Protein AF-0000000084981555 (afdb_homodimer)

pLDDT: mean 79.12, std 18.63, range [24.64, 98.62]

Foldseek 3Di:
DPCPPPCPPVNVLLVVLLVVLVVLLVCVVVPDDLVVSLVVCCVSCVPPALLNSVVSLVCCCVPVVDDPVSSVVVNCSSLCSVVVVLPPPPDPPPQLCDFLFPNVQLLVLLVVLLVLLVVLLVLLVVCLVPPDPVSLVVNLVSLVLNLLVVLSLLLCLFQVQLVCVVVVNHVNSQSLLQLVVVLNVLSVVLSVCSVVVVSVCNNVSSVVSSVSSNVSSCCCNSPVVSVCSVPPDPVSRVQSSVCSPLSDHRSDDTPDHRDDPDDPPPPPPPVCVVVCPVDWDDDDDDTDGPVRVLVVQQPPLKFKWWQWLVQATADTHDDRDLRDHGPSSGRGRNLSSDRVVCSVVVVVVFVCCQVVVDAKDKDWDDGPNFIKIKMKGFDADPVRHTTTIMIIMHGCRVVVPDDDDDPDPPDDD/DPCPPPCPPVNVLLVVLLVLLVVLLVCVVVPDDLVVSLVVCCVSCVPPALLNSVVSLVCCCVPVVDDPVSSVVVNVSSLVSVCVVLPPPPDPPPQLCDFLFPNVQLLVLLVVLLVLLVVLLVLLVVCLVPPDPVSLVVNLVSLVLNLLVVLSLLLCLFQVQLVCVVVVNHVNSQSLLQLVVVLNVLSVVLSVCSVVVVSVCNNVSSVVSSVSSNVSSCCCNSPVVSVCSVPDDPVSSVQSSVCSPLSDHRSDDTPDHRDDPDDPPPPPPPVCVVVCPVDWDDDDDDTDGPVRVLVVQQPPLKFKWWQWLVQATADTHDDRDLRDHGPSSGRGRNLSSDRVVCSVVVVVVFVCCQVVVDAKDKDWDDGPNFIKIKMKGFDADPVRHTTTIMIIMHGCRVVVPDDDDDPDPPDDD

Solvent-accessible surface area (backbone atoms only — not comparable to full-atom values): 45251 Å² total; per-residue (Å²): 134,82,80,68,73,77,69,50,70,65,58,50,50,50,48,49,48,43,49,50,48,46,50,50,46,49,40,48,71,72,62,49,59,66,68,62,48,48,53,49,43,50,70,74,41,67,89,52,49,71,48,53,50,50,52,48,49,50,46,41,32,72,73,67,65,50,55,69,71,58,48,49,53,46,48,48,51,45,47,45,51,50,47,64,65,39,68,70,68,80,75,68,62,79,60,47,71,34,58,29,24,58,62,29,45,51,52,52,30,45,52,50,47,53,50,47,52,50,51,47,53,53,51,47,58,46,33,76,75,54,79,40,72,67,53,52,52,50,47,53,51,48,50,53,52,54,54,30,48,55,28,48,50,46,44,44,55,36,38,48,32,36,54,37,39,75,68,73,43,55,61,48,49,46,52,52,44,44,50,50,51,50,48,53,50,43,51,51,50,49,54,50,32,59,75,67,63,42,70,89,54,44,60,64,52,44,53,52,42,46,49,54,52,54,52,47,46,48,44,43,62,70,44,47,47,59,55,44,65,75,66,53,49,71,67,51,51,48,55,38,44,71,44,39,72,80,63,41,62,26,90,54,71,68,89,41,81,54,74,81,87,66,75,84,64,69,70,70,61,73,70,67,70,54,72,72,54,85,46,71,40,79,34,63,41,46,39,36,36,60,66,54,50,38,51,50,55,34,65,45,85,41,51,44,35,36,26,36,68,82,42,25,25,35,28,30,45,50,73,93,58,92,70,82,76,40,73,50,39,50,67,26,49,51,58,69,75,42,57,55,93,47,32,64,59,52,51,51,50,52,49,32,31,61,71,60,82,32,59,65,39,46,27,30,40,79,51,94,93,34,36,34,36,40,36,41,33,50,38,53,51,97,86,64,50,64,52,24,38,40,35,37,37,30,77,41,51,69,55,41,66,57,85,71,72,36,79,48,49,84,52,80,130,133,82,80,70,73,77,72,49,70,64,58,51,50,51,47,48,48,45,49,48,48,47,50,49,47,48,38,49,70,74,63,49,59,65,66,64,47,47,53,50,43,49,70,74,40,66,88,52,48,72,45,52,50,50,52,47,48,50,48,40,33,73,73,68,65,50,55,70,70,59,49,49,54,47,48,46,51,46,48,45,51,48,48,63,66,40,69,69,68,80,75,68,63,79,60,46,72,34,58,29,23,56,63,29,45,51,50,52,30,45,52,50,47,54,50,47,51,50,51,46,52,54,50,47,58,46,33,77,76,54,79,41,72,68,52,50,52,50,47,53,52,51,50,54,51,53,54,29,48,54,29,48,48,46,43,44,55,36,39,49,32,36,53,36,39,74,69,72,44,55,61,46,50,44,51,51,45,44,50,50,50,52,50,52,50,42,51,52,50,50,54,50,34,60,75,66,63,42,70,89,54,42,61,63,53,45,53,52,40,48,50,54,51,54,51,47,46,46,44,43,62,70,44,47,47,60,56,44,66,75,67,54,49,72,67,52,49,48,54,39,44,70,44,38,71,79,64,40,61,26,89,53,70,68,90,40,81,56,74,80,86,67,74,83,64,69,69,69,60,72,71,65,68,51,72,74,54,85,44,70,40,78,33,64,40,48,40,38,37,60,66,53,49,35,51,49,55,34,64,45,85,41,52,44,35,34,26,36,70,85,42,25,25,35,27,29,46,50,72,92,59,91,70,82,76,40,73,51,38,51,67,28,49,52,57,70,75,42,55,56,92,47,31,65,59,51,50,52,51,53,49,33,31,61,72,60,82,32,59,66,40,45,27,30,39,79,52,93,95,33,35,33,38,40,37,40,32,50,37,56,51,97,86,62,49,61,51,23,38,39,34,37,38,28,78,41,53,70,54,43,66,57,83,69,72,36,81,48,48,81,52,79,128

InterPro domains:
  IPR007380 Domain of unknown function DUF438 [PF04282] (21-87)
  IPR012312 Hemerythrin-like [PF01814] (101-228)
  IPR035965 PAS domain superfamily [SSF55785] (292-389)

Secondary structure (DSSP, 8-state):
--------HHHHHHHHHHHHHHHHHHHHHTT--HHHHHHHHHHHHTTS-HHHHHHHHHHHHHHH---HHHHHHHHHHHHHHHHHHS---SS--GGGGSTT-HHHHHHHHHHHHHHHHHHHHHHHHHHHHS--HHHHHHHHHHHHHHHTHHHHHHHIIIIIHHHHHHTT--HHHHHHHHHHHHHHHHHHHHHHHHHHT-HHHHHHHHHHHHHHHHHHHHHIIIIIHHHHHHH--HHHHHHHHHHHHHH--SS---SS----------------------SPEE-SEEEE-HHHHHHHHHHSSSEEEEEETTSBEEEE--S--SS---GGGTT-BGGGGS-GGGHHHHHHHHHHHHHTS-SEEEEEEEETTEEEEEEEEEEE-TT--EEEEEEEEEE-HHHHT--S-B--TTS--/--------HHHHHHHHHHHHHHHHHHHHHTT--HHHHHHHHHHHHTTS-HHHHHHHHHHHHHHH---HHHHHHHHHHHHHHHHHHS---SS--GGGGSTT-HHHHHHHHHHHHHHHHHHHHHHHHHHHHS--HHHHHHHHHHHHHHHTHHHHHHHIIIIIHHHHHHTT--HHHHHHHHHHHHHHHHHHHHHHHHHHT-HHHHHHHHHHHHHHHHHHHHHIIIIIHHHHHHH--HHHHHHHHHHHHHH--SS---SS----------------------SPEE-SEEEE-HHHHHHHHHHSSSEEEEEETTSBEEEE--S--SS---GGGTT-BGGGGS-GGGHHHHHHHHHHHHHTS-SEEEEEEEETTEEEEEEEEEEE-TT--EEEEEEEEEE-HHHHT--S-B--TTS--

Sequence (826 aa):
MSKERKRSNRTLQQEKRQQKLKELILRLHEGEGEESVKADFRKYFKDVSALEISVMERRLIADEGIHADDIMKLCNVHAAIFLENIQLADEAPHDFEKPGHPVHVLKQENIALEGAVDRIERLLEFYVTDPAEDVLAGLKLQAQILWEIDKHYARKENSWFPIMEANDITAPPKVMWGVDDMIRDLIKEFITLLEQNKLDQILDHYAETKYEILEMIVKEEDILIPMVTEVFTEDDWMKIADEMDEIGYCIVKPEEKWVPERTDFEAKDATDESMNLAGNLKLGHGALTLEEADLILDQLPLELTFVDKHNKVKYFNRGEKILPRTPNAIGRDVFMCHPPRVHETVKQLLQELREGTRDTASAWFEARDTFVMITYDAIRDKTGEYLGCLEYVQDISGIKQIDTEKKDVFDEAMSKERKRSNRTLQQEKRQQKLKELILRLHEGEGEESVKADFRKYFKDVSALEISVMERRLIADEGIHADDIMKLCNVHAAIFLENIQLADEAPHDFEKPGHPVHVLKQENIALEGAVDRIERLLEFYVTDPAEDVLAGLKLQAQILWEIDKHYARKENSWFPIMEANDITAPPKVMWGVDDMIRDLIKEFITLLEQNKLDQILDHYAETKYEILEMIVKEEDILIPMVTEVFTEDDWMKIADEMDEIGYCIVKPEEKWVPERTDFEAKDATDESMNLAGNLKLGHGALTLEEADLILDQLPLELTFVDKHNKVKYFNRGEKILPRTPNAIGRDVFMCHPPRVHETVKQLLQELREGTRDTASAWFEARDTFVMITYDAIRDKTGEYLGCLEYVQDISGIKQIDTEKKDVFDEA

Organism: NCBI:txid883103

Structure (mmCIF, N/CA/C/O backbone):
data_AF-0000000084981555-model_v1
#
loop_
_entity.id
_entity.type
_entity.pdbx_description
1 polymer 'PAS domain S-box protein'
#
loop_
_atom_site.group_PDB
_atom_site.id
_atom_site.type_symbol
_atom_site.label_atom_id
_atom_site.label_alt_id
_atom_site.label_comp_id
_atom_site.label_asym_id
_atom_site.label_entity_id
_atom_site.label_seq_id
_atom_site.pdbx_PDB_ins_code
_atom_site.Cartn_x
_atom_site.Cartn_y
_atom_site.Cartn_z
_atom_site.occupancy
_atom_site.B_iso_or_equiv
_atom_site.auth_seq_id
_atom_site.auth_comp_id
_atom_site.auth_asym_id
_atom_site.auth_atom_id
_atom_site.pdbx_PDB_model_num
ATOM 1 N N . MET A 1 1 ? 19.328 -42.031 27.969 1 26.5 1 MET A N 1
ATOM 2 C CA . MET A 1 1 ? 17.984 -42.344 27.484 1 26.5 1 MET A CA 1
ATOM 3 C C . MET A 1 1 ? 17.766 -41.812 26.078 1 26.5 1 MET A C 1
ATOM 5 O O . MET A 1 1 ? 17.906 -40.594 25.844 1 26.5 1 MET A O 1
ATOM 9 N N . SER A 1 2 ? 18.047 -42.625 25 1 24.64 2 SER A N 1
ATOM 10 C CA . SER A 1 2 ? 18.297 -42.438 23.578 1 24.64 2 SER A CA 1
ATOM 11 C C . SER A 1 2 ? 17.062 -41.938 22.859 1 24.64 2 SER A C 1
ATOM 13 O O . SER A 1 2 ? 15.992 -42.531 22.938 1 24.64 2 SER A O 1
ATOM 15 N N . LYS A 1 3 ? 16.781 -40.562 22.922 1 30.34 3 LYS A N 1
ATOM 16 C CA . LYS A 1 3 ? 15.68 -39.812 22.359 1 30.34 3 LYS A CA 1
ATOM 17 C C . LYS A 1 3 ? 15.336 -40.281 20.953 1 30.34 3 LYS A C 1
ATOM 19 O O . LYS A 1 3 ? 16.016 -39.938 19.984 1 30.34 3 LYS A O 1
ATOM 24 N N . GLU A 1 4 ? 15.07 -41.562 20.844 1 30.45 4 GLU A N 1
ATOM 25 C CA . GLU A 1 4 ? 14.555 -42.156 19.609 1 30.45 4 GLU A CA 1
ATOM 26 C C . GLU A 1 4 ? 13.438 -41.312 19.016 1 30.45 4 GLU A C 1
ATOM 28 O O . GLU A 1 4 ? 12.414 -41.094 19.656 1 30.45 4 GLU A O 1
ATOM 33 N N . ARG A 1 5 ? 13.734 -40.25 18.375 1 34.94 5 ARG A N 1
ATOM 34 C CA . ARG A 1 5 ? 12.844 -39.344 17.688 1 34.94 5 ARG A CA 1
ATOM 35 C C . ARG A 1 5 ? 11.664 -40.062 17.062 1 34.94 5 ARG A C 1
ATOM 37 O O . ARG A 1 5 ? 11.859 -41 16.281 1 34.94 5 ARG A O 1
ATOM 44 N N . LYS A 1 6 ? 10.586 -40.125 17.719 1 39.72 6 LYS A N 1
ATOM 45 C CA . LYS A 1 6 ? 9.25 -40.562 17.344 1 39.72 6 LYS A CA 1
ATOM 46 C C . LYS A 1 6 ? 8.906 -40.188 15.914 1 39.72 6 LYS A C 1
ATOM 48 O O . LYS A 1 6 ? 8.703 -39.031 15.609 1 39.72 6 LYS A O 1
ATOM 53 N N . ARG A 1 7 ? 9.477 -40.844 14.953 1 43.16 7 ARG A N 1
ATOM 54 C CA . ARG A 1 7 ? 9.078 -40.75 13.555 1 43.16 7 ARG A CA 1
ATOM 55 C C . ARG A 1 7 ? 7.562 -40.656 13.422 1 43.16 7 ARG A C 1
ATOM 57 O O . ARG A 1 7 ? 6.832 -41.438 14.016 1 43.16 7 ARG A O 1
ATOM 64 N N . SER A 1 8 ? 7.062 -39.531 13.086 1 45.66 8 SER A N 1
ATOM 65 C CA . SER A 1 8 ? 5.629 -39.281 13.008 1 45.66 8 SER A CA 1
ATOM 66 C C . SER A 1 8 ? 4.902 -40.406 12.266 1 45.66 8 SER A C 1
ATOM 68 O O . SER A 1 8 ? 5.492 -41.062 11.422 1 45.66 8 SER A O 1
ATOM 70 N N . ASN A 1 9 ? 3.771 -40.844 12.75 1 53.19 9 ASN A N 1
ATOM 71 C CA . ASN A 1 9 ? 2.91 -41.875 12.219 1 53.19 9 ASN A CA 1
ATOM 72 C C . ASN A 1 9 ? 2.723 -41.75 10.711 1 53.19 9 ASN A C 1
ATOM 74 O O . ASN A 1 9 ? 2.666 -42.75 9.992 1 53.19 9 ASN A O 1
ATOM 78 N N . ARG A 1 10 ? 2.785 -40.562 10.242 1 50.25 10 ARG A N 1
ATOM 79 C CA . ARG A 1 10 ? 2.604 -40.312 8.82 1 50.25 10 ARG A CA 1
ATOM 80 C C . ARG A 1 10 ? 3.857 -40.656 8.031 1 50.25 10 ARG A C 1
ATOM 82 O O . ARG A 1 10 ? 3.766 -41.219 6.934 1 50.25 10 ARG A O 1
ATOM 89 N N . THR A 1 11 ? 4.918 -40.312 8.523 1 54.97 11 THR A N 1
ATOM 90 C CA . THR A 1 11 ? 6.188 -40.656 7.906 1 54.97 11 THR A CA 1
ATOM 91 C C . THR A 1 11 ? 6.367 -42.188 7.902 1 54.97 11 THR A C 1
ATOM 93 O O . THR A 1 11 ? 6.844 -42.75 6.918 1 54.97 11 THR A O 1
ATOM 96 N N . LEU A 1 12 ? 5.977 -42.781 8.93 1 59.38 12 LEU A N 1
ATOM 97 C CA . LEU A 1 12 ? 6.078 -44.219 9.047 1 59.38 12 LEU A CA 1
ATOM 98 C C . LEU A 1 12 ? 5.148 -44.938 8.062 1 59.38 12 LEU A C 1
ATOM 100 O O . LEU A 1 12 ? 5.516 -45.938 7.457 1 59.38 12 LEU A O 1
ATOM 104 N N . GLN A 1 13 ? 4.012 -44.344 7.926 1 60.19 13 GLN A N 1
ATOM 105 C CA . GLN A 1 13 ? 3.061 -44.906 6.965 1 60.19 13 GLN A CA 1
ATOM 106 C C . GLN A 1 13 ? 3.559 -44.719 5.531 1 60.19 13 GLN A C 1
ATOM 108 O O . GLN A 1 13 ? 3.416 -45.625 4.703 1 60.19 13 GLN A O 1
ATOM 113 N N . GLN A 1 14 ? 4.148 -43.625 5.305 1 59.19 14 GLN A N 1
ATOM 114 C CA . GLN A 1 14 ? 4.73 -43.344 3.992 1 59.19 14 GLN A CA 1
ATOM 115 C C . GLN A 1 14 ? 5.914 -44.281 3.725 1 59.19 14 GLN A C 1
ATOM 117 O O . GLN A 1 14 ? 6.074 -44.781 2.611 1 59.19 14 GLN A O 1
ATOM 122 N N . GLU A 1 15 ? 6.629 -44.438 4.703 1 65.44 15 GLU A N 1
ATOM 123 C CA . GLU A 1 15 ? 7.773 -45.344 4.59 1 65.44 15 GLU A CA 1
ATOM 124 C C . GLU A 1 15 ? 7.316 -46.781 4.387 1 65.44 15 GLU A C 1
ATOM 126 O O . GLU A 1 15 ? 7.918 -47.531 3.607 1 65.44 15 GLU A O 1
ATOM 131 N N . LYS A 1 16 ? 6.34 -47.156 5.078 1 71.12 16 LYS A N 1
ATOM 132 C CA . LYS A 1 16 ? 5.77 -48.5 4.922 1 71.12 16 LYS A CA 1
ATOM 133 C C . LYS A 1 16 ? 5.203 -48.688 3.518 1 71.12 16 LYS A C 1
ATOM 135 O O . LYS A 1 16 ? 5.375 -49.75 2.914 1 71.12 16 LYS A O 1
ATOM 140 N N . ARG A 1 17 ? 4.609 -47.656 3.061 1 67.56 17 ARG A N 1
ATOM 141 C CA . ARG A 1 17 ? 4.059 -47.719 1.712 1 67.56 17 ARG A CA 1
ATOM 142 C C . ARG A 1 17 ? 5.168 -47.75 0.667 1 67.56 17 ARG A C 1
ATOM 144 O O . ARG A 1 17 ? 5.078 -48.5 -0.314 1 67.56 17 ARG A O 1
ATOM 151 N N . GLN A 1 18 ? 6.086 -47.031 1.026 1 67.38 18 GLN A N 1
ATOM 152 C CA . GLN A 1 18 ? 7.246 -47.031 0.146 1 67.38 18 GLN A CA 1
ATOM 153 C C . GLN A 1 18 ? 7.922 -48.406 0.156 1 67.38 18 GLN A C 1
ATOM 155 O O . GLN A 1 18 ? 8.344 -48.906 -0.89 1 67.38 18 GLN A O 1
ATOM 160 N N . GLN A 1 19 ? 8.031 -48.906 1.3 1 74 19 GLN A N 1
ATOM 161 C CA . GLN A 1 19 ? 8.625 -50.219 1.429 1 74 19 GLN A CA 1
ATOM 162 C C . GLN A 1 19 ? 7.762 -51.281 0.749 1 74 19 GLN A C 1
ATOM 164 O O . GLN A 1 19 ? 8.281 -52.188 0.097 1 74 19 GLN A O 1
ATOM 169 N N . LYS A 1 20 ? 6.5 -51.125 0.91 1 75.19 20 LYS A N 1
ATOM 170 C CA . LYS A 1 20 ? 5.59 -52.062 0.255 1 75.19 20 LYS A CA 1
ATOM 171 C C . LYS A 1 20 ? 5.641 -51.906 -1.263 1 75.19 20 LYS A C 1
ATOM 173 O O . LYS A 1 20 ? 5.613 -52.906 -1.995 1 75.19 20 LYS A O 1
ATOM 178 N N . LEU A 1 21 ? 5.738 -50.688 -1.667 1 72.25 21 LEU A N 1
ATOM 179 C CA . LEU A 1 21 ? 5.867 -50.438 -3.098 1 72.25 21 LEU A CA 1
ATOM 180 C C . LEU A 1 21 ? 7.172 -51.031 -3.637 1 72.25 21 LEU A C 1
ATOM 182 O O . LEU A 1 21 ? 7.188 -51.625 -4.707 1 72.25 21 LEU A O 1
ATOM 186 N N . LYS A 1 22 ? 8.07 -50.781 -2.873 1 72.38 22 LYS A N 1
ATOM 187 C CA . LYS A 1 22 ? 9.367 -51.375 -3.209 1 72.38 22 LYS A CA 1
ATOM 188 C C . LYS A 1 22 ? 9.281 -52.906 -3.291 1 72.38 22 LYS A C 1
ATOM 190 O O . LYS A 1 22 ? 9.82 -53.5 -4.223 1 72.38 22 LYS A O 1
ATOM 195 N N . GLU A 1 23 ? 8.688 -53.5 -2.322 1 76.5 23 GLU A N 1
ATOM 196 C CA . GLU A 1 23 ? 8.5 -54.938 -2.299 1 76.5 23 GLU A CA 1
ATOM 197 C C . GLU A 1 23 ? 7.746 -55.406 -3.535 1 76.5 23 GLU A C 1
ATOM 199 O O . GLU A 1 23 ? 8.102 -56.438 -4.133 1 76.5 23 GLU A O 1
ATOM 204 N N . LEU A 1 24 ? 6.789 -54.594 -3.887 1 73.75 24 LEU A N 1
ATOM 205 C CA . LEU A 1 24 ? 5.977 -54.969 -5.039 1 73.75 24 LEU A CA 1
ATOM 206 C C . LEU A 1 24 ? 6.777 -54.844 -6.332 1 73.75 24 LEU A C 1
ATOM 208 O O . LEU A 1 24 ? 6.688 -55.688 -7.207 1 73.75 24 LEU A O 1
ATOM 212 N N . ILE A 1 25 ? 7.613 -53.906 -6.34 1 69.62 25 ILE A N 1
ATOM 213 C CA . ILE A 1 25 ? 8.477 -53.656 -7.492 1 69.62 25 ILE A CA 1
ATOM 214 C C . ILE A 1 25 ? 9.516 -54.781 -7.586 1 69.62 25 ILE A C 1
ATOM 216 O O . ILE A 1 25 ? 9.758 -55.312 -8.672 1 69.62 25 ILE A O 1
ATOM 220 N N . LEU A 1 26 ? 9.969 -55.062 -6.449 1 72.25 26 LEU A N 1
ATOM 221 C CA . LEU A 1 26 ? 10.969 -56.125 -6.398 1 72.25 26 LEU A CA 1
ATOM 222 C C . LEU A 1 26 ? 10.359 -57.469 -6.77 1 72.25 26 LEU A C 1
ATOM 224 O O . LEU A 1 26 ? 10.992 -58.281 -7.449 1 72.25 26 LEU A O 1
ATOM 228 N N . ARG A 1 27 ? 9.148 -57.656 -6.383 1 75.69 27 ARG A N 1
ATOM 229 C CA . ARG A 1 27 ? 8.422 -58.875 -6.758 1 75.69 27 ARG A CA 1
ATOM 230 C C . ARG A 1 27 ? 8.219 -58.938 -8.266 1 75.69 27 ARG A C 1
ATOM 232 O O . ARG A 1 27 ? 8.383 -60 -8.867 1 75.69 27 ARG A O 1
ATOM 239 N N . LEU A 1 28 ? 7.922 -57.781 -8.797 1 69.56 28 LEU A N 1
ATOM 240 C CA . LEU A 1 28 ? 7.766 -57.719 -10.25 1 69.56 28 LEU A CA 1
ATOM 241 C C . LEU A 1 28 ? 9.094 -57.938 -10.953 1 69.56 28 LEU A C 1
ATOM 243 O O . LEU A 1 28 ? 9.148 -58.625 -11.969 1 69.56 28 LEU A O 1
ATOM 247 N N . HIS A 1 29 ? 10.07 -57.562 -10.383 1 67.38 29 HIS A N 1
ATOM 248 C CA . HIS A 1 29 ? 11.422 -57.719 -10.898 1 67.38 29 HIS A CA 1
ATOM 249 C C . HIS A 1 29 ? 11.875 -59.188 -10.789 1 67.38 29 HIS A C 1
ATOM 251 O O . HIS A 1 29 ? 12.594 -59.688 -11.656 1 67.38 29 HIS A O 1
ATOM 257 N N . GLU A 1 30 ? 11.422 -59.781 -9.773 1 72.81 30 GLU A N 1
ATOM 258 C CA . GLU A 1 30 ? 11.805 -61.188 -9.531 1 72.81 30 GLU A CA 1
ATOM 259 C C . GLU A 1 30 ? 10.93 -62.125 -10.32 1 72.81 30 GLU A C 1
ATOM 261 O O . GLU A 1 30 ? 11.07 -63.344 -10.195 1 72.81 30 GLU A O 1
ATOM 266 N N . GLY A 1 31 ? 9.961 -61.531 -11.109 1 70.38 31 GLY A N 1
ATOM 267 C CA . GLY A 1 31 ? 9.25 -62.344 -12.086 1 70.38 31 GLY A CA 1
ATOM 268 C C . GLY A 1 31 ? 7.867 -62.75 -11.625 1 70.38 31 GLY A C 1
ATOM 269 O O . GLY A 1 31 ? 7.242 -63.625 -12.234 1 70.38 31 GLY A O 1
ATOM 270 N N . GLU A 1 32 ? 7.391 -62.188 -10.523 1 73.81 32 GLU A N 1
ATOM 271 C CA . GLU A 1 32 ? 6.031 -62.531 -10.109 1 73.81 32 GLU A CA 1
ATOM 272 C C . GLU A 1 32 ? 5.008 -62 -11.117 1 73.81 32 GLU A C 1
ATOM 274 O O . GLU A 1 32 ? 5.211 -60.969 -11.734 1 73.81 32 GLU A O 1
ATOM 279 N N . GLY A 1 33 ? 3.945 -62.812 -11.336 1 71.75 33 GLY A N 1
ATOM 280 C CA . GLY A 1 33 ? 2.896 -62.438 -12.281 1 71.75 33 GLY A CA 1
ATOM 281 C C . GLY A 1 33 ? 2.242 -61.125 -11.961 1 71.75 33 GLY A C 1
ATOM 282 O O . GLY A 1 33 ? 2.057 -60.781 -10.789 1 71.75 33 GLY A O 1
ATOM 283 N N . GLU A 1 34 ? 1.919 -60.312 -12.961 1 69.88 34 GLU A N 1
ATOM 284 C CA . GLU A 1 34 ? 1.361 -58.969 -12.859 1 69.88 34 GLU A CA 1
ATOM 285 C C . GLU A 1 34 ? 0.035 -58.969 -12.102 1 69.88 34 GLU A C 1
ATOM 287 O O . GLU A 1 34 ? -0.25 -58.062 -11.328 1 69.88 34 GLU A O 1
ATOM 292 N N . GLU A 1 35 ? -0.679 -60.031 -12.273 1 72.62 35 GLU A N 1
ATOM 293 C CA . GLU A 1 35 ? -2.014 -60.094 -11.688 1 72.62 35 GLU A CA 1
ATOM 294 C C . GLU A 1 35 ? -1.942 -60.219 -10.164 1 72.62 35 GLU A C 1
ATOM 296 O O . GLU A 1 35 ? -2.744 -59.625 -9.453 1 72.62 35 GLU A O 1
ATOM 301 N N . SER A 1 36 ? -1.054 -60.938 -9.711 1 75.75 36 SER A N 1
ATOM 302 C CA . SER A 1 36 ? -0.867 -61.094 -8.266 1 75.75 36 SER A CA 1
ATOM 303 C C . SER A 1 36 ? -0.361 -59.812 -7.629 1 75.75 36 SER A C 1
ATOM 305 O O . SER A 1 36 ? -0.833 -59.406 -6.562 1 75.75 36 SER A O 1
ATOM 307 N N . VAL A 1 37 ? 0.518 -59.125 -8.344 1 72.88 37 VAL A N 1
ATOM 308 C CA . VAL A 1 37 ? 1.062 -57.844 -7.844 1 72.88 37 VAL A CA 1
ATOM 309 C C . VAL A 1 37 ? -0.008 -56.781 -7.91 1 72.88 37 VAL A C 1
ATOM 311 O O . VAL A 1 37 ? -0.123 -55.938 -6.996 1 72.88 37 VAL A O 1
ATOM 314 N N . LYS A 1 38 ? -0.804 -56.844 -8.891 1 69.31 38 LYS A N 1
ATOM 315 C CA . LYS A 1 38 ? -1.917 -55.906 -9.039 1 69.31 38 LYS A CA 1
ATOM 316 C C . LYS A 1 38 ? -2.91 -56.062 -7.891 1 69.31 38 LYS A C 1
ATOM 318 O O . LYS A 1 38 ? -3.406 -55.062 -7.371 1 69.31 38 LYS A O 1
ATOM 323 N N . ALA A 1 39 ? -3.199 -57.219 -7.57 1 72.81 39 ALA A N 1
ATOM 324 C CA . ALA A 1 39 ? -4.137 -57.5 -6.48 1 72.81 39 ALA A CA 1
ATOM 325 C C . ALA A 1 39 ? -3.605 -56.938 -5.16 1 72.81 39 ALA A C 1
ATOM 327 O O . ALA A 1 39 ? -4.344 -56.312 -4.398 1 72.81 39 ALA A O 1
ATOM 328 N N . ASP A 1 40 ? -2.328 -57.094 -4.934 1 73.25 40 ASP A N 1
ATOM 329 C CA . ASP A 1 40 ? -1.719 -56.562 -3.717 1 73.25 40 ASP A CA 1
ATOM 330 C C . ASP A 1 40 ? -1.589 -55.031 -3.773 1 73.25 40 ASP A C 1
ATOM 332 O O . ASP A 1 40 ? -1.762 -54.344 -2.762 1 73.25 40 ASP A O 1
ATOM 336 N N . PHE A 1 41 ? -1.293 -54.594 -4.918 1 69.31 41 PHE A N 1
ATOM 337 C CA . PHE A 1 41 ? -1.233 -53.156 -5.102 1 69.31 41 PHE A CA 1
ATOM 338 C C . PHE A 1 41 ? -2.578 -52.5 -4.781 1 69.31 41 PHE A C 1
ATOM 340 O O . PHE A 1 41 ? -2.641 -51.5 -4.059 1 69.31 41 PHE A O 1
ATOM 347 N N . ARG A 1 42 ? -3.617 -53.125 -5.309 1 67.75 42 ARG A N 1
ATOM 348 C CA . ARG A 1 42 ? -4.969 -52.656 -5.039 1 67.75 42 ARG A CA 1
ATOM 349 C C . ARG A 1 42 ? -5.273 -52.688 -3.547 1 67.75 42 ARG A C 1
ATOM 351 O O . ARG A 1 42 ? -5.926 -51.781 -3.021 1 67.75 42 ARG A O 1
ATOM 358 N N . LYS A 1 43 ? -4.844 -53.562 -2.967 1 70.62 43 LYS A N 1
ATOM 359 C CA . LYS A 1 43 ? -5.09 -53.781 -1.543 1 70.62 43 LYS A CA 1
ATOM 360 C C . LYS A 1 43 ? -4.383 -52.719 -0.704 1 70.62 43 LYS A C 1
ATOM 362 O O . LYS A 1 43 ? -4.965 -52.156 0.235 1 70.62 43 LYS A O 1
ATOM 367 N N . TYR A 1 44 ? -3.129 -52.344 -1.146 1 66.12 44 TYR A N 1
ATOM 368 C CA . TYR A 1 44 ? -2.324 -51.5 -0.272 1 66.12 44 TYR A CA 1
ATOM 369 C C . TYR A 1 44 ? -2.354 -50.062 -0.738 1 66.12 44 TYR A C 1
ATOM 371 O O . TYR A 1 44 ? -2.1 -49.156 0.047 1 66.12 44 TYR A O 1
ATOM 379 N N . PHE A 1 45 ? -2.686 -49.938 -1.939 1 62.03 45 PHE A N 1
ATOM 380 C CA . PHE A 1 45 ? -2.557 -48.594 -2.482 1 62.03 45 PHE A CA 1
ATOM 381 C C . PHE A 1 45 ? -3.887 -48.094 -3.047 1 62.03 45 PHE A C 1
ATOM 383 O O . PHE A 1 45 ? -3.918 -47.219 -3.904 1 62.03 45 PHE A O 1
ATOM 390 N N . LYS A 1 46 ? -4.957 -48.656 -2.527 1 59.88 46 LYS A N 1
ATOM 391 C CA . LYS A 1 46 ? -6.305 -48.281 -2.967 1 59.88 46 LYS A CA 1
ATOM 392 C C . LYS A 1 46 ? -6.555 -46.781 -2.824 1 59.88 46 LYS A C 1
ATOM 394 O O . LYS A 1 46 ? -7.234 -46.188 -3.658 1 59.88 46 LYS A O 1
ATOM 399 N N . ASP A 1 47 ? -5.938 -46.312 -1.782 1 52.34 47 ASP A N 1
ATOM 400 C CA . ASP A 1 47 ? -6.246 -44.906 -1.473 1 52.34 47 ASP A CA 1
ATOM 401 C C . ASP A 1 47 ? -5.086 -44 -1.846 1 52.34 47 ASP A C 1
ATOM 403 O O . ASP A 1 47 ? -5.004 -42.844 -1.362 1 52.34 47 ASP A O 1
ATOM 407 N N . VAL A 1 48 ? -4.121 -44.562 -2.631 1 53.81 48 VAL A N 1
ATOM 408 C CA . VAL A 1 48 ? -2.957 -43.75 -2.998 1 53.81 48 VAL A CA 1
ATOM 409 C C . VAL A 1 48 ? -3.102 -43.25 -4.438 1 53.81 48 VAL A C 1
ATOM 411 O O . VAL A 1 48 ? -3.479 -44.031 -5.328 1 53.81 48 VAL A O 1
ATOM 414 N N . SER A 1 49 ? -2.975 -42.062 -4.652 1 50.62 49 SER A N 1
ATOM 415 C CA . SER A 1 49 ? -3.135 -41.469 -5.98 1 50.62 49 SER A CA 1
ATOM 416 C C . SER A 1 49 ? -2.012 -41.906 -6.918 1 50.62 49 SER A C 1
ATOM 418 O O . SER A 1 49 ? -0.933 -42.281 -6.461 1 50.62 49 SER A O 1
ATOM 420 N N . ALA A 1 50 ? -2.359 -42.062 -8.164 1 51.28 50 ALA A N 1
ATOM 421 C CA . ALA A 1 50 ? -1.376 -42.375 -9.188 1 51.28 50 ALA A CA 1
ATOM 422 C C . ALA A 1 50 ? -0.15 -41.5 -9.086 1 51.28 50 ALA A C 1
ATOM 424 O O . ALA A 1 50 ? 0.981 -41.938 -9.273 1 51.28 50 ALA A O 1
ATOM 425 N N . LEU A 1 51 ? -0.432 -40.375 -8.773 1 49.66 51 LEU A N 1
ATOM 426 C CA . LEU A 1 51 ? 0.661 -39.406 -8.664 1 49.66 51 LEU A CA 1
ATOM 427 C C . LEU A 1 51 ? 1.563 -39.75 -7.484 1 49.66 51 LEU A C 1
ATOM 429 O O . LEU A 1 51 ? 2.789 -39.656 -7.59 1 49.66 51 LEU A O 1
ATOM 433 N N . GLU A 1 52 ? 0.932 -40.125 -6.379 1 55 52 GLU A N 1
ATOM 434 C CA . GLU A 1 52 ? 1.71 -40.5 -5.207 1 55 52 GLU A CA 1
ATOM 435 C C . GLU A 1 52 ? 2.6 -41.719 -5.508 1 55 52 GLU A C 1
ATOM 437 O O . GLU A 1 52 ? 3.75 -41.781 -5.07 1 55 52 GLU A O 1
ATOM 442 N N . ILE A 1 53 ? 2.092 -42.531 -6.203 1 56.75 53 ILE A N 1
ATOM 443 C CA . ILE A 1 53 ? 2.84 -43.75 -6.594 1 56.75 53 ILE A CA 1
ATOM 444 C C . ILE A 1 53 ? 4.023 -43.344 -7.469 1 56.75 53 ILE A C 1
ATOM 446 O O . ILE A 1 53 ? 5.141 -43.812 -7.273 1 56.75 53 ILE A O 1
ATOM 450 N N . SER A 1 54 ? 3.693 -42.406 -8.297 1 54.97 54 SER A N 1
ATOM 451 C CA . SER A 1 54 ? 4.754 -41.938 -9.18 1 54.97 54 SER A CA 1
ATOM 452 C C . SER A 1 54 ? 5.887 -41.312 -8.391 1 54.97 54 SER A C 1
ATOM 454 O O . SER A 1 54 ? 7.062 -41.5 -8.711 1 54.97 54 SER A O 1
ATOM 456 N N . VAL A 1 55 ? 5.531 -40.625 -7.402 1 55.84 55 VAL A N 1
ATOM 457 C CA . VAL A 1 55 ? 6.523 -39.969 -6.551 1 55.84 55 VAL A CA 1
ATOM 458 C C . VAL A 1 55 ? 7.324 -41.031 -5.793 1 55.84 55 VAL A C 1
ATOM 460 O O . VAL A 1 55 ? 8.555 -40.938 -5.688 1 55.84 55 VAL A O 1
ATOM 463 N N . MET A 1 56 ? 6.625 -42.031 -5.309 1 58.81 56 MET A N 1
ATOM 464 C CA . MET A 1 56 ? 7.27 -43.125 -4.57 1 58.81 56 MET A CA 1
ATOM 465 C C . MET A 1 56 ? 8.234 -43.875 -5.469 1 58.81 56 MET A C 1
ATOM 467 O O . MET A 1 56 ? 9.336 -44.25 -5.043 1 58.81 56 MET A O 1
ATOM 471 N N . GLU A 1 57 ? 7.75 -44 -6.648 1 59.53 57 GLU A N 1
ATOM 472 C CA . GLU A 1 57 ? 8.57 -44.688 -7.637 1 59.53 57 GLU A CA 1
ATOM 473 C C . GLU A 1 57 ? 9.875 -43.938 -7.902 1 59.53 57 GLU A C 1
ATOM 475 O O . GLU A 1 57 ? 10.938 -44.562 -7.969 1 59.53 57 GLU A O 1
ATOM 480 N N . ARG A 1 58 ? 9.773 -42.75 -8.016 1 53.91 58 ARG A N 1
ATOM 481 C CA . ARG A 1 58 ? 10.93 -41.906 -8.305 1 53.91 58 ARG A CA 1
ATOM 482 C C . ARG A 1 58 ? 11.922 -41.938 -7.145 1 53.91 58 ARG A C 1
ATOM 484 O O . ARG A 1 58 ? 13.133 -41.969 -7.355 1 53.91 58 ARG A O 1
ATOM 491 N N . ARG A 1 59 ? 11.344 -41.906 -5.953 1 56.5 59 ARG A N 1
ATOM 492 C CA . ARG A 1 59 ? 12.203 -42 -4.777 1 56.5 59 ARG A CA 1
ATOM 493 C C . ARG A 1 59 ? 12.961 -43.312 -4.742 1 56.5 59 ARG A C 1
ATOM 495 O O . ARG A 1 59 ? 14.133 -43.375 -4.359 1 56.5 59 ARG A O 1
ATOM 502 N N . LEU A 1 60 ? 12.297 -44.344 -5.125 1 60.22 60 LEU A N 1
ATOM 503 C CA . LEU A 1 60 ? 12.914 -45.656 -5.16 1 60.22 60 LEU A CA 1
ATOM 504 C C . LEU A 1 60 ? 14.039 -45.719 -6.191 1 60.22 60 LEU A C 1
ATOM 506 O O . LEU A 1 60 ? 15.086 -46.312 -5.945 1 60.22 60 LEU A O 1
ATOM 510 N N . ILE A 1 61 ? 13.812 -45.031 -7.211 1 57.22 61 ILE A N 1
ATOM 511 C CA . ILE A 1 61 ? 14.852 -44.938 -8.227 1 57.22 61 ILE A CA 1
ATOM 512 C C . ILE A 1 61 ? 16.047 -44.156 -7.68 1 57.22 61 ILE A C 1
ATOM 514 O O . ILE A 1 61 ? 17.188 -44.594 -7.812 1 57.22 61 ILE A O 1
ATOM 518 N N . ALA A 1 62 ? 15.75 -43.094 -7.102 1 56.66 62 ALA A N 1
ATOM 519 C CA . ALA A 1 62 ? 16.812 -42.219 -6.629 1 56.66 62 ALA A CA 1
ATOM 520 C C . ALA A 1 62 ? 17.547 -42.812 -5.445 1 56.66 62 ALA A C 1
ATOM 522 O O . ALA A 1 62 ? 18.781 -42.75 -5.375 1 56.66 62 ALA A O 1
ATOM 523 N N . ASP A 1 63 ? 16.828 -43.406 -4.574 1 57.78 63 ASP A N 1
ATOM 524 C CA . ASP A 1 63 ? 17.422 -43.812 -3.303 1 57.78 63 ASP A CA 1
ATOM 525 C C . ASP A 1 63 ? 17.922 -45.25 -3.357 1 57.78 63 ASP A C 1
ATOM 527 O O . ASP A 1 63 ? 18.891 -45.594 -2.684 1 57.78 63 ASP A O 1
ATOM 531 N N . GLU A 1 64 ? 17.25 -46.094 -4.129 1 58.59 64 GLU A N 1
ATOM 532 C CA . GLU A 1 64 ? 17.578 -47.5 -3.969 1 58.59 64 GLU A CA 1
ATOM 533 C C . GLU A 1 64 ? 18.125 -48.094 -5.266 1 58.59 64 GLU A C 1
ATOM 535 O O . GLU A 1 64 ? 18.391 -49.312 -5.344 1 58.59 64 GLU A O 1
ATOM 540 N N . GLY A 1 65 ? 18.359 -47.188 -6.297 1 54.69 65 GLY A N 1
ATOM 541 C CA . GLY A 1 65 ? 19.031 -47.594 -7.523 1 54.69 65 GLY A CA 1
ATOM 542 C C . GLY A 1 65 ? 18.203 -48.531 -8.375 1 54.69 65 GLY A C 1
ATOM 543 O O . GLY A 1 65 ? 18.734 -49.375 -9.117 1 54.69 65 GLY A O 1
ATOM 544 N N . ILE A 1 66 ? 16.969 -48.719 -8.156 1 55.53 66 ILE A N 1
ATOM 545 C CA . ILE A 1 66 ? 16.125 -49.531 -9.016 1 55.53 66 ILE A CA 1
ATOM 546 C C . ILE A 1 66 ? 16.078 -48.938 -10.414 1 55.53 66 ILE A C 1
ATOM 548 O O . ILE A 1 66 ? 15.891 -47.719 -10.57 1 55.53 66 ILE A O 1
ATOM 552 N N . HIS A 1 67 ? 16.453 -49.719 -11.414 1 53.41 67 HIS A N 1
ATOM 553 C CA . HIS A 1 67 ? 16.578 -49.25 -12.797 1 53.41 67 HIS A CA 1
ATOM 554 C C . HIS A 1 67 ? 15.242 -48.75 -13.336 1 53.41 67 HIS A C 1
ATOM 556 O O . HIS A 1 67 ? 14.188 -49.281 -12.961 1 53.41 67 HIS A O 1
ATOM 562 N N . ALA A 1 68 ? 15.219 -47.719 -14.086 1 49.19 68 ALA A N 1
ATOM 563 C CA . ALA A 1 68 ? 14.078 -47.031 -14.719 1 49.19 68 ALA A CA 1
ATOM 564 C C . ALA A 1 68 ? 13.18 -48.062 -15.43 1 49.19 68 ALA A C 1
ATOM 566 O O . ALA A 1 68 ? 11.961 -47.906 -15.414 1 49.19 68 ALA A O 1
ATOM 567 N N . ASP A 1 69 ? 13.711 -49.062 -15.938 1 51.19 69 ASP A N 1
ATOM 568 C CA . ASP A 1 69 ? 12.953 -50.062 -16.672 1 51.19 69 ASP A CA 1
ATOM 569 C C . ASP A 1 69 ? 12.023 -50.844 -15.734 1 51.19 69 ASP A C 1
ATOM 571 O O . ASP A 1 69 ? 10.906 -51.188 -16.125 1 51.19 69 ASP A O 1
ATOM 575 N N . ASP A 1 70 ? 12.453 -51 -14.594 1 50.97 70 ASP A N 1
ATOM 576 C CA . ASP A 1 70 ? 11.656 -51.75 -13.625 1 50.97 70 ASP A CA 1
ATOM 577 C C . ASP A 1 70 ? 10.508 -50.906 -13.086 1 50.97 70 ASP A C 1
ATOM 579 O O . ASP A 1 70 ? 9.406 -51.406 -12.875 1 50.97 70 ASP A O 1
ATOM 583 N N . ILE A 1 71 ? 10.742 -49.688 -12.938 1 50.06 71 ILE A N 1
ATOM 584 C CA . ILE A 1 71 ? 9.727 -48.75 -12.5 1 50.06 71 ILE A CA 1
ATOM 585 C C . ILE A 1 71 ? 8.711 -48.531 -13.625 1 50.06 71 ILE A C 1
ATOM 587 O O . ILE A 1 71 ? 7.512 -48.438 -13.375 1 50.06 71 ILE A O 1
ATOM 591 N N . MET A 1 72 ? 9.148 -48.5 -14.742 1 48.19 72 MET A N 1
ATOM 592 C CA . MET A 1 72 ? 8.25 -48.375 -15.891 1 48.19 72 MET A CA 1
ATOM 593 C C . MET A 1 72 ? 7.273 -49.562 -15.922 1 48.19 72 MET A C 1
ATOM 595 O O . MET A 1 72 ? 6.098 -49.375 -16.25 1 48.19 72 MET A O 1
ATOM 599 N N . LYS A 1 73 ? 7.688 -50.656 -15.594 1 49.91 73 LYS A N 1
ATOM 600 C CA . LYS A 1 73 ? 6.816 -51.844 -15.531 1 49.91 73 LYS A CA 1
ATOM 601 C C . LYS A 1 73 ? 5.754 -51.656 -14.445 1 49.91 73 LYS A C 1
ATOM 603 O O . LYS A 1 73 ? 4.59 -52 -14.648 1 49.91 73 LYS A O 1
ATOM 608 N N . LEU A 1 74 ? 6.18 -51.125 -13.398 1 50.72 74 LEU A N 1
ATOM 609 C CA . LEU A 1 74 ? 5.215 -50.875 -12.328 1 50.72 74 LEU A CA 1
ATOM 610 C C . LEU A 1 74 ? 4.297 -49.719 -12.703 1 50.72 74 LEU A C 1
ATOM 612 O O . LEU A 1 74 ? 3.096 -49.75 -12.43 1 50.72 74 LEU A O 1
ATOM 616 N N . CYS A 1 75 ? 4.848 -48.656 -13.227 1 51.25 75 CYS A N 1
ATOM 617 C CA . CYS A 1 75 ? 4.027 -47.562 -13.742 1 51.25 75 CYS A CA 1
ATOM 618 C C . CYS A 1 75 ? 3 -48.062 -14.742 1 51.25 75 CYS A C 1
ATOM 620 O O . CYS A 1 75 ? 1.849 -47.625 -14.734 1 51.25 75 CYS A O 1
ATOM 622 N N . ASN A 1 76 ? 3.439 -48.969 -15.523 1 46.91 76 ASN A N 1
ATOM 623 C CA . ASN A 1 76 ? 2.49 -49.594 -16.453 1 46.91 76 ASN A CA 1
ATOM 624 C C . ASN A 1 76 ? 1.425 -50.375 -15.703 1 46.91 76 ASN A C 1
ATOM 626 O O . ASN A 1 76 ? 0.254 -50.375 -16.094 1 46.91 76 ASN A O 1
ATOM 630 N N . VAL A 1 77 ? 1.766 -51.125 -14.805 1 49.41 77 VAL A N 1
ATOM 631 C CA . VAL A 1 77 ? 0.796 -51.812 -13.969 1 49.41 77 VAL A CA 1
ATOM 632 C C . VAL A 1 77 ? -0.083 -50.812 -13.234 1 49.41 77 VAL A C 1
ATOM 634 O O . VAL A 1 77 ? -1.306 -50.969 -13.18 1 49.41 77 VAL A O 1
ATOM 637 N N . HIS A 1 78 ? 0.542 -49.812 -12.758 1 49.16 78 HIS A N 1
ATOM 638 C CA . HIS A 1 78 ? -0.186 -48.719 -12.117 1 49.16 78 HIS A CA 1
ATOM 639 C C . HIS A 1 78 ? -1.104 -48.031 -13.109 1 49.16 78 HIS A C 1
ATOM 641 O O . HIS A 1 78 ? -2.281 -47.812 -12.82 1 49.16 78 HIS A O 1
ATOM 647 N N . ALA A 1 79 ? -0.52 -47.562 -14.117 1 45.88 79 ALA A N 1
ATOM 648 C CA . ALA A 1 79 ? -1.342 -46.969 -15.18 1 45.88 79 ALA A CA 1
ATOM 649 C C . ALA A 1 79 ? -2.447 -47.938 -15.602 1 45.88 79 ALA A C 1
ATOM 651 O O . ALA A 1 79 ? -3.592 -47.531 -15.812 1 45.88 79 ALA A O 1
ATOM 652 N N . ALA A 1 80 ? -2.135 -49.125 -15.672 1 43.59 80 ALA A N 1
ATOM 653 C CA . ALA A 1 80 ? -3.109 -50.125 -16.062 1 43.59 80 ALA A CA 1
ATOM 654 C C . ALA A 1 80 ? -4.18 -50.312 -14.992 1 43.59 80 ALA A C 1
ATOM 656 O O . ALA A 1 80 ? -5.359 -50.5 -15.305 1 43.59 80 ALA A O 1
ATOM 657 N N . ILE A 1 81 ? -3.822 -50.312 -13.82 1 46.09 81 ILE A N 1
ATOM 658 C CA . ILE A 1 81 ? -4.797 -50.438 -12.742 1 46.09 81 ILE A CA 1
ATOM 659 C C . ILE A 1 81 ? -5.648 -49.156 -12.672 1 46.09 81 ILE A C 1
ATOM 661 O O . ILE A 1 81 ? -6.867 -49.25 -12.508 1 46.09 81 ILE A O 1
ATOM 665 N N . PHE A 1 82 ? -4.992 -48.062 -12.703 1 42.53 82 PHE A N 1
ATOM 666 C CA . PHE A 1 82 ? -5.734 -46.812 -12.703 1 42.53 82 PHE A CA 1
ATOM 667 C C . PHE A 1 82 ? -6.527 -46.656 -14 1 42.53 82 PHE A C 1
ATOM 669 O O . PHE A 1 82 ? -7.672 -46.188 -13.977 1 42.53 82 PHE A O 1
ATOM 676 N N . LEU A 1 83 ? -5.855 -46.906 -15.078 1 39.94 83 LEU A N 1
ATOM 677 C CA . LEU A 1 83 ? -6.586 -46.906 -16.344 1 39.94 83 LEU A CA 1
ATOM 678 C C . LEU A 1 83 ? -7.727 -47.938 -16.297 1 39.94 83 LEU A C 1
ATOM 680 O O . LEU A 1 83 ? -8.797 -47.688 -16.859 1 39.94 83 LEU A O 1
ATOM 684 N N . GLU A 1 84 ? -7.496 -49.031 -15.812 1 40.31 84 GLU A N 1
ATOM 685 C CA . GLU A 1 84 ? -8.578 -50 -15.711 1 40.31 84 GLU A CA 1
ATOM 686 C C . GLU A 1 84 ? -9.719 -49.469 -14.844 1 40.31 84 GLU A C 1
ATOM 688 O O . GLU A 1 84 ? -10.883 -49.781 -15.07 1 40.31 84 GLU A O 1
ATOM 693 N N . ASN A 1 85 ? -9.398 -48.812 -13.812 1 39.97 85 ASN A N 1
ATOM 694 C CA . ASN A 1 85 ? -10.469 -48.219 -13.031 1 39.97 85 ASN A CA 1
ATOM 695 C C . ASN A 1 85 ? -10.914 -46.875 -13.625 1 39.97 85 ASN A C 1
ATOM 697 O O . ASN A 1 85 ? -11.898 -46.312 -13.188 1 39.97 85 ASN A O 1
ATOM 701 N N . ILE A 1 86 ? -10.125 -46.125 -14.211 1 36.16 86 ILE A N 1
ATOM 702 C CA . ILE A 1 86 ? -10.602 -45.031 -15.039 1 36.16 86 ILE A CA 1
ATOM 703 C C . ILE A 1 86 ? -11.352 -45.594 -16.25 1 36.16 86 ILE A C 1
ATOM 705 O O . ILE A 1 86 ? -10.766 -46.25 -17.094 1 36.16 86 ILE A O 1
ATOM 709 N N . GLN A 1 87 ? -12.453 -46.094 -16.141 1 33.91 87 GLN A N 1
ATOM 710 C CA . GLN A 1 87 ? -13.25 -46.25 -17.359 1 33.91 87 GLN A CA 1
ATOM 711 C C . GLN A 1 87 ? -12.93 -45.156 -18.375 1 33.91 87 GLN A C 1
ATOM 713 O O . GLN A 1 87 ? -13.195 -43.969 -18.109 1 33.91 87 GLN A O 1
ATOM 718 N N . LEU A 1 88 ? -11.758 -45.156 -19 1 33.88 88 LEU A N 1
ATOM 719 C CA . LEU A 1 88 ? -11.641 -44.281 -20.156 1 33.88 88 LEU A CA 1
ATOM 720 C C . LEU A 1 88 ? -13 -44.031 -20.797 1 33.88 88 LEU A C 1
ATOM 722 O O . LEU A 1 88 ? -13.602 -44.969 -21.328 1 33.88 88 LEU A O 1
ATOM 726 N N . ALA A 1 89 ? -13.766 -43.406 -20.234 1 33.81 89 ALA A N 1
ATOM 727 C CA . ALA A 1 89 ? -14.906 -43.062 -21.062 1 33.81 89 ALA A CA 1
ATOM 728 C C . ALA A 1 89 ? -14.469 -42.812 -22.516 1 33.81 89 ALA A C 1
ATOM 730 O O . ALA A 1 89 ? -13.5 -42.094 -22.75 1 33.81 89 ALA A O 1
ATOM 731 N N . ASP A 1 90 ? -14.57 -43.656 -23.359 1 38 90 ASP A N 1
ATOM 732 C CA . ASP A 1 90 ? -14.289 -43.562 -24.797 1 38 90 ASP A CA 1
ATOM 733 C C . ASP A 1 90 ? -14.203 -42.125 -25.25 1 38 90 ASP A C 1
ATOM 735 O O . ASP A 1 90 ? -13.266 -41.75 -25.953 1 38 90 ASP A O 1
ATOM 739 N N . GLU A 1 91 ? -15.32 -41.375 -25.625 1 38.91 91 GLU A N 1
ATOM 740 C CA . GLU A 1 91 ? -15.445 -40.219 -26.5 1 38.91 91 GLU A CA 1
ATOM 741 C C . GLU A 1 91 ? -15.156 -38.938 -25.75 1 38.91 91 GLU A C 1
ATOM 743 O O . GLU A 1 91 ? -15.883 -38.562 -24.828 1 38.91 91 GLU A O 1
ATOM 748 N N . ALA A 1 92 ? -13.828 -38.562 -25.453 1 47.47 92 ALA A N 1
ATOM 749 C CA . ALA A 1 92 ? -13.648 -37.156 -25.047 1 47.47 92 ALA A CA 1
ATOM 750 C C . ALA A 1 92 ? -14.773 -36.281 -25.578 1 47.47 92 ALA A C 1
ATOM 752 O O . ALA A 1 92 ? -15.164 -36.406 -26.75 1 47.47 92 ALA A O 1
ATOM 753 N N . PRO A 1 93 ? -15.375 -35.625 -24.656 1 54.34 93 PRO A N 1
ATOM 754 C CA . PRO A 1 93 ? -16.422 -34.75 -25.203 1 54.34 93 PRO A CA 1
ATOM 755 C C . PRO A 1 93 ? -15.906 -33.875 -26.359 1 54.34 93 PRO A C 1
ATOM 757 O O . PRO A 1 93 ? -14.734 -33.5 -26.375 1 54.34 93 PRO A O 1
ATOM 760 N N . HIS A 1 94 ? -16.453 -33.969 -27.516 1 61.94 94 HIS A N 1
ATOM 761 C CA . HIS A 1 94 ? -16.234 -33.188 -28.734 1 61.94 94 HIS A CA 1
ATOM 762 C C . HIS A 1 94 ? -15.789 -31.766 -28.406 1 61.94 94 HIS A C 1
ATOM 764 O O . HIS A 1 94 ? -14.945 -31.203 -29.109 1 61.94 94 HIS A O 1
ATOM 770 N N . ASP A 1 95 ? -15.961 -31.344 -27.172 1 73.44 95 ASP A N 1
ATOM 771 C CA . ASP A 1 95 ? -15.68 -29.953 -26.828 1 73.44 95 ASP A CA 1
ATOM 772 C C . ASP A 1 95 ? -14.203 -29.766 -26.5 1 73.44 95 ASP A C 1
ATOM 774 O O . ASP A 1 95 ? -13.656 -28.672 -26.703 1 73.44 95 ASP A O 1
ATOM 778 N N . PHE A 1 96 ? -13.531 -30.781 -26.156 1 77.44 96 PHE A N 1
ATOM 779 C CA . PHE A 1 96 ? -12.156 -30.688 -25.688 1 77.44 96 PHE A CA 1
ATOM 780 C C . PHE A 1 96 ? -11.203 -30.438 -26.859 1 77.44 96 PHE A C 1
ATOM 782 O O . PHE A 1 96 ? -10.062 -30.016 -26.656 1 77.44 96 PHE A O 1
ATOM 789 N N . GLU A 1 97 ? -11.727 -30.625 -28.016 1 78.06 97 GLU A N 1
ATOM 790 C CA . GLU A 1 97 ? -10.891 -30.422 -29.203 1 78.06 97 GLU A CA 1
ATOM 791 C C . GLU A 1 97 ? -11.086 -29.031 -29.781 1 78.06 97 GLU A C 1
ATOM 793 O O . GLU A 1 97 ? -10.32 -28.609 -30.656 1 78.06 97 GLU A O 1
ATOM 798 N N . LYS A 1 98 ? -11.969 -28.344 -29.203 1 80.06 98 LYS A N 1
ATOM 799 C CA . LYS A 1 98 ? -12.25 -27 -29.703 1 80.06 98 LYS A CA 1
ATOM 800 C C . LYS A 1 98 ? -11.172 -26.016 -29.297 1 80.06 98 LYS A C 1
ATOM 802 O O . LYS A 1 98 ? -10.688 -26.062 -28.156 1 80.06 98 LYS A O 1
ATOM 807 N N . PRO A 1 99 ? -10.852 -25.141 -30.219 1 82.94 99 PRO A N 1
ATOM 808 C CA . PRO A 1 99 ? -9.867 -24.109 -29.875 1 82.94 99 PRO A CA 1
ATOM 809 C C . PRO A 1 99 ? -10.297 -23.25 -28.672 1 82.94 99 PRO A C 1
ATOM 811 O O . PRO A 1 99 ? -11.477 -22.922 -28.547 1 82.94 99 PRO A O 1
ATOM 814 N N . GLY A 1 100 ? -9.297 -23.125 -27.875 1 87.62 100 GLY A N 1
ATOM 815 C CA . GLY A 1 100 ? -9.562 -22.266 -26.734 1 87.62 100 GLY A CA 1
ATOM 816 C C . GLY A 1 100 ? -9.938 -23.047 -25.484 1 87.62 100 GLY A C 1
ATOM 817 O O . GLY A 1 100 ? -9.859 -22.531 -24.375 1 87.62 100 GLY A O 1
ATOM 818 N N . HIS A 1 101 ? -10.5 -24.188 -25.703 1 90.12 101 HIS A N 1
ATOM 819 C CA . HIS A 1 101 ? -10.781 -25 -24.531 1 90.12 101 HIS A CA 1
ATOM 820 C C . HIS A 1 101 ? -9.508 -25.297 -23.734 1 90.12 101 HIS A C 1
ATOM 822 O O . HIS A 1 101 ? -8.453 -25.562 -24.328 1 90.12 101 HIS A O 1
ATOM 828 N N . PRO A 1 102 ? -9.547 -25.281 -22.453 1 92.94 102 PRO A N 1
ATOM 829 C CA . PRO A 1 102 ? -8.344 -25.453 -21.625 1 92.94 102 PRO A CA 1
ATOM 830 C C . PRO A 1 102 ? -7.582 -26.719 -21.969 1 92.94 102 PRO A C 1
ATOM 832 O O . PRO A 1 102 ? -6.348 -26.719 -22.016 1 92.94 102 PRO A O 1
ATOM 835 N N . VAL A 1 103 ? -8.258 -27.812 -22.25 1 91.75 103 VAL A N 1
ATOM 836 C CA . VAL A 1 103 ? -7.609 -29.078 -22.562 1 91.75 103 VAL A CA 1
ATOM 837 C C . VAL A 1 103 ? -6.906 -28.984 -23.906 1 91.75 103 VAL A C 1
ATOM 839 O O . VAL A 1 103 ? -5.773 -29.438 -24.062 1 91.75 103 VAL A O 1
ATOM 842 N N . HIS A 1 104 ? -7.586 -28.375 -24.875 1 89.75 104 HIS A N 1
ATOM 843 C CA . HIS A 1 104 ? -6.992 -28.172 -26.188 1 89.75 104 HIS A CA 1
ATOM 844 C C . HIS A 1 104 ? -5.734 -27.312 -26.109 1 89.75 104 HIS A C 1
ATOM 846 O O . HIS A 1 104 ? -4.715 -27.641 -26.719 1 89.75 104 HIS A O 1
ATOM 852 N N . VAL A 1 105 ? -5.812 -26.281 -25.375 1 91.44 105 VAL A N 1
ATOM 853 C CA . VAL A 1 105 ? -4.691 -25.375 -25.219 1 91.44 105 VAL A CA 1
ATOM 854 C C . VAL A 1 105 ? -3.516 -26.094 -24.562 1 91.44 105 VAL A C 1
ATOM 856 O O . VAL A 1 105 ? -2.375 -25.969 -25.016 1 91.44 105 VAL A O 1
ATOM 859 N N . LEU A 1 106 ? -3.805 -26.859 -23.5 1 95.19 106 LEU A N 1
ATOM 860 C CA . LEU A 1 106 ? -2.762 -27.609 -22.812 1 95.19 106 LEU A CA 1
ATOM 861 C C . LEU A 1 106 ? -2.062 -28.562 -23.766 1 95.19 106 LEU A C 1
ATOM 863 O O . LEU A 1 106 ? -0.832 -28.641 -23.781 1 95.19 106 LEU A O 1
ATOM 867 N N . LYS A 1 107 ? -2.775 -29.219 -24.562 1 90.44 107 LYS A N 1
ATOM 868 C CA . LYS A 1 107 ? -2.223 -30.203 -25.484 1 90.44 107 LYS A CA 1
ATOM 869 C C . LYS A 1 107 ? -1.401 -29.516 -26.578 1 90.44 107 LYS A C 1
ATOM 871 O O . LYS A 1 107 ? -0.34 -30.016 -26.969 1 90.44 107 LYS A O 1
ATOM 876 N N . GLN A 1 108 ? -1.932 -28.344 -27.047 1 87.5 108 GLN A N 1
ATOM 877 C CA . GLN A 1 108 ? -1.189 -27.594 -28.047 1 87.5 108 GLN A CA 1
ATOM 878 C C . GLN A 1 108 ? 0.142 -27.094 -27.5 1 87.5 108 GLN A C 1
ATOM 880 O O . GLN A 1 108 ? 1.161 -27.125 -28.188 1 87.5 108 GLN A O 1
ATOM 885 N N . GLU A 1 109 ? 0.067 -26.641 -26.297 1 94 109 GLU A N 1
ATOM 886 C CA . GLU A 1 109 ? 1.301 -26.188 -25.672 1 94 109 GLU A CA 1
ATOM 887 C C . GLU A 1 109 ? 2.275 -27.344 -25.469 1 94 109 GLU A C 1
ATOM 889 O O . GLU A 1 109 ? 3.486 -27.172 -25.625 1 94 109 GLU A O 1
ATOM 894 N N . ASN A 1 110 ? 1.749 -28.547 -25.125 1 92.75 110 ASN A N 1
ATOM 895 C CA . ASN A 1 110 ? 2.59 -29.719 -24.969 1 92.75 110 ASN A CA 1
ATOM 896 C C . ASN A 1 110 ? 3.289 -30.078 -26.281 1 92.75 110 ASN A C 1
ATOM 898 O O . ASN A 1 110 ? 4.477 -30.422 -26.281 1 92.75 110 ASN A O 1
ATOM 902 N N . ILE A 1 111 ? 2.561 -29.906 -27.359 1 87.19 111 ILE A N 1
ATOM 903 C CA . ILE A 1 111 ? 3.135 -30.172 -28.672 1 87.19 111 ILE A CA 1
ATOM 904 C C . ILE A 1 111 ? 4.254 -29.172 -28.953 1 87.19 111 ILE A C 1
ATOM 906 O O . ILE A 1 111 ? 5.34 -29.562 -29.391 1 87.19 111 ILE A O 1
ATOM 910 N N . ALA A 1 112 ? 3.945 -27.953 -28.656 1 87.88 112 ALA A N 1
ATOM 911 C CA . ALA A 1 112 ? 4.938 -26.906 -28.875 1 87.88 112 ALA A CA 1
ATOM 912 C C . ALA A 1 112 ? 6.176 -27.141 -28.016 1 87.88 112 ALA A C 1
ATOM 914 O O . ALA A 1 112 ? 7.301 -26.922 -28.469 1 87.88 112 ALA A O 1
ATOM 915 N N . LEU A 1 113 ? 5.969 -27.547 -26.812 1 95.25 113 LEU A N 1
ATOM 916 C CA . LEU A 1 113 ? 7.066 -27.797 -25.891 1 95.25 113 LEU A CA 1
ATOM 917 C C . LEU A 1 113 ? 7.922 -28.969 -26.375 1 95.25 113 LEU A C 1
ATOM 919 O O . LEU A 1 113 ? 9.156 -28.906 -26.297 1 95.25 113 LEU A O 1
ATOM 923 N N . GLU A 1 114 ? 7.32 -30.016 -26.859 1 90.19 114 GLU A N 1
ATOM 924 C CA . GLU A 1 114 ? 8.047 -31.141 -27.422 1 90.19 114 GLU A CA 1
ATOM 925 C C . GLU A 1 114 ? 8.938 -30.703 -28.578 1 90.19 114 GLU A C 1
ATOM 927 O O . GLU A 1 114 ? 10.094 -31.125 -28.672 1 90.19 114 GLU A O 1
ATOM 932 N N . GLY A 1 115 ? 8.367 -29.812 -29.359 1 86.06 115 GLY A N 1
ATOM 933 C CA . GLY A 1 115 ? 9.148 -29.281 -30.469 1 86.06 115 GLY A CA 1
ATOM 934 C C . GLY A 1 115 ? 10.328 -28.438 -30.016 1 86.06 115 GLY A C 1
ATOM 935 O O . GLY A 1 115 ? 11.422 -28.531 -30.578 1 86.06 115 GLY A O 1
ATOM 936 N N . ALA A 1 116 ? 10.07 -27.703 -29.047 1 91.38 116 ALA A N 1
ATOM 937 C CA . ALA A 1 116 ? 11.117 -26.828 -28.531 1 91.38 116 ALA A CA 1
ATOM 938 C C . ALA A 1 116 ? 12.273 -27.625 -27.953 1 91.38 116 ALA A C 1
ATOM 940 O O . ALA A 1 116 ? 13.438 -27.328 -28.203 1 91.38 116 ALA A O 1
ATOM 941 N N . VAL A 1 117 ? 11.945 -28.688 -27.141 1 94.94 117 VAL A N 1
ATOM 942 C CA . VAL A 1 117 ? 13 -29.469 -26.516 1 94.94 117 VAL A CA 1
ATOM 943 C C . VAL A 1 117 ? 13.789 -30.234 -27.578 1 94.94 117 VAL A C 1
ATOM 945 O O . VAL A 1 117 ? 15.008 -30.391 -27.453 1 94.94 117 VAL A O 1
ATOM 948 N N . ASP A 1 118 ? 13.18 -30.625 -28.641 1 88.38 118 ASP A N 1
ATOM 949 C CA . ASP A 1 118 ? 13.852 -31.312 -29.734 1 88.38 118 ASP A CA 1
ATOM 950 C C . ASP A 1 118 ? 14.789 -30.375 -30.5 1 88.38 118 ASP A C 1
ATOM 952 O O . ASP A 1 118 ? 15.898 -30.766 -30.859 1 88.38 118 ASP A O 1
ATOM 956 N N . ARG A 1 119 ? 14.312 -29.188 -30.734 1 87.62 119 ARG A N 1
ATOM 957 C CA . ARG A 1 119 ? 15.125 -28.203 -31.438 1 87.62 119 ARG A CA 1
ATOM 958 C C . ARG A 1 119 ? 16.391 -27.875 -30.656 1 87.62 119 ARG A C 1
ATOM 960 O O . ARG A 1 119 ? 17.469 -27.781 -31.219 1 87.62 119 ARG A O 1
ATOM 967 N N . ILE A 1 120 ? 16.203 -27.75 -29.406 1 93.75 120 ILE A N 1
ATOM 968 C CA . ILE A 1 120 ? 17.344 -27.422 -28.562 1 93.75 120 ILE A CA 1
ATOM 969 C C . ILE A 1 120 ? 18.344 -28.578 -28.578 1 93.75 120 ILE A C 1
ATOM 971 O O . ILE A 1 120 ? 19.547 -28.359 -28.672 1 93.75 120 ILE A O 1
ATOM 975 N N . GLU A 1 121 ? 17.844 -29.797 -28.5 1 91.06 121 GLU A N 1
ATOM 976 C CA . GLU A 1 121 ? 18.703 -30.969 -28.516 1 91.06 121 GLU A CA 1
ATOM 977 C C . GLU A 1 121 ? 19.547 -31.016 -29.781 1 91.06 121 GLU A C 1
ATOM 979 O O . GLU A 1 121 ? 20.75 -31.266 -29.734 1 91.06 121 GLU A O 1
ATOM 984 N N . ARG A 1 122 ? 19 -30.688 -30.906 1 86 122 ARG A N 1
ATOM 985 C CA . ARG A 1 122 ? 19.688 -30.703 -32.188 1 86 122 ARG A CA 1
ATOM 986 C C . ARG A 1 122 ? 20.766 -29.625 -32.25 1 86 122 ARG A C 1
ATOM 988 O O . ARG A 1 122 ? 21.891 -29.875 -32.688 1 86 122 ARG A O 1
ATOM 995 N N . LEU A 1 123 ? 20.328 -28.469 -31.781 1 89.06 123 LEU A N 1
ATOM 996 C CA . LEU A 1 123 ? 21.266 -27.359 -31.797 1 89.06 123 LEU A CA 1
ATOM 997 C C . LEU A 1 123 ? 22.438 -27.625 -30.859 1 89.06 123 LEU A C 1
ATOM 999 O O . LEU A 1 123 ? 23.578 -27.266 -31.172 1 89.06 123 LEU A O 1
ATOM 1003 N N . LEU A 1 124 ? 22.109 -28.281 -29.766 1 92.19 124 LEU A N 1
ATOM 1004 C CA . LEU A 1 124 ? 23.141 -28.562 -28.766 1 92.19 124 LEU A CA 1
ATOM 1005 C C . LEU A 1 124 ? 24.156 -29.578 -29.312 1 92.19 124 LEU A C 1
ATOM 1007 O O . LEU A 1 124 ? 25.359 -29.438 -29.078 1 92.19 124 LEU A O 1
ATOM 1011 N N . GLU A 1 125 ? 23.703 -30.609 -29.969 1 86.25 125 GLU A N 1
ATOM 1012 C CA . GLU A 1 125 ? 24.578 -31.609 -30.578 1 86.25 125 GLU A CA 1
ATOM 1013 C C . GLU A 1 125 ? 25.516 -30.984 -31.594 1 86.25 125 GLU A C 1
ATOM 1015 O O . GLU A 1 125 ? 26.703 -31.328 -31.641 1 86.25 125 GLU A O 1
ATOM 1020 N N . PHE A 1 126 ? 24.969 -30.047 -32.312 1 85.44 126 PHE A N 1
ATOM 1021 C CA . PHE A 1 126 ? 25.766 -29.344 -33.312 1 85.44 126 PHE A CA 1
ATOM 1022 C C . PHE A 1 126 ? 26.797 -28.453 -32.625 1 85.44 126 PHE A C 1
ATOM 1024 O O . PHE A 1 126 ? 27.969 -28.406 -33.031 1 85.44 126 PHE A O 1
ATOM 1031 N N . TYR A 1 127 ? 26.375 -27.781 -31.672 1 90.12 127 TYR A N 1
ATOM 1032 C CA . TYR A 1 127 ? 27.219 -26.812 -30.984 1 90.12 127 TYR A CA 1
ATOM 1033 C C . TYR A 1 127 ? 28.406 -27.484 -30.312 1 90.12 127 TYR A C 1
ATOM 1035 O O . TYR A 1 127 ? 29.516 -26.938 -30.312 1 90.12 127 TYR A O 1
ATOM 1043 N N . VAL A 1 128 ? 28.172 -28.625 -29.641 1 86.94 128 VAL A N 1
ATOM 1044 C CA . VAL A 1 128 ? 29.234 -29.312 -28.922 1 86.94 128 VAL A CA 1
ATOM 1045 C C . VAL A 1 128 ? 30.266 -29.844 -29.906 1 86.94 128 VAL A C 1
ATOM 1047 O O . VAL A 1 128 ? 31.453 -29.875 -29.609 1 86.94 128 VAL A O 1
ATOM 1050 N N . THR A 1 129 ? 29.875 -30.125 -31.172 1 86.19 129 THR A N 1
ATOM 1051 C CA . THR A 1 129 ? 30.781 -30.641 -32.188 1 86.19 129 THR A CA 1
ATOM 1052 C C . THR A 1 129 ? 31.531 -29.516 -32.875 1 86.19 129 THR A C 1
ATOM 1054 O O . THR A 1 129 ? 32.719 -29.641 -33.188 1 86.19 129 THR A O 1
ATOM 1057 N N . ASP A 1 130 ? 30.781 -28.391 -33.156 1 87.44 130 ASP A N 1
ATOM 1058 C CA . ASP A 1 130 ? 31.359 -27.219 -33.812 1 87.44 130 ASP A CA 1
ATOM 1059 C C . ASP A 1 130 ? 30.844 -25.922 -33.156 1 87.44 130 ASP A C 1
ATOM 1061 O O . ASP A 1 130 ? 29.922 -25.297 -33.688 1 87.44 130 ASP A O 1
ATOM 1065 N N . PRO A 1 131 ? 31.594 -25.531 -32.125 1 86.94 131 PRO A N 1
ATOM 1066 C CA . PRO A 1 131 ? 31.125 -24.344 -31.391 1 86.94 131 PRO A CA 1
ATOM 1067 C C . PRO A 1 131 ? 31.172 -23.062 -32.219 1 86.94 131 PRO A C 1
ATOM 1069 O O . PRO A 1 131 ? 32.25 -22.719 -32.719 1 86.94 131 PRO A O 1
ATOM 1072 N N . ALA A 1 132 ? 30 -22.609 -32.562 1 85.44 132 ALA A N 1
ATOM 1073 C CA . ALA A 1 132 ? 29.875 -21.359 -33.312 1 85.44 132 ALA A CA 1
ATOM 1074 C C . ALA A 1 132 ? 29.016 -20.344 -32.562 1 85.44 132 ALA A C 1
ATOM 1076 O O . ALA A 1 132 ? 28.031 -20.719 -31.906 1 85.44 132 ALA A O 1
ATOM 1077 N N . GLU A 1 133 ? 29.391 -19.156 -32.719 1 86.44 133 GLU A N 1
ATOM 1078 C CA . GLU A 1 133 ? 28.734 -18.094 -31.984 1 86.44 133 GLU A CA 1
ATOM 1079 C C . GLU A 1 133 ? 27.266 -17.953 -32.406 1 86.44 133 GLU A C 1
ATOM 1081 O O . GLU A 1 133 ? 26.406 -17.656 -31.562 1 86.44 133 GLU A O 1
ATOM 1086 N N . ASP A 1 134 ? 27.047 -18.141 -33.562 1 83.5 134 ASP A N 1
ATOM 1087 C CA . ASP A 1 134 ? 25.672 -18.016 -34.062 1 83.5 134 ASP A CA 1
ATOM 1088 C C . ASP A 1 134 ? 24.797 -19.141 -33.531 1 83.5 134 ASP A C 1
ATOM 1090 O O . ASP A 1 134 ? 23.609 -18.922 -33.25 1 83.5 134 ASP A O 1
ATOM 1094 N N . VAL A 1 135 ? 25.438 -20.297 -33.375 1 87.31 135 VAL A N 1
ATOM 1095 C CA . VAL A 1 135 ? 24.703 -21.422 -32.844 1 87.31 135 VAL A CA 1
ATOM 1096 C C . VAL A 1 135 ? 24.391 -21.188 -31.375 1 87.31 135 VAL A C 1
ATOM 1098 O O . VAL A 1 135 ? 23.281 -21.5 -30.906 1 87.31 135 VAL A O 1
ATOM 1101 N N . LEU A 1 136 ? 25.344 -20.625 -30.734 1 90.69 136 LEU A N 1
ATOM 1102 C CA . LEU A 1 136 ? 25.141 -20.312 -29.328 1 90.69 136 LEU A CA 1
ATOM 1103 C C . LEU A 1 136 ? 24.016 -19.297 -29.156 1 90.69 136 LEU A C 1
ATOM 1105 O O . LEU A 1 136 ? 23.188 -19.422 -28.25 1 90.69 136 LEU A O 1
ATOM 1109 N N . ALA A 1 137 ? 23.984 -18.359 -30.016 1 87.62 137 ALA A N 1
ATOM 1110 C CA . ALA A 1 137 ? 22.922 -17.344 -29.984 1 87.62 137 ALA A CA 1
ATOM 1111 C C . ALA A 1 137 ? 21.562 -17.984 -30.219 1 87.62 137 ALA A C 1
ATOM 1113 O O . ALA A 1 137 ? 20.562 -17.625 -29.578 1 87.62 137 ALA A O 1
ATOM 1114 N N . GLY A 1 138 ? 21.531 -18.875 -31.125 1 87.31 138 GLY A N 1
ATOM 1115 C CA . GLY A 1 138 ? 20.312 -19.609 -31.406 1 87.31 138 GLY A CA 1
ATOM 1116 C C . GLY A 1 138 ? 19.844 -20.453 -30.219 1 87.31 138 GLY A C 1
ATOM 1117 O O . GLY A 1 138 ? 18.641 -20.5 -29.922 1 87.31 138 GLY A O 1
ATOM 1118 N N . LEU A 1 139 ? 20.812 -21.047 -29.578 1 91.88 139 LEU A N 1
ATOM 1119 C CA . LEU A 1 139 ? 20.516 -21.844 -28.391 1 91.88 139 LEU A CA 1
ATOM 1120 C C . LEU A 1 139 ? 19.922 -20.984 -27.281 1 91.88 139 LEU A C 1
ATOM 1122 O O . LEU A 1 139 ? 18.969 -21.375 -26.625 1 91.88 139 LEU A O 1
ATOM 1126 N N . LYS A 1 140 ? 20.484 -19.875 -27.094 1 91.69 140 LYS A N 1
ATOM 1127 C CA . LYS A 1 140 ? 20.016 -18.953 -26.078 1 91.69 140 LYS A CA 1
ATOM 1128 C C . LYS A 1 140 ? 18.578 -18.5 -26.359 1 91.69 140 LYS A C 1
ATOM 1130 O O . LYS A 1 140 ? 17.75 -18.422 -25.453 1 91.69 140 LYS A O 1
ATOM 1135 N N . LEU A 1 141 ? 18.281 -18.266 -27.578 1 87.88 141 LEU A N 1
ATOM 1136 C CA . LEU A 1 141 ? 16.938 -17.859 -27.984 1 87.88 141 LEU A CA 1
ATOM 1137 C C . LEU A 1 141 ? 15.93 -18.984 -27.734 1 87.88 141 LEU A C 1
ATOM 1139 O O . LEU A 1 141 ? 14.836 -18.75 -27.219 1 87.88 141 LEU A O 1
ATOM 1143 N N . GLN A 1 142 ? 16.328 -20.188 -28.125 1 90.38 142 GLN A N 1
ATOM 1144 C CA . GLN A 1 142 ? 15.445 -21.328 -27.922 1 90.38 142 GLN A CA 1
ATOM 1145 C C . GLN A 1 142 ? 15.219 -21.609 -26.453 1 90.38 142 GLN A C 1
ATOM 1147 O O . GLN A 1 142 ? 14.133 -22.031 -26.047 1 90.38 142 GLN A O 1
ATOM 1152 N N . ALA A 1 143 ? 16.281 -21.406 -25.656 1 94.38 143 ALA A N 1
ATOM 1153 C CA . ALA A 1 143 ? 16.156 -21.578 -24.219 1 94.38 143 ALA A CA 1
ATOM 1154 C C . ALA A 1 143 ? 15.156 -20.578 -23.625 1 94.38 143 ALA A C 1
ATOM 1156 O O . ALA A 1 143 ? 14.391 -20.922 -22.734 1 94.38 143 ALA A O 1
ATOM 1157 N N . GLN A 1 144 ? 15.164 -19.453 -24.172 1 90.75 144 GLN A N 1
ATOM 1158 C CA . GLN A 1 144 ? 14.211 -18.422 -23.734 1 90.75 144 GLN A CA 1
ATOM 1159 C C . GLN A 1 144 ? 12.781 -18.812 -24.109 1 90.75 144 GLN A C 1
ATOM 1161 O O . GLN A 1 144 ? 11.852 -18.594 -23.328 1 90.75 144 GLN A O 1
ATOM 1166 N N . ILE A 1 145 ? 12.641 -19.266 -25.234 1 89.62 145 ILE A N 1
ATOM 1167 C CA . ILE A 1 145 ? 11.336 -19.734 -25.672 1 89.62 145 ILE A CA 1
ATOM 1168 C C . ILE A 1 145 ? 10.859 -20.875 -24.766 1 89.62 145 ILE A C 1
ATOM 1170 O O . ILE A 1 145 ? 9.703 -20.906 -24.359 1 89.62 145 ILE A O 1
ATOM 1174 N N . LEU A 1 146 ? 11.797 -21.781 -24.453 1 95.56 146 LEU A N 1
ATOM 1175 C CA . LEU A 1 146 ? 11.453 -22.906 -23.594 1 95.56 146 LEU A CA 1
ATOM 1176 C C . LEU A 1 146 ? 11.016 -22.422 -22.203 1 95.56 146 LEU A C 1
ATOM 1178 O O . LEU A 1 146 ? 10.148 -23.031 -21.578 1 95.56 146 LEU A O 1
AT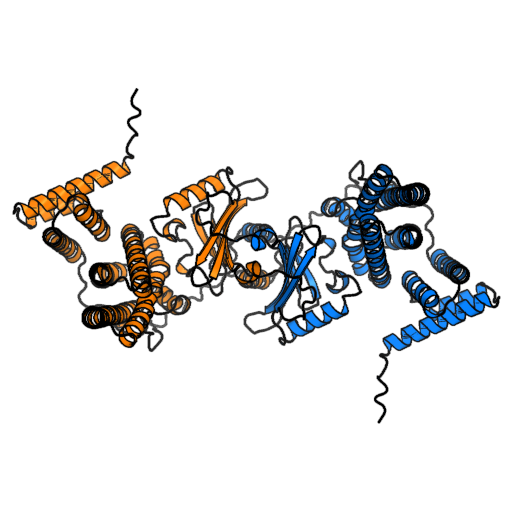OM 1182 N N . TRP A 1 147 ? 11.57 -21.312 -21.781 1 94.94 147 TRP A N 1
ATOM 1183 C CA . TRP A 1 147 ? 11.25 -20.781 -20.469 1 94.94 147 TRP A CA 1
ATOM 1184 C C . TRP A 1 147 ? 9.781 -20.359 -20.391 1 94.94 147 TRP A C 1
ATOM 1186 O O . TRP A 1 147 ? 9.227 -20.25 -19.297 1 94.94 147 TRP A O 1
ATOM 1196 N N . GLU A 1 148 ? 9.102 -20.203 -21.469 1 93.25 148 GLU A N 1
ATOM 1197 C CA . GLU A 1 148 ? 7.676 -19.906 -21.469 1 93.25 148 GLU A CA 1
ATOM 1198 C C . GLU A 1 148 ? 6.883 -21.016 -20.781 1 93.25 148 GLU A C 1
ATOM 1200 O O . GLU A 1 148 ? 5.723 -20.812 -20.406 1 93.25 148 GLU A O 1
ATOM 1205 N N . ILE A 1 149 ? 7.551 -22.141 -20.562 1 96.88 149 ILE A N 1
ATOM 1206 C CA . ILE A 1 149 ? 6.922 -23.25 -19.859 1 96.88 149 ILE A CA 1
ATOM 1207 C C . ILE A 1 149 ? 6.449 -22.797 -18.469 1 96.88 149 ILE A C 1
ATOM 1209 O O . ILE A 1 149 ? 5.535 -23.391 -17.891 1 96.88 149 ILE A O 1
ATOM 1213 N N . ASP A 1 150 ? 7.047 -21.797 -18 1 94.81 150 ASP A N 1
ATOM 1214 C CA . ASP A 1 150 ? 6.648 -21.234 -16.719 1 94.81 150 ASP A CA 1
ATOM 1215 C C . ASP A 1 150 ? 5.184 -20.797 -16.734 1 94.81 150 ASP A C 1
ATOM 1217 O O . ASP A 1 150 ? 4.461 -21 -15.75 1 94.81 150 ASP A O 1
ATOM 1221 N N . LYS A 1 151 ? 4.719 -20.234 -17.797 1 92.81 151 LYS A N 1
ATOM 1222 C CA . LYS A 1 151 ? 3.32 -19.828 -17.922 1 92.81 151 LYS A CA 1
ATOM 1223 C C . LYS A 1 151 ? 2.398 -21.031 -17.984 1 92.81 151 LYS A C 1
ATOM 1225 O O . LYS A 1 151 ? 1.298 -21.016 -17.438 1 92.81 151 LYS A O 1
ATOM 1230 N N . HIS A 1 152 ? 2.857 -22.094 -18.672 1 96.44 152 HIS A N 1
ATOM 1231 C CA . HIS A 1 152 ? 2.129 -23.359 -18.766 1 96.44 152 HIS A CA 1
ATOM 1232 C C . HIS A 1 152 ? 1.881 -23.953 -17.391 1 96.44 152 HIS A C 1
ATOM 1234 O O . HIS A 1 152 ? 0.75 -24.312 -17.062 1 96.44 152 HIS A O 1
ATOM 1240 N N . TYR A 1 153 ? 2.924 -23.984 -16.625 1 95.81 153 TYR A N 1
ATOM 1241 C CA . TYR A 1 153 ? 2.834 -24.547 -15.289 1 95.81 153 TYR A CA 1
ATOM 1242 C C . TYR A 1 153 ? 2.055 -23.641 -14.359 1 95.81 153 TYR A C 1
ATOM 1244 O O . TYR A 1 153 ? 1.265 -24.109 -13.531 1 95.81 153 TYR A O 1
ATOM 1252 N N . ALA A 1 154 ? 2.281 -22.359 -14.5 1 92 154 ALA A N 1
ATOM 1253 C CA . ALA A 1 154 ? 1.567 -21.406 -13.656 1 92 154 ALA A CA 1
ATOM 1254 C C . ALA A 1 154 ? 0.058 -21.531 -13.852 1 92 154 ALA A C 1
ATOM 1256 O O . ALA A 1 154 ? -0.705 -21.469 -12.883 1 92 154 ALA A O 1
ATOM 1257 N N . ARG A 1 155 ? -0.412 -21.641 -15.102 1 92.69 155 ARG A N 1
ATOM 1258 C CA . ARG A 1 155 ? -1.835 -21.812 -15.383 1 92.69 155 ARG A CA 1
ATOM 1259 C C . ARG A 1 155 ? -2.363 -23.094 -14.758 1 92.69 155 ARG A C 1
ATOM 1261 O O . ARG A 1 155 ? -3.445 -23.109 -14.164 1 92.69 155 ARG A O 1
ATOM 1268 N N . LYS A 1 156 ? -1.624 -24.156 -14.883 1 94.31 156 LYS A N 1
ATOM 1269 C CA . LYS A 1 156 ? -1.994 -25.438 -14.281 1 94.31 156 LYS A CA 1
ATOM 1270 C C . LYS A 1 156 ? -2.098 -25.328 -12.766 1 94.31 156 LYS A C 1
ATOM 1272 O O . LYS A 1 156 ? -3.088 -25.75 -12.172 1 94.31 156 LYS A O 1
ATOM 1277 N N . GLU A 1 157 ? -1.139 -24.672 -12.156 1 90.94 157 GLU A N 1
ATOM 1278 C CA . GLU A 1 157 ? -0.993 -24.578 -10.703 1 90.94 157 GLU A CA 1
ATOM 1279 C C . GLU A 1 157 ? -2.043 -23.656 -10.102 1 90.94 157 GLU A C 1
ATOM 1281 O O . GLU A 1 157 ? -2.572 -23.922 -9.023 1 90.94 157 GLU A O 1
ATOM 1286 N N . ASN A 1 158 ? -2.34 -22.562 -10.812 1 89.81 158 ASN A N 1
ATOM 1287 C CA . ASN A 1 158 ? -3.156 -21.516 -10.211 1 89.81 158 ASN A CA 1
ATOM 1288 C C . ASN A 1 158 ? -4.602 -21.578 -10.703 1 89.81 158 ASN A C 1
ATOM 1290 O O . ASN A 1 158 ? -5.488 -20.969 -10.117 1 89.81 158 ASN A O 1
ATOM 1294 N N . SER A 1 159 ? -4.906 -22.375 -11.742 1 90.75 159 SER A N 1
ATOM 1295 C CA . SER A 1 159 ? -6.266 -22.406 -12.273 1 90.75 159 SER A CA 1
ATOM 1296 C C . SER A 1 159 ? -6.852 -23.812 -12.195 1 90.75 159 SER A C 1
ATOM 1298 O O . SER A 1 159 ? -8 -23.984 -11.789 1 90.75 159 SER A O 1
ATOM 1300 N N . TRP A 1 160 ? -6.074 -24.844 -12.508 1 92.31 160 TRP A N 1
ATOM 1301 C CA . TRP A 1 160 ? -6.57 -26.219 -12.516 1 92.31 160 TRP A CA 1
ATOM 1302 C C . TRP A 1 160 ? -6.551 -26.812 -11.109 1 92.31 160 TRP A C 1
ATOM 1304 O O . TRP A 1 160 ? -7.559 -27.344 -10.641 1 92.31 160 TRP A O 1
ATOM 1314 N N . PHE A 1 161 ? -5.438 -26.688 -10.453 1 90.25 161 PHE A N 1
ATOM 1315 C CA . PHE A 1 161 ? -5.207 -27.359 -9.18 1 90.25 161 PHE A CA 1
ATOM 1316 C C . PHE A 1 161 ? -6.215 -26.906 -8.133 1 90.25 161 PHE A C 1
ATOM 1318 O O . PHE A 1 161 ? -6.762 -27.719 -7.395 1 90.25 161 PHE A O 1
ATOM 1325 N N . PRO A 1 162 ? -6.508 -25.562 -8.094 1 89.38 162 PRO A N 1
ATOM 1326 C CA . PRO A 1 162 ? -7.496 -25.156 -7.102 1 89.38 162 PRO A CA 1
ATOM 1327 C C . PRO A 1 162 ? -8.836 -25.875 -7.266 1 89.38 162 PRO A C 1
ATOM 1329 O O . PRO A 1 162 ? -9.484 -26.203 -6.273 1 89.38 162 PRO A O 1
ATOM 1332 N N . ILE A 1 163 ? -9.266 -26.141 -8.484 1 87.5 163 ILE A N 1
ATOM 1333 C CA . ILE A 1 163 ? -10.531 -26.828 -8.734 1 87.5 163 ILE A CA 1
ATOM 1334 C C . ILE A 1 163 ? -10.414 -28.297 -8.336 1 87.5 163 ILE A C 1
ATOM 1336 O O . ILE A 1 163 ? -11.336 -28.859 -7.75 1 87.5 163 ILE A O 1
ATOM 1340 N N . MET A 1 164 ? -9.289 -28.875 -8.633 1 87 164 MET A N 1
ATOM 1341 C CA . MET A 1 164 ? -9.039 -30.234 -8.188 1 87 164 MET A CA 1
ATOM 1342 C C . MET A 1 164 ? -9.141 -30.344 -6.668 1 87 164 MET A C 1
ATOM 1344 O O . MET A 1 164 ? -9.812 -31.234 -6.145 1 87 164 MET A O 1
ATOM 1348 N N . GLU A 1 165 ? -8.469 -29.422 -6.039 1 81.62 165 GLU A N 1
ATOM 1349 C CA . GLU A 1 165 ? -8.445 -29.406 -4.582 1 81.62 165 GLU A CA 1
ATOM 1350 C C . GLU A 1 165 ? -9.844 -29.203 -4.012 1 81.62 165 GLU A C 1
ATOM 1352 O O . GLU A 1 165 ? -10.211 -29.828 -3.014 1 81.62 165 GLU A O 1
ATOM 1357 N N . ALA A 1 166 ? -10.602 -28.391 -4.645 1 80.06 166 ALA A N 1
ATOM 1358 C CA . ALA A 1 166 ? -11.984 -28.141 -4.234 1 80.06 166 ALA A CA 1
ATOM 1359 C C . ALA A 1 166 ? -12.828 -29.406 -4.383 1 80.06 166 ALA A C 1
ATOM 1361 O O . ALA A 1 166 ? -13.859 -29.562 -3.721 1 80.06 166 ALA A O 1
ATOM 1362 N N . ASN A 1 167 ? -12.367 -30.312 -5.281 1 77.12 167 ASN A N 1
ATOM 1363 C CA . ASN A 1 167 ? -13.031 -31.609 -5.473 1 77.12 167 ASN A CA 1
ATOM 1364 C C . ASN A 1 167 ? -12.32 -32.719 -4.711 1 77.12 167 ASN A C 1
ATOM 1366 O O . ASN A 1 167 ? -12.391 -33.875 -5.105 1 77.12 167 ASN A O 1
ATOM 1370 N N . ASP A 1 168 ? -11.516 -32.312 -3.771 1 76.25 168 ASP A N 1
ATOM 1371 C CA . ASP A 1 168 ? -10.875 -33.188 -2.799 1 76.25 168 ASP A CA 1
ATOM 1372 C C . ASP A 1 168 ? -9.758 -34 -3.449 1 76.25 168 ASP A C 1
ATOM 1374 O O . ASP A 1 168 ? -9.438 -35.094 -2.992 1 76.25 168 ASP A O 1
ATOM 1378 N N . ILE A 1 169 ? -9.344 -33.562 -4.605 1 75.12 169 ILE A N 1
ATOM 1379 C CA . ILE A 1 169 ? -8.133 -34.094 -5.211 1 75.12 169 ILE A CA 1
ATOM 1380 C C . ILE A 1 169 ? -6.93 -33.219 -4.824 1 75.12 169 ILE A C 1
ATOM 1382 O O . ILE A 1 169 ? -6.703 -32.156 -5.414 1 75.12 169 ILE A O 1
ATOM 1386 N N . THR A 1 170 ? -6.082 -33.688 -3.85 1 76.5 170 THR A N 1
ATOM 1387 C CA . THR A 1 170 ? -5.074 -32.781 -3.289 1 76.5 170 THR A CA 1
ATOM 1388 C C . THR A 1 170 ? -3.67 -33.344 -3.523 1 76.5 170 THR A C 1
ATOM 1390 O O . THR A 1 170 ? -2.715 -32.594 -3.684 1 76.5 170 THR A O 1
ATOM 1393 N N . ALA A 1 171 ? -3.523 -34.562 -3.666 1 71.12 171 ALA A N 1
ATOM 1394 C CA . ALA A 1 171 ? -2.207 -35.188 -3.754 1 71.12 171 ALA A CA 1
ATOM 1395 C C . ALA A 1 171 ? -1.587 -34.969 -5.129 1 71.12 171 ALA A C 1
ATOM 1397 O O . ALA A 1 171 ? -0.452 -34.5 -5.238 1 71.12 171 ALA A O 1
ATOM 1398 N N . PRO A 1 172 ? -2.344 -35.188 -6.184 1 76.12 172 PRO A N 1
ATOM 1399 C CA . PRO A 1 172 ? -1.742 -35.031 -7.508 1 76.12 172 PRO A CA 1
ATOM 1400 C C . PRO A 1 172 ? -1.269 -33.625 -7.781 1 76.12 172 PRO A C 1
ATOM 1402 O O . PRO A 1 172 ? -0.133 -33.406 -8.219 1 76.12 172 PRO A O 1
ATOM 1405 N N . PRO A 1 173 ? -2.098 -32.625 -7.441 1 82.56 173 PRO A N 1
ATOM 1406 C CA . PRO A 1 173 ? -1.629 -31.266 -7.645 1 82.56 173 PRO A CA 1
ATOM 1407 C C . PRO A 1 173 ? -0.334 -30.969 -6.895 1 82.56 173 PRO A C 1
ATOM 1409 O O . PRO A 1 173 ? 0.558 -30.297 -7.434 1 82.56 173 PRO A O 1
ATOM 1412 N N . LYS A 1 174 ? -0.207 -31.438 -5.746 1 77.88 174 LYS A N 1
ATOM 1413 C CA . LYS A 1 174 ? 0.981 -31.219 -4.93 1 77.88 174 LYS A CA 1
ATOM 1414 C C . LYS A 1 174 ? 2.217 -31.844 -5.57 1 77.88 174 LYS A C 1
ATOM 1416 O O . LYS A 1 174 ? 3.266 -31.203 -5.664 1 77.88 174 LYS A O 1
ATOM 1421 N N . VAL A 1 175 ? 2.086 -33 -6.004 1 74.31 175 VAL A N 1
ATOM 1422 C CA . VAL A 1 175 ? 3.195 -33.75 -6.613 1 74.31 175 VAL A CA 1
ATOM 1423 C C . VAL A 1 175 ? 3.59 -33.094 -7.93 1 74.31 175 VAL A C 1
ATOM 1425 O O . VAL A 1 175 ? 4.77 -32.812 -8.172 1 74.31 175 VAL A O 1
ATOM 1428 N N . MET A 1 176 ? 2.598 -32.781 -8.734 1 84.25 176 MET A N 1
ATOM 1429 C CA . MET A 1 176 ? 2.877 -32.188 -10.039 1 84.25 176 MET A CA 1
ATOM 1430 C C . MET A 1 176 ? 3.547 -30.828 -9.883 1 84.25 176 MET A C 1
ATOM 1432 O O . MET A 1 176 ? 4.441 -30.484 -10.656 1 84.25 176 MET A O 1
ATOM 1436 N N . TRP A 1 177 ? 3.086 -30.109 -8.891 1 85.62 177 TRP A N 1
ATOM 1437 C CA . TRP A 1 177 ? 3.689 -28.797 -8.648 1 85.62 177 TRP A CA 1
ATOM 1438 C C . TRP A 1 177 ? 5.16 -28.953 -8.266 1 85.62 177 TRP A C 1
ATOM 1440 O O . TRP A 1 177 ? 6.008 -28.188 -8.742 1 85.62 177 TRP A O 1
ATOM 1450 N N . GLY A 1 178 ? 5.461 -29.859 -7.426 1 84.5 178 GLY A N 1
ATOM 1451 C CA . GLY A 1 178 ? 6.848 -30.125 -7.082 1 84.5 178 GLY A CA 1
ATOM 1452 C C . GLY A 1 178 ? 7.711 -30.438 -8.289 1 84.5 178 GLY A C 1
ATOM 1453 O O . GLY A 1 178 ? 8.828 -29.922 -8.406 1 84.5 178 GLY A O 1
ATOM 1454 N N . VAL A 1 179 ? 7.172 -31.25 -9.125 1 85.56 179 VAL A N 1
ATOM 1455 C CA . VAL A 1 179 ? 7.91 -31.625 -10.336 1 85.56 179 VAL A CA 1
ATOM 1456 C C . VAL A 1 179 ? 8.039 -30.406 -11.25 1 85.56 179 VAL A C 1
ATOM 1458 O O . VAL A 1 179 ? 9.086 -30.203 -11.875 1 85.56 179 VAL A O 1
ATOM 1461 N N . ASP A 1 180 ? 6.93 -29.609 -11.375 1 92.94 180 ASP A N 1
ATOM 1462 C CA . ASP A 1 180 ? 7.016 -28.344 -12.117 1 92.94 180 ASP A CA 1
ATOM 1463 C C . ASP A 1 180 ? 8.211 -27.516 -11.664 1 92.94 180 ASP A C 1
ATOM 1465 O O . ASP A 1 180 ? 8.984 -27.031 -12.484 1 92.94 180 ASP A O 1
ATOM 1469 N N . ASP A 1 181 ? 8.359 -27.453 -10.359 1 89.31 181 ASP A N 1
ATOM 1470 C CA . ASP A 1 181 ? 9.445 -26.656 -9.781 1 89.31 181 ASP A CA 1
ATOM 1471 C C . ASP A 1 181 ? 10.805 -27.25 -10.141 1 89.31 181 ASP A C 1
ATOM 1473 O O . ASP A 1 181 ? 11.742 -26.516 -10.445 1 89.31 181 ASP A O 1
ATOM 1477 N N . MET A 1 182 ? 10.844 -28.5 -10.039 1 88.5 182 MET A N 1
ATOM 1478 C CA . MET A 1 182 ? 12.086 -29.172 -10.398 1 88.5 182 MET A CA 1
ATOM 1479 C C . MET A 1 182 ? 12.461 -28.891 -11.852 1 88.5 182 MET A C 1
ATOM 1481 O O . MET A 1 182 ? 13.617 -28.609 -12.156 1 88.5 182 MET A O 1
ATOM 1485 N N . ILE A 1 183 ? 11.555 -28.922 -12.703 1 93.88 183 ILE A N 1
ATOM 1486 C CA . ILE A 1 183 ? 11.789 -28.672 -14.125 1 93.88 183 ILE A CA 1
ATOM 1487 C C . ILE A 1 183 ? 12.219 -27.219 -14.328 1 93.88 183 ILE A C 1
ATOM 1489 O O . ILE A 1 183 ? 13.148 -26.953 -15.094 1 93.88 183 ILE A O 1
ATOM 1493 N N . ARG A 1 184 ? 11.508 -26.328 -13.688 1 94.38 184 ARG A N 1
ATOM 1494 C CA . ARG A 1 184 ? 11.906 -24.922 -13.742 1 94.38 184 ARG A CA 1
ATOM 1495 C C . ARG A 1 184 ? 13.375 -24.75 -13.359 1 94.38 184 ARG A C 1
ATOM 1497 O O . ARG A 1 184 ? 14.125 -24.047 -14.039 1 94.38 184 ARG A O 1
ATOM 1504 N N . ASP A 1 185 ? 13.758 -25.406 -12.305 1 91.94 185 ASP A N 1
ATOM 1505 C CA . ASP A 1 185 ? 15.141 -25.328 -11.836 1 91.94 185 ASP A CA 1
ATOM 1506 C C . ASP A 1 185 ? 16.109 -25.906 -12.867 1 91.94 185 ASP A C 1
ATOM 1508 O O . ASP A 1 185 ? 17.188 -25.344 -13.094 1 91.94 185 ASP A O 1
ATOM 1512 N N . LEU A 1 186 ? 15.727 -26.953 -13.445 1 94.06 186 LEU A N 1
ATOM 1513 C CA . LEU A 1 186 ? 16.562 -27.578 -14.469 1 94.06 186 LEU A CA 1
ATOM 1514 C C . LEU A 1 186 ? 16.75 -26.641 -15.656 1 94.06 186 LEU A C 1
ATOM 1516 O O . LEU A 1 186 ? 17.875 -26.516 -16.172 1 94.06 186 LEU A O 1
ATOM 1520 N N . ILE A 1 187 ? 15.727 -25.969 -16.078 1 96.5 187 ILE A N 1
ATOM 1521 C CA . ILE A 1 187 ? 15.805 -25.078 -17.219 1 96.5 187 ILE A CA 1
ATOM 1522 C C . ILE A 1 187 ? 16.688 -23.875 -16.875 1 96.5 187 ILE A C 1
ATOM 1524 O O . ILE A 1 187 ? 17.531 -23.469 -17.672 1 96.5 187 ILE A O 1
ATOM 1528 N N . LYS A 1 188 ? 16.5 -23.359 -15.711 1 93.56 188 LYS A N 1
ATOM 1529 C CA . LYS A 1 188 ? 17.328 -22.234 -15.273 1 93.56 188 LYS A CA 1
ATOM 1530 C C . LYS A 1 188 ? 18.797 -22.594 -15.25 1 93.56 188 LYS A C 1
ATOM 1532 O O . LYS A 1 188 ? 19.656 -21.812 -15.672 1 93.56 188 LYS A O 1
ATOM 1537 N N . GLU A 1 189 ? 19.094 -23.75 -14.719 1 93.75 189 GLU A N 1
ATOM 1538 C CA . GLU A 1 189 ? 20.484 -24.219 -14.688 1 93.75 189 GLU A CA 1
ATOM 1539 C C . GLU A 1 189 ? 21.031 -24.391 -16.109 1 93.75 189 GLU A C 1
ATOM 1541 O O . GLU A 1 189 ? 22.188 -24.078 -16.375 1 93.75 189 GLU A O 1
ATOM 1546 N N . PHE A 1 190 ? 20.266 -24.891 -17 1 96.06 190 PHE A N 1
ATOM 1547 C CA . PHE A 1 190 ? 20.656 -25.047 -18.391 1 96.06 190 PHE A CA 1
ATOM 1548 C C . PHE A 1 190 ? 21.031 -23.703 -19 1 96.06 190 PHE A C 1
ATOM 1550 O O . PHE A 1 190 ? 22.078 -23.594 -19.656 1 96.06 190 PHE A O 1
ATOM 1557 N N . ILE A 1 191 ? 20.188 -22.688 -18.734 1 93.81 191 ILE A N 1
ATOM 1558 C CA . ILE A 1 191 ? 20.422 -21.344 -19.25 1 93.81 191 ILE A CA 1
ATOM 1559 C C . ILE A 1 191 ? 21.734 -20.797 -18.688 1 93.81 191 ILE A C 1
ATOM 1561 O O . ILE A 1 191 ? 22.531 -20.203 -19.422 1 93.81 191 ILE A O 1
ATOM 1565 N N . THR A 1 192 ? 21.953 -21.062 -17.438 1 93.12 192 THR A N 1
ATOM 1566 C CA . THR A 1 192 ? 23.188 -20.625 -16.797 1 93.12 192 THR A CA 1
ATOM 1567 C C . THR A 1 192 ? 24.406 -21.312 -17.422 1 93.12 192 THR A C 1
ATOM 1569 O O . THR A 1 192 ? 25.422 -20.656 -17.656 1 93.12 192 THR A O 1
ATOM 1572 N N . LEU A 1 193 ? 24.297 -22.578 -17.656 1 92.81 193 LEU A N 1
ATOM 1573 C CA . LEU A 1 193 ? 25.375 -23.328 -18.281 1 92.81 193 LEU A CA 1
ATOM 1574 C C . LEU A 1 193 ? 25.672 -22.812 -19.688 1 92.81 193 LEU A C 1
ATOM 1576 O O . LEU A 1 193 ? 26.828 -22.734 -20.094 1 92.81 193 LEU A O 1
ATOM 1580 N N . LEU A 1 194 ? 24.641 -22.422 -20.422 1 91.75 194 LEU A N 1
ATOM 1581 C CA . LEU A 1 194 ? 24.797 -21.844 -21.766 1 91.75 194 LEU A CA 1
ATOM 1582 C C . LEU A 1 194 ? 25.562 -20.516 -21.688 1 91.75 194 LEU A C 1
ATOM 1584 O O . LEU A 1 194 ? 26.438 -20.266 -22.5 1 91.75 194 LEU A O 1
ATOM 1588 N N . GLU A 1 195 ? 25.156 -19.766 -20.75 1 90.62 195 GLU A N 1
ATOM 1589 C CA . GLU A 1 195 ? 25.766 -18.438 -20.594 1 90.62 195 GLU A CA 1
ATOM 1590 C C . GLU A 1 195 ? 27.234 -18.562 -20.219 1 90.62 195 GLU A C 1
ATOM 1592 O O . GLU A 1 195 ? 28.047 -17.75 -20.656 1 90.62 195 GLU A O 1
ATOM 1597 N N . GLN A 1 196 ? 27.531 -19.547 -19.438 1 90.88 196 GLN A N 1
ATOM 1598 C CA . GLN A 1 196 ? 28.906 -19.75 -18.969 1 90.88 196 GLN A CA 1
ATOM 1599 C C . GLN A 1 196 ? 29.703 -20.609 -19.953 1 90.88 196 GLN A C 1
ATOM 1601 O O . GLN A 1 196 ? 30.891 -20.812 -19.766 1 90.88 196 GLN A O 1
ATOM 1606 N N . ASN A 1 197 ? 29.094 -21.062 -20.953 1 85.81 197 ASN A N 1
ATOM 1607 C CA . ASN A 1 197 ? 29.688 -21.891 -22 1 85.81 197 ASN A CA 1
ATOM 1608 C C . ASN A 1 197 ? 30.359 -23.125 -21.422 1 85.81 197 ASN A C 1
ATOM 1610 O O . ASN A 1 197 ? 31.5 -23.453 -21.781 1 85.81 197 ASN A O 1
ATOM 1614 N N . LYS A 1 198 ? 29.734 -23.703 -20.422 1 86.38 198 LYS A N 1
ATOM 1615 C CA . LYS A 1 198 ? 30.234 -24.938 -19.828 1 86.38 198 LYS A CA 1
ATOM 1616 C C . LYS A 1 198 ? 29.781 -26.156 -20.625 1 86.38 198 LYS A C 1
ATOM 1618 O O . LYS A 1 198 ? 28.906 -26.906 -20.188 1 86.38 198 LYS A O 1
ATOM 1623 N N . LEU A 1 199 ? 30.422 -26.531 -21.672 1 83.5 199 LEU A N 1
ATOM 1624 C CA . LEU A 1 199 ? 30.016 -27.516 -22.672 1 83.5 199 LEU A CA 1
ATOM 1625 C C . LEU A 1 199 ? 30.125 -28.922 -22.109 1 83.5 199 LEU A C 1
ATOM 1627 O O . LEU A 1 199 ? 29.359 -29.812 -22.516 1 83.5 199 LEU A O 1
ATOM 1631 N N . ASP A 1 200 ? 31 -29.109 -21.141 1 85.12 200 ASP A N 1
ATOM 1632 C CA . ASP A 1 200 ? 31.25 -30.438 -20.594 1 85.12 200 ASP A CA 1
ATOM 1633 C C . ASP A 1 200 ? 30.047 -30.953 -19.797 1 85.12 200 ASP A C 1
ATOM 1635 O O . ASP A 1 200 ? 29.812 -32.156 -19.734 1 85.12 200 ASP A O 1
ATOM 1639 N N . GLN A 1 201 ? 29.25 -30.031 -19.266 1 90.88 201 GLN A N 1
ATOM 1640 C CA . GLN A 1 201 ? 28.156 -30.422 -18.375 1 90.88 201 GLN A CA 1
ATOM 1641 C C . GLN A 1 201 ? 26.812 -30.219 -19.062 1 90.88 201 GLN A C 1
ATOM 1643 O O . GLN A 1 201 ? 25.797 -30.797 -18.625 1 90.88 201 GLN A O 1
ATOM 1648 N N . ILE A 1 202 ? 26.766 -29.562 -20.172 1 93.12 202 ILE A N 1
ATOM 1649 C CA . ILE A 1 202 ? 25.516 -29.031 -20.703 1 93.12 202 ILE A CA 1
ATOM 1650 C C . ILE A 1 202 ? 24.719 -30.156 -21.344 1 93.12 202 ILE A C 1
ATOM 1652 O O . ILE A 1 202 ? 23.484 -30.172 -21.266 1 93.12 202 ILE A O 1
ATOM 1656 N N . LEU A 1 203 ? 25.406 -31.094 -21.953 1 91 203 LEU A N 1
ATOM 1657 C CA . LEU A 1 203 ? 24.703 -32.156 -22.656 1 91 203 LEU A CA 1
ATOM 1658 C C . LEU A 1 203 ? 23.953 -33.062 -21.688 1 91 203 LEU A C 1
ATOM 1660 O O . LEU A 1 203 ? 22.766 -33.344 -21.891 1 91 203 LEU A O 1
ATOM 1664 N N . ASP A 1 204 ? 24.625 -33.469 -20.641 1 91.88 204 ASP A N 1
ATOM 1665 C CA . ASP A 1 204 ? 24 -34.344 -19.656 1 91.88 204 ASP A CA 1
ATOM 1666 C C . ASP A 1 204 ? 22.859 -33.594 -18.938 1 91.88 204 ASP A C 1
ATOM 1668 O O . ASP A 1 204 ? 21.797 -34.188 -18.703 1 91.88 204 ASP A O 1
ATOM 1672 N N . HIS A 1 205 ? 23.109 -32.406 -18.609 1 94.69 205 HIS A N 1
ATOM 1673 C CA . HIS A 1 205 ? 22.094 -31.641 -17.906 1 94.69 205 HIS A CA 1
ATOM 1674 C C . HIS A 1 205 ? 20.859 -31.453 -18.766 1 94.69 205 HIS A C 1
ATOM 1676 O O . HIS A 1 205 ? 19.734 -31.594 -18.281 1 94.69 205 HIS A O 1
ATOM 1682 N N . TYR A 1 206 ? 21.109 -31.188 -20.047 1 95.69 206 TYR A N 1
ATOM 1683 C CA . TYR A 1 206 ? 19.969 -30.953 -20.922 1 95.69 206 TYR A CA 1
ATOM 1684 C C . TYR A 1 206 ? 19.188 -32.25 -21.141 1 95.69 206 TYR A C 1
ATOM 1686 O O . TYR A 1 206 ? 17.969 -32.219 -21.25 1 95.69 206 TYR A O 1
ATOM 1694 N N . ALA A 1 207 ? 19.906 -33.344 -21.234 1 92.38 207 ALA A N 1
ATOM 1695 C CA . ALA A 1 207 ? 19.234 -34.625 -21.406 1 92.38 207 ALA A CA 1
ATOM 1696 C C . ALA A 1 207 ? 18.25 -34.875 -20.25 1 92.38 207 ALA A C 1
ATOM 1698 O O . ALA A 1 207 ? 17.125 -35.344 -20.484 1 92.38 207 ALA A O 1
ATOM 1699 N N . GLU A 1 208 ? 18.656 -34.562 -19.078 1 91.19 208 GLU A N 1
ATOM 1700 C CA . GLU A 1 208 ? 17.781 -34.688 -17.922 1 91.19 208 GLU A CA 1
ATOM 1701 C C . GLU A 1 208 ? 16.609 -33.719 -18 1 91.19 208 GLU A C 1
ATOM 1703 O O . GLU A 1 208 ? 15.469 -34.094 -17.703 1 91.19 208 GLU A O 1
ATOM 1708 N N . THR A 1 209 ? 16.891 -32.5 -18.391 1 96.25 209 THR A N 1
ATOM 1709 C CA . THR A 1 209 ? 15.859 -31.469 -18.547 1 96.25 209 THR A CA 1
ATOM 1710 C C . THR A 1 209 ? 14.789 -31.922 -19.531 1 96.25 209 THR A C 1
ATOM 1712 O O . THR A 1 209 ? 13.594 -31.875 -19.219 1 96.25 209 THR A O 1
ATOM 1715 N N . LYS A 1 210 ? 15.25 -32.406 -20.656 1 93.69 210 LYS A N 1
ATOM 1716 C CA . LYS A 1 210 ? 14.344 -32.875 -21.703 1 93.69 210 LYS A CA 1
ATOM 1717 C C . LYS A 1 210 ? 13.508 -34.031 -21.203 1 93.69 210 LYS A C 1
ATOM 1719 O O . LYS A 1 210 ? 12.289 -34.094 -21.406 1 93.69 210 LYS A O 1
ATOM 1724 N N . TYR A 1 211 ? 14.125 -34.906 -20.531 1 89.38 211 TYR A N 1
ATOM 1725 C CA . TYR A 1 211 ? 13.445 -36.094 -20.031 1 89.38 211 TYR A CA 1
ATOM 1726 C C . TYR A 1 211 ? 12.312 -35.719 -19.078 1 89.38 211 TYR A C 1
ATOM 1728 O O . TYR A 1 211 ? 11.188 -36.219 -19.219 1 89.38 211 TYR A O 1
ATOM 1736 N N . GLU A 1 212 ? 12.578 -34.844 -18.141 1 90.62 212 GLU A N 1
ATOM 1737 C CA . GLU A 1 212 ? 11.594 -34.469 -17.141 1 90.62 212 GLU A CA 1
ATOM 1738 C C . GLU A 1 212 ? 10.43 -33.688 -17.766 1 90.62 212 GLU A C 1
ATOM 1740 O O . GLU A 1 212 ? 9.281 -33.812 -17.344 1 90.62 212 GLU A O 1
ATOM 1745 N N . ILE A 1 213 ? 10.734 -32.906 -18.766 1 94.69 213 ILE A N 1
ATOM 1746 C CA . ILE A 1 213 ? 9.688 -32.156 -19.453 1 94.69 213 ILE A CA 1
ATOM 1747 C C . ILE A 1 213 ? 8.758 -33.125 -20.172 1 94.69 213 ILE A C 1
ATOM 1749 O O . ILE A 1 213 ? 7.531 -33.031 -20.062 1 94.69 213 ILE A O 1
ATOM 1753 N N . LEU A 1 214 ? 9.344 -34.094 -20.875 1 88.94 214 LEU A N 1
ATOM 1754 C CA . LEU A 1 214 ? 8.547 -35.062 -21.641 1 88.94 214 LEU A CA 1
ATOM 1755 C C . LEU A 1 214 ? 7.73 -35.938 -20.703 1 88.94 214 LEU A C 1
ATOM 1757 O O . LEU A 1 214 ? 6.582 -36.25 -21 1 88.94 214 LEU A O 1
ATOM 1761 N N . GLU A 1 215 ? 8.352 -36.281 -19.594 1 86.12 215 GLU A N 1
ATOM 1762 C CA . GLU A 1 215 ? 7.621 -37.062 -18.609 1 86.12 215 GLU A CA 1
ATOM 1763 C C . GLU A 1 215 ? 6.418 -36.281 -18.078 1 86.12 215 GLU A C 1
ATOM 1765 O O . GLU A 1 215 ? 5.352 -36.875 -17.844 1 86.12 215 GLU A O 1
ATOM 1770 N N . MET A 1 216 ? 6.586 -35.031 -17.828 1 91.69 216 MET A N 1
ATOM 1771 C CA . MET A 1 216 ? 5.477 -34.219 -17.328 1 91.69 216 MET A CA 1
ATOM 1772 C C . MET A 1 216 ? 4.367 -34.125 -18.375 1 91.69 216 MET A C 1
ATOM 1774 O O . MET A 1 216 ? 3.186 -34.125 -18.031 1 91.69 216 MET A O 1
ATOM 1778 N N . ILE A 1 217 ? 4.738 -34 -19.656 1 90.25 217 ILE A N 1
ATOM 1779 C CA . ILE A 1 217 ? 3.748 -33.969 -20.719 1 90.25 217 ILE A CA 1
ATOM 1780 C C . ILE A 1 217 ? 2.891 -35.219 -20.688 1 90.25 217 ILE A C 1
ATOM 1782 O O . ILE A 1 217 ? 1.663 -35.156 -20.797 1 90.25 217 ILE A O 1
ATOM 1786 N N . VAL A 1 218 ? 3.514 -36.344 -20.484 1 83 218 VAL A N 1
ATOM 1787 C CA . VAL A 1 218 ? 2.799 -37.594 -20.391 1 83 218 VAL A CA 1
ATOM 1788 C C . VAL A 1 218 ? 1.867 -37.594 -19.188 1 83 218 VAL A C 1
ATOM 1790 O O . VAL A 1 218 ? 0.703 -37.969 -19.281 1 83 218 VAL A O 1
ATOM 1793 N N . LYS A 1 219 ? 2.359 -37.156 -18.047 1 83.5 219 LYS A N 1
ATOM 1794 C CA . LYS A 1 219 ? 1.55 -37.094 -16.844 1 83.5 219 LYS A CA 1
ATOM 1795 C C . LYS A 1 219 ? 0.339 -36.188 -17.047 1 83.5 219 LYS A C 1
ATOM 1797 O O . LYS A 1 219 ? -0.757 -36.5 -16.562 1 83.5 219 LYS A O 1
ATOM 1802 N N . GLU A 1 220 ? 0.565 -35.094 -17.734 1 90.38 220 GLU A N 1
ATOM 1803 C CA . GLU A 1 220 ? -0.527 -34.156 -17.969 1 90.38 220 GLU A CA 1
ATOM 1804 C C . GLU A 1 220 ? -1.586 -34.75 -18.891 1 90.38 220 GLU A C 1
ATOM 1806 O O . GLU A 1 220 ? -2.783 -34.656 -18.609 1 90.38 220 GLU A O 1
ATOM 1811 N N . GLU A 1 221 ? -1.185 -35.438 -19.891 1 85.06 221 GLU A N 1
ATOM 1812 C CA . GLU A 1 221 ? -2.113 -35.938 -20.922 1 85.06 221 GLU A CA 1
ATOM 1813 C C . GLU A 1 221 ? -2.748 -37.25 -20.5 1 85.06 221 GLU A C 1
ATOM 1815 O O . GLU A 1 221 ? -3.93 -37.5 -20.766 1 85.06 221 GLU A O 1
ATOM 1820 N N . ASP A 1 222 ? -2.023 -38.031 -19.766 1 77.56 222 ASP A N 1
ATOM 1821 C CA . ASP A 1 222 ? -2.504 -39.375 -19.516 1 77.56 222 ASP A CA 1
ATOM 1822 C C . ASP A 1 222 ? -3.023 -39.5 -18.078 1 77.56 222 ASP A C 1
ATOM 1824 O O . ASP A 1 222 ? -3.719 -40.469 -17.75 1 77.56 222 ASP A O 1
ATOM 1828 N N . ILE A 1 223 ? -2.666 -38.562 -17.297 1 76.12 223 ILE A N 1
ATOM 1829 C CA . ILE A 1 223 ? -3.096 -38.656 -15.898 1 76.12 223 ILE A CA 1
ATOM 1830 C C . ILE A 1 223 ? -3.982 -37.469 -15.547 1 76.12 223 ILE A C 1
ATOM 1832 O O . ILE A 1 223 ? -5.156 -37.625 -15.219 1 76.12 223 ILE A O 1
ATOM 1836 N N . LEU A 1 224 ? -3.498 -36.281 -15.719 1 86.94 224 LEU A N 1
ATOM 1837 C CA . LEU A 1 224 ? -4.215 -35.094 -15.297 1 86.94 224 LEU A CA 1
ATOM 1838 C C . LEU A 1 224 ? -5.516 -34.938 -16.078 1 86.94 224 LEU A C 1
ATOM 1840 O O . LEU A 1 224 ? -6.59 -34.812 -15.484 1 86.94 224 LEU A O 1
ATOM 1844 N N . ILE A 1 225 ? -5.445 -34.969 -17.406 1 85.75 225 ILE A N 1
ATOM 1845 C CA . ILE A 1 225 ? -6.598 -34.656 -18.25 1 85.75 225 ILE A CA 1
ATOM 1846 C C . ILE A 1 225 ? -7.707 -35.688 -17.984 1 85.75 225 ILE A C 1
ATOM 1848 O O . ILE A 1 225 ? -8.844 -35.312 -17.703 1 85.75 225 ILE A O 1
ATOM 1852 N N . PRO A 1 226 ? -7.43 -37 -17.969 1 76.44 226 PRO A N 1
ATOM 1853 C CA . PRO A 1 226 ? -8.5 -37.938 -17.656 1 76.44 226 PRO A CA 1
ATOM 1854 C C . PRO A 1 226 ? -9.094 -37.719 -16.266 1 76.44 226 PRO A C 1
ATOM 1856 O O . PRO A 1 226 ? -10.305 -37.812 -16.094 1 76.44 226 PRO A O 1
ATOM 1859 N N . MET A 1 227 ? -8.273 -37.406 -15.336 1 76.12 227 MET A N 1
ATOM 1860 C CA . MET A 1 227 ? -8.719 -37.219 -13.953 1 76.12 227 MET A CA 1
ATOM 1861 C C . MET A 1 227 ? -9.672 -36.031 -13.852 1 76.12 227 MET A C 1
ATOM 1863 O O . MET A 1 227 ? -10.734 -36.125 -13.234 1 76.12 227 MET A O 1
ATOM 1867 N N . VAL A 1 228 ? -9.344 -34.969 -14.469 1 87.88 228 VAL A N 1
ATOM 1868 C CA . VAL A 1 228 ? -10.125 -33.75 -14.289 1 87.88 228 VAL A CA 1
ATOM 1869 C C . VAL A 1 228 ? -11.367 -33.812 -15.188 1 87.88 228 VAL A C 1
ATOM 1871 O O . VAL A 1 228 ? -12.391 -33.188 -14.875 1 87.88 228 VAL A O 1
ATOM 1874 N N . THR A 1 229 ? -11.266 -34.469 -16.281 1 79.62 229 THR A N 1
ATOM 1875 C CA . THR A 1 229 ? -12.414 -34.594 -17.188 1 79.62 229 THR A CA 1
ATOM 1876 C C . THR A 1 229 ? -13.562 -35.312 -16.469 1 79.62 229 THR A C 1
ATOM 1878 O O . THR A 1 229 ? -14.734 -35 -16.719 1 79.62 229 THR A O 1
ATOM 1881 N N . GLU A 1 230 ? -13.234 -36.094 -15.586 1 74.12 230 GLU A N 1
ATOM 1882 C CA . GLU A 1 230 ? -14.227 -36.875 -14.844 1 74.12 230 GLU A CA 1
ATOM 1883 C C . GLU A 1 230 ? -14.891 -36.031 -13.766 1 74.12 230 GLU A C 1
ATOM 1885 O O . GLU A 1 230 ? -16.047 -36.25 -13.398 1 74.12 230 GLU A O 1
ATOM 1890 N N . VAL A 1 231 ? -14.18 -35.031 -13.336 1 76.81 231 VAL A N 1
ATOM 1891 C CA . VAL A 1 231 ? -14.625 -34.375 -12.117 1 76.81 231 VAL A CA 1
ATOM 1892 C C . VAL A 1 231 ? -15.055 -32.938 -12.438 1 76.81 231 VAL A C 1
ATOM 1894 O O . VAL A 1 231 ? -15.977 -32.406 -11.812 1 76.81 231 VAL A O 1
ATOM 1897 N N . PHE A 1 232 ? -14.461 -32.344 -13.391 1 86.81 232 PHE A N 1
ATOM 1898 C CA . PHE A 1 232 ? -14.727 -30.922 -13.688 1 86.81 232 PHE A CA 1
ATOM 1899 C C . PHE A 1 232 ? -16.062 -30.766 -14.398 1 86.81 232 PHE A C 1
ATOM 1901 O O . PHE A 1 232 ? -16.406 -31.562 -15.266 1 86.81 232 PHE A O 1
ATOM 1908 N N . THR A 1 233 ? -16.781 -29.766 -13.992 1 79.5 233 THR A N 1
ATOM 1909 C CA . THR A 1 233 ? -18.016 -29.375 -14.688 1 79.5 233 THR A CA 1
ATOM 1910 C C . THR A 1 233 ? -17.703 -28.422 -15.828 1 79.5 233 THR A C 1
ATOM 1912 O O . THR A 1 233 ? -16.578 -27.938 -15.953 1 79.5 233 THR A O 1
ATOM 1915 N N . GLU A 1 234 ? -18.656 -28.188 -16.609 1 79.94 234 GLU A N 1
ATOM 1916 C CA . GLU A 1 234 ? -18.5 -27.188 -17.656 1 79.94 234 GLU A CA 1
ATOM 1917 C C . GLU A 1 234 ? -18.172 -25.812 -17.078 1 79.94 234 GLU A C 1
ATOM 1919 O O . GLU A 1 234 ? -17.391 -25.062 -17.641 1 79.94 234 GLU A O 1
ATOM 1924 N N . ASP A 1 235 ? -18.797 -25.547 -15.961 1 78.75 235 ASP A N 1
ATOM 1925 C CA . ASP A 1 235 ? -18.531 -24.281 -15.273 1 78.75 235 ASP A CA 1
ATOM 1926 C C . ASP A 1 235 ? -17.062 -24.203 -14.836 1 78.75 235 ASP A C 1
ATOM 1928 O O . ASP A 1 235 ? -16.453 -23.125 -14.898 1 78.75 235 ASP A O 1
ATOM 1932 N N . ASP A 1 236 ? -16.547 -25.266 -14.414 1 85.69 236 ASP A N 1
ATOM 1933 C CA . ASP A 1 236 ? -15.133 -25.312 -14.016 1 85.69 236 ASP A CA 1
ATOM 1934 C C . ASP A 1 236 ? -14.219 -25 -15.195 1 85.69 236 ASP A C 1
ATOM 1936 O O . ASP A 1 236 ? -13.289 -24.203 -15.07 1 85.69 236 ASP A O 1
ATOM 1940 N N . TRP A 1 237 ? -14.578 -25.578 -16.281 1 89 237 TRP A N 1
ATOM 1941 C CA . TRP A 1 237 ? -13.781 -25.344 -17.484 1 89 237 TRP A CA 1
ATOM 1942 C C . TRP A 1 237 ? -13.891 -23.891 -17.922 1 89 237 TRP A C 1
ATOM 1944 O O . TRP A 1 237 ? -12.906 -23.297 -18.391 1 89 237 TRP A O 1
ATOM 1954 N N . MET A 1 238 ? -15 -23.359 -17.75 1 84.06 238 MET A N 1
ATOM 1955 C CA . MET A 1 238 ? -15.195 -21.953 -18.109 1 84.06 238 MET A CA 1
ATOM 1956 C C . MET A 1 238 ? -14.367 -21.031 -17.219 1 84.06 238 MET A C 1
ATOM 1958 O O . MET A 1 238 ? -13.805 -20.047 -17.688 1 84.06 238 MET A O 1
ATOM 1962 N N . LYS A 1 239 ? -14.312 -21.375 -15.953 1 85.62 239 LYS A N 1
ATOM 1963 C CA . LYS A 1 239 ? -13.492 -20.609 -15.023 1 85.62 239 LYS A CA 1
ATOM 1964 C C . LYS A 1 239 ? -12.023 -20.625 -15.445 1 85.62 239 LYS A C 1
ATOM 1966 O O . LYS A 1 239 ? -11.367 -19.578 -15.453 1 85.62 239 LYS A O 1
ATOM 1971 N N . ILE A 1 240 ? -11.547 -21.75 -15.836 1 90.81 240 ILE A N 1
ATOM 1972 C CA . ILE A 1 240 ? -10.164 -21.891 -16.266 1 90.81 240 ILE A CA 1
ATOM 1973 C C . ILE A 1 240 ? -9.945 -21.094 -17.562 1 90.81 240 ILE A C 1
ATOM 1975 O O . ILE A 1 240 ? -8.969 -20.344 -17.688 1 90.81 240 ILE A O 1
ATOM 1979 N N . ALA A 1 241 ? -10.859 -21.234 -18.469 1 89.19 241 ALA A N 1
ATOM 1980 C CA . ALA A 1 241 ? -10.75 -20.547 -19.766 1 89.19 241 ALA A CA 1
ATOM 1981 C C . ALA A 1 241 ? -10.695 -19.031 -19.562 1 89.19 241 ALA A C 1
ATOM 1983 O O . ALA A 1 241 ? -9.914 -18.344 -20.234 1 89.19 241 ALA A O 1
ATOM 1984 N N . ASP A 1 242 ? -11.469 -18.578 -18.656 1 82.19 242 ASP A N 1
ATOM 1985 C CA . ASP A 1 242 ? -11.578 -17.156 -18.406 1 82.19 242 ASP A CA 1
ATOM 1986 C C . ASP A 1 242 ? -10.281 -16.594 -17.812 1 82.19 242 ASP A C 1
ATOM 1988 O O . ASP A 1 242 ? -9.977 -15.414 -17.969 1 82.19 242 ASP A O 1
ATOM 1992 N N . GLU A 1 243 ? -9.5 -17.453 -17.172 1 84.69 243 GLU A N 1
ATOM 1993 C CA . GLU A 1 243 ? -8.328 -17 -16.438 1 84.69 243 GLU A CA 1
ATOM 1994 C C . GLU A 1 243 ? -7.055 -17.156 -17.266 1 84.69 243 GLU A C 1
ATOM 1996 O O . GLU A 1 243 ? -5.992 -16.672 -16.875 1 84.69 243 GLU A O 1
ATOM 2001 N N . MET A 1 244 ? -7.133 -17.766 -18.375 1 87.38 244 MET A N 1
ATOM 2002 C CA . MET A 1 244 ? -5.941 -18.156 -19.125 1 87.38 244 MET A CA 1
ATOM 2003 C C . MET A 1 244 ? -5.203 -16.922 -19.656 1 87.38 244 MET A C 1
ATOM 2005 O O . MET A 1 244 ? -3.973 -16.875 -19.625 1 87.38 244 MET A O 1
ATOM 2009 N N . ASP A 1 245 ? -5.914 -15.898 -20.031 1 81.75 245 ASP A N 1
ATOM 2010 C CA . ASP A 1 245 ? -5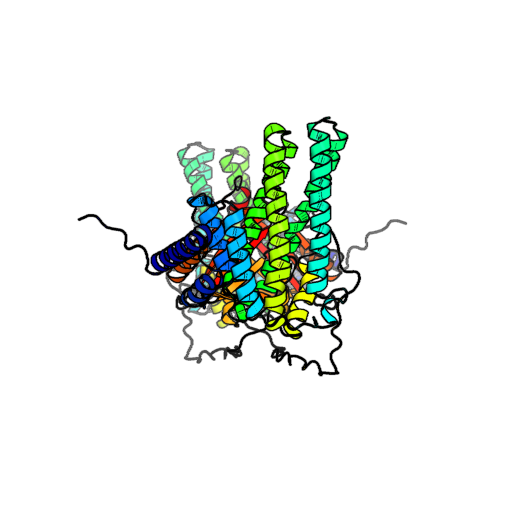.293 -14.703 -20.594 1 81.75 245 ASP A CA 1
ATOM 2011 C C . ASP A 1 245 ? -4.5 -13.945 -19.531 1 81.75 245 ASP A C 1
ATOM 2013 O O . ASP A 1 245 ? -3.48 -13.32 -19.844 1 81.75 245 ASP A O 1
ATOM 2017 N N . GLU A 1 246 ? -5.023 -13.992 -18.344 1 79.94 246 GLU A N 1
ATOM 2018 C CA . GLU A 1 246 ? -4.375 -13.266 -17.266 1 79.94 246 GLU A CA 1
ATOM 2019 C C . GLU A 1 246 ? -2.99 -13.836 -16.969 1 79.94 246 GLU A C 1
ATOM 2021 O O . GLU A 1 246 ? -2.051 -13.086 -16.688 1 79.94 246 GLU A O 1
ATOM 2026 N N . ILE A 1 247 ? -2.848 -15.133 -17.031 1 83.62 247 ILE A N 1
ATOM 2027 C CA . ILE A 1 247 ? -1.576 -15.797 -16.75 1 83.62 247 ILE A CA 1
ATOM 2028 C C . ILE A 1 247 ? -0.707 -15.797 -18 1 83.62 247 ILE A C 1
ATOM 2030 O O . ILE A 1 247 ? 0.52 -15.695 -17.922 1 83.62 247 ILE A O 1
ATOM 2034 N N . GLY A 1 248 ? -1.373 -15.891 -19.172 1 85.75 248 GLY A N 1
ATOM 2035 C CA . GLY A 1 248 ? -0.659 -15.938 -20.438 1 85.75 248 GLY A CA 1
ATOM 2036 C C . GLY A 1 248 ? -0.496 -17.344 -20.984 1 85.75 248 GLY A C 1
ATOM 2037 O O . GLY A 1 248 ? -1.002 -18.312 -20.391 1 85.75 248 GLY A O 1
ATOM 2038 N N . TYR A 1 249 ? 0.195 -17.438 -22.188 1 89.06 249 TYR A N 1
ATOM 2039 C CA . TYR A 1 249 ? 0.283 -18.703 -22.891 1 89.06 249 TYR A CA 1
ATOM 2040 C C . TYR A 1 249 ? 1.736 -19.109 -23.109 1 89.06 249 TYR A C 1
ATOM 2042 O O . TYR A 1 249 ? 2.645 -18.297 -22.953 1 89.06 249 TYR A O 1
ATOM 2050 N N . CYS A 1 250 ? 1.921 -20.391 -23.328 1 92.69 250 CYS A N 1
ATOM 2051 C CA . CYS A 1 250 ? 3.242 -20.969 -23.516 1 92.69 250 CYS A CA 1
ATOM 2052 C C . CYS A 1 250 ? 3.49 -21.266 -25 1 92.69 250 CYS A C 1
ATOM 2054 O O . CYS A 1 250 ? 2.936 -22.219 -25.547 1 92.69 250 CYS A O 1
ATOM 2056 N N . ILE A 1 251 ? 4.367 -20.469 -25.656 1 86.06 251 ILE A N 1
ATOM 2057 C CA . ILE A 1 251 ? 4.891 -20.672 -27 1 86.06 251 ILE A CA 1
ATOM 2058 C C . ILE A 1 251 ? 3.773 -20.484 -28.031 1 86.06 251 ILE A C 1
ATOM 2060 O O . ILE A 1 251 ? 3.979 -19.844 -29.062 1 86.06 251 ILE A O 1
ATOM 2064 N N . VAL A 1 252 ? 2.555 -20.969 -27.734 1 83.06 252 VAL A N 1
ATOM 2065 C CA . VAL A 1 252 ? 1.432 -20.844 -28.656 1 83.06 252 VAL A CA 1
ATOM 2066 C C . VAL A 1 252 ? 0.231 -20.234 -27.938 1 83.06 252 VAL A C 1
ATOM 2068 O O . VAL A 1 252 ? 0.056 -20.453 -26.734 1 83.06 252 VAL A O 1
ATOM 2071 N N . LYS A 1 253 ? -0.528 -19.5 -28.641 1 84.62 253 LYS A N 1
ATOM 2072 C CA . LYS A 1 253 ? -1.768 -18.906 -28.156 1 84.62 253 LYS A CA 1
ATOM 2073 C C . LYS A 1 253 ? -2.973 -19.422 -28.922 1 84.62 253 LYS A C 1
ATOM 2075 O O . LYS A 1 253 ? -2.891 -19.625 -30.141 1 84.62 253 LYS A O 1
ATOM 2080 N N . PRO A 1 254 ? -4.074 -19.625 -28.219 1 80.19 254 PRO A N 1
ATOM 2081 C CA . PRO A 1 254 ? -5.25 -20.109 -28.938 1 80.19 254 PRO A CA 1
ATOM 2082 C C . PRO A 1 254 ? -5.75 -19.109 -29.984 1 80.19 254 PRO A C 1
ATOM 2084 O O . PRO A 1 254 ? -5.641 -17.906 -29.797 1 80.19 254 PRO A O 1
ATOM 2087 N N . GLU A 1 255 ? -6.277 -19.656 -31.031 1 72.69 255 GLU A N 1
ATOM 2088 C CA . GLU A 1 255 ? -6.754 -18.844 -32.156 1 72.69 255 GLU A CA 1
ATOM 2089 C C . GLU A 1 255 ? -8.062 -18.141 -31.781 1 72.69 255 GLU A C 1
ATOM 2091 O O . GLU A 1 255 ? -8.344 -17.062 -32.312 1 72.69 255 GLU A O 1
ATOM 2096 N N . GLU A 1 256 ? -8.836 -18.859 -30.969 1 75 256 GLU A N 1
ATOM 2097 C CA . GLU A 1 256 ? -10.133 -18.312 -30.578 1 75 256 GLU A CA 1
ATOM 2098 C C . GLU A 1 256 ? -10.445 -18.625 -29.109 1 75 256 GLU A C 1
ATOM 2100 O O . GLU A 1 256 ? -9.883 -19.562 -28.547 1 75 256 GLU A O 1
ATOM 2105 N N . LYS A 1 257 ? -11.305 -17.75 -28.625 1 80.38 257 LYS A N 1
ATOM 2106 C CA . LYS A 1 257 ? -11.805 -18.031 -27.281 1 80.38 257 LYS A CA 1
ATOM 2107 C C . LYS A 1 257 ? -12.828 -19.156 -27.312 1 80.38 257 LYS A C 1
ATOM 2109 O O . LYS A 1 257 ? -13.641 -19.25 -28.234 1 80.38 257 LYS A O 1
ATOM 2114 N N . TRP A 1 258 ? -12.805 -20 -26.328 1 82.12 258 TRP A N 1
ATOM 2115 C CA . TRP A 1 258 ? -13.727 -21.125 -26.25 1 82.12 258 TRP A CA 1
ATOM 2116 C C . TRP A 1 258 ? -15.102 -20.672 -25.766 1 82.12 258 TRP A C 1
ATOM 2118 O O . TRP A 1 258 ? -15.219 -19.938 -24.781 1 82.12 258 TRP A O 1
ATOM 2128 N N . VAL A 1 259 ? -16.188 -21.016 -26.516 1 72.19 259 VAL A N 1
ATOM 2129 C CA . VAL A 1 259 ? -17.578 -20.781 -26.141 1 72.19 259 VAL A CA 1
ATOM 2130 C C . VAL A 1 259 ? -18.312 -22.109 -26 1 72.19 259 VAL A C 1
ATOM 2132 O O . VAL A 1 259 ? -18.453 -22.844 -26.984 1 72.19 259 VAL A O 1
ATOM 2135 N N . PRO A 1 260 ? -18.672 -22.438 -24.719 1 67.69 260 PRO A N 1
ATOM 2136 C CA . PRO A 1 260 ? -19.391 -23.703 -24.562 1 67.69 260 PRO A CA 1
ATOM 2137 C C . PRO A 1 260 ? -20.719 -23.734 -25.312 1 67.69 260 PRO A C 1
ATOM 2139 O O . PRO A 1 260 ? -21.328 -22.688 -25.531 1 67.69 260 PRO A O 1
ATOM 2142 N N . GLU A 1 261 ? -21.016 -24.859 -26.031 1 53.41 261 GLU A N 1
ATOM 2143 C CA . GLU A 1 261 ? -22.297 -25.016 -26.719 1 53.41 261 GLU A CA 1
ATOM 2144 C C . GLU A 1 261 ? -23.453 -25.062 -25.719 1 53.41 261 GLU A C 1
ATOM 2146 O O . GLU A 1 261 ? -23.719 -26.094 -25.109 1 53.41 261 GLU A O 1
ATOM 2151 N N . ARG A 1 262 ? -23.453 -24.422 -24.625 1 49.47 262 ARG A N 1
ATOM 2152 C CA . ARG A 1 262 ? -24.578 -24.531 -23.703 1 49.47 262 ARG A CA 1
ATOM 2153 C C . ARG A 1 262 ? -25.875 -24.094 -24.359 1 49.47 262 ARG A C 1
ATOM 2155 O O . ARG A 1 262 ? -25.891 -23.219 -25.219 1 49.47 262 ARG A O 1
ATOM 2162 N N . THR A 1 263 ? -26.969 -25.062 -24.312 1 37.28 263 THR A N 1
ATOM 2163 C CA . THR A 1 263 ? -28.359 -24.609 -24.281 1 37.28 263 THR A CA 1
ATOM 2164 C C . THR A 1 263 ? -28.5 -23.391 -23.359 1 37.28 263 THR A C 1
ATOM 2166 O O . THR A 1 263 ? -27.719 -23.219 -22.422 1 37.28 263 THR A O 1
ATOM 2169 N N . ASP A 1 264 ? -29.547 -22.531 -23.547 1 33.53 264 ASP A N 1
ATOM 2170 C CA . ASP A 1 264 ? -29.875 -21.25 -22.953 1 33.53 264 ASP A CA 1
ATOM 2171 C C . ASP A 1 264 ? -29.734 -21.297 -21.422 1 33.53 264 ASP A C 1
ATOM 2173 O O . ASP A 1 264 ? -30.672 -21.672 -20.734 1 33.53 264 ASP A O 1
ATOM 2177 N N . PHE A 1 265 ? -28.984 -22.156 -20.859 1 31.33 265 PHE A N 1
ATOM 2178 C CA . PHE A 1 265 ? -29.234 -21.875 -19.453 1 31.33 265 PHE A CA 1
ATOM 2179 C C . PHE A 1 265 ? -29.062 -20.375 -19.172 1 31.33 265 PHE A C 1
ATOM 2181 O O . PHE A 1 265 ? -28.125 -19.75 -19.672 1 31.33 265 PHE A O 1
ATOM 2188 N N . GLU A 1 266 ? -30.141 -19.781 -18.953 1 28.64 266 GLU A N 1
ATOM 2189 C CA . GLU A 1 266 ? -30.172 -18.438 -18.375 1 28.64 266 GLU A CA 1
ATOM 2190 C C . GLU A 1 266 ? -29.016 -18.234 -17.391 1 28.64 266 GLU A C 1
ATOM 2192 O O . GLU A 1 266 ? -28.844 -19.016 -16.453 1 28.64 266 GLU A O 1
ATOM 2197 N N . ALA A 1 267 ? -28 -17.938 -17.781 1 32.12 267 ALA A N 1
ATOM 2198 C CA . ALA A 1 267 ? -27.078 -17.375 -16.797 1 32.12 267 ALA A CA 1
ATOM 2199 C C . ALA A 1 267 ? -27.828 -16.922 -15.547 1 32.12 267 ALA A C 1
ATOM 2201 O O . ALA A 1 267 ? -28.688 -16.047 -15.617 1 32.12 267 ALA A O 1
ATOM 2202 N N . LYS A 1 268 ? -28.359 -17.812 -14.703 1 31.67 268 LYS A N 1
ATOM 2203 C CA . LYS A 1 268 ? -28.688 -17.141 -13.453 1 31.67 268 LYS A CA 1
ATOM 2204 C C . LYS A 1 268 ? -27.703 -16.016 -13.148 1 31.67 268 LYS A C 1
ATOM 2206 O O . LYS A 1 268 ? -26.5 -16.25 -13.078 1 31.67 268 LYS A O 1
ATOM 2211 N N . ASP A 1 269 ? -27.891 -14.961 -13.633 1 28.72 269 ASP A N 1
ATOM 2212 C CA . ASP A 1 269 ? -27.266 -13.773 -13.062 1 28.72 269 ASP A CA 1
ATOM 2213 C C . ASP A 1 269 ? -26.875 -14 -11.609 1 28.72 269 ASP A C 1
ATOM 2215 O O . ASP A 1 269 ? -27.734 -14.297 -10.766 1 28.72 269 ASP A O 1
ATOM 2219 N N . ALA A 1 270 ? -25.891 -14.875 -11.297 1 30.72 270 ALA A N 1
ATOM 2220 C CA . ALA A 1 270 ? -25.547 -14.633 -9.898 1 30.72 270 ALA A CA 1
ATOM 2221 C C . ALA A 1 270 ? -26.156 -13.32 -9.406 1 30.72 270 ALA A C 1
ATOM 2223 O O . ALA A 1 270 ? -25.812 -12.25 -9.914 1 30.72 270 ALA A O 1
ATOM 2224 N N . THR A 1 271 ? -27.359 -13.305 -9.281 1 29.91 271 THR A N 1
ATOM 2225 C CA . THR A 1 271 ? -27.938 -12.211 -8.508 1 29.91 271 THR A CA 1
ATOM 2226 C C . THR A 1 271 ? -26.906 -11.617 -7.555 1 29.91 271 THR A C 1
ATOM 2228 O O . THR A 1 271 ? -26.453 -12.289 -6.625 1 29.91 271 THR A O 1
ATOM 2231 N N . ASP A 1 272 ? -25.906 -11.102 -8.078 1 32.91 272 ASP A N 1
ATOM 2232 C CA . ASP A 1 272 ? -25.078 -10.109 -7.395 1 32.91 272 ASP A CA 1
ATOM 2233 C C . ASP A 1 272 ? -25.859 -9.445 -6.254 1 32.91 272 ASP A C 1
ATOM 2235 O O . ASP A 1 272 ? -26.594 -8.484 -6.473 1 32.91 272 ASP A O 1
ATOM 2239 N N . GLU A 1 273 ? -26.547 -10.266 -5.637 1 32.34 273 GLU A N 1
ATOM 2240 C CA . GLU A 1 273 ? -27.031 -9.617 -4.418 1 32.34 273 GLU A CA 1
ATOM 2241 C C . GLU A 1 273 ? -25.969 -8.703 -3.826 1 32.34 273 GLU A C 1
ATOM 2243 O O . GLU A 1 273 ? -25.281 -9.078 -2.871 1 32.34 273 GLU A O 1
ATOM 2248 N N . SER A 1 274 ? -25.047 -8.406 -4.645 1 35.88 274 SER A N 1
ATOM 2249 C CA . SER A 1 274 ? -24.312 -7.258 -4.102 1 35.88 274 SER A CA 1
ATOM 2250 C C . SER A 1 274 ? -25.266 -6.266 -3.439 1 35.88 274 SER A C 1
ATOM 2252 O O . SER A 1 274 ? -26.219 -5.801 -4.062 1 35.88 274 SER A O 1
ATOM 2254 N N . MET A 1 275 ? -25.672 -6.586 -2.402 1 35.53 275 MET A N 1
ATOM 2255 C CA . MET A 1 275 ? -26.344 -5.473 -1.728 1 35.53 275 MET A CA 1
ATOM 2256 C C . MET A 1 275 ? -25.797 -4.137 -2.236 1 35.53 275 MET A C 1
ATOM 2258 O O . MET A 1 275 ? -24.594 -3.881 -2.17 1 35.53 275 MET A O 1
ATOM 2262 N N . ASN A 1 276 ? -26.141 -3.793 -3.436 1 42.22 276 ASN A N 1
ATOM 2263 C CA . ASN A 1 276 ? -25.984 -2.4 -3.846 1 42.22 276 ASN A CA 1
ATOM 2264 C C . ASN A 1 276 ? -26.109 -1.449 -2.66 1 42.22 276 ASN A C 1
ATOM 2266 O O . ASN A 1 276 ? -27.219 -0.987 -2.344 1 42.22 276 ASN A O 1
ATOM 2270 N N . LEU A 1 277 ? -25.516 -1.792 -1.728 1 47.75 277 LEU A N 1
ATOM 2271 C CA . LEU A 1 277 ? -25.531 -0.782 -0.675 1 47.75 277 LEU A CA 1
ATOM 2272 C C . LEU A 1 277 ? -25.094 0.574 -1.213 1 47.75 277 LEU A C 1
ATOM 2274 O O . LEU A 1 277 ? -23.906 0.804 -1.423 1 47.75 277 LEU A O 1
ATOM 2278 N N . ALA A 1 278 ? -25.906 1.127 -2.074 1 54.09 278 ALA A N 1
ATOM 2279 C CA . ALA A 1 278 ? -25.719 2.475 -2.604 1 54.09 278 ALA A CA 1
ATOM 2280 C C . ALA A 1 278 ? -25.266 3.436 -1.51 1 54.09 278 ALA A C 1
ATOM 2282 O O . ALA A 1 278 ? -24.859 4.566 -1.795 1 54.09 278 ALA A O 1
ATOM 2283 N N . GLY A 1 279 ? -25.078 2.902 -0.359 1 71.5 279 GLY A N 1
ATOM 2284 C CA . GLY A 1 279 ? -24.797 3.873 0.687 1 71.5 279 GLY A CA 1
ATOM 2285 C C . GLY A 1 279 ? -23.344 3.904 1.091 1 71.5 279 GLY A C 1
ATOM 2286 O O . GLY A 1 279 ? -22.516 3.158 0.546 1 71.5 279 GLY A O 1
ATOM 2287 N N . ASN A 1 280 ? -22.953 4.918 1.637 1 84 280 ASN A N 1
ATOM 2288 C CA . ASN A 1 280 ? -21.625 5.094 2.215 1 84 280 ASN A CA 1
ATOM 2289 C C . ASN A 1 280 ? -21.375 4.105 3.352 1 84 280 ASN A C 1
ATOM 2291 O O . ASN A 1 280 ? -22.266 3.85 4.164 1 84 280 ASN A O 1
ATOM 2295 N N . LEU A 1 281 ? -20.234 3.379 3.186 1 87.81 281 LEU A N 1
ATOM 2296 C CA . LEU A 1 281 ? -19.734 2.52 4.25 1 87.81 281 LEU A CA 1
ATOM 2297 C C . LEU A 1 281 ? -18.766 3.283 5.156 1 87.81 281 LEU A C 1
ATOM 2299 O O . LEU A 1 281 ? -17.859 3.963 4.672 1 87.81 281 LEU A O 1
ATOM 2303 N N . LYS A 1 282 ? -19.047 3.191 6.418 1 88.06 282 LYS A N 1
ATOM 2304 C CA . LYS A 1 282 ? -18.109 3.812 7.352 1 88.06 282 LYS A CA 1
ATOM 2305 C C . LYS A 1 282 ? -16.797 3.045 7.406 1 88.06 282 LYS A C 1
ATOM 2307 O O . LYS A 1 282 ? -16.766 1.852 7.715 1 88.06 282 LYS A O 1
ATOM 2312 N N . LEU A 1 283 ? -15.727 3.607 7.02 1 92.06 283 LEU A N 1
ATOM 2313 C CA . LEU A 1 283 ? -14.359 3.086 7.008 1 92.06 283 LEU A CA 1
ATOM 2314 C C . LEU A 1 283 ? -13.375 4.137 7.508 1 92.06 283 LEU A C 1
ATOM 2316 O O . LEU A 1 283 ? -13.523 5.324 7.207 1 92.06 283 LEU A O 1
ATOM 2320 N N . GLY A 1 284 ? -12.305 3.594 8.195 1 93.06 284 GLY A N 1
ATOM 2321 C CA . GLY A 1 284 ? -11.359 4.582 8.688 1 93.06 284 GLY A CA 1
ATOM 2322 C C . GLY A 1 284 ? -12.031 5.805 9.281 1 93.06 284 GLY A C 1
ATOM 2323 O O . GLY A 1 284 ? -12.898 5.684 10.148 1 93.06 284 GLY A O 1
ATOM 2324 N N . HIS A 1 285 ? -11.344 6.895 8.859 1 88.19 285 HIS A N 1
ATOM 2325 C CA . HIS A 1 285 ? -12.008 8.156 9.164 1 88.19 285 HIS A CA 1
ATOM 2326 C C . HIS A 1 285 ? -12.828 8.656 7.98 1 88.19 285 HIS A C 1
ATOM 2328 O O . HIS A 1 285 ? -12.297 8.797 6.875 1 88.19 285 HIS A O 1
ATOM 2334 N N . GLY A 1 286 ? -14.117 8.445 8 1 91.25 286 GLY A N 1
ATOM 2335 C CA . GLY A 1 286 ? -14.984 8.867 6.91 1 91.25 286 GLY A CA 1
ATOM 2336 C C . GLY A 1 286 ? -15.867 7.754 6.379 1 91.25 286 GLY A C 1
ATOM 2337 O O . GLY A 1 286 ? -16.438 6.984 7.152 1 91.25 286 GLY A O 1
ATOM 2338 N N . ALA A 1 287 ? -15.984 7.844 5.016 1 91.06 287 ALA A N 1
ATOM 2339 C CA . ALA A 1 287 ? -16.875 6.867 4.402 1 91.06 287 ALA A CA 1
ATOM 2340 C C . ALA A 1 287 ? -16.562 6.684 2.922 1 91.06 287 ALA A C 1
ATOM 2342 O O . ALA A 1 287 ? -16.078 7.609 2.266 1 91.06 287 ALA A O 1
ATOM 2343 N N . LEU A 1 288 ? -16.766 5.531 2.438 1 94.56 288 LEU A N 1
ATOM 2344 C CA . LEU A 1 288 ? -16.641 5.188 1.027 1 94.56 288 LEU A CA 1
ATOM 2345 C C . LEU A 1 288 ? -17.844 4.387 0.547 1 94.56 288 LEU A C 1
ATOM 2347 O O . LEU A 1 288 ? -18.453 3.656 1.327 1 94.56 288 LEU A O 1
ATOM 2351 N N . THR A 1 289 ? -18.141 4.602 -0.672 1 92.25 289 THR A N 1
ATOM 2352 C CA . THR A 1 289 ? -19.047 3.625 -1.272 1 92.25 289 THR A CA 1
ATOM 2353 C C . THR A 1 289 ? -18.328 2.299 -1.509 1 92.25 289 THR A C 1
ATOM 2355 O O . THR A 1 289 ? -17.094 2.242 -1.512 1 92.25 289 THR A O 1
ATOM 2358 N N . LEU A 1 290 ? -19.094 1.289 -1.697 1 91.31 290 LEU A N 1
ATOM 2359 C CA . LEU A 1 290 ? -18.516 -0.01 -2.01 1 91.31 290 LEU A CA 1
ATOM 2360 C C . LEU A 1 290 ? -17.656 0.066 -3.277 1 91.31 290 LEU A C 1
ATOM 2362 O O . LEU A 1 290 ? -16.578 -0.507 -3.336 1 91.31 290 LEU A O 1
ATOM 2366 N N . GLU A 1 291 ? -18.156 0.758 -4.23 1 93.25 291 GLU A N 1
ATOM 2367 C CA . GLU A 1 291 ? -17.438 0.92 -5.488 1 93.25 291 GLU A CA 1
ATOM 2368 C C . GLU A 1 291 ? -16.109 1.638 -5.273 1 93.25 291 GLU A C 1
ATOM 2370 O O . GLU A 1 291 ? -15.07 1.213 -5.797 1 93.25 291 GLU A O 1
ATOM 2375 N N . GLU A 1 292 ? -16.141 2.695 -4.512 1 95.06 292 GLU A N 1
ATOM 2376 C CA . GLU A 1 292 ? -14.914 3.436 -4.215 1 95.06 292 GLU A CA 1
ATOM 2377 C C . GLU A 1 292 ? -13.898 2.555 -3.49 1 95.06 292 GLU A C 1
ATOM 2379 O O . GLU A 1 292 ? -12.719 2.525 -3.857 1 95.06 292 GLU A O 1
ATOM 2384 N N . ALA A 1 293 ? -14.352 1.866 -2.465 1 95.44 293 ALA A N 1
ATOM 2385 C CA . ALA A 1 293 ? -13.469 0.988 -1.703 1 95.44 293 ALA A CA 1
ATOM 2386 C C . ALA A 1 293 ? -12.844 -0.076 -2.604 1 95.44 293 ALA A C 1
ATOM 2388 O O . ALA A 1 293 ? -11.641 -0.347 -2.514 1 95.44 293 ALA A O 1
ATOM 2389 N N . ASP A 1 294 ? -13.68 -0.62 -3.42 1 95.12 294 ASP A N 1
ATOM 2390 C CA . ASP A 1 294 ? -13.234 -1.665 -4.336 1 95.12 294 ASP A CA 1
ATOM 2391 C C . ASP A 1 294 ? -12.164 -1.14 -5.293 1 95.12 294 ASP A C 1
ATOM 2393 O O . ASP A 1 294 ? -11.117 -1.765 -5.465 1 95.12 294 ASP A O 1
ATOM 2397 N N . LEU A 1 295 ? -12.391 -0.038 -5.887 1 96.19 295 LEU A N 1
ATOM 2398 C CA . LEU A 1 295 ? -11.469 0.555 -6.848 1 96.19 295 LEU A CA 1
ATOM 2399 C C . LEU A 1 295 ? -10.18 0.991 -6.16 1 96.19 295 LEU A C 1
ATOM 2401 O O . LEU A 1 295 ? -9.094 0.85 -6.727 1 96.19 295 LEU A O 1
ATOM 2405 N N . ILE A 1 296 ? -10.281 1.526 -4.957 1 97.06 296 ILE A N 1
ATOM 2406 C CA . ILE A 1 296 ? -9.102 1.936 -4.195 1 97.06 296 ILE A CA 1
ATOM 2407 C C . ILE A 1 296 ? -8.219 0.721 -3.918 1 97.06 296 ILE A C 1
ATOM 2409 O O . ILE A 1 296 ? -7.016 0.751 -4.176 1 97.06 296 ILE A O 1
ATOM 2413 N N . LEU A 1 297 ? -8.82 -0.324 -3.428 1 97.31 297 LEU A N 1
ATOM 2414 C CA . LEU A 1 297 ? -8.062 -1.538 -3.131 1 97.31 297 LEU A CA 1
ATOM 2415 C C . LEU A 1 297 ? -7.387 -2.078 -4.387 1 97.31 297 LEU A C 1
ATOM 2417 O O . LEU A 1 297 ? -6.266 -2.586 -4.32 1 97.31 297 LEU A O 1
ATOM 2421 N N . ASP A 1 298 ? -8.016 -1.938 -5.52 1 96.06 298 ASP A N 1
ATOM 2422 C CA . ASP A 1 298 ? -7.504 -2.465 -6.777 1 96.06 298 ASP A CA 1
ATOM 2423 C C . ASP A 1 298 ? -6.348 -1.615 -7.301 1 96.06 298 ASP A C 1
ATOM 2425 O O . ASP A 1 298 ? -5.469 -2.117 -8.008 1 96.06 298 ASP A O 1
ATOM 2429 N N . GLN A 1 299 ? -6.328 -0.404 -6.961 1 95 299 GLN A N 1
ATOM 2430 C CA . GLN A 1 299 ? -5.395 0.504 -7.617 1 95 299 GLN A CA 1
ATOM 2431 C C . GLN A 1 299 ? -4.16 0.745 -6.754 1 95 299 GLN A C 1
ATOM 2433 O O . GLN A 1 299 ? -3.195 1.369 -7.195 1 95 299 GLN A O 1
ATOM 2438 N N . LEU A 1 300 ? -4.125 0.296 -5.535 1 96.88 300 LEU A N 1
ATOM 2439 C CA . LEU A 1 300 ? -2.947 0.416 -4.684 1 96.88 300 LEU A CA 1
ATOM 2440 C C . LEU A 1 300 ? -1.728 -0.21 -5.352 1 96.88 300 LEU A C 1
ATOM 2442 O O . LEU A 1 300 ? -1.859 -1.147 -6.141 1 96.88 300 LEU A O 1
ATOM 2446 N N . PRO A 1 301 ? -0.529 0.31 -5.09 1 96.5 301 PRO A N 1
ATOM 2447 C CA . PRO A 1 301 ? 0.694 -0.297 -5.621 1 96.5 301 PRO A CA 1
ATOM 2448 C C . PRO A 1 301 ? 1.083 -1.578 -4.887 1 96.5 301 PRO A C 1
ATOM 2450 O O . PRO A 1 301 ? 2.266 -1.804 -4.613 1 96.5 301 PRO A O 1
ATOM 2453 N N . LEU A 1 302 ? 0.092 -2.311 -4.453 1 97.44 302 LEU A N 1
ATOM 2454 C CA . LEU A 1 302 ? 0.245 -3.549 -3.693 1 97.44 302 LEU A CA 1
ATOM 2455 C C . LEU A 1 302 ? -0.677 -4.637 -4.238 1 97.44 302 LEU A C 1
ATOM 2457 O O . LEU A 1 302 ? -1.866 -4.395 -4.457 1 97.44 302 LEU A O 1
ATOM 2461 N N . GLU A 1 303 ? -0.105 -5.824 -4.512 1 96.56 303 GLU A N 1
ATOM 2462 C CA . GLU A 1 303 ? -0.949 -7.004 -4.66 1 96.56 303 GLU A CA 1
ATOM 2463 C C . GLU A 1 303 ? -1.442 -7.504 -3.305 1 96.56 303 GLU A C 1
ATOM 2465 O O . GLU A 1 303 ? -0.651 -7.977 -2.484 1 96.56 303 GLU A O 1
ATOM 2470 N N . LEU A 1 304 ? -2.703 -7.402 -3.102 1 97.75 304 LEU A N 1
ATOM 2471 C CA . LEU A 1 304 ? -3.264 -7.758 -1.802 1 97.75 304 LEU A CA 1
ATOM 2472 C C . LEU A 1 304 ? -3.904 -9.141 -1.848 1 97.75 304 LEU A C 1
ATOM 2474 O O . LEU A 1 304 ? -4.582 -9.484 -2.818 1 97.75 304 LEU A O 1
ATOM 2478 N N . THR A 1 305 ? -3.682 -9.953 -0.859 1 97.19 305 THR A N 1
ATOM 2479 C CA . THR A 1 305 ? -4.371 -11.211 -0.603 1 97.19 305 THR A CA 1
ATOM 2480 C C . THR A 1 305 ? -4.715 -11.344 0.877 1 97.19 305 THR A C 1
ATOM 2482 O O . THR A 1 305 ? -3.865 -11.125 1.74 1 97.19 305 THR A O 1
ATOM 2485 N N . PHE A 1 306 ? -5.922 -11.594 1.193 1 98.31 306 PHE A N 1
ATOM 2486 C CA . PHE A 1 306 ? -6.34 -11.828 2.568 1 98.31 306 PHE A CA 1
ATOM 2487 C C . PHE A 1 306 ? -6.707 -13.297 2.775 1 98.31 306 PHE A C 1
ATOM 2489 O O . PHE A 1 306 ? -7.547 -13.844 2.055 1 98.31 306 PHE A O 1
ATOM 2496 N N . VAL A 1 307 ? -6.059 -13.914 3.654 1 97.56 307 VAL A N 1
ATOM 2497 C CA . VAL A 1 307 ? -6.32 -15.281 4.082 1 97.56 307 VAL A CA 1
ATOM 2498 C C . VAL A 1 307 ? -7.039 -15.273 5.43 1 97.56 307 VAL A C 1
ATOM 2500 O O . VAL A 1 307 ? -6.547 -14.695 6.398 1 97.56 307 VAL A O 1
ATOM 2503 N N . ASP A 1 308 ? -8.125 -15.914 5.508 1 96 308 ASP A N 1
ATOM 2504 C CA . ASP A 1 308 ? -8.914 -15.828 6.73 1 96 308 ASP A CA 1
ATOM 2505 C C . ASP A 1 308 ? -8.336 -16.719 7.828 1 96 308 ASP A C 1
ATOM 2507 O O . ASP A 1 308 ? -7.289 -17.344 7.641 1 96 308 ASP A O 1
ATOM 2511 N N . LYS A 1 309 ? -8.977 -16.781 9 1 96.25 309 LYS A N 1
ATOM 2512 C CA . LYS A 1 309 ? -8.461 -17.469 10.18 1 96.25 309 LYS A CA 1
ATOM 2513 C C . LYS A 1 309 ? -8.461 -18.969 9.992 1 96.25 309 LYS A C 1
ATOM 2515 O O . LYS A 1 309 ? -7.871 -19.703 10.781 1 96.25 309 LYS A O 1
ATOM 2520 N N . HIS A 1 310 ? -9.133 -19.469 9 1 94.19 310 HIS A N 1
ATOM 2521 C CA . HIS A 1 310 ? -9.148 -20.891 8.688 1 94.19 310 HIS A CA 1
ATOM 2522 C C . HIS A 1 310 ? -8.156 -21.234 7.578 1 94.19 310 HIS A C 1
ATOM 2524 O O . HIS A 1 310 ? -8.203 -22.328 7.004 1 94.19 310 HIS A O 1
ATOM 2530 N N . ASN A 1 311 ? -7.332 -20.312 7.152 1 95.38 311 ASN A N 1
ATOM 2531 C CA . ASN A 1 311 ? -6.258 -20.469 6.18 1 95.38 311 ASN A CA 1
ATOM 2532 C C . ASN A 1 311 ? -6.805 -20.625 4.762 1 95.38 311 ASN A C 1
ATOM 2534 O O . ASN A 1 311 ? -6.211 -21.312 3.934 1 95.38 311 ASN A O 1
ATOM 2538 N N . LYS A 1 312 ? -7.957 -20.062 4.539 1 93.62 312 LYS A N 1
ATOM 2539 C CA . LYS A 1 312 ? -8.539 -20.031 3.197 1 93.62 312 LYS A CA 1
ATOM 2540 C C . LYS A 1 312 ? -8.367 -18.672 2.545 1 93.62 312 LYS A C 1
ATOM 2542 O O . LYS A 1 312 ? -8.547 -17.641 3.199 1 93.62 312 LYS A O 1
ATOM 2547 N N . VAL A 1 313 ? -8.008 -18.688 1.31 1 93.44 313 VAL A N 1
ATOM 2548 C CA . VAL A 1 313 ? -7.949 -17.438 0.571 1 93.44 313 VAL A CA 1
ATOM 2549 C C . VAL A 1 313 ? -9.344 -16.828 0.482 1 93.44 313 VAL A C 1
ATOM 2551 O O . VAL A 1 313 ? -10.266 -17.438 -0.075 1 93.44 313 VAL A O 1
ATOM 2554 N N . LYS A 1 314 ? -9.523 -15.68 0.958 1 95.62 314 LYS A N 1
ATOM 2555 C CA . LYS A 1 314 ? -10.852 -15.086 1.073 1 95.62 314 LYS A CA 1
ATOM 2556 C C . LYS A 1 314 ? -11.016 -13.914 0.102 1 95.62 314 LYS A C 1
ATOM 2558 O O . LYS A 1 314 ? -12.125 -13.633 -0.348 1 95.62 314 LYS A O 1
ATOM 2563 N N . TYR A 1 315 ? -9.961 -13.32 -0.157 1 96.31 315 TYR A N 1
ATOM 2564 C CA . TYR A 1 315 ? -9.977 -12.125 -0.993 1 96.31 315 TYR A CA 1
ATOM 2565 C C . TYR A 1 315 ? -8.609 -11.875 -1.618 1 96.31 315 TYR A C 1
ATOM 2567 O O . TYR A 1 315 ? -7.578 -12.141 -0.995 1 96.31 315 TYR A O 1
ATOM 2575 N N . PHE A 1 316 ? -8.57 -11.367 -2.811 1 95.25 316 PHE A N 1
ATOM 2576 C CA . PHE A 1 316 ? -7.414 -10.664 -3.354 1 95.25 316 PHE A CA 1
ATOM 2577 C C . PHE A 1 316 ? -7.84 -9.625 -4.383 1 95.25 316 PHE A C 1
ATOM 2579 O O . PHE A 1 316 ? -8.891 -9.758 -5.012 1 95.25 316 PHE A O 1
ATOM 2586 N N . ASN A 1 317 ? -7.117 -8.516 -4.461 1 96.19 317 ASN A N 1
ATOM 2587 C CA . ASN A 1 317 ? -7.52 -7.402 -5.312 1 96.19 317 ASN A CA 1
ATOM 2588 C C . ASN A 1 317 ? -7.258 -7.703 -6.785 1 96.19 317 ASN A C 1
ATOM 2590 O O . ASN A 1 317 ? -6.551 -8.656 -7.113 1 96.19 317 ASN A O 1
ATOM 2594 N N . ARG A 1 318 ? -7.871 -7.012 -7.656 1 92.25 318 ARG A N 1
ATOM 2595 C CA . ARG A 1 318 ? -7.734 -7.18 -9.102 1 92.25 318 ARG A CA 1
ATOM 2596 C C . ARG A 1 318 ? -6.508 -6.441 -9.625 1 92.25 318 ARG A C 1
ATOM 2598 O O . ARG A 1 318 ? -5.879 -5.672 -8.891 1 92.25 318 ARG A O 1
ATOM 2605 N N . GLY A 1 319 ? -6.203 -6.781 -10.922 1 85.88 319 GLY A N 1
ATOM 2606 C CA . GLY A 1 319 ? -5.07 -6.137 -11.57 1 85.88 319 GLY A CA 1
ATOM 2607 C C . GLY A 1 319 ? -3.955 -7.102 -11.914 1 85.88 319 GLY A C 1
ATOM 2608 O O . GLY A 1 319 ? -4.012 -8.281 -11.555 1 85.88 319 GLY A O 1
ATOM 2609 N N . GLU A 1 320 ? -3.014 -6.566 -12.602 1 82.12 320 GLU A N 1
ATOM 2610 C CA . GLU A 1 320 ? -1.854 -7.367 -12.977 1 82.12 320 GLU A CA 1
ATOM 2611 C C . GLU A 1 320 ? -1.058 -7.797 -11.742 1 82.12 320 GLU A C 1
ATOM 2613 O O . GLU A 1 320 ? -0.805 -6.988 -10.852 1 82.12 320 GLU A O 1
ATOM 2618 N N . LYS A 1 321 ? -0.776 -9.086 -11.695 1 86.38 321 LYS A N 1
ATOM 2619 C CA . LYS A 1 321 ? -0.084 -9.656 -10.539 1 86.38 321 LYS A CA 1
ATOM 2620 C C . LYS A 1 321 ? 1.349 -10.047 -10.898 1 86.38 321 LYS A C 1
ATOM 2622 O O . LYS A 1 321 ? 1.596 -10.625 -11.953 1 86.38 321 LYS A O 1
ATOM 2627 N N . ILE A 1 322 ? 2.24 -9.656 -10 1 87.62 322 ILE A N 1
ATOM 2628 C CA . ILE A 1 322 ? 3.615 -10.133 -10.109 1 87.62 322 ILE A CA 1
ATOM 2629 C C . ILE A 1 322 ? 3.668 -11.633 -9.828 1 87.62 322 ILE A C 1
ATOM 2631 O O . ILE A 1 322 ? 4.312 -12.391 -10.555 1 87.62 322 ILE A O 1
ATOM 2635 N N . LEU A 1 323 ? 3.037 -12.008 -8.773 1 82.81 323 LEU A N 1
ATOM 2636 C CA . LEU A 1 323 ? 2.865 -13.414 -8.43 1 82.81 323 LEU A CA 1
ATOM 2637 C C . LEU A 1 323 ? 1.493 -13.922 -8.867 1 82.81 323 LEU A C 1
ATOM 2639 O O . LEU A 1 323 ? 0.468 -13.484 -8.344 1 82.81 323 LEU A O 1
ATOM 2643 N N . PRO A 1 324 ? 1.491 -14.781 -9.836 1 79.56 324 PRO A N 1
ATOM 2644 C CA . PRO A 1 324 ? 0.223 -15.156 -10.461 1 79.56 324 PRO A CA 1
ATOM 2645 C C . PRO A 1 324 ? -0.795 -15.695 -9.453 1 79.56 324 PRO A C 1
ATOM 2647 O O . PRO A 1 324 ? -0.432 -16.438 -8.539 1 79.56 324 PRO A O 1
ATOM 2650 N N . ARG A 1 325 ? -1.972 -15.25 -9.625 1 81.31 325 ARG A N 1
ATOM 2651 C CA . ARG A 1 325 ? -3.135 -15.695 -8.867 1 81.31 325 ARG A CA 1
ATOM 2652 C C . ARG A 1 325 ? -4.41 -15.555 -9.688 1 81.31 325 ARG A C 1
ATOM 2654 O O . ARG A 1 325 ? -4.59 -14.562 -10.406 1 81.31 325 ARG A O 1
ATOM 2661 N N . THR A 1 326 ? -5.23 -16.594 -9.633 1 79.88 326 THR A N 1
ATOM 2662 C CA . THR A 1 326 ? -6.492 -16.547 -10.359 1 79.88 326 THR A CA 1
ATOM 2663 C C . THR A 1 326 ? -7.676 -16.578 -9.398 1 79.88 326 THR A C 1
ATOM 2665 O O . THR A 1 326 ? -7.527 -16.969 -8.234 1 79.88 326 THR A O 1
ATOM 2668 N N . PRO A 1 327 ? -8.82 -16.156 -9.844 1 81.62 327 PRO A N 1
ATOM 2669 C CA . PRO A 1 327 ? -10.016 -16.156 -8.992 1 81.62 327 PRO A CA 1
ATOM 2670 C C . PRO A 1 327 ? -10.336 -17.531 -8.414 1 81.62 327 PRO A C 1
ATOM 2672 O O . PRO A 1 327 ? -11.016 -17.625 -7.387 1 81.62 327 PRO A O 1
ATOM 2675 N N . ASN A 1 328 ? -9.852 -18.578 -9.062 1 80.25 328 ASN A N 1
ATOM 2676 C CA . ASN A 1 328 ? -10.07 -19.922 -8.539 1 80.25 328 ASN A CA 1
ATOM 2677 C C . ASN A 1 328 ? -9.352 -20.125 -7.207 1 80.25 328 ASN A C 1
ATOM 2679 O O . ASN A 1 328 ? -9.609 -21.109 -6.504 1 80.25 328 ASN A O 1
ATOM 2683 N N . ALA A 1 329 ? -8.523 -19.203 -6.883 1 85 329 ALA A N 1
ATOM 2684 C CA . ALA A 1 329 ? -7.801 -19.281 -5.617 1 85 329 ALA A CA 1
ATOM 2685 C C . ALA A 1 329 ? -8.727 -19 -4.438 1 85 329 ALA A C 1
ATOM 2687 O O . ALA A 1 329 ? -8.406 -19.328 -3.293 1 85 329 ALA A O 1
ATOM 2688 N N . ILE A 1 330 ? -9.805 -18.375 -4.715 1 87.75 330 ILE A N 1
ATOM 2689 C CA . ILE A 1 330 ? -10.727 -18.047 -3.629 1 87.75 330 ILE A CA 1
ATOM 2690 C C . ILE A 1 330 ? -11.242 -19.328 -2.986 1 87.75 330 ILE A C 1
ATOM 2692 O O . ILE A 1 330 ? -11.703 -20.234 -3.684 1 87.75 330 ILE A O 1
ATOM 2696 N N . GLY A 1 331 ? -11.133 -19.422 -1.699 1 87 331 GLY A N 1
ATOM 2697 C CA . GLY A 1 331 ? -11.562 -20.609 -0.964 1 87 331 GLY A CA 1
ATOM 2698 C C . GLY A 1 331 ? -10.492 -21.672 -0.86 1 87 331 GLY A C 1
ATOM 2699 O O . GLY A 1 331 ? -10.633 -22.625 -0.099 1 87 331 GLY A O 1
ATOM 2700 N N . ARG A 1 332 ? -9.469 -21.484 -1.619 1 87.12 332 ARG A N 1
ATOM 2701 C CA . ARG A 1 332 ? -8.367 -22.438 -1.629 1 87.12 332 ARG A CA 1
ATOM 2702 C C . ARG A 1 332 ? -7.574 -22.375 -0.326 1 87.12 332 ARG A C 1
ATOM 2704 O O . ARG A 1 332 ? -7.426 -21.297 0.264 1 87.12 332 ARG A O 1
ATOM 2711 N N . ASP A 1 333 ? -7.121 -23.516 0.166 1 89.5 333 ASP A N 1
ATOM 2712 C CA . ASP A 1 333 ? -6.164 -23.516 1.265 1 89.5 333 ASP A CA 1
ATOM 2713 C C . ASP A 1 333 ? -4.867 -22.812 0.862 1 89.5 333 ASP A C 1
ATOM 2715 O O . ASP A 1 333 ? -4.254 -23.172 -0.147 1 89.5 333 ASP A O 1
ATOM 2719 N N . VAL A 1 334 ? -4.484 -21.891 1.656 1 92.31 334 VAL A N 1
ATOM 2720 C CA . VAL A 1 334 ? -3.352 -21.047 1.29 1 92.31 334 VAL A CA 1
ATOM 2721 C C . VAL A 1 334 ? -2.098 -21.906 1.13 1 92.31 334 VAL A C 1
ATOM 2723 O O . VAL A 1 334 ? -1.223 -21.578 0.321 1 92.31 334 VAL A O 1
ATOM 2726 N N . PHE A 1 335 ? -2.014 -23 1.805 1 87.38 335 PHE A N 1
ATOM 2727 C CA . PHE A 1 335 ? -0.861 -23.891 1.685 1 87.38 335 PHE A CA 1
ATOM 2728 C C . PHE A 1 335 ? -0.747 -24.438 0.269 1 87.38 335 PHE A C 1
ATOM 2730 O O . PHE A 1 335 ? 0.358 -24.594 -0.254 1 87.38 335 PHE A O 1
ATOM 2737 N N . MET A 1 336 ? -1.884 -24.562 -0.3 1 82.12 336 MET A N 1
ATOM 2738 C CA . MET A 1 336 ? -1.939 -25.172 -1.626 1 82.12 336 MET A CA 1
ATOM 2739 C C . MET A 1 336 ? -1.692 -24.125 -2.713 1 82.12 336 MET A C 1
ATOM 2741 O O . MET A 1 336 ? -1.595 -24.469 -3.893 1 82.12 336 MET A O 1
ATOM 2745 N N . CYS A 1 337 ? -1.637 -22.906 -2.311 1 83.19 337 CYS A N 1
ATOM 2746 C CA . CYS A 1 337 ? -1.304 -21.828 -3.244 1 83.19 337 CYS A CA 1
ATOM 2747 C C . CYS A 1 337 ? 0.206 -21.688 -3.398 1 83.19 337 CYS A C 1
ATOM 2749 O O . CYS A 1 337 ? 0.681 -20.859 -4.172 1 83.19 337 CYS A O 1
ATOM 2751 N N . HIS A 1 338 ? 0.922 -22.453 -2.67 1 83.44 338 HIS A N 1
ATOM 2752 C CA . HIS A 1 338 ? 2.379 -22.422 -2.652 1 83.44 338 HIS A CA 1
ATOM 2753 C C . HIS A 1 338 ? 2.977 -23.766 -3.057 1 83.44 338 HIS A C 1
ATOM 2755 O O . HIS A 1 338 ? 2.338 -24.797 -2.893 1 83.44 338 HIS A O 1
ATOM 2761 N N . PRO A 1 339 ? 4.184 -23.656 -3.566 1 78.25 339 PRO A N 1
ATOM 2762 C CA . PRO A 1 339 ? 4.863 -24.922 -3.842 1 78.25 339 PRO A CA 1
ATOM 2763 C C . PRO A 1 339 ? 5.035 -25.797 -2.594 1 78.25 339 PRO A C 1
ATOM 2765 O O . PRO A 1 339 ? 5.223 -25.266 -1.494 1 78.25 339 PRO A O 1
ATOM 2768 N N . PRO A 1 340 ? 5.016 -27.016 -2.803 1 74.19 340 PRO A N 1
ATOM 2769 C CA . PRO A 1 340 ? 5.078 -27.922 -1.654 1 74.19 340 PRO A CA 1
ATOM 2770 C C . PRO A 1 340 ? 6.316 -27.703 -0.792 1 74.19 340 PRO A C 1
ATOM 2772 O O . PRO A 1 340 ? 6.258 -27.844 0.433 1 74.19 340 PRO A O 1
ATOM 2775 N N . ARG A 1 341 ? 7.41 -27.375 -1.369 1 76.38 341 ARG A N 1
ATOM 2776 C CA . ARG A 1 341 ? 8.672 -27.234 -0.645 1 76.38 341 ARG A CA 1
ATOM 2777 C C . ARG A 1 341 ? 8.578 -26.141 0.419 1 76.38 341 ARG A C 1
ATOM 2779 O O . ARG A 1 341 ? 9.367 -26.125 1.364 1 76.38 341 ARG A O 1
ATOM 2786 N N . VAL A 1 342 ? 7.602 -25.266 0.337 1 84.06 342 VAL A N 1
ATOM 2787 C CA . VAL A 1 342 ? 7.539 -24.172 1.302 1 84.06 342 VAL A CA 1
ATOM 2788 C C . VAL A 1 342 ? 6.297 -24.328 2.178 1 84.06 342 VAL A C 1
ATOM 2790 O O . VAL A 1 342 ? 5.969 -23.438 2.963 1 84.06 342 VAL A O 1
ATOM 2793 N N . HIS A 1 343 ? 5.598 -25.438 2.078 1 84.62 343 HIS A N 1
ATOM 2794 C CA . HIS A 1 343 ? 4.367 -25.641 2.838 1 84.62 343 HIS A CA 1
ATOM 2795 C C . HIS A 1 343 ? 4.617 -25.5 4.336 1 84.62 343 HIS A C 1
ATOM 2797 O O . HIS A 1 343 ? 3.875 -24.812 5.031 1 84.62 343 HIS A O 1
ATOM 2803 N N . GLU A 1 344 ? 5.699 -26.188 4.762 1 86.38 344 GLU A N 1
ATOM 2804 C CA . GLU A 1 344 ? 5.98 -26.141 6.191 1 86.38 344 GLU A CA 1
ATOM 2805 C C . GLU A 1 344 ? 6.328 -24.734 6.652 1 86.38 344 GLU A C 1
ATOM 2807 O O . GLU A 1 344 ? 5.941 -24.312 7.746 1 86.38 344 GLU A O 1
ATOM 2812 N N . THR A 1 345 ? 7.043 -24.047 5.867 1 89.38 345 THR A N 1
ATOM 2813 C CA . THR A 1 345 ? 7.383 -22.656 6.164 1 89.38 345 THR A CA 1
ATOM 2814 C C . THR A 1 345 ? 6.121 -21.812 6.281 1 89.38 345 THR A C 1
ATOM 2816 O O . THR A 1 345 ? 5.98 -21.016 7.219 1 89.38 345 THR A O 1
ATOM 2819 N N . VAL A 1 346 ? 5.238 -21.953 5.375 1 91.75 346 VAL A N 1
ATOM 2820 C CA . VAL A 1 346 ? 3.99 -21.203 5.363 1 91.75 346 VAL A CA 1
ATOM 2821 C C . VAL A 1 346 ? 3.166 -21.531 6.602 1 91.75 346 VAL A C 1
ATOM 2823 O O . VAL A 1 346 ? 2.627 -20.641 7.262 1 91.75 346 VAL A O 1
ATOM 2826 N N . LYS A 1 347 ? 3.111 -22.781 6.887 1 91.94 347 LYS A N 1
ATOM 2827 C CA . LYS A 1 347 ? 2.363 -23.234 8.062 1 91.94 347 LYS A CA 1
ATOM 2828 C C . LYS A 1 347 ? 2.924 -22.609 9.336 1 91.94 347 LYS A C 1
ATOM 2830 O O . LYS A 1 347 ? 2.168 -22.109 10.172 1 91.94 347 LYS A O 1
ATOM 2835 N N . GLN A 1 348 ? 4.188 -22.703 9.406 1 93.75 348 GLN A N 1
ATOM 2836 C CA . GLN A 1 348 ? 4.836 -22.125 10.578 1 93.75 348 GLN A CA 1
ATOM 2837 C C . GLN A 1 348 ? 4.555 -20.625 10.688 1 93.75 348 GLN A C 1
ATOM 2839 O O . GLN A 1 348 ? 4.242 -20.125 11.766 1 93.75 348 GLN A O 1
ATOM 2844 N N . LEU A 1 349 ? 4.688 -19.969 9.648 1 95.31 349 LEU A N 1
ATOM 2845 C CA . LEU A 1 349 ? 4.457 -18.531 9.625 1 95.31 349 LEU A CA 1
ATOM 2846 C C . LEU A 1 349 ? 3.039 -18.188 10.078 1 95.31 349 LEU A C 1
ATOM 2848 O O . LEU A 1 349 ? 2.844 -17.344 10.953 1 95.31 349 LEU A O 1
ATOM 2852 N N . LEU A 1 350 ? 2.082 -18.859 9.547 1 95.88 350 LEU A N 1
ATOM 2853 C CA . LEU A 1 350 ? 0.686 -18.578 9.867 1 95.88 350 LEU A CA 1
ATOM 2854 C C . LEU A 1 350 ? 0.382 -18.906 11.32 1 95.88 350 LEU A C 1
ATOM 2856 O O . LEU A 1 350 ? -0.412 -18.203 11.961 1 95.88 350 LEU A O 1
ATOM 2860 N N . GLN A 1 351 ? 0.997 -19.938 11.773 1 95.69 351 GLN A N 1
ATOM 2861 C CA . GLN A 1 351 ? 0.829 -20.297 13.18 1 95.69 351 GLN A CA 1
ATOM 2862 C C . GLN A 1 351 ? 1.378 -19.203 14.086 1 95.69 351 GLN A C 1
ATOM 2864 O O . GLN A 1 351 ? 0.738 -18.828 15.07 1 95.69 351 GLN A O 1
ATOM 2869 N N . GLU A 1 352 ? 2.512 -18.75 13.789 1 96.56 352 GLU A N 1
ATOM 2870 C CA . GLU A 1 352 ? 3.117 -17.688 14.586 1 96.56 352 GLU A CA 1
ATOM 2871 C C . GLU A 1 352 ? 2.271 -16.422 14.547 1 96.56 352 GLU A C 1
ATOM 2873 O O . GLU A 1 352 ? 2.141 -15.719 15.555 1 96.56 352 GLU A O 1
ATOM 2878 N N . LEU A 1 353 ? 1.77 -16.094 13.414 1 97.31 353 LEU A N 1
ATOM 2879 C CA . LEU A 1 353 ? 0.893 -14.93 13.281 1 97.31 353 LEU A CA 1
ATOM 2880 C C . LEU A 1 353 ? -0.37 -15.109 14.117 1 97.31 353 LEU A C 1
ATOM 2882 O O . LEU A 1 353 ? -0.786 -14.195 14.828 1 97.31 353 LEU A O 1
ATOM 2886 N N . ARG A 1 354 ? -0.889 -16.266 14.047 1 96.88 354 ARG A N 1
ATOM 2887 C CA . ARG A 1 354 ? -2.115 -16.562 14.773 1 96.88 354 ARG A CA 1
ATOM 2888 C C . ARG A 1 354 ? -1.895 -16.484 16.281 1 96.88 354 ARG A C 1
ATOM 2890 O O . ARG A 1 354 ? -2.717 -15.922 17 1 96.88 354 ARG A O 1
ATOM 2897 N N . GLU A 1 355 ? -0.798 -17 16.719 1 96.44 355 GLU A N 1
ATOM 2898 C CA . GLU A 1 355 ? -0.501 -17.078 18.156 1 96.44 355 GLU A CA 1
ATOM 2899 C C . GLU A 1 355 ? -0.018 -15.742 18.703 1 96.44 355 GLU A C 1
ATOM 2901 O O . GLU A 1 355 ? 0.008 -15.539 19.906 1 96.44 355 GLU A O 1
ATOM 2906 N N . GLY A 1 356 ? 0.444 -14.914 17.859 1 95.69 356 GLY A N 1
ATOM 2907 C CA . GLY A 1 356 ? 0.888 -13.602 18.297 1 95.69 356 GLY A CA 1
ATOM 2908 C C . GLY A 1 356 ? 2.361 -13.555 18.656 1 95.69 356 GLY A C 1
ATOM 2909 O O . GLY A 1 356 ? 2.844 -12.57 19.219 1 95.69 356 GLY A O 1
ATOM 2910 N N . THR A 1 357 ? 3.08 -14.586 18.391 1 94.94 357 THR A N 1
ATOM 2911 C CA . THR A 1 357 ? 4.523 -14.578 18.609 1 94.94 357 THR A CA 1
ATOM 2912 C C . THR A 1 357 ? 5.227 -13.758 17.531 1 94.94 357 THR A C 1
ATOM 2914 O O . THR A 1 357 ? 6.375 -13.352 17.703 1 94.94 357 THR A O 1
ATOM 2917 N N . ARG A 1 358 ? 4.523 -13.562 16.469 1 94.12 358 ARG A N 1
ATOM 2918 C CA . ARG A 1 358 ? 4.938 -12.688 15.391 1 94.12 358 ARG A CA 1
ATOM 2919 C C . ARG A 1 358 ? 3.748 -11.906 14.828 1 94.12 358 ARG A C 1
ATOM 2921 O O . ARG A 1 358 ? 2.662 -12.461 14.664 1 94.12 358 ARG A O 1
ATOM 2928 N N . ASP A 1 359 ? 3.99 -10.664 14.492 1 95.62 359 ASP A N 1
ATOM 2929 C CA . ASP A 1 359 ? 2.885 -9.867 13.977 1 95.62 359 ASP A CA 1
ATOM 2930 C C . ASP A 1 359 ? 3.059 -9.586 12.484 1 95.62 359 ASP A C 1
ATOM 2932 O O . ASP A 1 359 ? 2.084 -9.312 11.781 1 95.62 359 ASP A O 1
ATOM 2936 N N . THR A 1 360 ? 4.305 -9.648 12.102 1 96.38 360 THR A N 1
ATOM 2937 C CA . THR A 1 360 ? 4.629 -9.344 10.711 1 96.38 360 THR A CA 1
ATOM 2938 C C . THR A 1 360 ? 5.879 -10.094 10.266 1 96.38 360 THR A C 1
ATOM 2940 O O . THR A 1 360 ? 6.719 -10.461 11.094 1 96.38 360 THR A O 1
ATOM 2943 N N . ALA A 1 361 ? 5.957 -10.438 8.977 1 95.5 361 ALA A N 1
ATOM 2944 C CA . ALA A 1 361 ? 7.133 -11.023 8.336 1 95.5 361 ALA A CA 1
ATOM 2945 C C . ALA A 1 361 ? 7.266 -10.539 6.895 1 95.5 361 ALA A C 1
ATOM 2947 O O . ALA A 1 361 ? 6.262 -10.336 6.207 1 95.5 361 ALA A O 1
ATOM 2948 N N . SER A 1 362 ? 8.539 -10.367 6.473 1 95.62 362 SER A N 1
ATOM 2949 C CA . SER A 1 362 ? 8.742 -9.898 5.105 1 95.62 362 SER A CA 1
ATOM 2950 C C . SER A 1 362 ? 9.898 -10.633 4.438 1 95.62 362 SER A C 1
ATOM 2952 O O . SER A 1 362 ? 10.789 -11.148 5.113 1 95.62 362 SER A O 1
ATOM 2954 N N . ALA A 1 363 ? 9.844 -10.695 3.152 1 94.44 363 ALA A N 1
ATOM 2955 C CA . ALA A 1 363 ? 10.898 -11.18 2.262 1 94.44 363 ALA A CA 1
ATOM 2956 C C . ALA A 1 363 ? 11.008 -10.305 1.016 1 94.44 363 ALA A C 1
ATOM 2958 O O . ALA A 1 363 ? 10.031 -9.664 0.613 1 94.44 363 ALA A O 1
ATOM 2959 N N . TRP A 1 364 ? 12.125 -10.188 0.489 1 94.81 364 TRP A N 1
ATOM 2960 C CA . TRP A 1 364 ? 12.305 -9.469 -0.766 1 94.81 364 TRP A CA 1
ATOM 2961 C C . TRP A 1 364 ? 13.344 -10.148 -1.645 1 94.81 364 TRP A C 1
ATOM 2963 O O . TRP A 1 364 ? 14.359 -10.641 -1.146 1 94.81 364 TRP A O 1
ATOM 2973 N N . PHE A 1 365 ? 13.07 -10.289 -2.898 1 92.81 365 PHE A N 1
ATOM 2974 C CA . PHE A 1 365 ? 13.898 -11.023 -3.85 1 92.81 365 PHE A CA 1
ATOM 2975 C C . PHE A 1 365 ? 13.531 -10.648 -5.281 1 92.81 365 PHE A C 1
ATOM 2977 O O . PHE A 1 365 ? 12.492 -10.039 -5.523 1 92.81 365 PHE A O 1
ATOM 2984 N N . GLU A 1 366 ? 14.32 -11.062 -6.156 1 89.81 366 GLU A N 1
ATOM 2985 C CA . GLU A 1 366 ? 14.055 -10.867 -7.582 1 89.81 366 GLU A CA 1
ATOM 2986 C C . GLU A 1 366 ? 13.117 -11.945 -8.117 1 89.81 366 GLU A C 1
ATOM 2988 O O . GLU A 1 366 ? 13.312 -13.133 -7.863 1 89.81 366 GLU A O 1
ATOM 2993 N N . ALA A 1 367 ? 12.062 -11.539 -8.672 1 83.38 367 ALA A N 1
ATOM 2994 C CA . ALA A 1 367 ? 11.109 -12.438 -9.312 1 83.38 367 ALA A CA 1
ATOM 2995 C C . ALA A 1 367 ? 10.523 -11.805 -10.57 1 83.38 367 ALA A C 1
ATOM 2997 O O . ALA A 1 367 ? 10.008 -10.68 -10.531 1 83.38 367 ALA A O 1
ATOM 2998 N N . ARG A 1 368 ? 10.602 -12.57 -11.656 1 80.44 368 ARG A N 1
ATOM 2999 C CA . ARG A 1 368 ? 9.984 -12.141 -12.906 1 80.44 368 ARG A CA 1
ATOM 3000 C C . ARG A 1 368 ? 10.469 -10.75 -13.312 1 80.44 368 ARG A C 1
ATOM 3002 O O . ARG A 1 368 ? 9.664 -9.859 -13.57 1 80.44 368 ARG A O 1
ATOM 3009 N N . ASP A 1 369 ? 11.672 -10.508 -13.195 1 82.38 369 ASP A N 1
ATOM 3010 C CA . ASP A 1 369 ? 12.375 -9.305 -13.625 1 82.38 369 ASP A CA 1
ATOM 3011 C C . ASP A 1 369 ? 11.961 -8.094 -12.789 1 82.38 369 ASP A C 1
ATOM 3013 O O . ASP A 1 369 ? 11.906 -6.973 -13.289 1 82.38 369 ASP A O 1
ATOM 3017 N N . THR A 1 370 ? 11.453 -8.367 -11.617 1 90.44 370 THR A N 1
ATOM 3018 C CA . THR A 1 370 ? 11.078 -7.336 -10.648 1 90.44 370 THR A CA 1
ATOM 3019 C C . THR A 1 370 ? 11.664 -7.645 -9.281 1 90.44 370 THR A C 1
ATOM 3021 O O . THR A 1 370 ? 11.875 -8.812 -8.93 1 90.44 370 THR A O 1
ATOM 3024 N N . PHE A 1 371 ? 12.062 -6.621 -8.664 1 94.56 371 PHE A N 1
ATOM 3025 C CA . PHE A 1 371 ? 12.438 -6.82 -7.266 1 94.56 371 PHE A CA 1
ATOM 3026 C C . PHE A 1 371 ? 11.227 -6.68 -6.355 1 94.56 371 PHE A C 1
ATOM 3028 O O . PHE A 1 371 ? 10.688 -5.582 -6.195 1 94.56 371 PHE A O 1
ATOM 3035 N N . VAL A 1 372 ? 10.852 -7.762 -5.785 1 95.31 372 VAL A N 1
ATOM 3036 C CA . VAL A 1 372 ? 9.57 -7.777 -5.086 1 95.31 372 VAL A CA 1
ATOM 3037 C C . VAL A 1 372 ? 9.805 -7.836 -3.578 1 95.31 372 VAL A C 1
ATOM 3039 O O . VAL A 1 372 ? 10.789 -8.422 -3.119 1 95.31 372 VAL A O 1
ATOM 3042 N N . MET A 1 373 ? 9 -7.168 -2.873 1 96.56 373 MET A N 1
ATOM 3043 C CA . MET A 1 373 ? 8.898 -7.297 -1.424 1 96.56 373 MET A CA 1
ATOM 3044 C C . MET A 1 373 ? 7.543 -7.867 -1.024 1 96.56 373 MET A C 1
ATOM 3046 O O . MET A 1 373 ? 6.5 -7.344 -1.423 1 96.56 373 MET A O 1
ATOM 3050 N N . ILE A 1 374 ? 7.598 -8.977 -0.316 1 96.06 374 ILE A N 1
ATOM 3051 C CA . ILE A 1 374 ? 6.375 -9.602 0.176 1 96.06 374 ILE A CA 1
ATOM 3052 C C . ILE A 1 374 ? 6.277 -9.422 1.689 1 96.06 374 ILE A C 1
ATOM 3054 O O . ILE A 1 374 ? 7.254 -9.648 2.41 1 96.06 374 ILE A O 1
ATOM 3058 N N . THR A 1 375 ? 5.145 -9.016 2.143 1 97.38 375 THR A N 1
ATOM 3059 C CA . THR A 1 375 ? 4.91 -8.852 3.572 1 97.38 375 THR A CA 1
ATOM 3060 C C . THR A 1 375 ? 3.646 -9.586 4.004 1 97.38 375 THR A C 1
ATOM 3062 O O . THR A 1 375 ? 2.641 -9.578 3.291 1 97.38 375 THR A O 1
ATOM 3065 N N . TYR A 1 376 ? 3.746 -10.203 5.152 1 97.25 376 TYR A N 1
ATOM 3066 C CA . TYR A 1 376 ? 2.633 -10.898 5.793 1 97.25 376 TYR A CA 1
ATOM 3067 C C . TYR A 1 376 ? 2.295 -10.266 7.137 1 97.25 376 TYR A C 1
ATOM 3069 O O . TYR A 1 376 ? 3.137 -10.219 8.039 1 97.25 376 TYR A O 1
ATOM 3077 N N . ASP A 1 377 ? 1.041 -9.82 7.246 1 97.94 377 ASP A N 1
ATOM 3078 C CA . ASP A 1 377 ? 0.604 -9.172 8.477 1 97.94 377 ASP A CA 1
ATOM 3079 C C . ASP A 1 377 ? -0.546 -9.945 9.125 1 97.94 377 ASP A C 1
ATOM 3081 O O . ASP A 1 377 ? -1.472 -10.375 8.438 1 97.94 377 ASP A O 1
ATOM 3085 N N . ALA A 1 378 ? -0.464 -10.117 10.422 1 98.44 378 ALA A N 1
ATOM 3086 C CA . ALA A 1 378 ? -1.634 -10.602 11.148 1 98.44 378 ALA A CA 1
ATOM 3087 C C . ALA A 1 378 ? -2.703 -9.516 11.258 1 98.44 378 ALA A C 1
ATOM 3089 O O . ALA A 1 378 ? -2.406 -8.375 11.625 1 98.44 378 ALA A O 1
ATOM 3090 N N . ILE A 1 379 ? -3.883 -9.82 10.914 1 98.12 379 ILE A N 1
ATOM 3091 C CA . ILE A 1 379 ? -5.016 -8.922 11.117 1 98.12 379 ILE A CA 1
ATOM 3092 C C . ILE A 1 379 ? -5.793 -9.344 12.359 1 98.12 379 ILE A C 1
ATOM 3094 O O . ILE A 1 379 ? -6.234 -10.492 12.469 1 98.12 379 ILE A O 1
ATOM 3098 N N . ARG A 1 380 ? -5.906 -8.414 13.242 1 97.31 380 ARG A N 1
ATOM 3099 C CA . ARG A 1 380 ? -6.625 -8.664 14.484 1 97.31 380 ARG A CA 1
ATOM 3100 C C . ARG A 1 380 ? -7.691 -7.602 14.734 1 97.31 380 ARG A C 1
ATOM 3102 O O . ARG A 1 380 ? -7.504 -6.438 14.375 1 97.31 380 ARG A O 1
ATOM 3109 N N . ASP A 1 381 ? -8.703 -7.965 15.297 1 94.31 381 ASP A N 1
ATOM 3110 C CA . ASP A 1 381 ? -9.742 -6.988 15.617 1 94.31 381 ASP A CA 1
ATOM 3111 C C . ASP A 1 381 ? -9.422 -6.254 16.922 1 94.31 381 ASP A C 1
ATOM 3113 O O . ASP A 1 381 ? -8.328 -6.41 17.469 1 94.31 381 ASP A O 1
ATOM 3117 N N . LYS A 1 382 ? -10.328 -5.422 17.344 1 89.38 382 LYS A N 1
ATOM 3118 C CA . LYS A 1 382 ? -10.109 -4.539 18.5 1 89.38 382 LYS A CA 1
ATOM 3119 C C . LYS A 1 382 ? -9.914 -5.34 19.781 1 89.38 382 LYS A C 1
ATOM 3121 O O . LYS A 1 382 ? -9.305 -4.855 20.734 1 89.38 382 LYS A O 1
ATOM 3126 N N . THR A 1 383 ? -10.375 -6.555 19.828 1 93.19 383 THR A N 1
ATOM 3127 C CA . THR A 1 383 ? -10.25 -7.402 21.016 1 93.19 383 THR A CA 1
ATOM 3128 C C . THR A 1 383 ? -8.977 -8.234 20.938 1 93.19 383 THR A C 1
ATOM 3130 O O . THR A 1 383 ? -8.648 -8.953 21.891 1 93.19 383 THR A O 1
ATOM 3133 N N . GLY A 1 384 ? -8.281 -8.203 19.844 1 94.12 384 GLY A N 1
ATOM 3134 C CA . GLY A 1 384 ? -7.051 -8.961 19.688 1 94.12 384 GLY A CA 1
ATOM 3135 C C . GLY A 1 384 ? -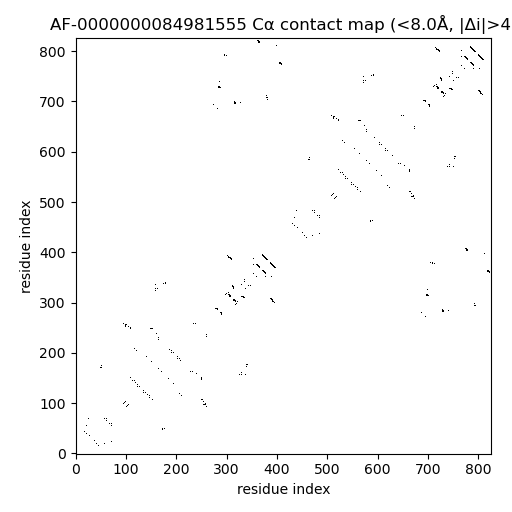7.254 -10.305 19.016 1 94.12 384 GLY A C 1
ATOM 3136 O O . GLY A 1 384 ? -6.305 -11.07 18.844 1 94.12 384 GLY A O 1
ATOM 3137 N N . GLU A 1 385 ? -8.469 -10.555 18.672 1 95.75 385 GLU A N 1
ATOM 3138 C CA . GLU A 1 385 ? -8.75 -11.82 18 1 95.75 385 GLU A CA 1
ATOM 3139 C C . GLU A 1 385 ? -8.148 -11.836 16.594 1 95.75 385 GLU A C 1
ATOM 3141 O O . GLU A 1 385 ? -8.312 -10.875 15.836 1 95.75 385 GLU A O 1
ATOM 3146 N N . TYR A 1 386 ? -7.496 -12.922 16.359 1 97.56 386 TYR A N 1
ATOM 3147 C CA . TYR A 1 386 ? -6.918 -13.125 15.039 1 97.56 386 TYR A CA 1
ATOM 3148 C C . TYR A 1 386 ? -8.008 -13.359 14 1 97.56 386 TYR A C 1
ATOM 3150 O O . TYR A 1 386 ? -8.805 -14.289 14.125 1 97.56 386 TYR A O 1
ATOM 3158 N N . LEU A 1 387 ? -8.031 -12.547 12.906 1 97.44 387 LEU A N 1
ATOM 3159 C CA . LEU A 1 387 ? -9.031 -12.664 11.852 1 97.44 387 LEU A CA 1
ATOM 3160 C C . LEU A 1 387 ? -8.438 -13.328 10.617 1 97.44 387 LEU A C 1
ATOM 3162 O O . LEU A 1 387 ? -9.172 -13.852 9.773 1 97.44 387 LEU A O 1
ATOM 3166 N N . GLY A 1 388 ? -7.109 -13.195 10.477 1 98.19 388 GLY A N 1
ATOM 3167 C CA . GLY A 1 388 ? -6.441 -13.75 9.312 1 98.19 388 GLY A CA 1
ATOM 3168 C C . GLY A 1 388 ? -5.121 -13.078 9 1 98.19 388 GLY A C 1
ATOM 3169 O O . GLY A 1 388 ? -4.605 -12.305 9.812 1 98.19 388 GLY A O 1
ATOM 3170 N N . CYS A 1 389 ? -4.578 -13.391 7.852 1 98.25 389 CYS A N 1
ATOM 3171 C CA . CYS A 1 389 ? -3.293 -12.875 7.391 1 98.25 389 CYS A CA 1
ATOM 3172 C C . CYS A 1 389 ? -3.457 -12.055 6.121 1 98.25 389 CYS A C 1
ATOM 3174 O O . CYS A 1 389 ? -4.094 -12.5 5.164 1 98.25 389 CYS A O 1
ATOM 3176 N N . LEU A 1 390 ? -2.994 -10.844 6.176 1 98.62 390 LEU A N 1
ATOM 3177 C CA . LEU A 1 390 ? -2.896 -10.023 4.973 1 98.62 390 LEU A CA 1
ATOM 3178 C C . LEU A 1 390 ? -1.517 -10.156 4.336 1 98.62 390 LEU A C 1
ATOM 3180 O O . LEU A 1 390 ? -0.504 -9.859 4.977 1 98.62 390 LEU A O 1
ATOM 3184 N N . GLU A 1 391 ? -1.497 -10.656 3.109 1 97.56 391 GLU A N 1
ATOM 3185 C CA . GLU A 1 391 ? -0.296 -10.672 2.281 1 97.56 391 GLU A CA 1
ATOM 3186 C C . GLU A 1 391 ? -0.314 -9.531 1.267 1 97.56 391 GLU A C 1
ATOM 3188 O O . GLU A 1 391 ? -1.301 -9.344 0.551 1 97.56 391 GLU A O 1
ATOM 3193 N N . TYR A 1 392 ? 0.714 -8.773 1.226 1 97.62 392 TYR A N 1
ATOM 3194 C CA . TYR A 1 392 ? 0.798 -7.801 0.145 1 97.62 392 TYR A CA 1
ATOM 3195 C C . TYR A 1 392 ? 2.182 -7.809 -0.493 1 97.62 392 TYR A C 1
ATOM 3197 O O . TYR A 1 392 ? 3.191 -7.953 0.201 1 97.62 392 TYR A O 1
ATOM 3205 N N . VAL A 1 393 ? 2.176 -7.781 -1.83 1 96.56 393 VAL A N 1
ATOM 3206 C CA . VAL A 1 393 ? 3.367 -7.812 -2.672 1 96.56 393 VAL A CA 1
ATOM 3207 C C . VAL A 1 393 ? 3.574 -6.449 -3.328 1 96.56 393 VAL A C 1
ATOM 3209 O O . VAL A 1 393 ? 2.631 -5.859 -3.857 1 96.56 393 VAL A O 1
ATOM 3212 N N . GLN A 1 394 ? 4.797 -5.977 -3.232 1 97 394 GLN A N 1
ATOM 3213 C CA . GLN A 1 394 ? 5.125 -4.672 -3.799 1 97 394 GLN A CA 1
ATOM 3214 C C . GLN A 1 394 ? 6.336 -4.762 -4.723 1 97 394 GLN A C 1
ATOM 3216 O O . GLN A 1 394 ? 7.32 -5.43 -4.398 1 97 394 GLN A O 1
ATOM 3221 N N . ASP A 1 395 ? 6.215 -4.152 -5.941 1 96.69 395 ASP A N 1
ATOM 3222 C CA . ASP A 1 395 ? 7.387 -3.918 -6.781 1 96.69 395 ASP A CA 1
ATOM 3223 C C . ASP A 1 395 ? 8.234 -2.777 -6.227 1 96.69 395 ASP A C 1
ATOM 3225 O O . ASP A 1 395 ? 7.836 -1.614 -6.281 1 96.69 395 ASP A O 1
ATOM 3229 N N . ILE A 1 396 ? 9.43 -3.104 -5.734 1 96.19 396 ILE A N 1
ATOM 3230 C CA . ILE A 1 396 ? 10.227 -2.049 -5.113 1 96.19 396 ILE A CA 1
ATOM 3231 C C . ILE A 1 396 ? 11.43 -1.721 -5.996 1 96.19 396 ILE A C 1
ATOM 3233 O O . ILE A 1 396 ? 12.383 -1.086 -5.539 1 96.19 396 ILE A O 1
ATOM 3237 N N . SER A 1 397 ? 11.375 -2.166 -7.246 1 94.69 397 SER A N 1
ATOM 3238 C CA . SER A 1 397 ? 12.477 -1.918 -8.164 1 94.69 397 SER A CA 1
ATOM 3239 C C . SER A 1 397 ? 12.773 -0.427 -8.289 1 94.69 397 SER A C 1
ATOM 3241 O O . SER A 1 397 ? 13.922 0.001 -8.156 1 94.69 397 SER A O 1
ATOM 3243 N N . GLY A 1 398 ? 11.766 0.303 -8.555 1 93.25 398 GLY A N 1
ATOM 3244 C CA . GLY A 1 398 ? 11.93 1.737 -8.734 1 93.25 398 GLY A CA 1
ATOM 3245 C C . GLY A 1 398 ? 12.32 2.455 -7.457 1 93.25 398 GLY A C 1
ATOM 3246 O O . GLY A 1 398 ? 13.133 3.383 -7.484 1 93.25 398 GLY A O 1
ATOM 3247 N N . ILE A 1 399 ? 11.789 2.057 -6.379 1 94.69 399 ILE A N 1
ATOM 3248 C CA . ILE A 1 399 ? 12.016 2.707 -5.094 1 94.69 399 ILE A CA 1
ATOM 3249 C C . ILE A 1 399 ? 13.477 2.527 -4.68 1 94.69 399 ILE A C 1
ATOM 3251 O O . ILE A 1 399 ? 14.102 3.461 -4.172 1 94.69 399 ILE A O 1
ATOM 3255 N N . LYS A 1 400 ? 14.008 1.384 -4.914 1 92.62 400 LYS A N 1
ATOM 3256 C CA . LYS A 1 400 ? 15.391 1.07 -4.559 1 92.62 400 LYS A CA 1
ATOM 3257 C C . LYS A 1 400 ? 16.359 1.989 -5.285 1 92.62 400 LYS A C 1
ATOM 3259 O O . LYS A 1 400 ? 17.484 2.197 -4.824 1 92.62 400 LYS A O 1
ATOM 3264 N N . GLN A 1 401 ? 15.953 2.539 -6.383 1 91 401 GLN A N 1
ATOM 3265 C CA . GLN A 1 401 ? 16.844 3.34 -7.219 1 91 401 GLN A CA 1
ATOM 3266 C C . GLN A 1 401 ? 16.766 4.816 -6.848 1 91 401 GLN A C 1
ATOM 3268 O O . GLN A 1 401 ? 17.531 5.637 -7.371 1 91 401 GLN A O 1
ATOM 3273 N N . ILE A 1 402 ? 15.891 5.121 -5.938 1 91.06 402 ILE A N 1
ATOM 3274 C CA . ILE A 1 402 ? 15.719 6.52 -5.559 1 91.06 402 ILE A CA 1
ATOM 3275 C C . ILE A 1 402 ? 16.922 6.98 -4.73 1 91.06 402 ILE A C 1
ATOM 3277 O O . ILE A 1 402 ? 17.203 6.418 -3.67 1 91.06 402 ILE A O 1
ATOM 3281 N N . ASP A 1 403 ? 17.578 7.969 -5.211 1 86.44 403 ASP A N 1
ATOM 3282 C CA . ASP A 1 403 ? 18.766 8.469 -4.516 1 86.44 403 ASP A CA 1
ATOM 3283 C C . ASP A 1 403 ? 18.656 9.969 -4.273 1 86.44 403 ASP A C 1
ATOM 3285 O O . ASP A 1 403 ? 19.484 10.547 -3.553 1 86.44 403 ASP A O 1
ATOM 3289 N N . THR A 1 404 ? 17.672 10.633 -4.895 1 87 404 THR A N 1
ATOM 3290 C CA . THR A 1 404 ? 17.484 12.07 -4.75 1 87 404 THR A CA 1
ATOM 3291 C C . THR A 1 404 ? 16.031 12.391 -4.391 1 87 404 THR A C 1
ATOM 3293 O O . THR A 1 404 ? 15.156 11.531 -4.488 1 87 404 THR A O 1
ATOM 3296 N N . GLU A 1 405 ? 15.922 13.578 -4.008 1 87.44 405 GLU A N 1
ATOM 3297 C CA . GLU A 1 405 ? 14.562 14.039 -3.732 1 87.44 405 GLU A CA 1
ATOM 3298 C C . GLU A 1 405 ? 13.875 14.531 -5.004 1 87.44 405 GLU A C 1
ATOM 3300 O O . GLU A 1 405 ? 14.539 14.992 -5.938 1 87.44 405 GLU A O 1
ATOM 3305 N N . LYS A 1 406 ? 12.648 14.336 -5.105 1 87.69 406 LYS A N 1
ATOM 3306 C CA . LYS A 1 406 ? 11.719 14.891 -6.082 1 87.69 406 LYS A CA 1
ATOM 3307 C C . LYS A 1 406 ? 10.508 15.523 -5.395 1 87.69 406 LYS A C 1
ATOM 3309 O O . LYS A 1 406 ? 9.523 14.844 -5.113 1 87.69 406 LYS A O 1
ATOM 3314 N N . LYS A 1 407 ? 10.547 16.781 -5.238 1 83.12 407 LYS A N 1
ATOM 3315 C CA . LYS A 1 407 ? 9.523 17.453 -4.441 1 83.12 407 LYS A CA 1
ATOM 3316 C C . LYS A 1 407 ? 8.367 17.938 -5.32 1 83.12 407 LYS A C 1
ATOM 3318 O O . LYS A 1 407 ? 7.238 18.062 -4.848 1 83.12 407 LYS A O 1
ATOM 3323 N N . ASP A 1 408 ? 8.758 18.109 -6.488 1 82.75 408 ASP A N 1
ATOM 3324 C CA . ASP A 1 408 ? 7.734 18.562 -7.426 1 82.75 408 ASP A CA 1
ATOM 3325 C C . ASP A 1 408 ? 7.035 17.375 -8.086 1 82.75 408 ASP A C 1
ATOM 3327 O O . ASP A 1 408 ? 7.66 16.594 -8.805 1 82.75 408 ASP A O 1
ATOM 3331 N N . VAL A 1 409 ? 5.793 17.281 -7.891 1 82.88 409 VAL A N 1
ATOM 3332 C CA . VAL A 1 409 ? 5.004 16.172 -8.422 1 82.88 409 VAL A CA 1
ATOM 3333 C C . VAL A 1 409 ? 4.992 16.219 -9.945 1 82.88 409 VAL A C 1
ATOM 3335 O O . VAL A 1 409 ? 4.688 15.227 -10.602 1 82.88 409 VAL A O 1
ATOM 3338 N N . PHE A 1 410 ? 5.32 17.422 -10.453 1 76.12 410 PHE A N 1
ATOM 3339 C CA . PHE A 1 410 ? 5.266 17.594 -11.898 1 76.12 410 PHE A CA 1
ATOM 3340 C C . PHE A 1 410 ? 6.617 17.281 -12.531 1 76.12 410 PHE A C 1
ATOM 3342 O O . PHE A 1 410 ? 6.73 17.203 -13.758 1 76.12 410 PHE A O 1
ATOM 3349 N N . ASP A 1 411 ? 7.555 17.172 -11.602 1 74.88 411 ASP A N 1
ATOM 3350 C CA . ASP A 1 411 ? 8.867 16.812 -12.125 1 74.88 411 ASP A CA 1
ATOM 3351 C C . ASP A 1 411 ? 8.875 15.398 -12.68 1 74.88 411 ASP A C 1
ATOM 3353 O O . ASP A 1 411 ? 8.133 14.531 -12.203 1 74.88 411 ASP A O 1
ATOM 3357 N N . GLU A 1 412 ? 9.508 15.172 -13.805 1 62.94 412 GLU A N 1
ATOM 3358 C CA . GLU A 1 412 ? 9.688 13.836 -14.359 1 62.94 412 GLU A CA 1
ATOM 3359 C C . GLU A 1 412 ? 10.68 13.031 -13.531 1 62.94 412 GLU A C 1
ATOM 3361 O O . GLU A 1 412 ? 11.672 13.57 -13.039 1 62.94 412 GLU A O 1
ATOM 3366 N N . ALA A 1 413 ? 10.406 11.969 -13.078 1 54.09 413 ALA A N 1
ATOM 3367 C CA . ALA A 1 413 ? 11.273 11.094 -12.297 1 54.09 413 ALA A CA 1
ATOM 3368 C C . ALA A 1 413 ? 12.555 10.766 -13.055 1 54.09 413 ALA A C 1
ATOM 3370 O O . ALA A 1 413 ? 12.555 10.727 -14.289 1 54.09 413 ALA A O 1
ATOM 3371 N N . MET B 1 1 ? 0.579 43.062 -31.516 1 26.44 1 MET B N 1
ATOM 3372 C CA . MET B 1 1 ? -0.613 43.188 -30.672 1 26.44 1 MET B CA 1
ATOM 3373 C C . MET B 1 1 ? -0.349 42.625 -29.281 1 26.44 1 MET B C 1
ATOM 3375 O O . MET B 1 1 ? -0.004 41.438 -29.141 1 26.44 1 MET B O 1
ATOM 3379 N N . SER B 1 2 ? 0.126 43.438 -28.312 1 25.08 2 SER B N 1
ATOM 3380 C CA . SER B 1 2 ? 0.844 43.312 -27.047 1 25.08 2 SER B CA 1
ATOM 3381 C C . SER B 1 2 ? -0.025 42.625 -25.984 1 25.08 2 SER B C 1
ATOM 3383 O O . SER B 1 2 ? -1.145 43.062 -25.719 1 25.08 2 SER B O 1
ATOM 3385 N N . LYS B 1 3 ? -0.087 41.25 -25.984 1 30.19 3 LYS B N 1
ATOM 3386 C CA . LYS B 1 3 ? -0.845 40.344 -25.125 1 30.19 3 LYS B CA 1
ATOM 3387 C C . LYS B 1 3 ? -0.843 40.812 -23.672 1 30.19 3 LYS B C 1
ATOM 3389 O O . LYS B 1 3 ? 0.146 40.625 -22.969 1 30.19 3 LYS B O 1
ATOM 3394 N N . GLU B 1 4 ? -1.321 42.031 -23.5 1 30.42 4 GLU B N 1
ATOM 3395 C CA . GLU B 1 4 ? -1.559 42.562 -22.156 1 30.42 4 GLU B CA 1
ATOM 3396 C C . GLU B 1 4 ? -2.234 41.531 -21.25 1 30.42 4 GLU B C 1
ATOM 3398 O O . GLU B 1 4 ? -3.334 41.062 -21.562 1 30.42 4 GLU B O 1
ATOM 3403 N N . ARG B 1 5 ? -1.544 40.625 -20.75 1 34.62 5 ARG B N 1
ATOM 3404 C CA . ARG B 1 5 ? -1.958 39.562 -19.828 1 34.62 5 ARG B CA 1
ATOM 3405 C C . ARG B 1 5 ? -3.023 40.094 -18.859 1 34.62 5 ARG B C 1
ATOM 3407 O O . ARG B 1 5 ? -2.807 41.062 -18.156 1 34.62 5 ARG B O 1
ATOM 3414 N N . LYS B 1 6 ? -4.238 39.875 -19.156 1 39.53 6 LYS B N 1
ATOM 3415 C CA . LYS B 1 6 ? -5.477 40.094 -18.422 1 39.53 6 LYS B CA 1
ATOM 3416 C C . LYS B 1 6 ? -5.305 39.719 -16.938 1 39.53 6 LYS B C 1
ATOM 3418 O O . LYS B 1 6 ? -5.125 38.562 -16.609 1 39.53 6 LYS B O 1
ATOM 3423 N N . ARG B 1 7 ? -4.672 40.562 -16.188 1 43.25 7 ARG B N 1
ATOM 3424 C CA . ARG B 1 7 ? -4.629 40.469 -14.727 1 43.25 7 ARG B CA 1
ATOM 3425 C C . ARG B 1 7 ? -5.98 40.031 -14.164 1 43.25 7 ARG B C 1
ATOM 3427 O O . ARG B 1 7 ? -7.012 40.625 -14.508 1 43.25 7 ARG B O 1
ATOM 3434 N N . SER B 1 8 ? -6.105 38.844 -13.734 1 44.91 8 SER B N 1
ATOM 3435 C CA . SER B 1 8 ? -7.359 38.281 -13.266 1 44.91 8 SER B CA 1
ATOM 3436 C C . SER B 1 8 ? -8.094 39.219 -12.328 1 44.91 8 SER B C 1
ATOM 3438 O O . SER B 1 8 ? -7.473 40.062 -11.664 1 44.91 8 SER B O 1
ATOM 3440 N N . ASN B 1 9 ? -9.375 39.406 -12.469 1 52.75 9 ASN B N 1
ATOM 3441 C CA . ASN B 1 9 ? -10.281 40.25 -11.703 1 52.75 9 ASN B CA 1
ATOM 3442 C C . ASN B 1 9 ? -10.023 40.125 -10.203 1 52.75 9 ASN B C 1
ATOM 3444 O O . ASN B 1 9 ? -10.125 41.125 -9.477 1 52.75 9 ASN B O 1
ATOM 3448 N N . ARG B 1 10 ? -9.57 39.031 -9.789 1 49.66 10 ARG B N 1
ATOM 3449 C CA . ARG B 1 10 ? -9.297 38.781 -8.383 1 49.66 10 ARG B CA 1
ATOM 3450 C C . ARG B 1 10 ? -8 39.469 -7.945 1 49.66 10 ARG B C 1
ATOM 3452 O O . ARG B 1 10 ? -7.922 40.031 -6.852 1 49.66 10 ARG B O 1
ATOM 3459 N N . THR B 1 11 ? -7.066 39.344 -8.719 1 54.75 11 THR B N 1
ATOM 3460 C CA . THR B 1 11 ? -5.801 40 -8.453 1 54.75 11 THR B CA 1
ATOM 3461 C C . THR B 1 11 ? -5.988 41.531 -8.469 1 54.75 11 THR B C 1
ATOM 3463 O O . THR B 1 11 ? -5.418 42.219 -7.637 1 54.75 11 THR B O 1
ATOM 3466 N N . LEU B 1 12 ? -6.766 41.969 -9.336 1 59.06 12 LEU B N 1
ATOM 3467 C CA . LEU B 1 12 ? -7.051 43.375 -9.445 1 59.06 12 LEU B CA 1
ATOM 3468 C C . LEU B 1 12 ? -7.812 43.875 -8.227 1 59.06 12 LEU B C 1
ATOM 3470 O O . LEU B 1 12 ? -7.547 44.969 -7.727 1 59.06 12 LEU B O 1
ATOM 3474 N N . GLN B 1 13 ? -8.688 43.062 -7.785 1 59.59 13 GLN B N 1
ATOM 3475 C CA . GLN B 1 13 ? -9.453 43.406 -6.594 1 59.59 13 GLN B CA 1
ATOM 3476 C C . GLN B 1 13 ? -8.562 43.438 -5.355 1 59.59 13 GLN B C 1
ATOM 3478 O O . GLN B 1 13 ? -8.68 44.312 -4.5 1 59.59 13 GLN B O 1
ATOM 3483 N N . GLN B 1 14 ? -7.68 42.5 -5.316 1 59.12 14 GLN B N 1
ATOM 3484 C CA . GLN B 1 14 ? -6.723 42.438 -4.219 1 59.12 14 GLN B CA 1
ATOM 3485 C C . GLN B 1 14 ? -5.766 43.625 -4.262 1 59.12 14 GLN B C 1
ATOM 3487 O O . GLN B 1 14 ? -5.434 44.219 -3.225 1 59.12 14 GLN B O 1
ATOM 3492 N N . GLU B 1 15 ? -5.406 43.906 -5.402 1 65.19 15 GLU B N 1
ATOM 3493 C CA . GLU B 1 15 ? -4.523 45.062 -5.582 1 65.19 15 GLU B CA 1
ATOM 3494 C C . GLU B 1 15 ? -5.234 46.375 -5.234 1 65.19 15 GLU B C 1
ATOM 3496 O O . GLU B 1 15 ? -4.641 47.281 -4.629 1 65.19 15 GLU B O 1
ATOM 3501 N N . LYS B 1 16 ? -6.422 46.469 -5.598 1 70.88 16 LYS B N 1
ATOM 3502 C CA . LYS B 1 16 ? -7.227 47.625 -5.266 1 70.88 16 LYS B CA 1
ATOM 3503 C C . LYS B 1 16 ? -7.426 47.75 -3.756 1 70.88 16 LYS B C 1
ATOM 3505 O O . LYS B 1 16 ? -7.355 48.875 -3.203 1 70.88 16 LYS B O 1
ATOM 3510 N N . ARG B 1 17 ? -7.602 46.625 -3.176 1 67.19 17 ARG B N 1
ATOM 3511 C CA . ARG B 1 17 ? -7.766 46.625 -1.726 1 67.19 17 ARG B CA 1
ATOM 3512 C C . ARG B 1 17 ? -6.457 46.969 -1.026 1 67.19 17 ARG B C 1
ATOM 3514 O O . ARG B 1 17 ? -6.449 47.719 -0.042 1 67.19 17 ARG B O 1
ATOM 3521 N N . GLN B 1 18 ? -5.527 46.469 -1.643 1 67.38 18 GLN B N 1
ATOM 3522 C CA . GLN B 1 18 ? -4.207 46.781 -1.116 1 67.38 18 GLN B CA 1
ATOM 3523 C C . GLN B 1 18 ? -3.904 48.281 -1.285 1 67.38 18 GLN B C 1
ATOM 3525 O O . GLN B 1 18 ? -3.344 48.906 -0.387 1 67.38 18 GLN B O 1
ATOM 3530 N N . GLN B 1 19 ? -4.234 48.719 -2.422 1 73.75 19 GLN B N 1
ATOM 3531 C CA . GLN B 1 19 ? -4.031 50.156 -2.684 1 73.75 19 GLN B CA 1
ATOM 3532 C C . GLN B 1 19 ? -4.902 51 -1.771 1 73.75 19 GLN B C 1
ATOM 3534 O O . GLN B 1 19 ? -4.457 52.031 -1.269 1 73.75 19 GLN B O 1
ATOM 3539 N N . LYS B 1 20 ? -6.094 50.562 -1.56 1 75.19 20 LYS B N 1
ATOM 3540 C CA . LYS B 1 20 ? -6.984 51.281 -0.663 1 75.19 20 LYS B CA 1
ATOM 3541 C C . LYS B 1 20 ? -6.492 51.219 0.78 1 75.19 20 LYS B C 1
ATOM 3543 O O . LYS B 1 20 ? -6.555 52.219 1.511 1 75.19 20 LYS B O 1
ATOM 3548 N N . LEU B 1 21 ? -6 50.094 1.106 1 72.38 21 LEU B N 1
ATOM 3549 C CA . LEU B 1 21 ? -5.43 49.938 2.439 1 72.38 21 LEU B CA 1
ATOM 3550 C C . LEU B 1 21 ? -4.203 50.812 2.611 1 72.38 21 LEU B C 1
ATOM 3552 O O . LEU B 1 21 ? -4.047 51.469 3.645 1 72.38 21 LEU B O 1
ATOM 3556 N N . LYS B 1 22 ? -3.523 50.781 1.614 1 72.31 22 LYS B N 1
ATOM 3557 C CA . LYS B 1 22 ? -2.359 51.656 1.59 1 72.31 22 LYS B CA 1
ATOM 3558 C C . LYS B 1 22 ? -2.775 53.125 1.722 1 72.31 22 LYS B C 1
ATOM 3560 O O . LYS B 1 22 ? -2.17 53.875 2.482 1 72.31 22 LYS B O 1
ATOM 3565 N N . GLU B 1 23 ? -3.74 53.5 0.964 1 76.38 23 GLU B N 1
ATOM 3566 C CA . GLU B 1 23 ? -4.27 54.875 1.021 1 76.38 23 GLU B CA 1
ATOM 3567 C C . GLU B 1 23 ? -4.75 55.219 2.428 1 76.38 23 GLU B C 1
ATOM 3569 O O . GLU B 1 23 ? -4.5 56.312 2.922 1 76.38 23 GLU B O 1
ATOM 3574 N N . LEU B 1 24 ? -5.352 54.219 3.025 1 73.75 24 LEU B N 1
ATOM 3575 C CA . LEU B 1 24 ? -5.887 54.438 4.363 1 73.75 24 LEU B CA 1
ATOM 3576 C C . LEU B 1 24 ? -4.758 54.562 5.383 1 73.75 24 LEU B C 1
ATOM 3578 O O . LEU B 1 24 ? -4.809 55.406 6.266 1 73.75 24 LEU B O 1
ATOM 3582 N N . ILE B 1 25 ? -3.746 53.844 5.129 1 69.5 25 ILE B N 1
ATOM 3583 C CA . ILE B 1 25 ? -2.568 53.875 5.992 1 69.5 25 ILE B CA 1
ATOM 3584 C C . ILE B 1 25 ? -1.845 55.219 5.816 1 69.5 25 ILE B C 1
ATOM 3586 O O . ILE B 1 25 ? -1.444 55.844 6.801 1 69.5 25 ILE B O 1
ATOM 3590 N N . LEU B 1 26 ? -1.796 55.531 4.605 1 72.06 26 LEU B N 1
ATOM 3591 C CA . LEU B 1 26 ? -1.131 56.812 4.301 1 72.06 26 LEU B CA 1
ATOM 3592 C C . LEU B 1 26 ? -1.922 58 4.855 1 72.06 26 LEU B C 1
ATOM 3594 O O . LEU B 1 26 ? -1.338 58.969 5.348 1 72.06 26 LEU B O 1
ATOM 3598 N N . ARG B 1 27 ? -3.203 57.844 4.832 1 75.38 27 ARG B N 1
ATOM 3599 C CA . ARG B 1 27 ? -4.062 58.875 5.414 1 75.38 27 ARG B CA 1
ATOM 3600 C C . ARG B 1 27 ? -3.855 58.969 6.922 1 75.38 27 ARG B C 1
ATOM 3602 O O . ARG B 1 27 ? -3.797 60.094 7.473 1 75.38 27 ARG B O 1
ATOM 3609 N N . LEU B 1 28 ? -3.717 57.812 7.484 1 69.44 28 LEU B N 1
ATOM 3610 C CA . LEU B 1 28 ? -3.455 57.781 8.922 1 69.44 28 LEU B CA 1
ATOM 3611 C C . LEU B 1 28 ? -2.082 58.344 9.234 1 69.44 28 LEU B C 1
ATOM 3613 O O . LEU B 1 28 ? -1.922 59.094 10.211 1 69.44 28 LEU B O 1
ATOM 3617 N N . HIS B 1 29 ? -1.227 58.188 8.398 1 67.12 29 HIS B N 1
ATOM 3618 C CA . HIS B 1 29 ? 0.133 58.688 8.523 1 67.12 29 HIS B CA 1
ATOM 3619 C C . HIS B 1 29 ? 0.174 60.188 8.32 1 67.12 29 HIS B C 1
ATOM 3621 O O . HIS B 1 29 ? 0.962 60.906 8.969 1 67.12 29 HIS B O 1
ATOM 3627 N N . GLU B 1 30 ? -0.669 60.625 7.484 1 72.44 30 GLU B N 1
ATOM 3628 C CA . GLU B 1 30 ? -0.711 62.062 7.168 1 72.44 30 GLU B CA 1
ATOM 3629 C C . GLU B 1 30 ? -1.546 62.812 8.188 1 72.44 30 GLU B C 1
ATOM 3631 O O . GLU B 1 30 ? -1.748 64 8.055 1 72.44 30 GLU B O 1
ATOM 3636 N N . GLY B 1 31 ? -2.084 62.031 9.219 1 70.31 31 GLY B N 1
ATOM 3637 C CA . GLY B 1 31 ? -2.674 62.688 10.375 1 70.31 31 GLY B CA 1
ATOM 3638 C C . GLY B 1 31 ? -4.188 62.75 10.32 1 70.31 31 GLY B C 1
ATOM 3639 O O . GLY B 1 31 ? -4.816 63.469 11.086 1 70.31 31 GLY B O 1
ATOM 3640 N N . GLU B 1 32 ? -4.801 62.062 9.375 1 73.44 32 GLU B N 1
ATOM 3641 C CA . GLU B 1 32 ? -6.258 62.031 9.352 1 73.44 32 GLU B CA 1
ATOM 3642 C C . GLU B 1 32 ? -6.82 61.344 10.594 1 73.44 32 GLU B C 1
ATOM 3644 O O . GLU B 1 32 ? -6.211 60.406 11.117 1 73.44 32 GLU B O 1
ATOM 3649 N N . GLY B 1 33 ? -7.945 61.906 11.125 1 71.44 33 GLY B N 1
ATOM 3650 C CA . GLY B 1 33 ? -8.578 61.344 12.312 1 71.44 33 GLY B CA 1
ATOM 3651 C C . GLY B 1 33 ? -8.961 59.875 12.172 1 71.44 33 GLY B C 1
ATOM 3652 O O . GLY B 1 33 ? -9.367 59.438 11.094 1 71.44 33 GLY B O 1
ATOM 3653 N N . GLU B 1 34 ? -8.789 59.062 13.211 1 69.75 34 GLU B N 1
ATOM 3654 C CA . GLU B 1 34 ? -9.008 57.625 13.242 1 69.75 34 GLU B CA 1
ATOM 3655 C C . GLU B 1 34 ? -10.453 57.281 12.891 1 69.75 34 GLU B C 1
ATOM 3657 O O . GLU B 1 34 ? -10.711 56.281 12.203 1 69.75 34 GLU B O 1
ATOM 3662 N N . GLU B 1 35 ? -11.328 58.156 13.258 1 72.62 35 GLU B N 1
ATOM 3663 C CA . GLU B 1 35 ? -12.75 57.875 13.062 1 72.62 35 GLU B CA 1
ATOM 3664 C C . GLU B 1 35 ? -13.117 57.938 11.586 1 72.62 35 GLU B C 1
ATOM 3666 O O . GLU B 1 35 ? -13.914 57.125 11.109 1 72.62 35 GLU B O 1
ATOM 3671 N N . SER B 1 36 ? -12.594 58.812 10.906 1 75.56 36 SER B N 1
ATOM 3672 C CA . SER B 1 36 ? -12.844 58.938 9.477 1 75.56 36 SER B CA 1
ATOM 3673 C C . SER B 1 36 ? -12.234 57.781 8.695 1 75.56 36 SER B C 1
ATOM 3675 O O . SER B 1 36 ? -12.867 57.25 7.793 1 75.56 36 SER B O 1
ATOM 3677 N N . VAL B 1 37 ? -11.062 57.344 9.141 1 72.69 37 VAL B N 1
ATOM 3678 C CA . VAL B 1 37 ? -10.391 56.25 8.484 1 72.69 37 VAL B CA 1
ATOM 3679 C C . VAL B 1 37 ? -11.109 54.938 8.82 1 72.69 37 VAL B C 1
ATOM 3681 O O . VAL B 1 37 ? -11.266 54.062 7.965 1 72.69 37 VAL B O 1
ATOM 3684 N N . LYS B 1 38 ? -11.602 54.875 9.984 1 69.44 38 LYS B N 1
ATOM 3685 C CA . LYS B 1 38 ? -12.375 53.719 10.422 1 69.44 38 LYS B CA 1
ATOM 3686 C C . LYS B 1 38 ? -13.648 53.562 9.602 1 69.44 38 LYS B C 1
ATOM 3688 O O . LYS B 1 38 ? -14.008 52.438 9.219 1 69.44 38 LYS B O 1
ATOM 3693 N N . ALA B 1 39 ? -14.281 54.625 9.383 1 72.88 39 ALA B N 1
ATOM 3694 C CA . ALA B 1 39 ? -15.508 54.594 8.594 1 72.88 39 ALA B CA 1
ATOM 3695 C C . ALA B 1 39 ? -15.242 54.125 7.168 1 72.88 39 ALA B C 1
ATOM 3697 O O . ALA B 1 39 ? -15.984 53.312 6.629 1 72.88 39 ALA B O 1
ATOM 3698 N N . ASP B 1 40 ? -14.156 54.531 6.605 1 73 40 ASP B N 1
ATOM 3699 C CA . ASP B 1 40 ? -13.789 54.125 5.258 1 73 40 ASP B CA 1
ATOM 3700 C C . ASP B 1 40 ? -13.289 52.688 5.25 1 73 40 ASP B C 1
ATOM 3702 O O . ASP B 1 40 ? -13.562 51.938 4.312 1 73 40 ASP B O 1
ATOM 3706 N N . PHE B 1 41 ? -12.594 52.375 6.266 1 69.12 41 PHE B N 1
ATOM 3707 C CA . PHE B 1 41 ? -12.141 51 6.398 1 69.12 41 PHE B CA 1
ATOM 3708 C C . PHE B 1 41 ? -13.32 50.031 6.453 1 69.12 41 PHE B C 1
ATOM 3710 O O . PHE B 1 41 ? -13.336 49 5.762 1 69.12 41 PHE B O 1
ATOM 3717 N N . ARG B 1 42 ? -14.305 50.406 7.25 1 67.75 42 ARG B N 1
ATOM 3718 C CA . ARG B 1 42 ? -15.523 49.625 7.355 1 67.75 42 ARG B CA 1
ATOM 3719 C C . ARG B 1 42 ? -16.219 49.5 6.004 1 67.75 42 ARG B C 1
ATOM 3721 O O . ARG B 1 42 ? -16.75 48.438 5.664 1 67.75 42 ARG B O 1
ATOM 3728 N N . LYS B 1 43 ? -16.203 50.438 5.34 1 70.62 43 LYS B N 1
ATOM 3729 C CA . LYS B 1 43 ? -16.859 50.5 4.043 1 70.62 43 LYS B CA 1
ATOM 3730 C C . LYS B 1 43 ? -16.172 49.594 3.023 1 70.62 43 LYS B C 1
ATOM 3732 O O . LYS B 1 43 ? -16.844 48.875 2.271 1 70.62 43 LYS B O 1
ATOM 3737 N N . TYR B 1 44 ? -14.805 49.562 3.105 1 66.06 44 TYR B N 1
ATOM 3738 C CA . TYR B 1 44 ? -14.086 48.875 2.027 1 66.06 44 TYR B CA 1
ATOM 3739 C C . TYR B 1 44 ? -13.641 47.5 2.457 1 66.06 44 TYR B C 1
ATOM 3741 O O . TYR B 1 44 ? -13.391 46.625 1.615 1 66.06 44 TYR B O 1
ATOM 3749 N N . PHE B 1 45 ? -13.602 47.344 3.715 1 62.12 45 PHE B N 1
ATOM 3750 C CA . PHE B 1 45 ? -13 46.125 4.176 1 62.12 45 PHE B CA 1
ATOM 3751 C C . PHE B 1 45 ? -13.969 45.344 5.082 1 62.12 45 PHE B C 1
ATOM 3753 O O . PHE B 1 45 ? -13.539 44.531 5.898 1 62.12 45 PHE B O 1
ATOM 3760 N N . LYS B 1 46 ? -15.234 45.594 4.895 1 59.75 46 LYS B N 1
ATOM 3761 C CA . LYS B 1 46 ? -16.281 44.969 5.688 1 59.75 46 LYS B CA 1
ATOM 3762 C C . LYS B 1 46 ? -16.188 43.438 5.598 1 59.75 46 LYS B C 1
ATOM 3764 O O . LYS B 1 46 ? -16.453 42.75 6.574 1 59.75 46 LYS B O 1
ATOM 3769 N N . ASP B 1 47 ? -15.773 43.062 4.418 1 52.66 47 ASP B N 1
ATOM 3770 C CA . ASP B 1 47 ? -15.812 41.625 4.184 1 52.66 47 ASP B CA 1
ATOM 3771 C C . ASP B 1 47 ? -14.406 41.031 4.207 1 52.66 47 ASP B C 1
ATOM 3773 O O . ASP B 1 47 ? -14.18 39.906 3.695 1 52.66 47 ASP B O 1
ATOM 3777 N N . VAL B 1 48 ? -13.43 41.844 4.695 1 54.12 48 VAL B N 1
ATOM 3778 C CA . VAL B 1 48 ? -12.047 41.344 4.711 1 54.12 48 VAL B CA 1
ATOM 3779 C C . VAL B 1 48 ? -11.672 40.938 6.129 1 54.12 48 VAL B C 1
ATOM 3781 O O . VAL B 1 48 ? -11.969 41.625 7.098 1 54.12 48 VAL B O 1
ATOM 3784 N N . SER B 1 49 ? -11.195 39.781 6.289 1 50.91 49 SER B N 1
ATOM 3785 C CA . SER B 1 49 ? -10.836 39.25 7.598 1 50.91 49 SER B CA 1
ATOM 3786 C C . SER B 1 49 ? -9.648 40 8.195 1 50.91 49 SER B C 1
ATOM 3788 O O . SER B 1 49 ? -8.859 40.594 7.465 1 50.91 49 SER B O 1
ATOM 3790 N N . ALA B 1 50 ? -9.664 40.156 9.492 1 51.5 50 ALA B N 1
ATOM 3791 C CA . ALA B 1 50 ? -8.547 40.75 10.211 1 51.5 50 ALA B CA 1
ATOM 3792 C C . ALA B 1 50 ? -7.219 40.156 9.758 1 51.5 50 ALA B C 1
ATOM 3794 O O . ALA B 1 50 ? -6.223 40.875 9.633 1 51.5 50 ALA B O 1
ATOM 3795 N N . LEU B 1 51 ? -7.297 39 9.523 1 49.81 51 LEU B N 1
ATOM 3796 C CA . LEU B 1 51 ? -6.082 38.312 9.102 1 49.81 51 LEU B CA 1
ATOM 3797 C C . LEU B 1 51 ? -5.645 38.781 7.719 1 49.81 51 LEU B C 1
ATOM 3799 O O . LEU B 1 51 ? -4.453 39 7.477 1 49.81 51 LEU B O 1
ATOM 3803 N N . GLU B 1 52 ? -6.637 38.938 6.844 1 55.34 52 GLU B N 1
ATOM 3804 C CA . GLU B 1 52 ? -6.324 39.438 5.504 1 55.34 52 GLU B CA 1
ATOM 3805 C C . GLU B 1 52 ? -5.699 40.812 5.562 1 55.34 52 GLU B C 1
ATOM 3807 O O . GLU B 1 52 ? -4.758 41.125 4.824 1 55.34 52 GLU B O 1
ATOM 3812 N N . ILE B 1 53 ? -6.176 41.562 6.383 1 56.81 53 ILE B N 1
ATOM 3813 C CA . ILE B 1 53 ? -5.656 42.906 6.559 1 56.81 53 ILE B CA 1
ATOM 3814 C C . ILE B 1 53 ? -4.215 42.844 7.066 1 56.81 53 ILE B C 1
ATOM 3816 O O . ILE B 1 53 ? -3.346 43.562 6.574 1 56.81 53 ILE B O 1
ATOM 3820 N N . SER B 1 54 ? -4.078 41.906 7.938 1 55.19 54 SER B N 1
ATOM 3821 C CA . SER B 1 54 ? -2.734 41.75 8.484 1 55.19 54 SER B CA 1
ATOM 3822 C C . SER B 1 54 ? -1.743 41.344 7.398 1 55.19 54 SER B C 1
ATOM 3824 O O . SER B 1 54 ? -0.609 41.812 7.375 1 55.19 54 SER B O 1
ATOM 3826 N N . VAL B 1 55 ? -2.188 40.531 6.543 1 56.22 55 VAL B N 1
ATOM 3827 C CA . VAL B 1 55 ? -1.344 40.094 5.438 1 56.22 55 VAL B CA 1
ATOM 3828 C C . VAL B 1 55 ? -1.058 41.281 4.504 1 56.22 55 VAL B C 1
ATOM 3830 O O . VAL B 1 55 ? 0.077 41.469 4.055 1 56.22 55 VAL B O 1
ATOM 3833 N N . MET B 1 56 ? -2.082 42.062 4.246 1 58.91 56 MET B N 1
ATOM 3834 C CA . MET B 1 56 ? -1.94 43.219 3.381 1 58.91 56 MET B CA 1
ATOM 3835 C C . MET B 1 56 ? -0.976 44.25 3.986 1 58.91 56 MET B C 1
ATOM 3837 O O . MET B 1 56 ? -0.151 44.812 3.279 1 58.91 56 MET B O 1
ATOM 3841 N N . GLU B 1 57 ? -1.126 44.281 5.258 1 59.41 57 GLU B N 1
ATOM 3842 C CA . GLU B 1 57 ? -0.257 45.219 5.988 1 59.41 57 GLU B CA 1
ATOM 3843 C C . GLU B 1 57 ? 1.208 44.812 5.867 1 59.41 57 GLU B C 1
ATOM 3845 O O . GLU B 1 57 ? 2.078 45.656 5.641 1 59.41 57 GLU B O 1
ATOM 3850 N N . ARG B 1 58 ? 1.431 43.594 6.004 1 53.75 58 ARG B N 1
ATOM 3851 C CA . ARG B 1 58 ? 2.789 43.094 5.941 1 53.75 58 ARG B CA 1
ATOM 3852 C C . ARG B 1 58 ? 3.387 43.25 4.551 1 53.75 58 ARG B C 1
ATOM 3854 O O . ARG B 1 58 ? 4.566 43.594 4.414 1 53.75 58 ARG B O 1
ATOM 3861 N N . ARG B 1 59 ? 2.525 43.062 3.57 1 56.56 59 ARG B N 1
ATOM 3862 C CA . ARG B 1 59 ? 2.982 43.281 2.201 1 56.56 59 ARG B CA 1
ATOM 3863 C C . ARG B 1 59 ? 3.359 44.75 1.978 1 56.56 59 ARG B C 1
ATOM 3865 O O . ARG B 1 59 ? 4.332 45.031 1.283 1 56.56 59 ARG B O 1
ATOM 3872 N N . LEU B 1 60 ? 2.602 45.594 2.539 1 60 60 LEU B N 1
ATOM 3873 C CA . LEU B 1 60 ? 2.873 47 2.42 1 60 60 LEU B CA 1
ATOM 3874 C C . LEU B 1 60 ? 4.191 47.375 3.094 1 60 60 LEU B C 1
ATOM 3876 O O . LEU B 1 60 ? 4.953 48.188 2.576 1 60 60 LEU B O 1
ATOM 3880 N N . ILE B 1 61 ? 4.434 46.719 4.129 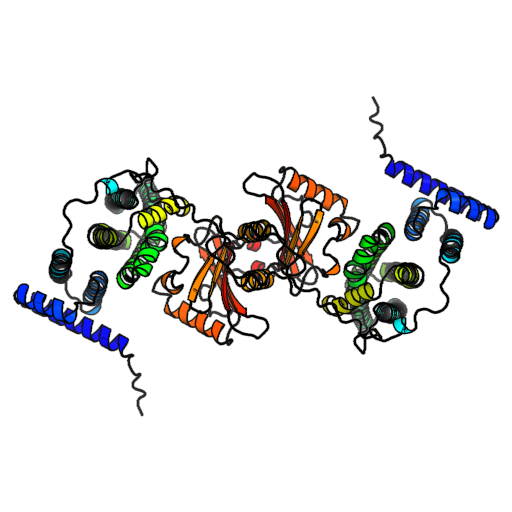1 56.84 61 ILE B N 1
ATOM 3881 C CA . ILE B 1 61 ? 5.703 46.938 4.812 1 56.84 61 ILE B CA 1
ATOM 3882 C C . ILE B 1 61 ? 6.852 46.438 3.938 1 56.84 61 ILE B C 1
ATOM 3884 O O . ILE B 1 61 ? 7.848 47.125 3.75 1 56.84 61 ILE B O 1
ATOM 3888 N N . ALA B 1 62 ? 6.672 45.312 3.445 1 56.62 62 ALA B N 1
ATOM 3889 C CA . ALA B 1 62 ? 7.738 44.656 2.686 1 56.62 62 ALA B CA 1
ATOM 3890 C C . ALA B 1 62 ? 7.965 45.344 1.349 1 56.62 62 ALA B C 1
ATOM 3892 O O . ALA B 1 62 ? 9.109 45.562 0.939 1 56.62 62 ALA B O 1
ATOM 3893 N N . ASP B 1 63 ? 6.895 45.719 0.734 1 57.81 63 ASP B N 1
ATOM 3894 C CA . ASP B 1 63 ? 7.012 46.188 -0.646 1 57.81 63 ASP B CA 1
ATOM 3895 C C . ASP B 1 63 ? 7.152 47.688 -0.708 1 57.81 63 ASP B C 1
ATOM 3897 O O . ASP B 1 63 ? 7.793 48.219 -1.619 1 57.81 63 ASP B O 1
ATOM 3901 N N . GLU B 1 64 ? 6.531 48.406 0.24 1 58.31 64 GLU B N 1
ATOM 3902 C CA . GLU B 1 64 ? 6.465 49.844 0.013 1 58.31 64 GLU B CA 1
ATOM 3903 C C . GLU B 1 64 ? 7.18 50.594 1.119 1 58.31 64 GLU B C 1
ATOM 3905 O O . GLU B 1 64 ? 7.176 51.844 1.131 1 58.31 64 GLU B O 1
ATOM 3910 N N . GLY B 1 65 ? 7.895 49.844 2.031 1 54.5 65 GLY B N 1
ATOM 3911 C CA . GLY B 1 65 ? 8.758 50.438 3.031 1 54.5 65 GLY B CA 1
ATOM 3912 C C . GLY B 1 65 ? 7.984 51.219 4.098 1 54.5 65 GLY B C 1
ATOM 3913 O O . GLY B 1 65 ? 8.492 52.188 4.672 1 54.5 65 GLY B O 1
ATOM 3914 N N . ILE B 1 66 ? 6.746 51.062 4.234 1 55.12 66 ILE B N 1
ATOM 3915 C CA . ILE B 1 66 ? 5.992 51.719 5.316 1 55.12 66 ILE B CA 1
ATOM 3916 C C . ILE B 1 66 ? 6.48 51.188 6.664 1 55.12 66 ILE B C 1
ATOM 3918 O O . ILE B 1 66 ? 6.648 49.969 6.84 1 55.12 66 ILE B O 1
ATOM 3922 N N . HIS B 1 67 ? 6.922 52.062 7.539 1 52.97 67 HIS B N 1
ATOM 3923 C CA . HIS B 1 67 ? 7.531 51.75 8.82 1 52.97 67 HIS B CA 1
ATOM 3924 C C . HIS B 1 67 ? 6.559 50.969 9.703 1 52.97 67 HIS B C 1
ATOM 3926 O O . HIS B 1 67 ? 5.348 51.188 9.656 1 52.97 67 HIS B O 1
ATOM 3932 N N . ALA B 1 68 ? 7.012 49.969 10.422 1 48.62 68 ALA B N 1
ATOM 3933 C CA . ALA B 1 68 ? 6.293 49.094 11.336 1 48.62 68 ALA B CA 1
ATOM 3934 C C . ALA B 1 68 ? 5.406 49.906 12.289 1 48.62 68 ALA B C 1
ATOM 3936 O O . ALA B 1 68 ? 4.293 49.469 12.609 1 48.62 68 ALA B O 1
ATOM 3937 N N . ASP B 1 69 ? 5.781 51.031 12.648 1 51.03 69 ASP B N 1
ATOM 3938 C CA . ASP B 1 69 ? 5.035 51.875 13.578 1 51.03 69 ASP B CA 1
ATOM 3939 C C . ASP B 1 69 ? 3.727 52.344 12.953 1 51.03 69 ASP B C 1
ATOM 3941 O O . ASP B 1 69 ? 2.707 52.469 13.641 1 51.03 69 ASP B O 1
ATOM 3945 N N . ASP B 1 70 ? 3.768 52.562 11.742 1 50.56 70 ASP B N 1
ATOM 3946 C CA . ASP B 1 70 ? 2.582 53.031 11.047 1 50.56 70 ASP B CA 1
ATOM 3947 C C . ASP B 1 70 ? 1.565 51.938 10.844 1 50.56 70 ASP B C 1
ATOM 3949 O O . ASP B 1 70 ? 0.358 52.156 10.953 1 50.56 70 ASP B O 1
ATOM 3953 N N . ILE B 1 71 ? 2.033 50.781 10.609 1 49.59 71 ILE B N 1
ATOM 3954 C CA . ILE B 1 71 ? 1.193 49.625 10.461 1 49.59 71 ILE B CA 1
ATOM 3955 C C . ILE B 1 71 ? 0.608 49.219 11.812 1 49.59 71 ILE B C 1
ATOM 3957 O O . ILE B 1 71 ? -0.558 48.844 11.906 1 49.59 71 ILE B O 1
ATOM 3961 N N . MET B 1 72 ? 1.316 49.344 12.758 1 47.91 72 MET B N 1
ATOM 3962 C CA . MET B 1 72 ? 0.82 49.094 14.109 1 47.91 72 MET B CA 1
ATOM 3963 C C . MET B 1 72 ? -0.361 50 14.438 1 47.91 72 MET B C 1
ATOM 3965 O O . MET B 1 72 ? -1.324 49.594 15.07 1 47.91 72 MET B O 1
ATOM 3969 N N . LYS B 1 73 ? -0.336 51.156 14.016 1 49.88 73 LYS B N 1
ATOM 3970 C CA . LYS B 1 73 ? -1.446 52.094 14.219 1 49.88 73 LYS B CA 1
ATOM 3971 C C . LYS B 1 73 ? -2.689 51.625 13.461 1 49.88 73 LYS B C 1
ATOM 3973 O O . LYS B 1 73 ? -3.803 51.719 13.984 1 49.88 73 LYS B O 1
ATOM 3978 N N . LEU B 1 74 ? -2.461 51.156 12.328 1 50.69 74 LEU B N 1
ATOM 3979 C CA . LEU B 1 74 ? -3.588 50.625 11.57 1 50.69 74 LEU B CA 1
ATOM 3980 C C . LEU B 1 74 ? -4.066 49.312 12.164 1 50.69 74 LEU B C 1
ATOM 3982 O O . LEU B 1 74 ? -5.273 49.062 12.234 1 50.69 74 LEU B O 1
ATOM 3986 N N . CYS B 1 75 ? -3.164 48.438 12.492 1 51.06 75 CYS B N 1
ATOM 3987 C CA . CYS B 1 75 ? -3.529 47.219 13.188 1 51.06 75 CYS B CA 1
ATOM 3988 C C . CYS B 1 75 ? -4.34 47.5 14.445 1 51.06 75 CYS B C 1
ATOM 3990 O O . CYS B 1 75 ? -5.309 46.812 14.742 1 51.06 75 CYS B O 1
ATOM 3992 N N . ASN B 1 76 ? -3.943 48.531 15.102 1 46.81 76 ASN B N 1
ATOM 3993 C CA . ASN B 1 76 ? -4.73 48.938 16.25 1 46.81 76 ASN B CA 1
ATOM 3994 C C . ASN B 1 76 ? -6.117 49.438 15.844 1 46.81 76 ASN B C 1
ATOM 3996 O O . ASN B 1 76 ? -7.102 49.156 16.531 1 46.81 76 ASN B O 1
ATOM 4000 N N . VAL B 1 77 ? -6.215 50.188 14.898 1 49.44 77 VAL B N 1
ATOM 4001 C CA . VAL B 1 77 ? -7.516 50.594 14.375 1 49.44 77 VAL B CA 1
ATOM 4002 C C . VAL B 1 77 ? -8.289 49.375 13.891 1 49.44 77 VAL B C 1
ATOM 4004 O O . VAL B 1 77 ? -9.484 49.219 14.18 1 49.44 77 VAL B O 1
ATOM 4007 N N . HIS B 1 78 ? -7.602 48.531 13.242 1 48.94 78 HIS B N 1
ATOM 4008 C CA . HIS B 1 78 ? -8.195 47.25 12.812 1 48.94 78 HIS B CA 1
ATOM 4009 C C . HIS B 1 78 ? -8.609 46.406 14 1 48.94 78 HIS B C 1
ATOM 4011 O O . HIS B 1 78 ? -9.734 45.906 14.047 1 48.94 78 HIS B O 1
ATOM 4017 N N . ALA B 1 79 ? -7.684 46.156 14.805 1 45.81 79 ALA B N 1
ATOM 4018 C CA . ALA B 1 79 ? -8.023 45.438 16.047 1 45.81 79 ALA B CA 1
ATOM 4019 C C . ALA B 1 79 ? -9.172 46.125 16.766 1 45.81 79 ALA B C 1
ATOM 4021 O O . ALA B 1 79 ? -10.086 45.469 17.281 1 45.81 79 ALA B O 1
ATOM 4022 N N . ALA B 1 80 ? -9.141 47.344 16.766 1 43.69 80 ALA B N 1
ATOM 4023 C CA . ALA B 1 80 ? -10.188 48.125 17.422 1 43.69 80 ALA B CA 1
ATOM 4024 C C . ALA B 1 80 ? -11.516 48 16.688 1 43.69 80 ALA B C 1
ATOM 4026 O O . ALA B 1 80 ? -12.578 47.906 17.312 1 43.69 80 ALA B O 1
ATOM 4027 N N . ILE B 1 81 ? -11.516 48.031 15.461 1 46.31 81 ILE B N 1
ATOM 4028 C CA . ILE B 1 81 ? -12.742 47.875 14.695 1 46.31 81 ILE B CA 1
ATOM 4029 C C . ILE B 1 81 ? -13.25 46.438 14.828 1 46.31 81 ILE B C 1
ATOM 4031 O O . ILE B 1 81 ? -14.453 46.219 15.008 1 46.31 81 ILE B O 1
ATOM 4035 N N . PHE B 1 82 ? -12.375 45.5 14.656 1 42.75 82 PHE B N 1
ATOM 4036 C CA . PHE B 1 82 ? -12.766 44.125 14.836 1 42.75 82 PHE B CA 1
ATOM 4037 C C . PHE B 1 82 ? -13.133 43.844 16.297 1 42.75 82 PHE B C 1
ATOM 4039 O O . PHE B 1 82 ? -14.102 43.125 16.562 1 42.75 82 PHE B O 1
ATOM 4046 N N . LEU B 1 83 ? -12.281 44.281 17.156 1 40 83 LEU B N 1
ATOM 4047 C CA . LEU B 1 83 ? -12.633 44.188 18.578 1 40 83 LEU B CA 1
ATOM 4048 C C . LEU B 1 83 ? -13.953 44.906 18.844 1 40 83 LEU B C 1
ATOM 4050 O O . LEU B 1 83 ? -14.75 44.438 19.672 1 40 83 LEU B O 1
ATOM 4054 N N . GLU B 1 84 ? -14.141 46 18.344 1 40.44 84 GLU B N 1
ATOM 4055 C CA . GLU B 1 84 ? -15.406 46.656 18.562 1 40.44 84 GLU B CA 1
ATOM 4056 C C . GLU B 1 84 ? -16.578 45.844 18.016 1 40.44 84 GLU B C 1
ATOM 4058 O O . GLU B 1 84 ? -17.688 45.906 18.547 1 40.44 84 GLU B O 1
ATOM 4063 N N . ASN B 1 85 ? -16.375 45.281 16.906 1 40.16 85 ASN B N 1
ATOM 4064 C CA . ASN B 1 85 ? -17.453 44.406 16.422 1 40.16 85 ASN B CA 1
ATOM 4065 C C . ASN B 1 85 ? -17.422 43.031 17.078 1 40.16 85 ASN B C 1
ATOM 4067 O O . ASN B 1 85 ? -18.328 42.25 16.891 1 40.16 85 ASN B O 1
ATOM 4071 N N . ILE B 1 86 ? -16.344 42.5 17.422 1 36.19 86 ILE B N 1
ATOM 4072 C CA . ILE B 1 86 ? -16.328 41.344 18.312 1 36.19 86 ILE B CA 1
ATOM 4073 C C . ILE B 1 86 ? -16.844 41.781 19.688 1 36.19 86 ILE B C 1
ATOM 4075 O O . ILE B 1 86 ? -16.203 42.594 20.375 1 36.19 86 ILE B O 1
ATOM 4079 N N . GLN B 1 87 ? -18 42.031 19.891 1 34.22 87 GLN B N 1
ATOM 4080 C CA . GLN B 1 87 ? -18.469 42.062 21.281 1 34.22 87 GLN B CA 1
ATOM 4081 C C . GLN B 1 87 ? -17.672 41.062 22.141 1 34.22 87 GLN B C 1
ATOM 4083 O O . GLN B 1 87 ? -17.75 39.875 21.938 1 34.22 87 GLN B O 1
ATOM 4088 N N . LEU B 1 88 ? -16.406 41.375 22.422 1 34.31 88 LEU B N 1
ATOM 4089 C CA . LEU B 1 88 ? -15.773 40.562 23.453 1 34.31 88 LEU B CA 1
ATOM 4090 C C . LEU B 1 88 ? -16.797 40.062 24.469 1 34.31 88 LEU B C 1
ATOM 4092 O O . LEU B 1 88 ? -17.391 40.875 25.203 1 34.31 88 LEU B O 1
ATOM 4096 N N . ALA B 1 89 ? -17.531 39.281 24.172 1 34.44 89 ALA B N 1
ATOM 4097 C CA . ALA B 1 89 ? -18.266 38.688 25.281 1 34.44 89 ALA B CA 1
ATOM 4098 C C . ALA B 1 89 ? -17.391 38.562 26.516 1 34.44 89 ALA B C 1
ATOM 4100 O O . ALA B 1 89 ? -16.281 38.031 26.453 1 34.44 89 ALA B O 1
ATOM 4101 N N . ASP B 1 90 ? -17.344 39.438 27.359 1 38.09 90 ASP B N 1
ATOM 4102 C CA . ASP B 1 90 ? -16.641 39.5 28.641 1 38.09 90 ASP B CA 1
ATOM 4103 C C . ASP B 1 90 ? -16.219 38.094 29.078 1 38.09 90 ASP B C 1
ATOM 4105 O O . ASP B 1 90 ? -15.102 37.906 29.562 1 38.09 90 ASP B O 1
ATOM 4109 N N . GLU B 1 91 ? -17.125 37.156 29.578 1 39.34 91 GLU B N 1
ATOM 4110 C CA . GLU B 1 91 ? -16.812 36.031 30.453 1 39.34 91 GLU B CA 1
ATOM 4111 C C . GLU B 1 91 ? -16.406 34.812 29.641 1 39.34 91 GLU B C 1
ATOM 4113 O O . GLU B 1 91 ? -17.234 34.25 28.906 1 39.34 91 GLU B O 1
ATOM 4118 N N . ALA B 1 92 ? -15.141 34.75 29.031 1 47.22 92 ALA B N 1
ATOM 4119 C CA . ALA B 1 92 ? -14.734 33.438 28.562 1 47.22 92 ALA B CA 1
ATOM 4120 C C . ALA B 1 92 ? -15.445 32.344 29.359 1 47.22 92 ALA B C 1
ATOM 4122 O O . ALA B 1 92 ? -15.555 32.406 30.578 1 47.22 92 ALA B O 1
ATOM 4123 N N . PRO B 1 93 ? -16.078 31.516 28.609 1 53.81 93 PRO B N 1
ATOM 4124 C CA . PRO B 1 93 ? -16.703 30.438 29.391 1 53.81 93 PRO B CA 1
ATOM 4125 C C . PRO B 1 93 ? -15.711 29.766 30.344 1 53.81 93 PRO B C 1
ATOM 4127 O O . PRO B 1 93 ? -14.523 29.656 30.031 1 53.81 93 PRO B O 1
ATOM 4130 N N . HIS B 1 94 ? -15.945 29.734 31.609 1 62.06 94 HIS B N 1
ATOM 4131 C CA . HIS B 1 94 ? -15.227 29.078 32.688 1 62.06 94 HIS B CA 1
ATOM 4132 C C . HIS B 1 94 ? -14.562 27.797 32.219 1 62.06 94 HIS B C 1
ATOM 4134 O O . HIS B 1 94 ? -13.453 27.469 32.656 1 62.06 94 HIS B O 1
ATOM 4140 N N . ASP B 1 95 ? -14.945 27.312 31.078 1 73.12 95 ASP B N 1
ATOM 4141 C CA . ASP B 1 95 ? -14.453 26.016 30.625 1 73.12 95 ASP B CA 1
ATOM 4142 C C . ASP B 1 95 ? -13.109 26.156 29.906 1 73.12 95 ASP B C 1
ATOM 4144 O O . ASP B 1 95 ? -12.281 25.25 29.938 1 73.12 95 ASP B O 1
ATOM 4148 N N . PHE B 1 96 ? -12.805 27.297 29.438 1 77.19 96 PHE B N 1
ATOM 4149 C CA . PHE B 1 96 ? -11.617 27.5 28.609 1 77.19 96 PHE B CA 1
ATOM 4150 C C . PHE B 1 96 ? -10.359 27.516 29.484 1 77.19 96 PHE B C 1
ATOM 4152 O O . PHE B 1 96 ? -9.25 27.375 28.969 1 77.19 96 PHE B O 1
ATOM 4159 N N . GLU B 1 97 ? -10.594 27.609 30.734 1 77.88 97 GLU B N 1
ATOM 4160 C CA . GLU B 1 97 ? -9.453 27.656 31.641 1 77.88 97 GLU B CA 1
ATOM 4161 C C . GLU B 1 97 ? -9.156 26.266 32.219 1 77.88 97 GLU B C 1
ATOM 4163 O O . GLU B 1 97 ? -8.109 26.062 32.844 1 77.88 97 GLU B O 1
ATOM 4168 N N . LYS B 1 98 ? -9.977 25.375 31.875 1 79.94 98 LYS B N 1
ATOM 4169 C CA . LYS B 1 98 ? -9.797 24.031 32.406 1 79.94 98 LYS B CA 1
ATOM 4170 C C . LYS B 1 98 ? -8.672 23.297 31.672 1 79.94 98 LYS B C 1
ATOM 4172 O O . LYS B 1 98 ? -8.531 23.406 30.453 1 79.94 98 LYS B O 1
ATOM 4177 N N . PRO B 1 99 ? -7.918 22.547 32.469 1 83.38 99 PRO B N 1
ATOM 4178 C CA . PRO B 1 99 ? -6.855 21.766 31.828 1 83.38 99 PRO B CA 1
ATOM 4179 C C . PRO B 1 99 ? -7.379 20.812 30.766 1 83.38 99 PRO B C 1
ATOM 4181 O O . PRO B 1 99 ? -8.438 20.203 30.953 1 83.38 99 PRO B O 1
ATOM 4184 N N . GLY B 1 100 ? -6.621 20.875 29.719 1 87.62 100 GLY B N 1
ATOM 4185 C CA . GLY B 1 100 ? -6.984 19.953 28.656 1 87.62 100 GLY B CA 1
ATOM 4186 C C . GLY B 1 100 ? -7.844 20.594 27.578 1 87.62 100 GLY B C 1
ATOM 4187 O O . GLY B 1 100 ? -7.941 20.078 26.469 1 87.62 100 GLY B O 1
ATOM 4188 N N . HIS B 1 101 ? -8.578 21.562 27.984 1 90 101 HIS B N 1
ATOM 4189 C CA . HIS B 1 101 ? -9.344 22.266 26.938 1 90 101 HIS B CA 1
ATOM 4190 C C . HIS B 1 101 ? -8.422 22.812 25.859 1 90 101 HIS B C 1
ATOM 4192 O O . HIS B 1 101 ? -7.348 23.328 26.156 1 90 101 HIS B O 1
ATOM 4198 N N . PRO B 1 102 ? -8.805 22.734 24.625 1 92.94 102 PRO B N 1
ATOM 4199 C CA . PRO B 1 102 ? -7.934 23.156 23.531 1 92.94 102 PRO B CA 1
ATOM 4200 C C . PRO B 1 102 ? -7.43 24.578 23.688 1 92.94 102 PRO B C 1
ATOM 4202 O O . PRO B 1 102 ? -6.262 24.859 23.391 1 92.94 102 PRO B O 1
ATOM 4205 N N . VAL B 1 103 ? -8.234 25.5 24.156 1 91.69 103 VAL B N 1
ATOM 4206 C CA . VAL B 1 103 ? -7.844 26.891 24.328 1 91.69 103 VAL B CA 1
ATOM 4207 C C . VAL B 1 103 ? -6.797 27 25.438 1 91.69 103 VAL B C 1
ATOM 4209 O O . VAL B 1 103 ? -5.805 27.719 25.297 1 91.69 103 VAL B O 1
ATOM 4212 N N . HIS B 1 104 ? -7.035 26.281 26.531 1 89.81 104 HIS B N 1
ATOM 4213 C CA . HIS B 1 104 ? -6.078 26.266 27.641 1 89.81 104 HIS B CA 1
ATOM 4214 C C . HIS B 1 104 ? -4.73 25.719 27.188 1 89.81 104 HIS B C 1
ATOM 4216 O O . HIS B 1 104 ? -3.684 26.281 27.516 1 89.81 104 HIS B O 1
ATOM 4222 N N . VAL B 1 105 ? -4.762 24.672 26.469 1 91.69 105 VAL B N 1
ATOM 4223 C CA . VAL B 1 105 ? -3.537 24.047 26 1 91.69 105 VAL B CA 1
ATOM 4224 C C . VAL B 1 105 ? -2.781 25 25.078 1 91.69 105 VAL B C 1
ATOM 4226 O O . VAL B 1 105 ? -1.566 25.156 25.203 1 91.69 105 VAL B O 1
ATOM 4229 N N . LEU B 1 106 ? -3.521 25.625 24.156 1 95.25 106 LEU B N 1
ATOM 4230 C CA . LEU B 1 106 ? -2.906 26.578 23.234 1 95.25 106 LEU B CA 1
ATOM 4231 C C . LEU B 1 106 ? -2.219 27.703 24 1 95.25 106 LEU B C 1
ATOM 4233 O O . LEU B 1 106 ? -1.082 28.062 23.688 1 95.25 106 LEU B O 1
ATOM 4237 N N . LYS B 1 107 ? -2.822 28.203 24.969 1 90.56 107 LYS B N 1
ATOM 4238 C CA . LYS B 1 107 ? -2.281 29.312 25.75 1 90.56 107 LYS B CA 1
ATOM 4239 C C . LYS B 1 107 ? -1.063 28.875 26.562 1 90.56 107 LYS B C 1
ATOM 4241 O O . LYS B 1 107 ? -0.082 29.625 26.656 1 90.56 107 LYS B O 1
ATOM 4246 N N . GLN B 1 108 ? -1.158 27.625 27.109 1 87.69 108 GLN B N 1
ATOM 4247 C CA . GLN B 1 108 ? -0.021 27.109 27.859 1 87.69 108 GLN B CA 1
ATOM 4248 C C . GLN B 1 108 ? 1.193 26.906 26.953 1 87.69 108 GLN B C 1
ATOM 4250 O O . GLN B 1 108 ? 2.322 27.203 27.359 1 87.69 108 GLN B O 1
ATOM 4255 N N . GLU B 1 109 ? 0.9 26.422 25.812 1 94.19 109 GLU B N 1
ATOM 4256 C CA . GLU B 1 109 ? 1.991 26.234 24.859 1 94.19 109 GLU B CA 1
ATOM 4257 C C . GLU B 1 109 ? 2.578 27.578 24.438 1 94.19 109 GLU B C 1
ATOM 4259 O O . GLU B 1 109 ? 3.793 27.703 24.25 1 94.19 109 GLU B O 1
ATOM 4264 N N . ASN B 1 110 ? 1.716 28.609 24.281 1 92.88 110 ASN B N 1
ATOM 4265 C CA . ASN B 1 110 ? 2.186 29.953 23.953 1 92.88 110 ASN B CA 1
ATOM 4266 C C . ASN B 1 110 ? 3.107 30.516 25.031 1 92.88 110 ASN B C 1
ATOM 4268 O O . ASN B 1 110 ? 4.141 31.109 24.719 1 92.88 110 ASN B O 1
ATOM 4272 N N . ILE B 1 111 ? 2.76 30.203 26.266 1 87.56 111 ILE B N 1
ATOM 4273 C CA . ILE B 1 111 ? 3.584 30.641 27.375 1 87.56 111 ILE B CA 1
ATOM 4274 C C . ILE B 1 111 ? 4.938 29.938 27.328 1 87.56 111 ILE B C 1
ATOM 4276 O O . ILE B 1 111 ? 5.984 30.578 27.484 1 87.56 111 ILE B O 1
ATOM 4280 N N . ALA B 1 112 ? 4.855 28.672 27.094 1 88.12 112 ALA B N 1
ATOM 4281 C CA . ALA B 1 112 ? 6.086 27.891 27.016 1 88.12 112 ALA B CA 1
ATOM 4282 C C . ALA B 1 112 ? 6.965 28.375 25.859 1 88.12 112 ALA B C 1
ATOM 4284 O O . ALA B 1 112 ? 8.188 28.438 25.984 1 88.12 112 ALA B O 1
ATOM 4285 N N . LEU B 1 113 ? 6.355 28.672 24.766 1 95.5 113 LEU B N 1
ATOM 4286 C CA . LEU B 1 113 ? 7.078 29.156 23.594 1 95.5 113 LEU B CA 1
ATOM 4287 C C . LEU B 1 113 ? 7.738 30.5 23.859 1 95.5 113 LEU B C 1
ATOM 4289 O O . LEU B 1 113 ? 8.875 30.734 23.453 1 95.5 113 LEU B O 1
ATOM 4293 N N . GLU B 1 114 ? 7.047 31.406 24.516 1 90.38 114 GLU B N 1
ATOM 4294 C CA . GLU B 1 114 ? 7.617 32.688 24.906 1 90.38 114 GLU B CA 1
ATOM 4295 C C . GLU B 1 114 ? 8.867 32.5 25.766 1 90.38 114 GLU B C 1
ATOM 4297 O O . GLU B 1 114 ? 9.875 33.188 25.562 1 90.38 114 GLU B O 1
ATOM 4302 N N . GLY B 1 115 ? 8.75 31.531 26.656 1 86.25 115 GLY B N 1
ATOM 4303 C CA . GLY B 1 115 ? 9.898 31.219 27.484 1 86.25 115 GLY B CA 1
ATOM 4304 C C . GLY B 1 115 ? 11.078 30.672 26.719 1 86.25 115 GLY B C 1
ATOM 4305 O O . GLY B 1 115 ? 12.227 31.047 26.969 1 86.25 115 GLY B O 1
ATOM 4306 N N . ALA B 1 116 ? 10.75 29.859 25.812 1 91.69 116 ALA B N 1
ATOM 4307 C CA . ALA B 1 116 ? 11.797 29.234 25.016 1 91.69 116 ALA B CA 1
ATOM 4308 C C . ALA B 1 116 ? 12.539 30.281 24.172 1 91.69 116 ALA B C 1
ATOM 4310 O O . ALA B 1 116 ? 13.766 30.25 24.094 1 91.69 116 ALA B O 1
ATOM 4311 N N . VAL B 1 117 ? 11.758 31.203 23.531 1 95.06 117 VAL B N 1
ATOM 4312 C CA . VAL B 1 117 ? 12.391 32.188 22.656 1 95.06 117 VAL B CA 1
ATOM 4313 C C . VAL B 1 117 ? 13.234 33.156 23.5 1 95.06 117 VAL B C 1
ATOM 4315 O O . VAL B 1 117 ? 14.312 33.562 23.078 1 95.06 117 VAL B O 1
ATOM 4318 N N . ASP B 1 118 ? 12.867 33.406 24.703 1 88.56 118 ASP B N 1
ATOM 4319 C CA . ASP B 1 118 ? 13.625 34.281 25.609 1 88.56 118 ASP B CA 1
ATOM 4320 C C . ASP B 1 118 ? 14.922 33.625 26.047 1 88.56 118 ASP B C 1
ATOM 4322 O O . ASP B 1 118 ? 15.969 34.281 26.109 1 88.56 118 ASP B O 1
ATOM 4326 N N . ARG B 1 119 ? 14.828 32.344 26.375 1 87.69 119 ARG B N 1
ATOM 4327 C CA . ARG B 1 119 ? 16 31.609 26.797 1 87.69 119 ARG B CA 1
ATOM 4328 C C . ARG B 1 119 ? 17.047 31.562 25.688 1 87.69 119 ARG B C 1
ATOM 4330 O O . ARG B 1 119 ? 18.25 31.734 25.953 1 87.69 119 ARG B O 1
ATOM 4337 N N . ILE B 1 120 ? 16.578 31.359 24.547 1 93.88 120 ILE B N 1
ATOM 4338 C CA . ILE B 1 120 ? 17.484 31.281 23.406 1 93.88 120 ILE B CA 1
ATOM 4339 C C . ILE B 1 120 ? 18.156 32.656 23.203 1 93.88 120 ILE B C 1
ATOM 4341 O O . ILE B 1 120 ? 19.359 32.719 22.953 1 93.88 120 ILE B O 1
ATOM 4345 N N . GLU B 1 121 ? 17.375 33.719 23.281 1 91.12 121 GLU B N 1
ATOM 4346 C CA . GLU B 1 121 ? 17.922 35.062 23.109 1 91.12 121 GLU B CA 1
ATOM 4347 C C . GLU B 1 121 ? 19.031 35.344 24.109 1 91.12 121 GLU B C 1
ATOM 4349 O O . GLU B 1 121 ? 20.078 35.844 23.75 1 91.12 121 GLU B O 1
ATOM 4354 N N . ARG B 1 122 ? 18.891 34.938 25.328 1 86.19 122 ARG B N 1
ATOM 4355 C CA . ARG B 1 122 ? 19.891 35.156 26.391 1 86.19 122 ARG B CA 1
ATOM 4356 C C . ARG B 1 122 ? 21.156 34.344 26.125 1 86.19 122 ARG B C 1
ATOM 4358 O O . ARG B 1 122 ? 22.266 34.875 26.25 1 86.19 122 ARG B O 1
ATOM 4365 N N . LEU B 1 123 ? 20.906 33.094 25.75 1 89.06 123 LEU B N 1
ATOM 4366 C CA . LEU B 1 123 ? 22.047 32.25 25.469 1 89.06 123 LEU B CA 1
ATOM 4367 C C . LEU B 1 123 ? 22.828 32.75 24.266 1 89.06 123 LEU B C 1
ATOM 4369 O O . LEU B 1 123 ? 24.062 32.688 24.25 1 89.06 123 LEU B O 1
ATOM 4373 N N . LEU B 1 124 ? 22.078 33.25 23.328 1 92.12 124 LEU B N 1
ATOM 4374 C CA . LEU B 1 124 ? 22.719 33.75 22.109 1 92.12 124 LEU B CA 1
ATOM 4375 C C . LEU B 1 124 ? 23.562 34.969 22.375 1 92.12 124 LEU B C 1
ATOM 4377 O O . LEU B 1 124 ? 24.656 35.125 21.844 1 92.12 124 LEU B O 1
ATOM 4381 N N . GLU B 1 125 ? 23.078 35.906 23.172 1 86.06 125 GLU B N 1
ATOM 4382 C CA . GLU B 1 125 ? 23.812 37.094 23.562 1 86.06 125 GLU B CA 1
ATOM 4383 C C . GLU B 1 125 ? 25.109 36.75 24.266 1 86.06 125 GLU B C 1
ATOM 4385 O O . GLU B 1 125 ? 26.156 37.375 24.016 1 86.06 125 GLU B O 1
ATOM 4390 N N . PHE B 1 126 ? 25.016 35.719 25.078 1 85.44 126 PHE B N 1
ATOM 4391 C CA . PHE B 1 126 ? 26.188 35.25 25.797 1 85.44 126 PHE B CA 1
ATOM 4392 C C . PHE B 1 126 ? 27.188 34.625 24.828 1 85.44 126 PHE B C 1
ATOM 4394 O O . PHE B 1 126 ? 28.391 34.844 24.906 1 85.44 126 PHE B O 1
ATOM 4401 N N . TYR B 1 127 ? 26.688 33.844 24 1 89.94 127 TYR B N 1
ATOM 4402 C CA . TYR B 1 127 ? 27.516 33.062 23.094 1 89.94 127 TYR B CA 1
ATOM 4403 C C . TYR B 1 127 ? 28.297 33.969 22.156 1 89.94 127 TYR B C 1
ATOM 4405 O O . TYR B 1 127 ? 29.453 33.719 21.844 1 89.94 127 TYR B O 1
ATOM 4413 N N . VAL B 1 128 ? 27.625 35 21.609 1 87 128 VAL B N 1
ATOM 4414 C CA . VAL B 1 128 ? 28.266 35.906 20.656 1 87 128 VAL B CA 1
ATOM 4415 C C . VAL B 1 128 ? 29.375 36.688 21.344 1 87 128 VAL B C 1
ATOM 4417 O O . VAL B 1 128 ? 30.406 37 20.734 1 87 128 VAL B O 1
ATOM 4420 N N . THR B 1 129 ? 29.281 36.906 22.672 1 85.94 129 THR B N 1
ATOM 4421 C CA . THR B 1 129 ? 30.281 37.656 23.438 1 85.94 129 THR B CA 1
ATOM 4422 C C . THR B 1 129 ? 31.438 36.75 23.859 1 85.94 129 THR B C 1
ATOM 4424 O O . THR B 1 129 ? 32.594 37.156 23.828 1 85.94 129 THR B O 1
ATOM 4427 N N . ASP B 1 130 ? 31.062 35.5 24.281 1 87.19 130 ASP B N 1
ATOM 4428 C CA . ASP B 1 130 ? 32.031 34.531 24.719 1 87.19 130 ASP B CA 1
ATOM 4429 C C . ASP B 1 130 ? 31.688 33.125 24.203 1 87.19 130 ASP B C 1
ATOM 4431 O O . ASP B 1 130 ? 31.109 32.312 24.922 1 87.19 130 ASP B O 1
ATOM 4435 N N . PRO B 1 131 ? 32.219 32.875 23 1 86.62 131 PRO B N 1
ATOM 4436 C CA . PRO B 1 131 ? 31.844 31.609 22.359 1 86.62 131 PRO B CA 1
ATOM 4437 C C . PRO B 1 131 ? 32.406 30.391 23.109 1 86.62 131 PRO B C 1
ATOM 4439 O O . PRO B 1 131 ? 33.625 30.297 23.297 1 86.62 131 PRO B O 1
ATOM 4442 N N . ALA B 1 132 ? 31.516 29.688 23.766 1 84.94 132 ALA B N 1
ATOM 4443 C CA . ALA B 1 132 ? 31.891 28.469 24.469 1 84.94 132 ALA B CA 1
ATOM 4444 C C . ALA B 1 132 ? 31.125 27.266 23.938 1 84.94 132 ALA B C 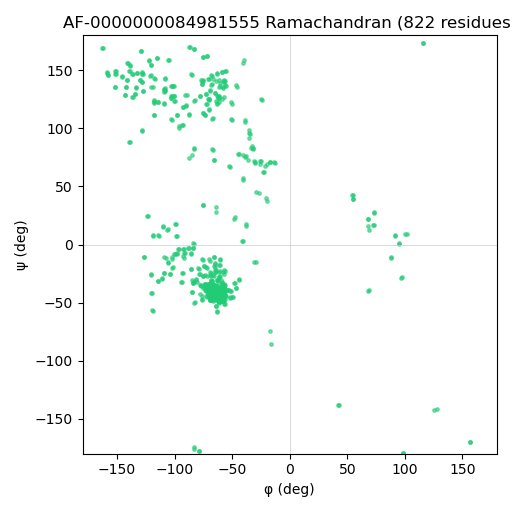1
ATOM 4446 O O . ALA B 1 132 ? 29.953 27.375 23.578 1 84.94 132 ALA B O 1
ATOM 4447 N N . GLU B 1 133 ? 31.797 26.203 23.953 1 85.94 133 GLU B N 1
ATOM 4448 C CA . GLU B 1 133 ? 31.219 24.984 23.375 1 85.94 133 GLU B CA 1
ATOM 4449 C C . GLU B 1 133 ? 30 24.516 24.172 1 85.94 133 GLU B C 1
ATOM 4451 O O . GLU B 1 133 ? 29.047 24 23.578 1 85.94 133 GLU B O 1
ATOM 4456 N N . ASP B 1 134 ? 30.047 24.688 25.359 1 83.44 134 ASP B N 1
ATOM 4457 C CA . ASP B 1 134 ? 28.938 24.266 26.203 1 83.44 134 ASP B CA 1
ATOM 4458 C C . ASP B 1 134 ? 27.703 25.141 25.953 1 83.44 134 ASP B C 1
ATOM 4460 O O . ASP B 1 134 ? 26.562 24.641 25.984 1 83.44 134 ASP B O 1
ATOM 4464 N N . VAL B 1 135 ? 28 26.406 25.672 1 87.38 135 VAL B N 1
ATOM 4465 C CA . VAL B 1 135 ? 26.906 27.312 25.391 1 87.38 135 VAL B CA 1
ATOM 4466 C C . VAL B 1 135 ? 26.281 26.969 24.047 1 87.38 135 VAL B C 1
ATOM 4468 O O . VAL B 1 135 ? 25.047 26.984 23.891 1 87.38 135 VAL B O 1
ATOM 4471 N N . LEU B 1 136 ? 27.125 26.625 23.156 1 90.56 136 LEU B N 1
ATOM 4472 C CA . LEU B 1 136 ? 26.641 26.203 21.844 1 90.56 136 LEU B CA 1
ATOM 4473 C C . LEU B 1 136 ? 25.781 24.953 21.953 1 90.56 136 LEU B C 1
ATOM 4475 O O . LEU B 1 136 ? 24.734 24.859 21.297 1 90.56 136 LEU B O 1
ATOM 4479 N N . ALA B 1 137 ? 26.188 24.078 22.75 1 87.69 137 ALA B N 1
ATOM 4480 C CA . ALA B 1 137 ? 25.422 22.844 22.984 1 87.69 137 ALA B CA 1
ATOM 4481 C C . ALA B 1 137 ? 24.062 23.156 23.594 1 87.69 137 ALA B C 1
ATOM 4483 O O . ALA B 1 137 ? 23.047 22.547 23.234 1 87.69 137 ALA B O 1
ATOM 4484 N N . GLY B 1 138 ? 24.078 24.031 24.5 1 87.19 138 GLY B N 1
ATOM 4485 C CA . GLY B 1 138 ? 22.828 24.469 25.109 1 87.19 138 GLY B CA 1
ATOM 4486 C C . GLY B 1 138 ? 21.891 25.141 24.125 1 87.19 138 GLY B C 1
ATOM 4487 O O . GLY B 1 138 ? 20.672 24.906 24.156 1 87.19 138 GLY B O 1
ATOM 4488 N N . LEU B 1 139 ? 22.484 25.922 23.25 1 91.94 139 LEU B N 1
ATOM 4489 C CA . LEU B 1 139 ? 21.703 26.594 22.219 1 91.94 139 LEU B CA 1
ATOM 4490 C C . LEU B 1 139 ? 21.062 25.578 21.281 1 91.94 139 LEU B C 1
ATOM 4492 O O . LEU B 1 139 ? 19.891 25.719 20.906 1 91.94 139 LEU B O 1
ATOM 4496 N N . LYS B 1 140 ? 21.797 24.625 20.922 1 91.81 140 LYS B N 1
ATOM 4497 C CA . LYS B 1 140 ? 21.281 23.594 20.031 1 91.81 140 LYS B CA 1
ATOM 4498 C C . LYS B 1 140 ? 20.141 22.812 20.672 1 91.81 140 LYS B C 1
ATOM 4500 O O . LYS B 1 140 ? 19.141 22.516 20.016 1 91.81 140 LYS B O 1
ATOM 4505 N N . LEU B 1 141 ? 20.234 22.562 21.938 1 88 141 LEU B N 1
ATOM 4506 C CA . LEU B 1 141 ? 19.172 21.875 22.656 1 88 141 LEU B CA 1
ATOM 4507 C C . LEU B 1 141 ? 17.906 22.719 22.734 1 88 141 LEU B C 1
ATOM 4509 O O . LEU B 1 141 ? 16.797 22.219 22.516 1 88 141 LEU B O 1
ATOM 4513 N N . GLN B 1 142 ? 18.109 23.984 23.031 1 90.5 142 GLN B N 1
ATOM 4514 C CA . GLN B 1 142 ? 16.969 24.891 23.125 1 90.5 142 GLN B CA 1
ATOM 4515 C C . GLN B 1 142 ? 16.297 25.062 21.75 1 90.5 142 GLN B C 1
ATOM 4517 O O . GLN B 1 142 ? 15.078 25.203 21.672 1 90.5 142 GLN B O 1
ATOM 4522 N N . ALA B 1 143 ? 17.125 25.078 20.719 1 94.44 143 ALA B N 1
ATOM 4523 C CA . ALA B 1 143 ? 16.578 25.172 19.359 1 94.44 143 ALA B CA 1
ATOM 4524 C C . ALA B 1 143 ? 15.727 23.953 19.031 1 94.44 143 ALA B C 1
ATOM 4526 O O . ALA B 1 143 ? 14.688 24.078 18.375 1 94.44 143 ALA B O 1
ATOM 4527 N N . GLN B 1 144 ? 16.141 22.859 19.516 1 91 144 GLN B N 1
ATOM 4528 C CA . GLN B 1 144 ? 15.375 21.641 19.312 1 91 144 GLN B CA 1
ATOM 4529 C C . GLN B 1 144 ? 14.047 21.688 20.062 1 91 144 GLN B C 1
ATOM 4531 O O . GLN B 1 144 ? 13.023 21.25 19.562 1 91 144 GLN B O 1
ATOM 4536 N N . ILE B 1 145 ? 14.102 22.156 21.188 1 89.69 145 ILE B N 1
ATOM 4537 C CA . ILE B 1 145 ? 12.891 22.312 21.984 1 89.69 145 ILE B CA 1
ATOM 4538 C C . ILE B 1 145 ? 11.945 23.281 21.281 1 89.69 145 ILE B C 1
ATOM 4540 O O . ILE B 1 145 ? 10.742 23.031 21.188 1 89.69 145 ILE B O 1
ATOM 4544 N N . LEU B 1 146 ? 12.516 24.359 20.734 1 95.75 146 LEU B N 1
ATOM 4545 C CA . LEU B 1 146 ? 11.711 25.359 20.031 1 95.75 146 LEU B CA 1
ATOM 4546 C C . LEU B 1 146 ? 11.039 24.734 18.812 1 95.75 146 LEU B C 1
ATOM 4548 O O . LEU B 1 146 ? 9.922 25.109 18.453 1 95.75 146 LEU B O 1
ATOM 4552 N N . TRP B 1 147 ? 11.703 23.781 18.234 1 95 147 TRP B N 1
ATOM 4553 C CA . TRP B 1 147 ? 11.18 23.141 17.031 1 95 147 TRP B CA 1
ATOM 4554 C C . TRP B 1 147 ? 9.891 22.391 17.328 1 95 147 TRP B C 1
ATOM 4556 O O . TRP B 1 147 ? 9.102 22.094 16.422 1 95 147 TRP B O 1
ATOM 4566 N N . GLU B 1 148 ? 9.578 22.109 18.547 1 93.31 148 GLU B N 1
ATOM 4567 C CA . GLU B 1 148 ? 8.305 21.484 18.906 1 93.31 148 GLU B CA 1
ATOM 4568 C C . GLU B 1 148 ? 7.125 22.344 18.5 1 93.31 148 GLU B C 1
ATOM 4570 O O . GLU B 1 148 ? 5.988 21.875 18.438 1 93.31 148 GLU B O 1
ATOM 4575 N N . ILE B 1 149 ? 7.426 23.594 18.141 1 96.94 149 ILE B N 1
ATOM 4576 C CA . ILE B 1 149 ? 6.391 24.516 17.656 1 96.94 149 ILE B CA 1
ATOM 4577 C C . ILE B 1 149 ? 5.688 23.906 16.453 1 96.94 149 ILE B C 1
ATOM 4579 O O . ILE B 1 149 ? 4.539 24.25 16.156 1 96.94 149 ILE B O 1
ATOM 4583 N N . ASP B 1 150 ? 6.363 23.062 15.805 1 94.88 150 ASP B N 1
ATOM 4584 C CA . ASP B 1 150 ? 5.781 22.375 14.656 1 94.88 150 ASP B CA 1
ATOM 4585 C C . ASP B 1 150 ? 4.512 21.625 15.047 1 94.88 150 ASP B C 1
ATOM 4587 O O . ASP B 1 150 ? 3.533 21.609 14.297 1 94.88 150 ASP B O 1
ATOM 4591 N N . LYS B 1 151 ? 4.484 20.984 16.188 1 92.94 151 LYS B N 1
ATOM 4592 C CA . LYS B 1 151 ? 3.307 20.266 16.672 1 92.94 151 LYS B CA 1
ATOM 4593 C C . LYS B 1 151 ? 2.182 21.234 17.016 1 92.94 151 LYS B C 1
ATOM 4595 O O . LYS B 1 151 ? 1.008 20.953 16.766 1 92.94 151 LYS B O 1
ATOM 4600 N N . HIS B 1 152 ? 2.547 22.391 17.578 1 96.5 152 HIS B N 1
ATOM 4601 C CA . HIS B 1 152 ? 1.599 23.453 17.906 1 96.5 152 HIS B CA 1
ATOM 4602 C C . HIS B 1 152 ? 0.858 23.938 16.672 1 96.5 152 HIS B C 1
ATOM 4604 O O . HIS B 1 152 ? -0.372 24.016 16.656 1 96.5 152 HIS B O 1
ATOM 4610 N N . TYR B 1 153 ? 1.625 24.172 15.648 1 95.81 153 TYR B N 1
ATOM 4611 C CA . TYR B 1 153 ? 1.051 24.672 14.406 1 95.81 153 TYR B CA 1
ATOM 4612 C C . TYR B 1 153 ? 0.286 23.562 13.688 1 95.81 153 TYR B C 1
ATOM 4614 O O . TYR B 1 153 ? -0.782 23.797 13.117 1 95.81 153 TYR B O 1
ATOM 4622 N N . ALA B 1 154 ? 0.828 22.391 13.727 1 92 154 ALA B N 1
ATOM 4623 C CA . ALA B 1 154 ? 0.157 21.266 13.07 1 92 154 ALA B CA 1
ATOM 4624 C C . ALA B 1 154 ? -1.23 21.031 13.664 1 92 154 ALA B C 1
ATOM 4626 O O . ALA B 1 154 ? -2.188 20.766 12.938 1 92 154 ALA B O 1
ATOM 4627 N N . ARG B 1 155 ? -1.361 21.062 15 1 92.62 155 ARG B N 1
ATOM 4628 C CA . ARG B 1 155 ? -2.658 20.906 15.648 1 92.62 155 ARG B CA 1
ATOM 4629 C C . ARG B 1 155 ? -3.617 22.016 15.227 1 92.62 155 ARG B C 1
ATOM 4631 O O . ARG B 1 155 ? -4.789 21.766 14.945 1 92.62 155 ARG B O 1
ATOM 4638 N N . LYS B 1 156 ? -3.139 23.219 15.195 1 94.31 156 LYS B N 1
ATOM 4639 C CA . LYS B 1 156 ? -3.941 24.359 14.75 1 94.31 156 LYS B CA 1
ATOM 4640 C C . LYS B 1 156 ? -4.418 24.172 13.312 1 94.31 156 LYS B C 1
ATOM 4642 O O . LYS B 1 156 ? -5.602 24.344 13.023 1 94.31 156 LYS B O 1
ATOM 4647 N N . GLU B 1 157 ? -3.531 23.75 12.445 1 91 157 GLU B N 1
ATOM 4648 C CA . GLU B 1 157 ? -3.758 23.656 11 1 91 157 GLU B CA 1
ATOM 4649 C C . GLU B 1 157 ? -4.684 22.484 10.672 1 91 157 GLU B C 1
ATOM 4651 O O . GLU B 1 157 ? -5.527 22.594 9.781 1 91 157 GLU B O 1
ATOM 4656 N N . ASN B 1 158 ? -4.52 21.391 11.406 1 89.69 158 ASN B N 1
ATOM 4657 C CA . ASN B 1 158 ? -5.203 20.156 11.008 1 89.69 158 ASN B CA 1
ATOM 4658 C C . ASN B 1 158 ? -6.441 19.906 11.867 1 89.69 158 ASN B C 1
ATOM 4660 O O . ASN B 1 158 ? -7.285 19.078 11.523 1 89.69 158 ASN B O 1
ATOM 4664 N N . SER B 1 159 ? -6.625 20.625 12.984 1 90.69 159 SER B N 1
ATOM 4665 C CA . SER B 1 159 ? -7.766 20.359 13.859 1 90.69 159 SER B CA 1
ATOM 4666 C C . SER B 1 159 ? -8.656 21.594 13.984 1 90.69 159 SER B C 1
ATOM 4668 O O . SER B 1 159 ? -9.883 21.484 13.906 1 90.69 159 SER B O 1
ATOM 4670 N N . TRP B 1 160 ? -8.094 22.797 14.125 1 92.31 160 TRP B N 1
ATOM 4671 C CA . TRP B 1 160 ? -8.875 24.016 14.297 1 92.31 160 TRP B CA 1
ATOM 4672 C C . TRP B 1 160 ? -9.367 24.547 12.961 1 92.31 160 TRP B C 1
ATOM 4674 O O . TRP B 1 160 ? -10.562 24.812 12.789 1 92.31 160 TRP B O 1
ATOM 4684 N N . PHE B 1 161 ? -8.477 24.656 12.031 1 90.19 161 PHE B N 1
ATOM 4685 C CA . PHE B 1 161 ? -8.758 25.328 10.766 1 90.19 161 PHE B CA 1
ATOM 4686 C C . PHE B 1 161 ? -9.867 24.625 10.008 1 90.19 161 PHE B C 1
ATOM 4688 O O . PHE B 1 161 ? -10.766 25.266 9.461 1 90.19 161 PHE B O 1
ATOM 4695 N N . PRO B 1 162 ? -9.836 23.25 10 1 89.25 162 PRO B N 1
ATOM 4696 C CA . PRO B 1 162 ? -10.938 22.578 9.297 1 89.25 162 PRO B CA 1
ATOM 4697 C C . PRO B 1 162 ? -12.312 22.969 9.828 1 89.25 162 PRO B C 1
ATOM 4699 O O . PRO B 1 162 ? -13.258 23.125 9.055 1 89.25 162 PRO B O 1
ATOM 4702 N N . ILE B 1 163 ? -12.445 23.188 11.125 1 87.56 163 ILE B N 1
ATOM 4703 C CA . ILE B 1 163 ? -13.719 23.562 11.719 1 87.56 163 ILE B CA 1
ATOM 4704 C C . ILE B 1 163 ? -14.062 25 11.352 1 87.56 163 ILE B C 1
ATOM 4706 O O . ILE B 1 163 ? -15.211 25.312 11.055 1 87.56 163 ILE B O 1
ATOM 4710 N N . MET B 1 164 ? -13.062 25.844 11.359 1 87.06 164 MET B N 1
ATOM 4711 C CA . MET B 1 164 ? -13.266 27.203 10.898 1 87.06 164 MET B CA 1
ATOM 4712 C C . MET B 1 164 ? -13.797 27.234 9.469 1 87.06 164 MET B C 1
ATOM 4714 O O . MET B 1 164 ? -14.766 27.922 9.172 1 87.06 164 MET B O 1
ATOM 4718 N N . GLU B 1 165 ? -13.117 26.469 8.656 1 81.69 165 GLU B N 1
ATOM 4719 C CA . GLU B 1 165 ? -13.492 26.406 7.246 1 81.69 165 GLU B CA 1
ATOM 4720 C C . GLU B 1 165 ? -14.906 25.875 7.07 1 81.69 165 GLU B C 1
ATOM 4722 O O . GLU B 1 165 ? -15.664 26.359 6.227 1 81.69 165 GLU B O 1
ATOM 4727 N N . ALA B 1 166 ? -15.25 24.922 7.855 1 80.06 166 ALA B N 1
ATOM 4728 C CA . ALA B 1 166 ? -16.594 24.359 7.828 1 80.06 166 ALA B CA 1
ATOM 4729 C C . ALA B 1 166 ? -17.641 25.391 8.234 1 80.06 166 ALA B C 1
ATOM 4731 O O . ALA B 1 166 ? -18.812 25.266 7.875 1 80.06 166 ALA B O 1
ATOM 4732 N N . ASN B 1 167 ? -17.188 26.406 8.992 1 77.12 167 ASN B N 1
ATOM 4733 C CA . ASN B 1 167 ? -18.047 27.5 9.398 1 77.12 167 ASN B CA 1
ATOM 4734 C C . ASN B 1 167 ? -17.844 28.734 8.508 1 77.12 167 ASN B C 1
ATOM 4736 O O . ASN B 1 167 ? -18.078 29.859 8.938 1 77.12 167 ASN B O 1
ATOM 4740 N N . ASP B 1 168 ? -17.25 28.484 7.367 1 76.12 168 ASP B N 1
ATOM 4741 C CA . ASP B 1 168 ? -17.109 29.453 6.289 1 76.12 168 ASP B CA 1
ATOM 4742 C C . ASP B 1 168 ? -16.078 30.531 6.645 1 76.12 168 ASP B C 1
ATOM 4744 O O . ASP B 1 168 ? -16.156 31.656 6.152 1 76.12 168 ASP B O 1
ATOM 4748 N N . ILE B 1 169 ? -15.281 30.234 7.625 1 75 169 ILE B N 1
ATOM 4749 C CA . ILE B 1 169 ? -14.109 31.062 7.906 1 75 169 ILE B CA 1
ATOM 4750 C C . ILE B 1 169 ? -12.891 30.484 7.188 1 75 169 ILE B C 1
ATOM 4752 O O . ILE B 1 169 ? -12.281 29.531 7.66 1 75 169 ILE B O 1
ATOM 4756 N N . THR B 1 170 ? -12.461 31.094 6.047 1 76.38 170 THR B N 1
ATOM 4757 C CA . THR B 1 170 ? -11.461 30.438 5.207 1 76.38 170 THR B CA 1
ATOM 4758 C C . THR B 1 170 ? -10.219 31.312 5.074 1 76.38 170 THR B C 1
ATOM 4760 O O . THR B 1 170 ? -9.102 30.797 4.941 1 76.38 170 THR B O 1
ATOM 4763 N N . ALA B 1 171 ? -10.328 32.562 5.207 1 70.88 171 ALA B N 1
ATOM 4764 C CA . ALA B 1 171 ? -9.219 33.469 4.957 1 70.88 171 ALA B CA 1
ATOM 4765 C C . ALA B 1 171 ? -8.219 33.438 6.113 1 70.88 171 ALA B C 1
ATOM 4767 O O . ALA B 1 171 ? -7.02 33.25 5.898 1 70.88 171 ALA B O 1
ATOM 4768 N N . PRO B 1 172 ? -8.695 33.531 7.336 1 76.12 172 PRO B N 1
ATOM 4769 C CA . PRO B 1 172 ? -7.742 33.562 8.445 1 76.12 172 PRO B CA 1
ATOM 4770 C C . PRO B 1 172 ? -6.898 32.281 8.539 1 76.12 172 PRO B C 1
ATOM 4772 O O . PRO B 1 172 ? -5.672 32.344 8.648 1 76.12 172 PRO B O 1
ATOM 4775 N N . PRO B 1 173 ? -7.535 31.125 8.406 1 82.62 173 PRO B N 1
ATOM 4776 C CA . PRO B 1 173 ? -6.723 29.891 8.438 1 82.62 173 PRO B CA 1
ATOM 4777 C C . PRO B 1 173 ? -5.641 29.875 7.359 1 82.62 173 PRO B C 1
ATOM 4779 O O . PRO B 1 173 ? -4.512 29.469 7.621 1 82.62 173 PRO B O 1
ATOM 4782 N N . LYS B 1 174 ? -5.934 30.344 6.238 1 77.88 174 LYS B N 1
ATOM 4783 C CA . LYS B 1 174 ? -4.984 30.359 5.129 1 77.88 174 LYS B CA 1
ATOM 4784 C C . LYS B 1 174 ? -3.803 31.281 5.438 1 77.88 174 LYS B C 1
ATOM 4786 O O . LYS B 1 174 ? -2.648 30.906 5.23 1 77.88 174 LYS B O 1
ATOM 4791 N N . VAL B 1 175 ? -4.094 32.406 5.922 1 74.25 175 VAL B N 1
ATOM 4792 C CA . VAL B 1 175 ? -3.064 33.406 6.23 1 74.25 175 VAL B CA 1
ATOM 4793 C C . VAL B 1 175 ? -2.191 32.875 7.379 1 74.25 175 VAL B C 1
ATOM 4795 O O . VAL B 1 175 ? -0.962 32.906 7.285 1 74.25 175 VAL B O 1
ATOM 4798 N N . MET B 1 176 ? -2.84 32.406 8.406 1 84.44 176 MET B N 1
ATOM 4799 C CA . MET B 1 176 ? -2.094 31.922 9.57 1 84.44 176 MET B CA 1
ATOM 4800 C C . MET B 1 176 ? -1.192 30.75 9.203 1 84.44 176 MET B C 1
ATOM 4802 O O . MET B 1 176 ? -0.068 30.641 9.695 1 84.44 176 MET B O 1
ATOM 4806 N N . TRP B 1 177 ? -1.719 29.906 8.352 1 85.69 177 TRP B N 1
ATOM 4807 C CA . TRP B 1 177 ? -0.915 28.781 7.914 1 85.69 177 TRP B CA 1
ATOM 4808 C C . TRP B 1 177 ? 0.324 29.25 7.156 1 85.69 177 TRP B C 1
ATOM 4810 O O . TRP B 1 177 ? 1.42 28.719 7.363 1 85.69 177 TRP B O 1
ATOM 4820 N N . GLY B 1 178 ? 0.165 30.188 6.297 1 84.56 178 GLY B N 1
ATOM 4821 C CA . GLY B 1 178 ? 1.309 30.75 5.605 1 84.56 178 GLY B CA 1
ATOM 4822 C C . GLY B 1 178 ? 2.369 31.297 6.543 1 84.56 178 GLY B C 1
ATOM 4823 O O . GLY B 1 178 ? 3.562 31.062 6.348 1 84.56 178 GLY B O 1
ATOM 4824 N N . VAL B 1 179 ? 1.896 32 7.527 1 85.56 179 VAL B N 1
ATOM 4825 C CA . VAL B 1 179 ? 2.822 32.562 8.5 1 85.56 179 VAL B CA 1
ATOM 4826 C C . VAL B 1 179 ? 3.471 31.453 9.312 1 85.56 179 VAL B C 1
ATOM 4828 O O . VAL B 1 179 ? 4.66 31.516 9.633 1 85.56 179 VAL B O 1
ATOM 4831 N N . ASP B 1 180 ? 2.65 30.406 9.703 1 92.94 180 ASP B N 1
ATOM 4832 C CA . ASP B 1 180 ? 3.221 29.234 10.352 1 92.94 180 ASP B CA 1
ATOM 4833 C C . ASP B 1 180 ? 4.41 28.688 9.57 1 92.94 180 ASP B C 1
ATOM 4835 O O . ASP B 1 180 ? 5.469 28.422 10.141 1 92.94 180 ASP B O 1
ATOM 4839 N N . ASP B 1 181 ? 4.215 28.609 8.266 1 89.38 181 ASP B N 1
ATOM 4840 C CA . ASP B 1 181 ? 5.258 28.078 7.398 1 89.38 181 ASP B CA 1
ATOM 4841 C C . ASP B 1 181 ? 6.492 28.969 7.398 1 89.38 181 ASP B C 1
ATOM 4843 O O . ASP B 1 181 ? 7.625 28.484 7.414 1 89.38 181 ASP B O 1
ATOM 4847 N N . MET B 1 182 ? 6.215 30.203 7.32 1 88.62 182 MET B N 1
ATOM 4848 C CA . MET B 1 182 ? 7.32 31.156 7.359 1 88.62 182 MET B CA 1
ATOM 4849 C C . MET B 1 182 ? 8.117 31.016 8.648 1 88.62 182 MET B C 1
ATOM 4851 O O . MET B 1 182 ? 9.352 31.016 8.625 1 88.62 182 MET B O 1
ATOM 4855 N N . ILE B 1 183 ? 7.488 30.859 9.719 1 93.94 183 ILE B N 1
ATOM 4856 C CA . ILE B 1 183 ? 8.141 30.719 11.016 1 93.94 183 ILE B CA 1
ATOM 4857 C C . ILE B 1 183 ? 8.938 29.422 11.062 1 93.94 183 ILE B C 1
ATOM 4859 O O . ILE B 1 183 ? 10.078 29.391 11.539 1 93.94 183 ILE B O 1
ATOM 4863 N N . ARG B 1 184 ? 8.312 28.359 10.602 1 94.44 184 ARG B N 1
ATOM 4864 C CA . ARG B 1 184 ? 9.031 27.094 10.5 1 94.44 184 ARG B CA 1
ATOM 4865 C C . ARG B 1 184 ? 10.336 27.266 9.734 1 94.44 184 ARG B C 1
ATOM 4867 O O . ARG B 1 184 ? 11.383 26.766 10.164 1 94.44 184 ARG B O 1
ATOM 4874 N N . ASP B 1 185 ? 10.266 27.953 8.633 1 92 185 ASP B N 1
ATOM 4875 C CA . ASP B 1 185 ? 11.445 28.172 7.812 1 92 185 ASP B CA 1
ATOM 4876 C C . ASP B 1 185 ? 12.492 28.984 8.57 1 92 185 ASP B C 1
ATOM 4878 O O . ASP B 1 185 ? 13.688 28.719 8.477 1 92 185 ASP B O 1
ATOM 4882 N N . LEU B 1 186 ? 12.047 29.953 9.25 1 94.06 186 LEU B N 1
ATOM 4883 C CA . LEU B 1 186 ? 12.945 30.781 10.031 1 94.06 186 LEU B CA 1
ATOM 4884 C C . LEU B 1 186 ? 13.664 29.953 11.094 1 94.06 186 LEU B C 1
ATOM 4886 O O . LEU B 1 186 ? 14.875 30.109 11.289 1 94.06 186 LEU B O 1
ATOM 4890 N N . ILE B 1 187 ? 12.977 29.078 11.758 1 96.56 187 ILE B N 1
ATOM 4891 C CA . ILE B 1 187 ? 13.562 28.266 12.812 1 96.56 187 ILE B CA 1
ATOM 4892 C C . ILE B 1 187 ? 14.578 27.297 12.211 1 96.56 187 ILE B C 1
ATOM 4894 O O . ILE B 1 187 ? 15.672 27.109 12.75 1 96.56 187 ILE B O 1
ATOM 4898 N N . LYS B 1 188 ? 14.211 26.703 11.125 1 93.69 188 LYS B N 1
ATOM 4899 C CA . LYS B 1 188 ? 15.125 25.781 10.445 1 93.69 188 LYS B CA 1
ATOM 4900 C C . LYS B 1 188 ? 16.422 26.484 10.039 1 93.69 188 LYS B C 1
ATOM 4902 O O . LYS B 1 188 ? 17.5 25.938 10.195 1 93.69 188 LYS B O 1
ATOM 4907 N N . GLU B 1 189 ? 16.297 27.656 9.484 1 93.88 189 GLU B N 1
ATOM 4908 C CA . GLU B 1 189 ? 17.469 28.438 9.102 1 93.88 189 GLU B CA 1
ATOM 4909 C C . GLU B 1 189 ? 18.312 28.781 10.32 1 93.88 189 GLU B C 1
ATOM 4911 O O . GLU B 1 189 ? 19.547 28.75 10.258 1 93.88 189 GLU B O 1
ATOM 4916 N N . PHE B 1 190 ? 17.719 29.125 11.406 1 96.06 190 PHE B N 1
ATOM 4917 C CA . PHE B 1 190 ? 18.422 29.406 12.648 1 96.06 190 PHE B CA 1
ATOM 4918 C C . PHE B 1 190 ? 19.25 28.219 13.094 1 96.06 190 PHE B C 1
ATOM 4920 O O . PHE B 1 190 ? 20.422 28.359 13.445 1 96.06 190 PHE B O 1
ATOM 4927 N N . ILE B 1 191 ? 18.625 27.016 13.039 1 93.88 191 ILE B N 1
ATOM 4928 C CA . ILE B 1 191 ? 19.297 25.781 13.43 1 93.88 191 ILE B CA 1
ATOM 4929 C C . ILE B 1 191 ? 20.5 25.547 12.516 1 93.88 191 ILE B C 1
ATOM 4931 O O . ILE B 1 191 ? 21.578 25.172 12.984 1 93.88 191 ILE B O 1
ATOM 4935 N N . THR B 1 192 ? 20.312 25.812 11.258 1 93.25 192 THR B N 1
ATOM 4936 C CA . THR B 1 192 ? 21.391 25.656 10.289 1 93.25 192 THR B CA 1
ATOM 4937 C C . THR B 1 192 ? 22.531 26.625 10.594 1 93.25 192 THR B C 1
ATOM 4939 O O . THR B 1 192 ? 23.703 26.234 10.531 1 93.25 192 THR B O 1
ATOM 4942 N N . LEU B 1 193 ? 22.203 27.828 10.898 1 92.81 193 LEU B N 1
ATOM 4943 C CA . LEU B 1 193 ? 23.203 28.844 11.227 1 92.81 193 LEU B CA 1
ATOM 4944 C C . LEU B 1 193 ? 23.984 28.438 12.477 1 92.81 193 LEU B C 1
ATOM 4946 O O . LEU B 1 193 ? 25.188 28.656 12.555 1 92.81 193 LEU B 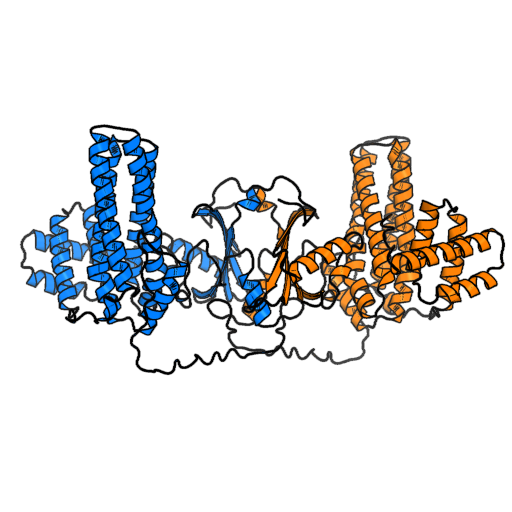O 1
ATOM 4950 N N . LEU B 1 194 ? 23.312 27.844 13.461 1 91.88 194 LEU B N 1
ATOM 4951 C CA . LEU B 1 194 ? 23.953 27.375 14.688 1 91.88 194 LEU B CA 1
ATOM 4952 C C . LEU B 1 194 ? 24.953 26.25 14.375 1 91.88 194 LEU B C 1
ATOM 4954 O O . LEU B 1 194 ? 26.062 26.234 14.914 1 91.88 194 LEU B O 1
ATOM 4958 N N . GLU B 1 195 ? 24.484 25.406 13.555 1 90.81 195 GLU B N 1
ATOM 4959 C CA . GLU B 1 195 ? 25.328 24.25 13.195 1 90.81 195 GLU B CA 1
ATOM 4960 C C . GLU B 1 195 ? 26.578 24.703 12.445 1 90.81 195 GLU B C 1
ATOM 4962 O O . GLU B 1 195 ? 27.656 24.109 12.617 1 90.81 195 GLU B O 1
ATOM 4967 N N . GLN B 1 196 ? 26.422 25.703 11.633 1 91.06 196 GLN B N 1
ATOM 4968 C CA . GLN B 1 196 ? 27.531 26.203 10.828 1 91.06 196 GLN B CA 1
ATOM 4969 C C . GLN B 1 196 ? 28.328 27.25 11.594 1 91.06 196 GLN B C 1
ATOM 4971 O O . GLN B 1 196 ? 29.359 27.734 11.102 1 91.06 196 GLN B O 1
ATOM 4976 N N . ASN B 1 197 ? 27.938 27.594 12.742 1 85.94 197 ASN B N 1
ATOM 4977 C CA . ASN B 1 197 ? 28.578 28.562 13.617 1 85.94 197 ASN B CA 1
ATOM 4978 C C . ASN B 1 197 ? 28.766 29.906 12.914 1 85.94 197 ASN B C 1
ATOM 4980 O O . ASN B 1 197 ? 29.844 30.5 12.969 1 85.94 197 ASN B O 1
ATOM 4984 N N . LYS B 1 198 ? 27.781 30.281 12.141 1 86.31 198 LYS B N 1
ATOM 4985 C CA . LYS B 1 198 ? 27.797 31.578 11.469 1 86.31 198 LYS B CA 1
ATOM 4986 C C . LYS B 1 198 ? 27.297 32.688 12.398 1 86.31 198 LYS B C 1
ATOM 4988 O O . LYS B 1 198 ? 26.188 33.188 12.227 1 86.31 198 LYS B O 1
ATOM 4993 N N . LEU B 1 199 ? 28.094 33.219 13.25 1 83.25 199 LEU B N 1
ATOM 4994 C CA . LEU B 1 199 ? 27.75 34.125 14.352 1 83.25 199 LEU B CA 1
ATOM 4995 C C . LEU B 1 199 ? 27.359 35.5 13.828 1 83.25 199 LEU B C 1
ATOM 4997 O O . LEU B 1 199 ? 26.547 36.188 14.445 1 83.25 199 LEU B O 1
ATOM 5001 N N . ASP B 1 200 ? 27.875 35.875 12.664 1 85 200 ASP B N 1
ATOM 5002 C CA . ASP B 1 200 ? 27.656 37.188 12.109 1 85 200 ASP B CA 1
ATOM 5003 C C . ASP B 1 200 ? 26.203 37.375 11.688 1 85 200 ASP B C 1
ATOM 5005 O O . ASP B 1 200 ? 25.672 38.5 11.727 1 85 200 ASP B O 1
ATOM 5009 N N . GLN B 1 201 ? 25.531 36.281 11.352 1 90.81 201 GLN B N 1
ATOM 5010 C CA . GLN B 1 201 ? 24.172 36.375 10.805 1 90.81 201 GLN B CA 1
ATOM 5011 C C . GLN B 1 201 ? 23.141 35.906 11.812 1 90.81 201 GLN B C 1
ATOM 5013 O O . GLN B 1 201 ? 21.953 36.219 11.688 1 90.81 201 GLN B O 1
ATOM 5018 N N . ILE B 1 202 ? 23.562 35.281 12.875 1 93 202 ILE B N 1
ATOM 5019 C CA . ILE B 1 202 ? 22.656 34.5 13.711 1 93 202 ILE B CA 1
ATOM 5020 C C . ILE B 1 202 ? 21.812 35.438 14.586 1 93 202 ILE B C 1
ATOM 5022 O O . ILE B 1 202 ? 20.641 35.156 14.836 1 93 202 ILE B O 1
ATOM 5026 N N . LEU B 1 203 ? 22.406 36.531 15.008 1 90.94 203 LEU B N 1
ATOM 5027 C CA . LEU B 1 203 ? 21.703 37.406 15.906 1 90.94 203 LEU B CA 1
ATOM 5028 C C . LEU B 1 203 ? 20.516 38.094 15.203 1 90.94 203 LEU B C 1
ATOM 5030 O O . LEU B 1 203 ? 19.406 38.094 15.734 1 90.94 203 LEU B O 1
ATOM 5034 N N . ASP B 1 204 ? 20.781 38.594 14.023 1 91.81 204 ASP B N 1
ATOM 5035 C CA . ASP B 1 204 ? 19.719 39.25 13.266 1 91.81 204 ASP B CA 1
ATOM 5036 C C . ASP B 1 204 ? 18.641 38.25 12.852 1 91.81 204 ASP B C 1
ATOM 5038 O O . ASP B 1 204 ? 17.438 38.562 12.93 1 91.81 204 ASP B O 1
ATOM 5042 N N . HIS B 1 205 ? 19.062 37.156 12.438 1 94.75 205 HIS B N 1
ATOM 5043 C CA . HIS B 1 205 ? 18.109 36.125 12.008 1 94.75 205 HIS B CA 1
ATOM 5044 C C . HIS B 1 205 ? 17.219 35.688 13.164 1 94.75 205 HIS B C 1
ATOM 5046 O O . HIS B 1 205 ? 16 35.562 13 1 94.75 205 HIS B O 1
ATOM 5052 N N . TYR B 1 206 ? 17.859 35.531 14.305 1 95.75 206 TYR B N 1
ATOM 5053 C CA . TYR B 1 206 ? 17.078 35.062 15.453 1 95.75 206 TYR B CA 1
ATOM 5054 C C . TYR B 1 206 ? 16.109 36.156 15.914 1 95.75 206 TYR B C 1
ATOM 5056 O O . TYR B 1 206 ? 15 35.875 16.344 1 95.75 206 TYR B O 1
ATOM 5064 N N . ALA B 1 207 ? 16.562 37.406 15.852 1 92.31 207 ALA B N 1
ATOM 5065 C CA . ALA B 1 207 ? 15.664 38.5 16.219 1 92.31 207 ALA B CA 1
ATOM 5066 C C . ALA B 1 207 ? 14.391 38.469 15.391 1 92.31 207 ALA B C 1
ATOM 5068 O O . ALA B 1 207 ? 13.289 38.656 15.922 1 92.31 207 ALA B O 1
ATOM 5069 N N . GLU B 1 208 ? 14.523 38.219 14.141 1 91.12 208 GLU B N 1
ATOM 5070 C CA . GLU B 1 208 ? 13.367 38.094 13.258 1 91.12 208 GLU B CA 1
ATOM 5071 C C . GLU B 1 208 ? 12.516 36.875 13.625 1 91.12 208 GLU B C 1
ATOM 5073 O O . GLU B 1 208 ? 11.289 36.969 13.648 1 91.12 208 GLU B O 1
ATOM 5078 N N . THR B 1 209 ? 13.172 35.781 13.891 1 96.25 209 THR B N 1
ATOM 5079 C CA . THR B 1 209 ? 12.484 34.562 14.273 1 96.25 209 THR B CA 1
ATOM 5080 C C . THR B 1 209 ? 11.641 34.781 15.523 1 96.25 209 THR B C 1
ATOM 5082 O O . THR B 1 209 ? 10.453 34.438 15.547 1 96.25 209 THR B O 1
ATOM 5085 N N . LYS B 1 210 ? 12.266 35.375 16.516 1 93.75 210 LYS B N 1
ATOM 5086 C CA . LYS B 1 210 ? 11.578 35.656 17.766 1 93.75 210 LYS B CA 1
ATOM 5087 C C . LYS B 1 210 ? 10.391 36.594 17.547 1 93.75 210 LYS B C 1
ATOM 5089 O O . LYS B 1 210 ? 9.305 36.344 18.062 1 93.75 210 LYS B O 1
ATOM 5094 N N . TYR B 1 211 ? 10.594 37.562 16.766 1 89.38 211 TYR B N 1
ATOM 5095 C CA . TYR B 1 211 ? 9.539 38.531 16.484 1 89.38 211 TYR B CA 1
ATOM 5096 C C . TYR B 1 211 ? 8.32 37.875 15.875 1 89.38 211 TYR B C 1
ATOM 5098 O O . TYR B 1 211 ? 7.191 38.094 16.312 1 89.38 211 TYR B O 1
ATOM 5106 N N . GLU B 1 212 ? 8.523 37.062 14.883 1 90.62 212 GLU B N 1
ATOM 5107 C CA . GLU B 1 212 ? 7.422 36.406 14.164 1 90.62 212 GLU B CA 1
ATOM 5108 C C . GLU B 1 212 ? 6.688 35.406 15.055 1 90.62 212 GLU B C 1
ATOM 5110 O O . GLU B 1 212 ? 5.469 35.25 14.953 1 90.62 212 GLU B O 1
ATOM 5115 N N . ILE B 1 213 ? 7.418 34.75 15.898 1 94.75 213 ILE B N 1
ATOM 5116 C CA . ILE B 1 213 ? 6.801 33.812 16.812 1 94.75 213 ILE B CA 1
ATOM 5117 C C . ILE B 1 213 ? 5.895 34.562 17.797 1 94.75 213 ILE B C 1
ATOM 5119 O O . ILE B 1 213 ? 4.746 34.156 18.016 1 94.75 213 ILE B O 1
ATOM 5123 N N . LEU B 1 214 ? 6.414 35.656 18.359 1 89 214 LEU B N 1
ATOM 5124 C CA . LEU B 1 214 ? 5.645 36.406 19.328 1 89 214 LEU B CA 1
ATOM 5125 C C . LEU B 1 214 ? 4.422 37.062 18.672 1 89 214 LEU B C 1
ATOM 5127 O O . LEU B 1 214 ? 3.35 37.125 19.266 1 89 214 LEU B O 1
ATOM 5131 N N . GLU B 1 215 ? 4.625 37.5 17.453 1 86.25 215 GLU B N 1
ATOM 5132 C CA . GLU B 1 215 ? 3.496 38.062 16.719 1 86.25 215 GLU B CA 1
ATOM 5133 C C . GLU B 1 215 ? 2.406 37 16.5 1 86.25 215 GLU B C 1
ATOM 5135 O O . GLU B 1 215 ? 1.216 37.312 16.578 1 86.25 215 GLU B O 1
ATOM 5140 N N . MET B 1 216 ? 2.791 35.812 16.172 1 91.88 216 MET B N 1
ATOM 5141 C CA . MET B 1 216 ? 1.812 34.75 15.969 1 91.88 216 MET B CA 1
ATOM 5142 C C . MET B 1 216 ? 1.077 34.438 17.266 1 91.88 216 MET B C 1
ATOM 5144 O O . MET B 1 216 ? -0.125 34.156 17.25 1 91.88 216 MET B O 1
ATOM 5148 N N . ILE B 1 217 ? 1.788 34.469 18.391 1 90.5 217 ILE B N 1
ATOM 5149 C CA . ILE B 1 217 ? 1.16 34.219 19.688 1 90.5 217 ILE B CA 1
ATOM 5150 C C . ILE B 1 217 ? 0.054 35.25 19.922 1 90.5 217 ILE B C 1
ATOM 5152 O O . ILE B 1 217 ? -1.05 34.875 20.344 1 90.5 217 ILE B O 1
ATOM 5156 N N . VAL B 1 218 ? 0.326 36.438 19.594 1 83.12 218 VAL B N 1
ATOM 5157 C CA . VAL B 1 218 ? -0.66 37.5 19.734 1 83.12 218 VAL B CA 1
ATOM 5158 C C . VAL B 1 218 ? -1.852 37.25 18.828 1 83.12 218 VAL B C 1
ATOM 5160 O O . VAL B 1 218 ? -3.004 37.375 19.25 1 83.12 218 VAL B O 1
ATOM 5163 N N . LYS B 1 219 ? -1.588 36.906 17.594 1 83.69 219 LYS B N 1
ATOM 5164 C CA . LYS B 1 219 ? -2.652 36.625 16.641 1 83.69 219 LYS B CA 1
ATOM 5165 C C . LYS B 1 219 ? -3.523 35.469 17.125 1 83.69 219 LYS B C 1
ATOM 5167 O O . LYS B 1 219 ? -4.746 35.5 16.953 1 83.69 219 LYS B O 1
ATOM 5172 N N . GLU B 1 220 ? -2.879 34.469 17.672 1 90.56 220 GLU B N 1
ATOM 5173 C CA . GLU B 1 220 ? -3.619 33.312 18.172 1 90.56 220 GLU B CA 1
ATOM 5174 C C . GLU B 1 220 ? -4.508 33.688 19.359 1 90.56 220 GLU B C 1
ATOM 5176 O O . GLU B 1 220 ? -5.676 33.312 19.406 1 90.56 220 GLU B O 1
ATOM 5181 N N . GLU B 1 221 ? -4.02 34.469 20.25 1 85.19 221 GLU B N 1
ATOM 5182 C CA . GLU B 1 221 ? -4.73 34.75 21.484 1 85.19 221 GLU B CA 1
ATOM 5183 C C . GLU B 1 221 ? -5.738 35.875 21.312 1 85.19 221 GLU B C 1
ATOM 5185 O O . GLU B 1 221 ? -6.832 35.844 21.875 1 85.19 221 GLU B O 1
ATOM 5190 N N . ASP B 1 222 ? -5.434 36.781 20.422 1 77.69 222 ASP B N 1
ATOM 5191 C CA . ASP B 1 222 ? -6.266 37.969 20.344 1 77.69 222 ASP B CA 1
ATOM 5192 C C . ASP B 1 222 ? -7.164 37.938 19.109 1 77.69 222 ASP B C 1
ATOM 5194 O O . ASP B 1 222 ? -8.125 38.688 19.016 1 77.69 222 ASP B O 1
ATOM 5198 N N . ILE B 1 223 ? -6.824 37.062 18.219 1 76.38 223 ILE B N 1
ATOM 5199 C CA . ILE B 1 223 ? -7.617 37.031 17 1 76.38 223 ILE B CA 1
ATOM 5200 C C . ILE B 1 223 ? -8.266 35.656 16.859 1 76.38 223 ILE B C 1
ATOM 5202 O O . ILE B 1 223 ? -9.492 35.531 16.859 1 76.38 223 ILE B O 1
ATOM 5206 N N . LEU B 1 224 ? -7.492 34.625 16.859 1 87 224 LEU B N 1
ATOM 5207 C CA . LEU B 1 224 ? -7.996 33.281 16.609 1 87 224 LEU B CA 1
ATOM 5208 C C . LEU B 1 224 ? -8.969 32.844 17.703 1 87 224 LEU B C 1
ATOM 5210 O O . LEU B 1 224 ? -10.109 32.5 17.422 1 87 224 LEU B O 1
ATOM 5214 N N . ILE B 1 225 ? -8.562 32.938 18.969 1 85.69 225 ILE B N 1
ATOM 5215 C CA . ILE B 1 225 ? -9.344 32.406 20.078 1 85.69 225 ILE B CA 1
ATOM 5216 C C . ILE B 1 225 ? -10.688 33.125 20.156 1 85.69 225 ILE B C 1
ATOM 5218 O O . ILE B 1 225 ? -11.742 32.5 20.156 1 85.69 225 ILE B O 1
ATOM 5222 N N . PRO B 1 226 ? -10.742 34.469 20.109 1 76.38 226 PRO B N 1
ATOM 5223 C CA . PRO B 1 226 ? -12.039 35.156 20.125 1 76.38 226 PRO B CA 1
ATOM 5224 C C . PRO B 1 226 ? -12.914 34.75 18.938 1 76.38 226 PRO B C 1
ATOM 5226 O O . PRO B 1 226 ? -14.125 34.562 19.078 1 76.38 226 PRO B O 1
ATOM 5229 N N . MET B 1 227 ? -12.32 34.594 17.797 1 76.06 227 MET B N 1
ATOM 5230 C CA . MET B 1 227 ? -13.047 34.25 16.578 1 76.06 227 MET B CA 1
ATOM 5231 C C . MET B 1 227 ? -13.703 32.875 16.703 1 76.06 227 MET B C 1
ATOM 5233 O O . MET B 1 227 ? -14.883 32.719 16.391 1 76.06 227 MET B O 1
ATOM 5237 N N . VAL B 1 228 ? -12.977 31.938 17.172 1 88 228 VAL B N 1
ATOM 5238 C CA . VAL B 1 228 ? -13.484 30.578 17.172 1 88 228 VAL B CA 1
ATOM 5239 C C . VAL B 1 228 ? -14.414 30.359 18.359 1 88 228 VAL B C 1
ATOM 5241 O O . VAL B 1 228 ? -15.32 29.531 18.312 1 88 228 VAL B O 1
ATOM 5244 N N . THR B 1 229 ? -14.18 31.062 19.422 1 79.56 229 THR B N 1
ATOM 5245 C CA . THR B 1 229 ? -15.047 30.969 20.594 1 79.56 229 THR B CA 1
ATOM 5246 C C . THR B 1 229 ? -16.484 31.359 20.234 1 79.56 229 THR B C 1
ATOM 5248 O O . THR B 1 229 ? -17.438 30.797 20.766 1 79.56 229 THR B O 1
ATOM 5251 N N . GLU B 1 230 ? -16.594 32.188 19.328 1 73.88 230 GLU B N 1
ATOM 5252 C CA . GLU B 1 230 ? -17.891 32.688 18.906 1 73.88 230 GLU B CA 1
ATOM 5253 C C . GLU B 1 230 ? -18.609 31.672 18.016 1 73.88 230 GLU B C 1
ATOM 5255 O O . GLU B 1 230 ? -19.844 31.625 17.969 1 73.88 230 GLU B O 1
ATOM 5260 N N . VAL B 1 231 ? -17.828 30.859 17.391 1 76.88 231 VAL B N 1
ATOM 5261 C CA . VAL B 1 231 ? -18.406 30.062 16.312 1 76.88 231 VAL B CA 1
ATOM 5262 C C . VAL B 1 231 ? -18.391 28.578 16.688 1 76.88 231 VAL B C 1
ATOM 5264 O O . VAL B 1 231 ? -19.297 27.828 16.312 1 76.88 231 VAL B O 1
ATOM 5267 N N . PHE B 1 232 ? -17.453 28.172 17.422 1 86.81 232 PHE B N 1
ATOM 5268 C CA . PHE B 1 232 ? -17.297 26.75 17.734 1 86.81 232 PHE B CA 1
ATOM 5269 C C . PHE B 1 232 ? -18.312 26.312 18.766 1 86.81 232 PHE B C 1
ATOM 5271 O O . PHE B 1 232 ? -18.594 27.047 19.719 1 86.81 232 PHE B O 1
ATOM 5278 N N . THR B 1 233 ? -18.859 25.156 18.547 1 79.31 233 THR B N 1
ATOM 5279 C CA . THR B 1 233 ? -19.734 24.531 19.531 1 79.31 233 THR B CA 1
ATOM 5280 C C . THR B 1 233 ? -18.922 23.703 20.516 1 79.31 233 THR B C 1
ATOM 5282 O O . THR B 1 233 ? -17.719 23.5 20.328 1 79.31 233 THR B O 1
ATOM 5285 N N . GLU B 1 234 ? -19.547 23.281 21.516 1 79.88 234 GLU B N 1
ATOM 5286 C CA . GLU B 1 234 ? -18.891 22.375 22.453 1 79.88 234 GLU B CA 1
ATOM 5287 C C . GLU B 1 234 ? -18.438 21.094 21.766 1 79.88 234 GLU B C 1
ATOM 5289 O O . GLU B 1 234 ? -17.359 20.562 22.078 1 79.88 234 GLU B O 1
ATOM 5294 N N . ASP B 1 235 ? -19.234 20.656 20.859 1 78.56 235 ASP B N 1
ATOM 5295 C CA . ASP B 1 235 ? -18.875 19.469 20.094 1 78.56 235 ASP B CA 1
ATOM 5296 C C . ASP B 1 235 ? -17.609 19.703 19.266 1 78.56 235 ASP B C 1
ATOM 5298 O O . ASP B 1 235 ? -16.766 18.812 19.141 1 78.56 235 ASP B O 1
ATOM 5302 N N . ASP B 1 236 ? -17.484 20.844 18.75 1 85.75 236 ASP B N 1
ATOM 5303 C CA . ASP B 1 236 ? -16.281 21.203 18 1 85.75 236 ASP B CA 1
ATOM 5304 C C . ASP B 1 236 ? -15.039 21.156 18.875 1 85.75 236 ASP B C 1
ATOM 5306 O O . ASP B 1 236 ? -14.016 20.594 18.484 1 85.75 236 ASP B O 1
ATOM 5310 N N . TRP B 1 237 ? -15.219 21.672 20.047 1 88.94 237 TRP B N 1
ATOM 5311 C CA . TRP B 1 237 ? -14.102 21.672 20.984 1 88.94 237 TRP B CA 1
ATOM 5312 C C . TRP B 1 237 ? -13.742 20.25 21.391 1 88.94 237 TRP B C 1
ATOM 5314 O O . TRP B 1 237 ? -12.562 19.922 21.547 1 88.94 237 TRP B O 1
ATOM 5324 N N . MET B 1 238 ? -14.711 19.469 21.5 1 83.88 238 MET B N 1
ATOM 5325 C CA . MET B 1 238 ? -14.469 18.078 21.859 1 83.88 238 MET B CA 1
ATOM 5326 C C . MET B 1 238 ? -13.719 17.344 20.75 1 83.88 238 MET B C 1
ATOM 5328 O O . MET B 1 238 ? -12.844 16.531 21.031 1 83.88 238 MET B O 1
ATOM 5332 N N . LYS B 1 239 ? -14.086 17.641 19.531 1 85.81 239 LYS B N 1
ATOM 5333 C CA . LYS B 1 239 ? -13.391 17.047 18.391 1 85.81 239 LYS B CA 1
ATOM 5334 C C . LYS B 1 239 ? -11.906 17.406 18.406 1 85.81 239 LYS B C 1
ATOM 5336 O O . LYS B 1 239 ? -11.055 16.547 18.203 1 85.81 239 LYS B O 1
ATOM 5341 N N . ILE B 1 240 ? -11.609 18.625 18.688 1 90.81 240 ILE B N 1
ATOM 5342 C CA . ILE B 1 240 ? -10.227 19.094 18.734 1 90.81 240 ILE B CA 1
ATOM 5343 C C . ILE B 1 240 ? -9.5 18.422 19.891 1 90.81 240 ILE B C 1
ATOM 5345 O O . ILE B 1 240 ? -8.383 17.922 19.719 1 90.81 240 ILE B O 1
ATOM 5349 N N . ALA B 1 241 ? -10.148 18.375 21.031 1 89.19 241 ALA B N 1
ATOM 5350 C CA . ALA B 1 241 ? -9.547 17.781 22.219 1 89.19 241 ALA B CA 1
ATOM 5351 C C . ALA B 1 241 ? -9.195 16.312 21.969 1 89.19 241 ALA B C 1
ATOM 5353 O O . ALA B 1 241 ? -8.133 15.844 22.391 1 89.19 241 ALA B O 1
ATOM 5354 N N . ASP B 1 242 ? -10.062 15.672 21.281 1 82.12 242 ASP B N 1
ATOM 5355 C CA . ASP B 1 242 ? -9.898 14.25 21.031 1 82.12 242 ASP B CA 1
ATOM 5356 C C . ASP B 1 242 ? -8.727 13.984 20.094 1 82.12 242 ASP B C 1
ATOM 5358 O O . ASP B 1 242 ? -8.125 12.906 20.141 1 82.12 242 ASP B O 1
ATOM 5362 N N . GLU B 1 243 ? -8.352 14.961 19.297 1 84.62 243 GLU B N 1
ATOM 5363 C CA . GLU B 1 243 ? -7.352 14.766 18.266 1 84.62 243 GLU B CA 1
ATOM 5364 C C . GLU B 1 243 ? -5.973 15.234 18.734 1 84.62 243 GLU B C 1
ATOM 5366 O O . GLU B 1 243 ? -4.969 14.984 18.062 1 84.62 243 GLU B O 1
ATOM 5371 N N . MET B 1 244 ? -5.887 15.852 19.844 1 87.38 244 MET B N 1
ATOM 5372 C CA . MET B 1 244 ? -4.664 16.531 20.25 1 87.38 244 MET B CA 1
ATOM 5373 C C . MET B 1 244 ? -3.547 15.531 20.516 1 87.38 244 MET B C 1
ATOM 5375 O O . MET B 1 244 ? -2.393 15.766 20.156 1 87.38 244 MET B O 1
ATOM 5379 N N . ASP B 1 245 ? -3.859 14.375 21.047 1 81.75 245 ASP B N 1
ATOM 5380 C CA . ASP B 1 245 ? -2.852 13.375 21.375 1 81.75 245 ASP B CA 1
ATOM 5381 C C . ASP B 1 245 ? -2.213 12.789 20.125 1 81.75 245 ASP B C 1
ATOM 5383 O O . ASP B 1 245 ? -1.035 12.43 20.125 1 81.75 245 ASP B O 1
ATOM 5387 N N . GLU B 1 246 ? -3.033 12.672 19.125 1 79.81 246 GLU B N 1
ATOM 5388 C CA . GLU B 1 246 ? -2.545 12.086 17.875 1 79.81 246 GLU B CA 1
ATOM 5389 C C . GLU B 1 246 ? -1.459 12.945 17.25 1 79.81 246 GLU B C 1
ATOM 5391 O O . GLU B 1 246 ? -0.482 12.43 16.703 1 79.81 246 GLU B O 1
ATOM 5396 N N . ILE B 1 247 ? -1.62 14.25 17.312 1 83.56 247 ILE B N 1
ATOM 5397 C CA . ILE B 1 247 ? -0.658 15.172 16.719 1 83.56 247 ILE B CA 1
ATOM 5398 C C . ILE B 1 247 ? 0.489 15.414 17.688 1 83.56 247 ILE B C 1
ATOM 5400 O O . ILE B 1 247 ? 1.637 15.602 17.281 1 83.56 247 ILE B O 1
ATOM 5404 N N . GLY B 1 248 ? 0.159 15.391 19 1 85.81 248 GLY B N 1
ATOM 5405 C CA . GLY B 1 248 ? 1.151 15.641 20.031 1 85.81 248 GLY B CA 1
ATOM 5406 C C . GLY B 1 248 ? 1.126 17.062 20.547 1 85.81 248 GLY B C 1
ATOM 5407 O O . GLY B 1 248 ? 0.276 17.859 20.141 1 85.81 248 GLY B O 1
ATOM 5408 N N . TYR B 1 249 ? 2.074 17.359 21.531 1 89.12 249 TYR B N 1
ATOM 5409 C CA . TYR B 1 249 ? 2.049 18.641 22.234 1 89.12 249 TYR B CA 1
ATOM 5410 C C . TYR B 1 249 ? 3.373 19.375 22.062 1 89.12 249 TYR B C 1
ATOM 5412 O O . TYR B 1 249 ? 4.371 18.781 21.656 1 89.12 249 TYR B O 1
ATOM 5420 N N . CYS B 1 250 ? 3.303 20.656 22.25 1 92.81 250 CYS B N 1
ATOM 5421 C CA . CYS B 1 250 ? 4.453 21.547 22.109 1 92.81 250 CYS B CA 1
ATOM 5422 C C . CYS B 1 250 ? 5.012 21.938 23.469 1 92.81 250 CYS B C 1
ATOM 5424 O O . CYS B 1 250 ? 4.422 22.766 24.172 1 92.81 250 CYS B O 1
ATOM 5426 N N . ILE B 1 251 ? 6.195 21.391 23.859 1 86.12 251 ILE B N 1
ATOM 5427 C CA . ILE B 1 251 ? 6.992 21.75 25.016 1 86.12 251 ILE B CA 1
ATOM 5428 C C . ILE B 1 251 ? 6.262 21.344 26.297 1 86.12 251 ILE B C 1
ATOM 5430 O O . ILE B 1 251 ? 6.879 20.812 27.234 1 86.12 251 ILE B O 1
ATOM 5434 N N . VAL B 1 252 ? 4.938 21.516 26.344 1 83.19 252 VAL B N 1
ATOM 5435 C CA . VAL B 1 252 ? 4.16 21.156 27.531 1 83.19 252 VAL B CA 1
ATOM 5436 C C . VAL B 1 252 ? 2.986 20.266 27.125 1 83.19 252 VAL B C 1
ATOM 5438 O O . VAL B 1 252 ? 2.467 20.391 26.016 1 83.19 252 VAL B O 1
ATOM 5441 N N . LYS B 1 253 ? 2.631 19.406 27.984 1 84.69 253 LYS B N 1
ATOM 5442 C CA . LYS B 1 253 ? 1.481 18.531 27.828 1 84.69 253 LYS B CA 1
ATOM 5443 C C . LYS B 1 253 ? 0.441 18.781 28.922 1 84.69 253 LYS B C 1
ATOM 5445 O O . LYS B 1 253 ? 0.792 19.031 30.078 1 84.69 253 LYS B O 1
ATOM 5450 N N . PRO B 1 254 ? -0.822 18.688 28.531 1 79.94 2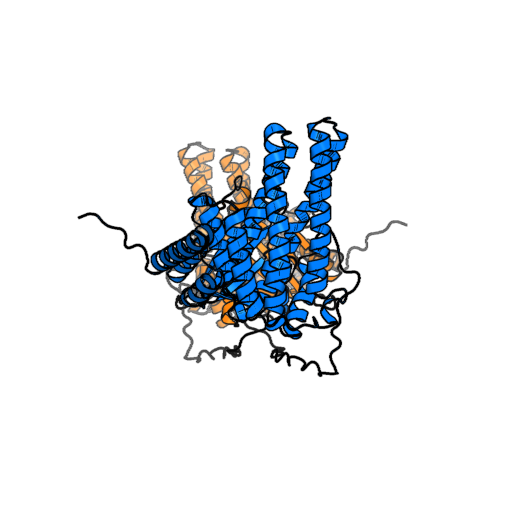54 PRO B N 1
ATOM 5451 C CA . PRO B 1 254 ? -1.846 18.906 29.547 1 79.94 254 PRO B CA 1
ATOM 5452 C C . PRO B 1 254 ? -1.806 17.859 30.656 1 79.94 254 PRO B C 1
ATOM 5454 O O . PRO B 1 254 ? -1.473 16.703 30.406 1 79.94 254 PRO B O 1
ATOM 5457 N N . GLU B 1 255 ? -2.15 18.312 31.828 1 72.75 255 GLU B N 1
ATOM 5458 C CA . GLU B 1 255 ? -2.113 17.438 33 1 72.75 255 GLU B CA 1
ATOM 5459 C C . GLU B 1 255 ? -3.266 16.438 32.969 1 72.75 255 GLU B C 1
ATOM 5461 O O . GLU B 1 255 ? -3.146 15.336 33.5 1 72.75 255 GLU B O 1
ATOM 5466 N N . GLU B 1 256 ? -4.379 16.938 32.438 1 75.5 256 GLU B N 1
ATOM 5467 C CA . GLU B 1 256 ? -5.57 16.094 32.375 1 75.5 256 GLU B CA 1
ATOM 5468 C C . GLU B 1 256 ? -6.324 16.281 31.062 1 75.5 256 GLU B C 1
ATOM 5470 O O . GLU B 1 256 ? -6.168 17.297 30.391 1 75.5 256 GLU B O 1
ATOM 5475 N N . LYS B 1 257 ? -7.055 15.219 30.797 1 80.19 257 LYS B N 1
ATOM 5476 C CA . LYS B 1 257 ? -7.949 15.328 29.656 1 80.19 257 LYS B CA 1
ATOM 5477 C C . LYS B 1 257 ? -9.164 16.188 29.984 1 80.19 257 LYS B C 1
ATOM 5479 O O . LYS B 1 257 ? -9.703 16.125 31.094 1 80.19 257 LYS B O 1
ATOM 5484 N N . TRP B 1 258 ? -9.594 16.984 29.062 1 82.06 258 TRP B N 1
ATOM 5485 C CA . TRP B 1 258 ? -10.734 17.875 29.266 1 82.06 258 TRP B CA 1
ATOM 5486 C C . TRP B 1 258 ? -12.047 17.094 29.156 1 82.06 258 TRP B C 1
ATOM 5488 O O . TRP B 1 258 ? -12.25 16.328 28.219 1 82.06 258 TRP B O 1
ATOM 5498 N N . VAL B 1 259 ? -12.961 17.203 30.188 1 72 259 VAL B N 1
ATOM 5499 C CA . VAL B 1 259 ? -14.305 16.641 30.172 1 72 259 VAL B CA 1
ATOM 5500 C C . VAL B 1 259 ? -15.336 17.766 30.281 1 72 259 VAL B C 1
ATOM 5502 O O . VAL B 1 259 ? -15.375 18.469 31.297 1 72 259 VAL B O 1
ATOM 5505 N N . PRO B 1 260 ? -16.078 17.969 29.156 1 67.56 260 PRO B N 1
ATOM 5506 C CA . PRO B 1 260 ? -17.078 19.031 29.234 1 67.56 260 PRO B CA 1
ATOM 5507 C C . PRO B 1 260 ? -18.125 18.781 30.312 1 67.56 260 PRO B C 1
ATOM 5509 O O . PRO B 1 260 ? -18.406 17.625 30.641 1 67.56 260 PRO B O 1
ATOM 5512 N N . GLU B 1 261 ? -18.5 19.812 31.125 1 53.31 261 GLU B N 1
ATOM 5513 C CA . GLU B 1 261 ? -19.547 19.688 32.125 1 53.31 261 GLU B CA 1
ATOM 5514 C C . GLU B 1 261 ? -20.906 19.422 31.484 1 53.31 261 GLU B C 1
ATOM 5516 O O . GLU B 1 261 ? -21.703 20.344 31.312 1 53.31 261 GLU B O 1
ATOM 5521 N N . ARG B 1 262 ? -21.031 18.844 30.391 1 49 262 ARG B N 1
ATOM 5522 C CA . ARG B 1 262 ? -22.359 18.641 29.812 1 49 262 ARG B CA 1
ATOM 5523 C C . ARG B 1 262 ? -23.266 17.875 30.766 1 49 262 ARG B C 1
ATOM 5525 O O . ARG B 1 262 ? -22.797 17.031 31.531 1 49 262 ARG B O 1
ATOM 5532 N N . THR B 1 263 ? -24.562 18.516 31.062 1 37 263 THR B N 1
ATOM 5533 C CA . THR B 1 263 ? -25.75 17.719 31.375 1 37 263 THR B CA 1
ATOM 5534 C C . THR B 1 263 ? -25.812 16.484 30.5 1 37 263 THR B C 1
ATOM 5536 O O . THR B 1 263 ? -25.297 16.484 29.375 1 37 263 THR B O 1
ATOM 5539 N N . ASP B 1 264 ? -26.562 15.406 30.906 1 33.25 264 ASP B N 1
ATOM 5540 C CA . ASP B 1 264 ? -26.719 14.055 30.375 1 33.25 264 ASP B CA 1
ATOM 5541 C C . ASP B 1 264 ? -26.984 14.086 28.859 1 33.25 264 ASP B C 1
ATOM 5543 O O . ASP B 1 264 ? -28.141 14.211 28.438 1 33.25 264 ASP B O 1
ATOM 5547 N N . PHE B 1 265 ? -26.656 15.086 28.156 1 30.89 265 PHE B N 1
ATOM 5548 C CA . PHE B 1 265 ? -27.188 14.695 26.859 1 30.89 265 PHE B CA 1
ATOM 5549 C C . PHE B 1 265 ? -26.734 13.281 26.5 1 30.89 265 PHE B C 1
ATOM 5551 O O . PHE B 1 265 ? -25.562 12.922 26.719 1 30.89 265 PHE B O 1
ATOM 5558 N N . GLU B 1 266 ? -27.625 12.43 26.578 1 28.41 266 GLU B N 1
ATOM 5559 C CA . GLU B 1 266 ? -27.469 11.102 25.984 1 28.41 266 GLU B CA 1
ATOM 5560 C C . GLU B 1 266 ? -26.609 11.156 24.719 1 28.41 266 GLU B C 1
ATOM 5562 O O . GLU B 1 266 ? -26.891 11.922 23.797 1 28.41 266 GLU B O 1
ATOM 5567 N N . ALA B 1 267 ? -25.484 11.141 24.828 1 32.19 267 ALA B N 1
ATOM 5568 C CA . ALA B 1 267 ? -24.75 10.789 23.609 1 32.19 267 ALA B CA 1
ATOM 5569 C C . ALA B 1 267 ? -25.672 10.117 22.594 1 32.19 267 ALA B C 1
ATOM 5571 O O . ALA B 1 267 ? -26.234 9.062 22.859 1 32.19 267 ALA B O 1
ATOM 5572 N N . LYS B 1 268 ? -26.609 10.828 21.953 1 31.47 268 LYS B N 1
ATOM 5573 C CA . LYS B 1 268 ? -27.094 10.047 20.812 1 31.47 268 LYS B CA 1
ATOM 5574 C C . LYS B 1 268 ? -25.984 9.172 20.234 1 31.47 268 LYS B C 1
ATOM 5576 O O . LYS B 1 268 ? -24.922 9.672 19.844 1 31.47 268 LYS B O 1
ATOM 5581 N N . ASP B 1 269 ? -25.766 8.141 20.766 1 28.69 269 ASP B N 1
ATOM 5582 C CA . ASP B 1 269 ? -25.047 7.109 20.031 1 28.69 269 ASP B CA 1
ATOM 5583 C C . ASP B 1 269 ? -25.109 7.363 18.531 1 28.69 269 ASP B C 1
ATOM 5585 O O . ASP B 1 269 ? -26.188 7.426 17.938 1 28.69 269 ASP B O 1
ATOM 5589 N N . ALA B 1 270 ? -24.438 8.406 18 1 30.73 270 ALA B N 1
ATOM 5590 C CA . ALA B 1 270 ? -24.438 8.195 16.547 1 30.73 270 ALA B CA 1
ATOM 5591 C C . ALA B 1 270 ? -24.859 6.773 16.203 1 30.73 270 ALA B C 1
ATOM 5593 O O . ALA B 1 270 ? -24.188 5.809 16.562 1 30.73 270 ALA B O 1
ATOM 5594 N N . THR B 1 271 ? -26.031 6.508 16.391 1 29.77 271 THR B N 1
ATOM 5595 C CA . THR B 1 271 ? -26.547 5.293 15.781 1 29.77 271 THR B CA 1
ATOM 5596 C C . THR B 1 271 ? -25.703 4.887 14.578 1 29.77 271 THR B C 1
ATOM 5598 O O . THR B 1 271 ? -25.656 5.598 13.57 1 29.77 271 THR B O 1
ATOM 5601 N N . ASP B 1 272 ? -24.516 4.617 14.812 1 32.78 272 ASP B N 1
ATOM 5602 C CA . ASP B 1 272 ? -23.703 3.797 13.922 1 32.78 272 ASP B CA 1
ATOM 5603 C C . ASP B 1 272 ? -24.578 2.951 13 1 32.78 272 ASP B C 1
ATOM 5605 O O . ASP B 1 272 ? -25 1.854 13.375 1 32.78 272 ASP B O 1
ATOM 5609 N N . GLU B 1 273 ? -25.594 3.582 12.633 1 32.31 273 GLU B N 1
ATOM 5610 C CA . GLU B 1 273 ? -26.234 2.822 11.57 1 32.31 273 GLU B CA 1
ATOM 5611 C C . GLU B 1 273 ? -25.203 2.174 10.648 1 32.31 273 GLU B C 1
ATOM 5613 O O . GLU B 1 273 ? -24.938 2.674 9.555 1 32.31 273 GLU B O 1
ATOM 5618 N N . SER B 1 274 ? -24.047 2.139 11.148 1 35.75 274 SER B N 1
ATOM 5619 C CA . SER B 1 274 ? -23.266 1.179 10.367 1 35.75 274 SER B CA 1
ATOM 5620 C C . SER B 1 274 ? -24.125 -0.021 9.969 1 35.75 274 SER B C 1
ATOM 5622 O O . SER B 1 274 ? -24.703 -0.686 10.828 1 35.75 274 SER B O 1
ATOM 5624 N N . MET B 1 275 ? -24.859 0.178 9.117 1 35.16 275 MET B N 1
ATOM 5625 C CA . MET B 1 275 ? -25.422 -1.077 8.617 1 35.16 275 MET B CA 1
ATOM 5626 C C . MET B 1 275 ? -24.469 -2.24 8.898 1 35.16 275 MET B C 1
ATOM 5628 O O . MET B 1 275 ? -23.312 -2.213 8.484 1 35.16 275 MET B O 1
ATOM 5632 N N . ASN B 1 276 ? -24.359 -2.625 10.141 1 42.19 276 ASN B N 1
ATOM 5633 C CA . ASN B 1 276 ? -23.797 -3.934 10.438 1 42.19 276 ASN B CA 1
ATOM 5634 C C . ASN B 1 276 ? -24.016 -4.918 9.289 1 42.19 276 ASN B C 1
ATOM 5636 O O . ASN B 1 276 ? -25.016 -5.629 9.266 1 42.19 276 ASN B O 1
ATOM 5640 N N . LEU B 1 277 ? -23.797 -4.457 8.25 1 47.66 277 LEU B N 1
ATOM 5641 C CA . LEU B 1 277 ? -23.875 -5.469 7.199 1 47.66 277 LEU B CA 1
ATOM 5642 C C . LEU B 1 277 ? -23 -6.672 7.535 1 47.66 277 LEU B C 1
ATOM 5644 O O . LEU B 1 277 ? -21.781 -6.613 7.395 1 47.66 277 LEU B O 1
ATOM 5648 N N . ALA B 1 278 ? -23.422 -7.383 8.57 1 54.41 278 ALA B N 1
ATOM 5649 C CA . ALA B 1 278 ? -22.797 -8.633 8.977 1 54.41 278 ALA B CA 1
ATOM 5650 C C . ALA B 1 278 ? -22.438 -9.492 7.766 1 54.41 278 ALA B C 1
ATOM 5652 O O . ALA B 1 278 ? -21.766 -10.523 7.898 1 54.41 278 ALA B O 1
ATOM 5653 N N . GLY B 1 279 ? -22.672 -8.969 6.637 1 71.19 279 GLY B N 1
ATOM 5654 C CA . GLY B 1 279 ? -22.469 -9.883 5.52 1 71.19 279 GLY B CA 1
ATOM 5655 C C . GLY B 1 279 ? -21.203 -9.594 4.734 1 71.19 279 GLY B C 1
ATOM 5656 O O . GLY B 1 279 ? -20.453 -8.664 5.062 1 71.19 279 GLY B O 1
ATOM 5657 N N . ASN B 1 280 ? -20.75 -10.516 4.066 1 84.38 280 ASN B N 1
ATOM 5658 C CA . ASN B 1 280 ? -19.625 -10.398 3.146 1 84.38 280 ASN B CA 1
ATOM 5659 C C . ASN B 1 280 ? -19.938 -9.422 2.016 1 84.38 280 ASN B C 1
ATOM 5661 O O . ASN B 1 280 ? -21.031 -9.406 1.479 1 84.38 280 ASN B O 1
ATOM 5665 N N . LEU B 1 281 ? -19 -8.438 1.902 1 87.88 281 LEU B N 1
ATOM 5666 C CA . LEU B 1 281 ? -19.016 -7.523 0.77 1 87.88 281 LEU B CA 1
ATOM 5667 C C . LEU B 1 281 ? -18.188 -8.07 -0.386 1 87.88 281 LEU B C 1
ATOM 5669 O O . LEU B 1 281 ? -17.047 -8.508 -0.188 1 87.88 281 LEU B O 1
ATOM 5673 N N . LYS B 1 282 ? -18.797 -8.094 -1.524 1 88.19 282 LYS B N 1
ATOM 5674 C CA . LYS B 1 282 ? -18.031 -8.508 -2.695 1 88.19 282 LYS B CA 1
ATOM 5675 C C . LYS B 1 282 ? -16.984 -7.461 -3.078 1 88.19 282 LYS B C 1
ATOM 5677 O O . LYS B 1 282 ? -17.328 -6.305 -3.346 1 88.19 282 LYS B O 1
ATOM 5682 N N . LEU B 1 283 ? -15.758 -7.746 -3.023 1 92.31 283 LEU B N 1
ATOM 5683 C CA . LEU B 1 283 ? -14.602 -6.926 -3.365 1 92.31 283 LEU B CA 1
ATOM 5684 C C . LEU B 1 283 ? -13.57 -7.734 -4.145 1 92.31 283 LEU B C 1
ATOM 5686 O O . LEU B 1 283 ? -13.352 -8.914 -3.852 1 92.31 283 LEU B O 1
ATOM 5690 N N . GLY B 1 284 ? -12.891 -6.984 -5.074 1 93.19 284 GLY B N 1
ATOM 5691 C CA . GLY B 1 284 ? -11.906 -7.746 -5.832 1 93.19 284 GLY B CA 1
ATOM 5692 C C . GLY B 1 284 ? -12.414 -9.109 -6.262 1 93.19 284 GLY B C 1
ATOM 5693 O O . GLY B 1 284 ? -13.484 -9.219 -6.855 1 93.19 284 GLY B O 1
ATOM 5694 N N . HIS B 1 285 ? -11.414 -9.984 -6.07 1 88.44 285 HIS B N 1
ATOM 5695 C CA . HIS B 1 285 ? -11.828 -11.383 -6.223 1 88.44 285 HIS B CA 1
ATOM 5696 C C . HIS B 1 285 ? -12.156 -12.008 -4.871 1 88.44 285 HIS B C 1
ATOM 5698 O O . HIS B 1 285 ? -11.328 -11.977 -3.953 1 88.44 285 HIS B O 1
ATOM 5704 N N . GLY B 1 286 ? -13.406 -12.141 -4.555 1 91.31 286 GLY B N 1
ATOM 5705 C CA . GLY B 1 286 ? -13.82 -12.711 -3.283 1 91.31 286 GLY B CA 1
ATOM 5706 C C . GLY B 1 286 ? -14.75 -11.805 -2.498 1 91.31 286 GLY B C 1
ATOM 5707 O O . GLY B 1 286 ? -15.68 -11.227 -3.062 1 91.31 286 GLY B O 1
ATOM 5708 N N . ALA B 1 287 ? -14.477 -11.867 -1.153 1 91.19 287 ALA B N 1
ATOM 5709 C CA . ALA B 1 287 ? -15.375 -11.102 -0.293 1 91.19 287 ALA B CA 1
ATOM 5710 C C . ALA B 1 287 ? -14.727 -10.797 1.052 1 91.19 287 ALA B C 1
ATOM 5712 O O . ALA B 1 287 ? -13.867 -11.555 1.519 1 91.19 287 ALA B O 1
ATOM 5713 N N . LEU B 1 288 ? -15.055 -9.711 1.609 1 94.69 288 LEU B N 1
ATOM 5714 C CA . LEU B 1 288 ? -14.633 -9.297 2.943 1 94.69 288 LEU B CA 1
ATOM 5715 C C . LEU B 1 288 ? -15.812 -8.781 3.756 1 94.69 288 LEU B C 1
ATOM 5717 O O . LEU B 1 288 ? -16.766 -8.242 3.195 1 94.69 288 LEU B O 1
ATOM 5721 N N . THR B 1 289 ? -15.719 -9.016 5.004 1 92.25 289 THR B N 1
ATOM 5722 C CA . THR B 1 289 ? -16.625 -8.258 5.855 1 92.25 289 THR B CA 1
ATOM 5723 C C . THR B 1 289 ? -16.203 -6.793 5.934 1 92.25 289 THR B C 1
ATOM 5725 O O . THR B 1 289 ? -15.055 -6.457 5.605 1 92.25 289 THR B O 1
ATOM 5728 N N . LEU B 1 290 ? -17.094 -5.984 6.352 1 91.38 290 LEU B N 1
ATOM 5729 C CA . LEU B 1 290 ? -16.766 -4.578 6.535 1 91.38 290 LEU B CA 1
ATOM 5730 C C . LEU B 1 290 ? -15.617 -4.418 7.527 1 91.38 290 LEU B C 1
ATOM 5732 O O . LEU B 1 290 ? -14.719 -3.605 7.312 1 91.38 290 LEU B O 1
ATOM 5736 N N . GLU B 1 291 ? -15.664 -5.172 8.555 1 93.25 291 GLU B N 1
ATOM 5737 C CA . GLU B 1 291 ? -14.617 -5.125 9.57 1 93.25 291 GLU B CA 1
ATOM 5738 C C . GLU B 1 291 ? -13.266 -5.523 8.984 1 93.25 291 GLU B C 1
ATOM 5740 O O . GLU B 1 291 ? -12.258 -4.855 9.227 1 93.25 291 GLU B O 1
ATOM 5745 N N . GLU B 1 292 ? -13.25 -6.582 8.219 1 95.12 292 GLU B N 1
ATOM 5746 C CA . GLU B 1 292 ? -12.016 -7.027 7.582 1 95.12 292 GLU B CA 1
ATOM 5747 C C . GLU B 1 292 ? -11.461 -5.961 6.641 1 95.12 292 GLU B C 1
ATOM 5749 O O . GLU B 1 292 ? -10.273 -5.652 6.68 1 95.12 292 GLU B O 1
ATOM 5754 N N . ALA B 1 293 ? -12.328 -5.43 5.793 1 95.5 293 ALA B N 1
ATOM 5755 C CA . ALA B 1 293 ? -11.906 -4.398 4.852 1 95.5 293 ALA B CA 1
ATOM 5756 C C . ALA B 1 293 ? -11.328 -3.189 5.586 1 95.5 293 ALA B C 1
ATOM 5758 O O . ALA B 1 293 ? -10.289 -2.654 5.188 1 95.5 293 ALA B O 1
ATOM 5759 N N . ASP B 1 294 ? -12.016 -2.832 6.613 1 95.19 294 ASP B N 1
ATOM 5760 C CA . ASP B 1 294 ? -11.594 -1.682 7.406 1 95.19 294 ASP B CA 1
ATOM 5761 C C . ASP B 1 294 ? -10.219 -1.917 8.023 1 95.19 294 ASP B C 1
ATOM 5763 O O . ASP B 1 294 ? -9.336 -1.063 7.93 1 95.19 294 ASP B O 1
ATOM 5767 N N . LEU B 1 295 ? -10.016 -3.018 8.633 1 96.25 295 LEU B N 1
ATOM 5768 C CA . LEU B 1 295 ? -8.758 -3.352 9.289 1 96.25 295 LEU B CA 1
ATOM 5769 C C . LEU B 1 295 ? -7.637 -3.498 8.266 1 96.25 295 LEU B C 1
ATOM 5771 O O . LEU B 1 295 ? -6.5 -3.092 8.531 1 96.25 295 LEU B O 1
ATOM 5775 N N . ILE B 1 296 ? -7.926 -4.082 7.117 1 97.12 296 ILE B N 1
ATOM 5776 C CA . ILE B 1 296 ? -6.938 -4.23 6.055 1 97.12 296 ILE B CA 1
ATOM 5777 C C . ILE B 1 296 ? -6.465 -2.855 5.59 1 97.12 296 ILE B C 1
ATOM 5779 O O . ILE B 1 296 ? -5.262 -2.598 5.52 1 97.12 296 ILE B O 1
ATOM 5783 N N . LEU B 1 297 ? -7.398 -1.996 5.305 1 97.31 297 LEU B N 1
ATOM 5784 C CA . LEU B 1 297 ? -7.059 -0.651 4.859 1 97.31 297 LEU B CA 1
ATOM 5785 C C . LEU B 1 297 ? -6.215 0.072 5.902 1 97.31 297 LEU B C 1
ATOM 5787 O O . LEU B 1 297 ? -5.305 0.831 5.555 1 97.31 297 LEU B O 1
ATOM 5791 N N . ASP B 1 298 ? -6.465 -0.174 7.156 1 96.06 298 ASP B N 1
ATOM 5792 C CA . ASP B 1 298 ? -5.773 0.499 8.25 1 96.06 298 ASP B CA 1
ATOM 5793 C C . ASP B 1 298 ? -4.355 -0.043 8.414 1 96.06 298 ASP B C 1
ATOM 5795 O O . ASP B 1 298 ? -3.461 0.671 8.875 1 96.06 298 ASP B O 1
ATOM 5799 N N . GLN B 1 299 ? -4.145 -1.224 8.047 1 95.06 299 GLN B N 1
ATOM 5800 C CA . GLN B 1 299 ? -2.885 -1.865 8.406 1 95.06 299 GLN B CA 1
ATOM 5801 C C . GLN B 1 299 ? -1.91 -1.849 7.23 1 95.06 299 GLN B C 1
ATOM 5803 O O . GLN B 1 299 ? -0.744 -2.221 7.379 1 95.06 299 GLN B O 1
ATOM 5808 N N . LEU B 1 300 ? -2.305 -1.458 6.055 1 96.94 300 LEU B N 1
ATOM 5809 C CA . LEU B 1 300 ? -1.403 -1.331 4.914 1 96.94 300 LEU B CA 1
ATOM 5810 C C . LEU B 1 300 ? -0.226 -0.422 5.254 1 96.94 300 LEU B C 1
ATOM 5812 O O . LEU B 1 300 ? -0.353 0.484 6.078 1 96.94 300 LEU B O 1
ATOM 5816 N N . PRO B 1 301 ? 0.944 -0.646 4.672 1 96.5 301 PRO B N 1
ATOM 5817 C CA . PRO B 1 301 ? 2.09 0.245 4.871 1 96.5 301 PRO B CA 1
ATOM 5818 C C . PRO B 1 301 ? 1.963 1.555 4.098 1 96.5 301 PRO B C 1
ATOM 5820 O O . PRO B 1 301 ? 2.943 2.037 3.527 1 96.5 301 PRO B O 1
ATOM 5823 N N . LEU B 1 302 ? 0.744 2.029 3.977 1 97.44 302 LEU B N 1
ATOM 5824 C CA . LEU B 1 302 ? 0.397 3.242 3.246 1 97.44 302 LEU B CA 1
ATOM 5825 C C . LEU B 1 302 ? -0.569 4.105 4.051 1 97.44 302 LEU B C 1
ATOM 5827 O O . LEU B 1 302 ? -1.564 3.602 4.578 1 97.44 302 LEU B O 1
ATOM 5831 N N . GLU B 1 303 ? -0.228 5.402 4.191 1 96.5 303 GLU B N 1
ATOM 5832 C CA . GLU B 1 303 ? -1.25 6.363 4.598 1 96.5 303 GLU B CA 1
ATOM 5833 C C . GLU B 1 303 ? -2.189 6.691 3.441 1 96.5 303 GLU B C 1
ATOM 5835 O O . GLU B 1 303 ? -1.779 7.305 2.455 1 96.5 303 GLU B O 1
ATOM 5840 N N . LEU B 1 304 ? -3.404 6.285 3.582 1 97.75 304 LEU B N 1
ATOM 5841 C CA . LEU B 1 304 ? -4.359 6.461 2.494 1 97.75 304 LEU B CA 1
ATOM 5842 C C . LEU B 1 304 ? -5.266 7.66 2.754 1 97.75 304 LEU B C 1
ATOM 5844 O O . LEU B 1 304 ? -5.719 7.867 3.883 1 97.75 304 LEU B O 1
ATOM 5848 N N . THR B 1 305 ? -5.516 8.469 1.77 1 97.19 305 THR B N 1
ATOM 5849 C CA . THR B 1 305 ? -6.523 9.523 1.749 1 97.19 305 THR B CA 1
ATOM 5850 C C . THR B 1 305 ? -7.273 9.531 0.419 1 97.19 305 THR B C 1
ATOM 5852 O O . THR B 1 305 ? -6.656 9.484 -0.647 1 97.19 305 THR B O 1
ATOM 5855 N N . PHE B 1 306 ? -8.539 9.484 0.443 1 98.25 306 PHE B N 1
ATOM 5856 C CA . PHE B 1 306 ? -9.359 9.578 -0.762 1 98.25 306 PHE B CA 1
ATOM 5857 C C . PHE B 1 306 ? -10.094 10.906 -0.817 1 98.25 306 PHE B C 1
ATOM 5859 O O . PHE B 1 306 ? -10.805 11.266 0.12 1 98.25 306 PHE B O 1
ATOM 5866 N N . VAL B 1 307 ? -9.859 11.633 -1.818 1 97.56 307 VAL B N 1
ATOM 5867 C CA . VAL B 1 307 ? -10.539 12.891 -2.117 1 97.56 307 VAL B CA 1
ATOM 5868 C C . VAL B 1 307 ? -11.57 12.672 -3.221 1 97.56 307 VAL B C 1
ATOM 5870 O O . VAL B 1 307 ? -11.242 12.188 -4.305 1 97.56 307 VAL B O 1
ATOM 5873 N N . ASP B 1 308 ? -12.758 13.047 -2.984 1 96 308 ASP B N 1
ATOM 5874 C CA . ASP B 1 308 ? -13.805 12.742 -3.951 1 96 308 ASP B CA 1
ATOM 5875 C C . ASP B 1 308 ? -13.766 13.711 -5.133 1 96 308 ASP B C 1
ATOM 5877 O O . ASP B 1 308 ? -12.875 14.562 -5.211 1 96 308 ASP B O 1
ATOM 5881 N N . LYS B 1 309 ? -14.695 13.586 -6.086 1 96.25 309 LYS B N 1
ATOM 5882 C CA . LYS B 1 309 ? -14.688 14.328 -7.34 1 96.25 309 LYS B CA 1
ATOM 5883 C C . LYS B 1 309 ? -14.992 15.805 -7.102 1 96.25 309 LYS B C 1
ATOM 5885 O O . LYS B 1 309 ? -14.82 16.641 -8 1 96.25 309 LYS B O 1
ATOM 5890 N N . HIS B 1 310 ? -15.445 16.172 -5.961 1 94.12 310 HIS B N 1
ATOM 5891 C CA . HIS B 1 310 ? -15.711 17.562 -5.609 1 94.12 310 HIS B CA 1
ATOM 5892 C C . HIS B 1 310 ? -14.562 18.156 -4.793 1 94.12 310 HIS B C 1
ATOM 5894 O O . HIS B 1 310 ? -14.711 19.219 -4.195 1 94.12 310 HIS B O 1
ATOM 5900 N N . ASN B 1 311 ? -13.469 17.453 -4.637 1 95.38 311 ASN B N 1
ATOM 5901 C CA . ASN B 1 311 ? -12.242 17.891 -3.98 1 95.38 311 ASN B CA 1
ATOM 5902 C C . ASN B 1 311 ? -12.406 17.953 -2.465 1 95.38 311 ASN B C 1
ATOM 5904 O O . ASN B 1 311 ? -11.789 18.781 -1.805 1 95.38 311 ASN B O 1
ATOM 5908 N N . LYS B 1 312 ? -13.297 17.141 -1.959 1 93.69 312 LYS B N 1
ATOM 5909 C CA . LYS B 1 312 ? -13.477 17.031 -0.514 1 93.69 312 LYS B CA 1
ATOM 5910 C C . LYS B 1 312 ? -12.828 15.766 0.025 1 93.69 312 LYS B C 1
ATOM 5912 O O . LYS B 1 312 ? -12.938 14.695 -0.591 1 93.69 312 LYS B O 1
ATOM 5917 N N . VAL B 1 313 ? -12.164 15.906 1.118 1 93.44 313 VAL B N 1
ATOM 5918 C CA . VAL B 1 313 ? -11.625 14.719 1.774 1 93.44 313 VAL B CA 1
ATOM 5919 C C . VAL B 1 313 ? -12.766 13.805 2.213 1 93.44 313 VAL B C 1
ATOM 5921 O O . VAL B 1 313 ? -13.617 14.203 3.01 1 93.44 313 VAL B O 1
ATOM 5924 N N . LYS B 1 314 ? -12.789 12.633 1.768 1 95.56 314 LYS B N 1
ATOM 5925 C CA . LYS B 1 314 ? -13.922 11.742 1.99 1 95.56 314 LYS B CA 1
ATOM 5926 C C . LYS B 1 314 ? -13.547 10.602 2.934 1 95.56 314 LYS B C 1
ATOM 5928 O O . LYS B 1 314 ? -14.398 10.07 3.65 1 95.56 314 LYS B O 1
ATOM 5933 N N . TYR B 1 315 ? -12.352 10.266 2.885 1 96.31 315 TYR B N 1
ATOM 5934 C CA . TYR B 1 315 ? -11.859 9.125 3.656 1 96.31 315 TYR B CA 1
ATOM 5935 C C . TYR B 1 315 ? -10.359 9.227 3.887 1 96.31 315 TYR B C 1
ATOM 5937 O O . TYR B 1 315 ? -9.625 9.703 3.018 1 96.31 315 TYR B O 1
ATOM 5945 N N . PHE B 1 316 ? -9.898 8.773 5.004 1 95.25 316 PHE B N 1
ATOM 5946 C CA . PHE B 1 316 ? -8.508 8.375 5.195 1 95.25 316 PHE B CA 1
ATOM 5947 C C . PHE B 1 316 ? -8.391 7.297 6.266 1 95.25 316 PHE B C 1
ATOM 5949 O O . PHE B 1 316 ? -9.242 7.207 7.156 1 95.25 316 PHE B O 1
ATOM 5956 N N . ASN B 1 317 ? -7.434 6.395 6.109 1 96.19 317 ASN B N 1
ATOM 5957 C CA . ASN B 1 317 ? -7.324 5.246 7 1 96.19 317 ASN B CA 1
ATOM 5958 C C . ASN B 1 317 ? -6.758 5.645 8.359 1 96.19 317 ASN B C 1
ATOM 5960 O O . ASN B 1 317 ? -6.227 6.742 8.516 1 96.19 317 ASN B O 1
ATOM 5964 N N . ARG B 1 318 ? -6.938 4.844 9.336 1 92.25 318 ARG B N 1
ATOM 5965 C CA . ARG B 1 318 ? -6.461 5.086 10.695 1 92.25 318 ARG B CA 1
ATOM 5966 C C . ARG B 1 318 ? -5.004 4.668 10.852 1 92.25 318 ARG B C 1
ATOM 5968 O O . ARG B 1 318 ? -4.434 4.047 9.953 1 92.25 318 ARG B O 1
ATOM 5975 N N . GLY B 1 319 ? -4.441 5.109 12.023 1 85.81 319 GLY B N 1
ATOM 5976 C CA . GLY B 1 319 ? -3.059 4.766 12.32 1 85.81 319 GLY B CA 1
ATOM 5977 C C . GLY B 1 319 ? -2.146 5.977 12.391 1 85.81 319 GLY B C 1
ATOM 5978 O O . GLY B 1 319 ? -2.568 7.098 12.094 1 85.81 319 GLY B O 1
ATOM 5979 N N . GLU B 1 320 ? -0.959 5.703 12.789 1 82 320 GLU B N 1
ATOM 5980 C CA . GLU B 1 320 ? 0.039 6.762 12.867 1 82 320 GLU B CA 1
ATOM 5981 C C . GLU B 1 320 ? 0.356 7.324 11.484 1 82 320 GLU B C 1
ATOM 5983 O O . GLU B 1 320 ? 0.545 6.57 10.523 1 82 320 GLU B O 1
ATOM 5988 N N . LYS B 1 321 ? 0.306 8.641 11.398 1 86.12 321 LYS B N 1
ATOM 5989 C CA . LYS B 1 321 ? 0.511 9.32 10.125 1 86.12 321 LYS B CA 1
ATOM 5990 C C . LYS B 1 321 ? 1.857 10.031 10.094 1 86.12 321 LYS B C 1
ATOM 5992 O O . LYS B 1 321 ? 2.246 10.68 11.07 1 86.12 321 LYS B O 1
ATOM 5997 N N . ILE B 1 322 ? 2.525 9.844 8.969 1 87.5 322 ILE B N 1
ATOM 5998 C CA . ILE B 1 322 ? 3.73 10.625 8.727 1 87.5 322 ILE B CA 1
ATOM 5999 C C . ILE B 1 322 ? 3.355 12.086 8.484 1 87.5 322 ILE B C 1
ATOM 6001 O O . ILE B 1 322 ? 3.98 12.992 9.039 1 87.5 322 ILE B O 1
ATOM 6005 N N . LEU B 1 323 ? 2.396 12.273 7.648 1 82.62 323 LEU B N 1
ATOM 6006 C CA . LEU B 1 323 ? 1.819 13.594 7.41 1 82.62 323 LEU B CA 1
ATOM 6007 C C . LEU B 1 323 ? 0.541 13.781 8.219 1 82.62 323 LEU B C 1
ATOM 6009 O O . LEU B 1 323 ? -0.458 13.102 7.98 1 82.62 323 LEU B O 1
ATOM 6013 N N . PRO B 1 324 ? 0.609 14.648 9.18 1 79.56 324 PRO B N 1
ATOM 6014 C CA . PRO B 1 324 ? -0.494 14.75 10.133 1 79.56 324 PRO B CA 1
ATOM 6015 C C . PRO B 1 324 ? -1.841 15 9.461 1 79.56 324 PRO B C 1
ATOM 6017 O O . PRO B 1 324 ? -1.919 15.773 8.5 1 79.56 324 PRO B O 1
ATOM 6020 N N . ARG B 1 325 ? -2.791 14.297 9.93 1 81.31 325 ARG B N 1
ATOM 6021 C CA . ARG B 1 325 ? -4.188 14.438 9.523 1 81.31 325 ARG B CA 1
ATOM 6022 C C . ARG B 1 325 ? -5.129 14.031 10.656 1 81.31 325 ARG B C 1
ATOM 6024 O O . ARG B 1 325 ? -4.875 13.055 11.359 1 81.31 325 ARG B O 1
ATOM 6031 N N . THR B 1 326 ? -6.152 14.859 10.852 1 79.88 326 THR B N 1
ATOM 6032 C CA . THR B 1 326 ? -7.129 14.547 11.891 1 79.88 326 THR B CA 1
ATOM 6033 C C . THR B 1 326 ? -8.5 14.266 11.281 1 79.88 326 THR B C 1
ATOM 6035 O O . THR B 1 326 ? -8.766 14.648 10.141 1 79.88 326 THR B O 1
ATOM 6038 N N . PRO B 1 327 ? -9.367 13.609 12.008 1 81.5 327 PRO B N 1
ATOM 6039 C CA . PRO B 1 327 ? -10.711 13.297 11.508 1 81.5 327 PRO B CA 1
ATOM 6040 C C . PRO B 1 327 ? -11.484 14.539 11.086 1 81.5 327 PRO B C 1
ATOM 6042 O O . PRO B 1 327 ? -12.414 14.445 10.281 1 81.5 327 PRO B O 1
ATOM 6045 N N . ASN B 1 328 ? -11.102 15.695 11.609 1 80.38 328 ASN B N 1
ATOM 6046 C CA . ASN B 1 328 ? -11.758 16.938 11.203 1 80.38 328 ASN B CA 1
ATOM 6047 C C . ASN B 1 328 ? -11.492 17.266 9.742 1 80.38 328 ASN B C 1
ATOM 6049 O O . ASN B 1 328 ? -12.148 18.141 9.164 1 80.38 328 ASN B O 1
ATOM 6053 N N . ALA B 1 329 ? -10.57 16.531 9.18 1 85 329 ALA B N 1
ATOM 6054 C CA . ALA B 1 329 ? -10.25 16.75 7.766 1 85 329 ALA B CA 1
ATOM 6055 C C . ALA B 1 329 ? -11.367 16.219 6.867 1 85 329 ALA B C 1
ATOM 6057 O O . ALA B 1 329 ? -11.453 16.578 5.691 1 85 329 ALA B O 1
ATOM 6058 N N . ILE B 1 330 ? -12.156 15.375 7.402 1 87.69 330 ILE B N 1
ATOM 6059 C CA . ILE B 1 330 ? -13.227 14.805 6.59 1 87.69 330 ILE B CA 1
ATOM 6060 C C . ILE B 1 330 ? -14.188 15.906 6.148 1 87.69 330 ILE B C 1
ATOM 6062 O O . ILE B 1 330 ? -14.641 16.703 6.969 1 87.69 330 ILE B O 1
ATOM 6066 N N . GLY B 1 331 ? -14.453 15.984 4.879 1 87.12 331 GLY B N 1
ATOM 6067 C CA . GLY B 1 331 ? -15.328 17 4.324 1 87.12 331 GLY B CA 1
ATOM 6068 C C . GLY B 1 331 ? -14.602 18.281 3.973 1 87.12 331 GLY B C 1
ATOM 6069 O O . GLY B 1 331 ? -15.156 19.156 3.309 1 87.12 331 GLY B O 1
ATOM 6070 N N . ARG B 1 332 ? -13.391 18.359 4.418 1 87.12 332 ARG B N 1
ATOM 6071 C CA . ARG B 1 332 ? -12.578 19.547 4.164 1 87.12 332 ARG B CA 1
ATOM 6072 C C . ARG B 1 332 ? -12.164 19.625 2.695 1 87.12 332 ARG B C 1
ATOM 6074 O O . ARG B 1 332 ? -11.938 18.594 2.055 1 87.12 332 ARG B O 1
ATOM 6081 N N . ASP B 1 333 ? -12.141 20.844 2.141 1 89.5 333 ASP B N 1
ATOM 6082 C CA . ASP B 1 333 ? -11.539 21.031 0.825 1 89.5 333 ASP B CA 1
ATOM 6083 C C . ASP B 1 333 ? -10.055 20.656 0.842 1 89.5 333 ASP B C 1
ATOM 6085 O O . ASP B 1 333 ? -9.289 21.172 1.658 1 89.5 333 ASP B O 1
ATOM 6089 N N . VAL B 1 334 ? -9.695 19.812 -0.054 1 92.31 334 VAL B N 1
ATOM 6090 C CA . VAL B 1 334 ? -8.344 19.266 -0.033 1 92.31 334 VAL B CA 1
ATOM 6091 C C . VAL B 1 334 ? -7.324 20.391 -0.187 1 92.31 334 VAL B C 1
ATOM 6093 O O . VAL B 1 334 ? -6.215 20.312 0.346 1 92.31 334 VAL B O 1
ATOM 6096 N N . PHE B 1 335 ? -7.68 21.469 -0.825 1 87.44 335 PHE B N 1
ATOM 6097 C CA . PHE B 1 335 ? -6.773 22.594 -0.989 1 87.44 335 PHE B CA 1
ATOM 6098 C C . PHE B 1 335 ? -6.414 23.203 0.363 1 87.44 335 PHE B C 1
ATOM 6100 O O . PHE B 1 335 ? -5.273 23.625 0.576 1 87.44 335 PHE B O 1
ATOM 6107 N N . MET B 1 336 ? -7.348 23.078 1.219 1 82.19 336 MET B N 1
ATOM 6108 C CA . MET B 1 336 ? -7.188 23.703 2.529 1 82.19 336 MET B CA 1
ATOM 6109 C C . MET B 1 336 ? -6.426 22.781 3.477 1 82.19 336 MET B C 1
ATOM 6111 O O . MET B 1 336 ? -6.098 23.172 4.598 1 82.19 336 MET B O 1
ATOM 6115 N N . CYS B 1 337 ? -6.199 21.578 3.035 1 83.25 337 CYS B N 1
ATOM 6116 C CA . CYS B 1 337 ? -5.391 20.656 3.811 1 83.25 337 CYS B CA 1
ATOM 6117 C C . CYS B 1 337 ? -3.904 20.875 3.555 1 83.25 337 CYS B C 1
ATOM 6119 O O . CYS B 1 337 ? -3.061 20.203 4.145 1 83.25 337 CYS B O 1
ATOM 6121 N N . HIS B 1 338 ? -3.615 21.75 2.688 1 83.62 338 HIS B N 1
ATOM 6122 C CA . HIS B 1 338 ? -2.246 22.047 2.279 1 83.62 338 HIS B CA 1
ATOM 6123 C C . HIS B 1 338 ? -1.894 23.516 2.551 1 83.62 338 HIS B C 1
ATOM 6125 O O . HIS B 1 338 ? -2.777 24.375 2.594 1 83.62 338 HIS B O 1
ATOM 6131 N N . PRO B 1 339 ? -0.602 23.719 2.713 1 78.38 339 PRO B N 1
ATOM 6132 C CA . PRO B 1 339 ? -0.185 25.109 2.834 1 78.38 339 PRO B CA 1
ATOM 6133 C C . PRO B 1 339 ? -0.56 25.953 1.613 1 78.38 339 PRO B C 1
ATOM 6135 O O . PRO B 1 339 ? -0.553 25.438 0.488 1 78.38 339 PRO B O 1
ATOM 6138 N N . PRO B 1 340 ? -0.811 27.141 1.858 1 74.12 340 PRO B N 1
ATOM 6139 C CA . PRO B 1 340 ? -1.273 28 0.765 1 74.12 340 PRO B CA 1
ATOM 6140 C C . PRO B 1 340 ? -0.292 28.047 -0.404 1 74.12 340 PRO B C 1
ATOM 6142 O O . PRO B 1 340 ? -0.71 28.141 -1.562 1 74.12 340 PRO B O 1
ATOM 6145 N N . ARG B 1 341 ? 0.955 28.016 -0.153 1 76.44 341 ARG B N 1
ATOM 6146 C CA . ARG B 1 341 ? 1.97 28.156 -1.192 1 76.44 341 ARG B CA 1
ATOM 6147 C C . ARG B 1 341 ? 1.852 27.031 -2.225 1 76.44 341 ARG B C 1
ATOM 6149 O O . ARG B 1 341 ? 2.338 27.172 -3.35 1 76.44 341 ARG B O 1
ATOM 6156 N N . VAL B 1 342 ? 1.178 25.953 -1.919 1 83.81 342 VAL B N 1
ATOM 6157 C CA . VAL B 1 342 ? 1.114 24.844 -2.865 1 83.81 342 VAL B CA 1
ATOM 6158 C C . VAL B 1 342 ? -0.317 24.672 -3.369 1 83.81 342 VAL B C 1
ATOM 6160 O O . VAL B 1 342 ? -0.626 23.703 -4.07 1 83.81 342 VAL B O 1
ATOM 6163 N N . HIS B 1 343 ? -1.211 25.578 -3.039 1 84.56 343 HIS B N 1
ATOM 6164 C CA . HIS B 1 343 ? -2.609 25.469 -3.436 1 84.56 343 HIS B CA 1
ATOM 6165 C C . HIS B 1 343 ? -2.746 25.344 -4.949 1 84.56 343 HIS B C 1
ATOM 6167 O O . HIS B 1 343 ? -3.463 24.469 -5.445 1 84.56 343 HIS B O 1
ATOM 6173 N N . GLU B 1 344 ? -2.006 26.25 -5.633 1 86.44 344 GLU B N 1
ATOM 6174 C CA . GLU B 1 344 ? -2.119 26.234 -7.086 1 86.44 344 GLU B CA 1
ATOM 6175 C C . GLU B 1 344 ? -1.589 24.922 -7.672 1 86.44 344 GLU B C 1
ATOM 6177 O O . GLU B 1 344 ? -2.146 24.406 -8.633 1 86.44 344 GLU B O 1
ATOM 6182 N N . THR B 1 345 ? -0.549 24.453 -7.129 1 89.38 345 THR B N 1
ATOM 6183 C CA . THR B 1 345 ? 0.011 23.172 -7.551 1 89.38 345 THR B CA 1
ATOM 6184 C C . THR B 1 345 ? -1.001 22.047 -7.355 1 89.38 345 THR B C 1
ATOM 6186 O O . THR B 1 345 ? -1.199 21.219 -8.25 1 89.38 345 THR B O 1
ATOM 6189 N N . VAL B 1 346 ? -1.614 22.016 -6.234 1 91.75 346 VAL B N 1
ATOM 6190 C CA . VAL B 1 346 ? -2.602 20.984 -5.914 1 91.75 346 VAL B CA 1
ATOM 6191 C C . VAL B 1 346 ? -3.783 21.078 -6.875 1 91.75 346 VAL B C 1
ATOM 6193 O O . VAL B 1 346 ? -4.258 20.078 -7.395 1 91.75 346 VAL B O 1
ATOM 6196 N N . LYS B 1 347 ? -4.207 22.281 -7.094 1 91.94 347 LYS B N 1
ATOM 6197 C CA . LYS B 1 347 ? -5.324 22.5 -8.008 1 91.94 347 LYS B CA 1
ATOM 6198 C C . LYS B 1 347 ? -5 21.984 -9.406 1 91.94 347 LYS B C 1
ATOM 6200 O O . LYS B 1 347 ? -5.816 21.312 -10.031 1 91.94 347 LYS B O 1
ATOM 6205 N N . GLN B 1 348 ? -3.861 22.375 -9.812 1 93.69 348 GLN B N 1
ATOM 6206 C CA . GLN B 1 348 ? -3.439 21.922 -11.133 1 93.69 348 GLN B CA 1
ATOM 6207 C C . GLN B 1 348 ? -3.383 20.406 -11.211 1 93.69 348 GLN B C 1
ATOM 6209 O O . GLN B 1 348 ? -3.846 19.812 -12.188 1 93.69 348 GLN B O 1
ATOM 6214 N N . LEU B 1 349 ? -2.828 19.812 -10.266 1 95.31 349 LEU B N 1
ATOM 6215 C CA . LEU B 1 349 ? -2.705 18.359 -10.234 1 95.31 349 LEU B CA 1
ATOM 6216 C C . LEU B 1 349 ? -4.074 17.703 -10.305 1 95.31 349 LEU B C 1
ATOM 6218 O O . LEU B 1 349 ? -4.297 16.797 -11.117 1 95.31 349 LEU B O 1
ATOM 6222 N N . LEU B 1 350 ? -4.977 18.141 -9.516 1 95.88 350 LEU B N 1
ATOM 6223 C CA . LEU B 1 350 ? -6.301 17.531 -9.453 1 95.88 350 LEU B CA 1
ATOM 6224 C C . LEU B 1 350 ? -7.047 17.734 -10.766 1 95.88 350 LEU B C 1
ATOM 6226 O O . LEU B 1 350 ? -7.801 16.859 -11.195 1 95.88 350 LEU B O 1
ATOM 6230 N N . GLN B 1 351 ? -6.836 18.875 -11.336 1 95.62 351 GLN B N 1
ATOM 6231 C CA . GLN B 1 351 ? -7.449 19.125 -12.633 1 95.62 351 GLN B CA 1
ATOM 6232 C C . GLN B 1 351 ? -6.926 18.156 -13.688 1 95.62 351 GLN B C 1
ATOM 6234 O O . GLN B 1 351 ? -7.703 17.609 -14.477 1 95.62 351 GLN B O 1
ATOM 6239 N N . GLU B 1 352 ? -5.68 18 -13.719 1 96.56 352 GLU B N 1
ATOM 6240 C CA . GLU B 1 352 ? -5.086 17.078 -14.68 1 96.56 352 GLU B CA 1
ATOM 6241 C C . GLU B 1 352 ? -5.57 15.656 -14.461 1 96.56 352 GLU B C 1
ATOM 6243 O O . GLU B 1 352 ? -5.805 14.914 -15.414 1 96.56 352 GLU B O 1
ATOM 6248 N N . LEU B 1 353 ? -5.668 15.25 -13.242 1 97.31 353 LEU B N 1
ATOM 6249 C CA . LEU B 1 353 ? -6.188 13.922 -12.93 1 97.31 353 LEU B CA 1
ATOM 6250 C C . LEU B 1 353 ? -7.637 13.789 -13.391 1 97.31 353 LEU B C 1
ATOM 6252 O O . LEU B 1 353 ? -8.008 12.773 -13.992 1 97.31 353 LEU B O 1
ATOM 6256 N N . ARG B 1 354 ? -8.352 14.789 -13.148 1 96.81 354 ARG B N 1
ATOM 6257 C CA . ARG B 1 354 ? -9.766 14.789 -13.508 1 96.81 354 ARG B CA 1
ATOM 6258 C C . ARG B 1 354 ? -9.945 14.711 -15.016 1 96.81 354 ARG B C 1
ATOM 6260 O O . ARG B 1 354 ? -10.781 13.953 -15.516 1 96.81 354 ARG B O 1
ATOM 6267 N N . GLU B 1 355 ? -9.156 15.43 -15.719 1 96.38 355 GLU B N 1
ATOM 6268 C CA . GLU B 1 355 ? -9.281 15.547 -17.172 1 96.38 355 GLU B CA 1
ATOM 6269 C C . GLU B 1 355 ? -8.664 14.336 -17.875 1 96.38 355 GLU B C 1
ATOM 6271 O O . GLU B 1 355 ? -8.922 14.102 -19.047 1 96.38 355 GLU B O 1
ATOM 6276 N N . GLY B 1 356 ? -7.82 13.656 -17.203 1 95.62 356 GLY B N 1
ATOM 6277 C CA . GLY B 1 356 ? -7.219 12.469 -17.797 1 95.62 356 GLY B CA 1
ATOM 6278 C C . GLY B 1 356 ? -5.926 12.758 -18.531 1 95.62 356 GLY B C 1
ATOM 6279 O O . GLY B 1 356 ? -5.398 11.883 -19.234 1 95.62 356 GLY B O 1
ATOM 6280 N N . THR B 1 357 ? -5.418 13.938 -18.438 1 94.88 357 THR B N 1
ATOM 6281 C CA . THR B 1 357 ? -4.125 14.25 -19.031 1 94.88 357 THR B CA 1
ATOM 6282 C C . THR B 1 357 ? -2.988 13.656 -18.203 1 94.88 357 THR B C 1
ATOM 6284 O O . THR B 1 357 ? -1.864 13.516 -18.703 1 94.88 357 THR B O 1
ATOM 6287 N N . ARG B 1 358 ? -3.324 13.344 -17.016 1 94 358 ARG B N 1
ATOM 6288 C CA . ARG B 1 358 ? -2.443 12.617 -16.109 1 94 358 ARG B CA 1
ATOM 6289 C C . ARG B 1 358 ? -3.225 11.602 -15.273 1 94 358 ARG B C 1
ATOM 6291 O O . ARG B 1 358 ? -4.324 11.898 -14.805 1 94 358 ARG B O 1
ATOM 6298 N N . ASP B 1 359 ? -2.615 10.461 -15.055 1 95.5 359 ASP B N 1
ATOM 6299 C CA . ASP B 1 359 ? -3.328 9.445 -14.281 1 95.5 359 ASP B CA 1
ATOM 6300 C C . ASP B 1 359 ? -2.703 9.266 -12.906 1 95.5 359 ASP B C 1
ATOM 6302 O O . ASP B 1 359 ? -3.363 8.797 -11.977 1 95.5 359 ASP B O 1
ATOM 6306 N N . THR B 1 360 ? -1.447 9.617 -12.867 1 96.31 360 THR B N 1
ATOM 6307 C CA . THR B 1 360 ? -0.704 9.438 -11.625 1 96.31 360 THR B CA 1
ATOM 6308 C C . THR B 1 360 ? 0.411 10.469 -11.508 1 96.31 360 THR B C 1
ATOM 6310 O O . THR B 1 360 ? 0.891 10.992 -12.516 1 96.31 360 THR B O 1
ATOM 6313 N N . ALA B 1 361 ? 0.752 10.859 -10.273 1 95.5 361 ALA B N 1
ATOM 6314 C CA . ALA B 1 361 ? 1.887 11.727 -9.953 1 95.5 361 ALA B CA 1
ATOM 6315 C C . ALA B 1 361 ? 2.512 11.328 -8.617 1 95.5 361 ALA B C 1
ATOM 6317 O O . ALA B 1 361 ? 1.806 10.922 -7.691 1 95.5 361 ALA B O 1
ATOM 6318 N N . SER B 1 362 ? 3.854 11.461 -8.562 1 95.5 362 SER B N 1
ATOM 6319 C CA . SER B 1 362 ? 4.52 11.094 -7.312 1 95.5 362 SER B CA 1
ATOM 6320 C C . SER B 1 362 ? 5.613 12.094 -6.957 1 95.5 362 SER B C 1
ATOM 6322 O O . SER B 1 362 ? 6.145 12.781 -7.832 1 95.5 362 SER B O 1
ATOM 6324 N N . ALA B 1 363 ? 5.883 12.195 -5.703 1 94.44 363 ALA B N 1
ATOM 6325 C CA . ALA B 1 363 ? 6.996 12.938 -5.113 1 94.44 363 ALA B CA 1
ATOM 6326 C C . ALA B 1 363 ? 7.633 12.156 -3.971 1 94.44 363 ALA B C 1
ATOM 6328 O O . ALA B 1 363 ? 6.977 11.32 -3.342 1 94.44 363 ALA B O 1
ATOM 6329 N N . TRP B 1 364 ? 8.852 12.312 -3.766 1 94.81 364 TRP B N 1
ATOM 6330 C CA . TRP B 1 364 ? 9.516 11.688 -2.623 1 94.81 364 TRP B CA 1
ATOM 6331 C C . TRP B 1 364 ? 10.57 12.617 -2.035 1 94.81 364 TRP B C 1
ATOM 6333 O O . TRP B 1 364 ? 11.266 13.328 -2.771 1 94.81 364 TRP B O 1
ATOM 6343 N N . PHE B 1 365 ? 10.617 12.742 -0.739 1 92.81 365 PHE B N 1
ATOM 6344 C CA . PHE B 1 365 ? 11.484 13.672 -0.022 1 92.81 365 PHE B CA 1
ATOM 6345 C C . PHE B 1 365 ? 11.609 13.273 1.443 1 92.81 365 PHE B C 1
ATOM 6347 O O . PHE B 1 365 ? 10.844 12.445 1.936 1 92.81 365 PHE B O 1
ATOM 6354 N N . GLU B 1 366 ? 12.492 13.875 2.086 1 89.88 366 GLU B N 1
ATOM 6355 C CA . GLU B 1 366 ? 12.672 13.664 3.52 1 89.88 366 GLU B CA 1
ATOM 6356 C C . GLU B 1 366 ? 11.688 14.516 4.324 1 89.88 366 GLU B C 1
ATOM 6358 O O . GLU B 1 366 ? 11.539 15.711 4.07 1 89.88 366 GLU B O 1
ATOM 6363 N N . ALA B 1 367 ? 10.953 13.906 5.121 1 83.38 367 ALA B N 1
ATOM 6364 C CA . ALA B 1 367 ? 10.023 14.578 6.027 1 83.38 367 ALA B CA 1
ATOM 6365 C C . ALA B 1 367 ? 9.961 13.859 7.371 1 83.38 367 ALA B C 1
ATOM 6367 O O . ALA B 1 367 ? 9.719 12.648 7.43 1 83.38 367 ALA B O 1
ATOM 6368 N N . ARG B 1 368 ? 10.148 14.656 8.43 1 80.44 368 ARG B N 1
ATOM 6369 C CA . ARG B 1 368 ? 10 14.133 9.789 1 80.44 368 ARG B CA 1
ATOM 6370 C C . ARG B 1 368 ? 10.891 12.906 10 1 80.44 368 ARG B C 1
ATOM 6372 O O . ARG B 1 368 ? 10.406 11.859 10.438 1 80.44 368 ARG B O 1
ATOM 6379 N N . ASP B 1 369 ? 12.039 12.945 9.555 1 82.31 369 ASP B N 1
ATOM 6380 C CA . ASP B 1 369 ? 13.086 11.945 9.742 1 82.31 369 ASP B CA 1
ATOM 6381 C C . ASP B 1 369 ? 12.75 10.648 9.008 1 82.31 369 ASP B C 1
ATOM 6383 O O . ASP B 1 369 ? 13.102 9.562 9.461 1 82.31 369 ASP B O 1
ATOM 6387 N N . THR B 1 370 ? 11.906 10.758 8.031 1 90.44 370 THR B N 1
ATOM 6388 C CA . THR B 1 370 ? 11.531 9.648 7.164 1 90.44 370 THR B CA 1
ATOM 6389 C C . THR B 1 370 ? 11.641 10.039 5.695 1 90.44 370 THR B C 1
ATOM 6391 O O . THR B 1 370 ? 11.469 11.211 5.348 1 90.44 370 THR B O 1
ATOM 6394 N N . PHE B 1 371 ? 12.078 9.117 4.957 1 94.56 371 PHE B N 1
ATOM 6395 C CA . PHE B 1 371 ? 12.008 9.352 3.52 1 94.56 371 PHE B CA 1
ATOM 6396 C C . PHE B 1 371 ? 10.664 8.906 2.963 1 94.56 371 PHE B C 1
ATOM 6398 O O . PHE B 1 371 ? 10.375 7.711 2.912 1 94.56 371 PHE B O 1
ATOM 6405 N N . VAL B 1 372 ? 9.914 9.852 2.555 1 95.31 372 VAL B N 1
ATOM 6406 C CA . VAL B 1 372 ? 8.523 9.547 2.227 1 95.31 372 VAL B CA 1
ATOM 6407 C C . VAL B 1 372 ? 8.328 9.609 0.713 1 95.31 372 VAL B C 1
ATOM 6409 O O . VAL B 1 372 ? 8.992 10.391 0.026 1 95.31 372 VAL B O 1
ATOM 6412 N N . MET B 1 373 ? 7.531 8.758 0.221 1 96.5 373 MET B N 1
ATOM 6413 C CA . MET B 1 373 ? 7.016 8.812 -1.145 1 96.5 373 MET B CA 1
ATOM 6414 C C . MET B 1 373 ? 5.512 9.047 -1.148 1 96.5 373 MET B C 1
ATOM 6416 O O . MET B 1 373 ? 4.762 8.305 -0.504 1 96.5 373 MET B O 1
ATOM 6420 N N . ILE B 1 374 ? 5.117 10.102 -1.808 1 96.06 374 ILE B N 1
ATOM 6421 C CA . ILE B 1 374 ? 3.699 10.414 -1.936 1 96.06 374 ILE B CA 1
ATOM 6422 C C . ILE B 1 374 ? 3.244 10.172 -3.371 1 96.06 374 ILE B C 1
ATOM 6424 O O . ILE B 1 374 ? 3.912 10.586 -4.32 1 96.06 374 ILE B O 1
ATOM 6428 N N . THR B 1 375 ? 2.15 9.508 -3.518 1 97.38 375 THR B N 1
ATOM 6429 C CA . THR B 1 375 ? 1.587 9.242 -4.836 1 97.38 375 THR B CA 1
ATOM 6430 C C . THR B 1 375 ? 0.119 9.656 -4.891 1 97.38 375 THR B C 1
ATOM 6432 O O . THR B 1 375 ? -0.629 9.438 -3.938 1 97.38 375 THR B O 1
ATOM 6435 N N . TYR B 1 376 ? -0.232 10.234 -6.008 1 97.31 376 TYR B N 1
ATOM 6436 C CA . TYR B 1 376 ? -1.604 10.633 -6.305 1 97.31 376 TYR B CA 1
ATOM 6437 C C . TYR B 1 376 ? -2.135 9.891 -7.527 1 97.31 376 TYR B C 1
ATOM 6439 O O . TYR B 1 376 ? -1.574 10.008 -8.617 1 97.31 376 TYR B O 1
ATOM 6447 N N . ASP B 1 377 ? -3.24 9.188 -7.316 1 97.94 377 ASP B N 1
ATOM 6448 C CA . ASP B 1 377 ? -3.828 8.414 -8.406 1 97.94 377 ASP B CA 1
ATOM 6449 C C . ASP B 1 377 ? -5.258 8.875 -8.695 1 97.94 377 ASP B C 1
ATOM 6451 O O . ASP B 1 377 ? -6.035 9.117 -7.77 1 97.94 377 ASP B O 1
ATOM 6455 N N . ALA B 1 378 ? -5.566 9.016 -9.969 1 98.44 378 ALA B N 1
ATOM 6456 C CA . ALA B 1 378 ? -6.969 9.195 -10.336 1 98.44 378 ALA B CA 1
ATOM 6457 C C . ALA B 1 378 ? -7.746 7.891 -10.188 1 98.44 378 ALA B C 1
ATOM 6459 O O . ALA B 1 378 ? -7.305 6.84 -10.656 1 98.44 378 ALA B O 1
ATOM 6460 N N . ILE B 1 379 ? -8.836 7.93 -9.531 1 98.12 379 ILE B N 1
ATOM 6461 C CA . ILE B 1 379 ? -9.742 6.789 -9.445 1 98.12 379 ILE B CA 1
ATOM 6462 C C . ILE B 1 379 ? -10.898 6.98 -10.422 1 98.12 379 ILE B C 1
ATOM 6464 O O . ILE B 1 379 ? -11.609 7.988 -10.367 1 98.12 379 ILE B O 1
ATOM 6468 N N . ARG B 1 380 ? -11.023 6.012 -11.273 1 97.31 380 ARG B N 1
ATOM 6469 C CA . ARG B 1 380 ? -12.094 6.051 -12.273 1 97.31 380 ARG B CA 1
ATOM 6470 C C . ARG B 1 380 ? -12.906 4.762 -12.258 1 97.31 380 ARG B C 1
ATOM 6472 O O . ARG B 1 380 ? -12.367 3.684 -12.008 1 97.31 380 ARG B O 1
ATOM 6479 N N . ASP B 1 381 ? -14.094 4.871 -12.516 1 94.25 381 ASP B N 1
ATOM 6480 C CA . ASP B 1 381 ? -14.914 3.668 -12.578 1 94.25 381 ASP B CA 1
ATOM 6481 C C . ASP B 1 381 ? -14.797 2.986 -13.938 1 94.25 381 ASP B C 1
ATOM 6483 O O . ASP B 1 381 ? -13.961 3.373 -14.766 1 94.25 381 ASP B O 1
ATOM 6487 N N . LYS B 1 382 ? -15.578 1.955 -14.148 1 89.44 382 LYS B N 1
ATOM 6488 C CA . LYS B 1 382 ? -15.477 1.112 -15.336 1 89.44 382 LYS B CA 1
ATOM 6489 C C . LYS B 1 382 ? -15.828 1.896 -16.594 1 89.44 382 LYS B C 1
ATOM 6491 O O . LYS B 1 382 ? -15.398 1.537 -17.703 1 89.44 382 LYS B O 1
ATOM 6496 N N . THR B 1 383 ? -16.562 2.977 -16.469 1 93.19 383 THR B N 1
ATOM 6497 C CA . THR B 1 383 ? -16.953 3.793 -17.609 1 93.19 383 THR B CA 1
ATOM 6498 C C . THR B 1 383 ? -15.93 4.898 -17.859 1 93.19 383 THR B C 1
ATOM 6500 O O . THR B 1 383 ? -16.047 5.648 -18.844 1 93.19 383 THR B O 1
ATOM 6503 N N . GLY B 1 384 ? -14.977 5.062 -17 1 94.12 384 GLY B N 1
ATOM 6504 C CA . GLY B 1 384 ? -13.953 6.082 -17.156 1 94.12 384 GLY B CA 1
ATOM 6505 C C . GLY B 1 384 ? -14.273 7.363 -16.406 1 94.12 384 GLY B C 1
ATOM 6506 O O . GLY B 1 384 ? -13.508 8.328 -16.469 1 94.12 384 GLY B O 1
ATOM 6507 N N . GLU B 1 385 ? -15.375 7.344 -15.75 1 95.75 385 GLU B N 1
ATOM 6508 C CA . GLU B 1 385 ? -15.742 8.531 -14.984 1 95.75 385 GLU B CA 1
ATOM 6509 C C . GLU B 1 385 ? -14.812 8.727 -13.789 1 95.75 385 GLU B C 1
ATOM 6511 O O . GLU B 1 385 ? -14.539 7.777 -13.047 1 95.75 385 GLU B O 1
ATOM 6516 N N . TYR B 1 386 ? -14.391 9.938 -13.695 1 97.56 386 TYR B N 1
ATOM 6517 C CA . TYR B 1 386 ? -13.539 10.312 -12.57 1 97.56 386 TYR B CA 1
ATOM 6518 C C . TYR B 1 386 ? -14.328 10.328 -11.273 1 97.56 386 TYR B C 1
ATOM 6520 O O . TYR B 1 386 ? -15.32 11.039 -11.148 1 97.56 386 TYR B O 1
ATOM 6528 N N . LEU B 1 387 ? -13.875 9.562 -10.242 1 97.44 387 LEU B N 1
ATOM 6529 C CA . LEU B 1 387 ? -14.555 9.484 -8.953 1 97.44 387 LEU B CA 1
ATOM 6530 C C . LEU B 1 387 ? -13.82 10.305 -7.902 1 97.44 387 LEU B C 1
ATOM 6532 O O . LEU B 1 387 ? -14.398 10.672 -6.875 1 97.44 387 LEU B O 1
ATOM 6536 N N . GLY B 1 388 ? -12.508 10.484 -8.133 1 98.19 388 GLY B N 1
ATOM 6537 C CA . GLY B 1 388 ? -11.695 11.219 -7.168 1 98.19 388 GLY B CA 1
ATOM 6538 C C . GLY B 1 388 ? -10.219 10.867 -7.246 1 98.19 388 GLY B C 1
ATOM 6539 O O . GLY B 1 388 ? -9.781 10.219 -8.195 1 98.19 388 GLY B O 1
ATOM 6540 N N . CYS B 1 389 ? -9.484 11.336 -6.27 1 98.25 389 CYS B N 1
ATOM 6541 C CA . CYS B 1 389 ? -8.039 11.148 -6.188 1 98.25 389 CYS B CA 1
ATOM 6542 C C . CYS B 1 389 ? -7.66 10.352 -4.945 1 98.25 389 CYS B C 1
ATOM 6544 O O . CYS B 1 389 ? -8.102 10.672 -3.84 1 98.25 389 CYS B O 1
ATOM 6546 N N . LEU B 1 390 ? -6.969 9.273 -5.168 1 98.62 390 LEU B N 1
ATOM 6547 C CA . LEU B 1 390 ? -6.367 8.539 -4.059 1 98.62 390 LEU B CA 1
ATOM 6548 C C . LEU B 1 390 ? -4.938 9.008 -3.812 1 98.62 390 LEU B C 1
ATOM 6550 O O . LEU B 1 390 ? -4.09 8.93 -4.707 1 98.62 390 LEU B O 1
ATOM 6554 N N . GLU B 1 391 ? -4.699 9.539 -2.619 1 97.56 391 GLU B N 1
ATOM 6555 C CA . GLU B 1 391 ? -3.355 9.852 -2.145 1 97.56 391 GLU B CA 1
ATOM 6556 C C . GLU B 1 391 ? -2.838 8.773 -1.2 1 97.56 391 GLU B C 1
ATOM 6558 O O . GLU B 1 391 ? -3.527 8.383 -0.254 1 97.56 391 GLU B O 1
ATOM 6563 N N . TYR B 1 392 ? -1.69 8.266 -1.465 1 97.69 392 TYR B N 1
ATOM 6564 C CA . TYR B 1 392 ? -1.095 7.371 -0.478 1 97.69 392 TYR B CA 1
ATOM 6565 C C . TYR B 1 392 ? 0.368 7.723 -0.236 1 97.69 392 TYR B C 1
ATOM 6567 O O . TYR B 1 392 ? 1.092 8.078 -1.171 1 97.69 392 TYR B O 1
ATOM 6575 N N . VAL B 1 393 ? 0.717 7.746 1.059 1 96.56 393 VAL B N 1
ATOM 6576 C CA . VAL B 1 393 ? 2.051 8.078 1.549 1 96.56 393 VAL B CA 1
ATOM 6577 C C . VAL B 1 393 ? 2.734 6.824 2.082 1 96.56 393 VAL B C 1
ATOM 6579 O O . VAL B 1 393 ? 2.131 6.051 2.828 1 96.56 393 VAL B O 1
ATOM 6582 N N . GLN B 1 394 ? 3.969 6.641 1.647 1 96.94 394 GLN B N 1
ATOM 6583 C CA . GLN B 1 394 ? 4.73 5.465 2.062 1 96.94 394 GLN B CA 1
ATOM 6584 C C . GLN B 1 394 ? 6.09 5.863 2.631 1 96.94 394 GLN B C 1
ATOM 6586 O O . GLN B 1 394 ? 6.77 6.73 2.074 1 96.94 394 GLN B O 1
ATOM 6591 N N . ASP B 1 395 ? 6.434 5.281 3.826 1 96.62 395 ASP B N 1
ATOM 6592 C CA . ASP B 1 395 ? 7.805 5.352 4.312 1 96.62 395 ASP B CA 1
ATOM 6593 C C . ASP B 1 395 ? 8.719 4.422 3.52 1 96.62 395 ASP B C 1
ATOM 6595 O O . ASP B 1 395 ? 8.625 3.197 3.645 1 96.62 395 ASP B O 1
ATOM 6599 N N . ILE B 1 396 ? 9.633 5.004 2.738 1 96.19 396 ILE B N 1
ATOM 6600 C CA . ILE B 1 396 ? 10.453 4.145 1.892 1 96.19 396 ILE B CA 1
ATOM 6601 C C . ILE B 1 396 ? 11.891 4.125 2.408 1 96.19 396 ILE B C 1
ATOM 6603 O O . ILE B 1 396 ? 12.805 3.713 1.696 1 96.19 396 ILE B O 1
ATOM 6607 N N . SER B 1 397 ? 12.07 4.586 3.641 1 94.69 397 SER B N 1
ATOM 6608 C CA . SER B 1 397 ? 13.406 4.629 4.219 1 94.69 397 SER B CA 1
ATOM 6609 C C . SER B 1 397 ? 14.062 3.25 4.219 1 94.69 397 SER B C 1
ATOM 6611 O O . SER B 1 397 ? 15.195 3.096 3.773 1 94.69 397 SER B O 1
ATOM 6613 N N . GLY B 1 398 ? 13.359 2.311 4.719 1 93.31 398 GLY B N 1
ATOM 6614 C CA . GLY B 1 398 ? 13.891 0.959 4.801 1 93.31 398 GLY B CA 1
ATOM 6615 C C . GLY B 1 398 ? 14.086 0.311 3.443 1 93.31 398 GLY B C 1
ATOM 6616 O O . GLY B 1 398 ? 15.062 -0.401 3.225 1 93.31 398 GLY B O 1
ATOM 6617 N N . ILE B 1 399 ? 13.211 0.539 2.559 1 94.75 399 ILE B N 1
ATOM 6618 C CA . ILE B 1 399 ? 13.234 -0.079 1.237 1 94.75 399 ILE B CA 1
ATOM 6619 C C . ILE B 1 399 ? 14.445 0.422 0.456 1 94.75 399 ILE B C 1
ATOM 6621 O O . ILE B 1 399 ? 15.117 -0.355 -0.23 1 94.75 399 ILE B O 1
ATOM 6625 N N . LYS B 1 400 ? 14.734 1.67 0.58 1 92.69 400 LYS B N 1
ATOM 6626 C CA . LYS B 1 400 ? 15.859 2.285 -0.119 1 92.69 400 LYS B CA 1
ATOM 6627 C C . LYS B 1 400 ? 17.188 1.64 0.29 1 92.69 400 LYS B C 1
ATOM 6629 O O . LYS B 1 400 ? 18.156 1.683 -0.461 1 92.69 400 LYS B O 1
ATOM 6634 N N . GLN B 1 401 ? 17.203 1.041 1.426 1 91 401 GLN B N 1
ATOM 6635 C CA . GLN B 1 401 ? 18.453 0.495 1.967 1 91 401 GLN B CA 1
ATOM 6636 C C . GLN B 1 401 ? 18.625 -0.971 1.582 1 91 401 GLN B C 1
ATOM 6638 O O . GLN B 1 401 ? 19.656 -1.574 1.856 1 91 401 GLN B O 1
ATOM 6643 N N . ILE B 1 402 ? 17.625 -1.508 0.933 1 91.19 402 ILE B N 1
ATOM 6644 C CA . ILE B 1 402 ? 17.688 -2.918 0.566 1 91.19 402 ILE B CA 1
ATOM 6645 C C . ILE B 1 402 ? 18.703 -3.113 -0.565 1 91.19 402 ILE B C 1
ATOM 6647 O O . ILE B 1 402 ? 18.547 -2.529 -1.642 1 91.19 402 ILE B O 1
ATOM 6651 N N . ASP B 1 403 ? 19.672 -3.908 -0.314 1 86.62 403 ASP B N 1
ATOM 6652 C CA . ASP B 1 403 ? 20.703 -4.148 -1.315 1 86.62 403 ASP B CA 1
ATOM 6653 C C . ASP B 1 403 ? 20.891 -5.641 -1.576 1 86.62 403 ASP B C 1
ATOM 6655 O O . ASP B 1 403 ? 21.578 -6.035 -2.516 1 86.62 403 ASP B O 1
ATOM 6659 N N . THR B 1 404 ? 20.281 -6.496 -0.723 1 87.12 404 THR B N 1
ATOM 6660 C CA . THR B 1 404 ? 20.391 -7.945 -0.861 1 87.12 404 THR B CA 1
ATOM 6661 C C . THR B 1 404 ? 19.016 -8.602 -0.825 1 87.12 404 THR B C 1
ATOM 6663 O O . THR B 1 404 ? 18.031 -7.961 -0.455 1 87.12 404 THR B O 1
ATOM 6666 N N . GLU B 1 405 ? 19.094 -9.797 -1.21 1 87.94 405 GLU B N 1
ATOM 6667 C CA . GLU B 1 405 ? 17.844 -10.562 -1.121 1 87.94 405 GLU B CA 1
ATOM 6668 C C . GLU B 1 405 ? 17.672 -11.156 0.272 1 87.94 405 GLU B C 1
ATOM 6670 O O . GLU B 1 405 ? 18.641 -11.422 0.972 1 87.94 405 GLU B O 1
ATOM 6675 N N . LYS B 1 406 ? 16.5 -11.242 0.697 1 88.06 406 LYS B N 1
ATOM 6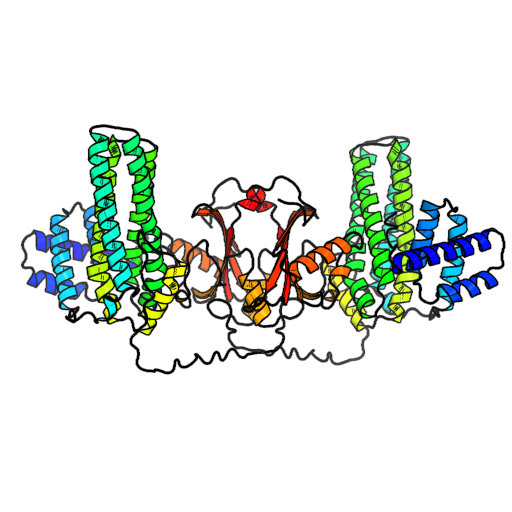676 C CA . LYS B 1 406 ? 16.016 -11.969 1.87 1 88.06 406 LYS B CA 1
ATOM 6677 C C . LYS B 1 406 ? 14.844 -12.883 1.51 1 88.06 406 LYS B C 1
ATOM 6679 O O . LYS B 1 406 ? 13.688 -12.461 1.518 1 88.06 406 LYS B O 1
ATOM 6684 N N . LYS B 1 407 ? 15.125 -14.117 1.318 1 83.5 407 LYS B N 1
ATOM 6685 C CA . LYS B 1 407 ? 14.109 -15.031 0.806 1 83.5 407 LYS B CA 1
ATOM 6686 C C . LYS B 1 407 ? 13.383 -15.734 1.945 1 83.5 407 LYS B C 1
ATOM 6688 O O . LYS B 1 407 ? 12.234 -16.156 1.788 1 83.5 407 LYS B O 1
ATOM 6693 N N . ASP B 1 408 ? 14.086 -15.773 2.963 1 83.19 408 ASP B N 1
ATOM 6694 C CA . ASP B 1 408 ? 13.484 -16.422 4.125 1 83.19 408 ASP B CA 1
ATOM 6695 C C . ASP B 1 408 ? 12.727 -15.398 4.984 1 83.19 408 ASP B C 1
ATOM 6697 O O . ASP B 1 408 ? 13.336 -14.484 5.539 1 83.19 408 ASP B O 1
ATOM 6701 N N . VAL B 1 409 ? 11.492 -15.602 5.141 1 82.94 409 VAL B N 1
ATOM 6702 C CA . VAL B 1 409 ? 10.648 -14.68 5.891 1 82.94 409 VAL B CA 1
ATOM 6703 C C . VAL B 1 409 ? 11.055 -14.68 7.363 1 82.94 409 VAL B C 1
ATOM 6705 O O . VAL B 1 409 ? 10.711 -13.766 8.109 1 82.94 409 VAL B O 1
ATOM 6708 N N . PHE B 1 410 ? 11.781 -15.758 7.73 1 76.5 410 PHE B N 1
ATOM 6709 C CA . PHE B 1 410 ? 12.148 -15.883 9.133 1 76.5 410 PHE B CA 1
ATOM 6710 C C . PHE B 1 410 ? 13.516 -15.258 9.391 1 76.5 410 PHE B C 1
ATOM 6712 O O . PHE B 1 410 ? 13.93 -15.109 10.547 1 76.5 410 PHE B O 1
ATOM 6719 N N . ASP B 1 411 ? 14.117 -14.953 8.242 1 75.19 411 ASP B N 1
ATOM 6720 C CA . ASP B 1 411 ? 15.406 -14.281 8.406 1 75.19 411 ASP B CA 1
ATOM 6721 C C . ASP B 1 411 ? 15.227 -12.883 8.977 1 75.19 411 ASP B C 1
ATOM 6723 O O . ASP B 1 411 ? 14.211 -12.227 8.742 1 75.19 411 ASP B O 1
ATOM 6727 N N . GLU B 1 412 ? 16.047 -12.492 9.906 1 63.12 412 GLU B N 1
ATOM 6728 C CA . GLU B 1 412 ? 16.062 -11.133 10.43 1 63.12 412 GLU B CA 1
ATOM 6729 C C . GLU B 1 412 ? 16.594 -10.141 9.398 1 63.12 412 GLU B C 1
ATOM 6731 O O . GLU B 1 412 ? 17.516 -10.461 8.641 1 63.12 412 GLU B O 1
ATOM 6736 N N . ALA B 1 413 ? 15.969 -9.18 9.07 1 54.44 413 ALA B N 1
ATOM 6737 C CA . ALA B 1 413 ? 16.375 -8.148 8.125 1 54.44 413 ALA B CA 1
ATOM 6738 C C . ALA B 1 413 ? 17.719 -7.527 8.531 1 54.44 413 ALA B C 1
ATOM 6740 O O . ALA B 1 413 ? 18.031 -7.453 9.719 1 54.44 413 ALA B O 1
#

Radius of gyration: 36.38 Å; Cα contacts (8 Å, |Δi|>4): 998; chains: 2; bounding box: 62×125×67 Å

Nearest PDB structures (foldseek):
  3cax-assembly1_A-2  TM=5.266E-01  e=2.688E-20  Pyrococcus furiosus DSM 3638
  3vol-assembly1_A-2  TM=6.705E-01  e=7.787E-04  Pseudomonas aeruginosa PAO1
  4hi4-assembly1_B  TM=6.009E-01  e=6.795E-04  Pseudomonas aeruginosa
  4ew7-assembly1_A-2  TM=5.605E-01  e=1.494E-02  Salmonella enterica subsp. enterica serovar Typhimurium str. 14028S
  8jh6-assembly1_B  TM=5.461E-01  e=3.188E+00  synthetic construct